Protein 3A8P (pdb70)

B-factor: mean 39.16, std 13.77, range [16.37, 88.47]

Sequence (920 aa):
VVRKAGWLFFKPLVTLQKERKLELVARRKWKQYWVTLKGCTLLFYETYGKSAPRCALFAEDSIVQSVPEHPKKEHVFCLSNSCGDVYLFQATSQTDLENWVTAIHSACASLFAKKHGKEDTVRLLKSQTRSLLQKIDMDSKMKKMAELQLSVVSDPKNRKAIENQIRQWEQNLEKFHMDLFRMRCYLASLQGGELPNPKSLLAATSRPSKLALGRLGVLSVSSFHALVCSRDVVRKAGWLFFKPLVTLQKERKLELVARRKWKQYWVTLKGCTLLFYETYSAPRCALFAEDSIVQSVPEHPKKEHVFCLSNSCGDVYLFQATSQTDLENWVTAIHSACASLFAKKHGKEDTVRLLKSQTRSLLQKIDMDSKMKKMAELQLSVVSDPKNRKAIENQIRQWEQNLEKFHMDLFRMRCYLASLQGGELPNPKSLLAATSRPSKLALGRLGVLSVSSFHALVCSRDDVVRKAGWLFFKPLVTLQKERKLELVARRKWKQYWVTLKGCTLLFYETYAPRCALFAEDSIVQSVPEHPKKEHVFCLSNSCGDVYLFQATSQTDLENWVTAIHSACASLFAKKHGKEDTVRLLKSQTRSLLQKIDMDSKMKKMAELQLSVVSDPKNRKAIENQIRQWEQNLEKFHMDLFRMRCYLASLQGGELPNPKSLLAATSRPSKLALGRLGVLSVSSFHALVCSRDQGVVRKAGWLFFKPLVTLQKERKLELVARRKWKQYWVTLKGCTLLFYEPRCALFAEDSIVQSVPEHPKKEHVFCLSNSCGDVYLFQATSQTDLENWVTAIHSACASLFAKKHGKEDTVRLLKSQTRSLLQKIDMDSKMKKMAELQLSVVSDPKNRKAIENQIRQWEQNLEKFHMDLFRMRCYLASLQGGELPNPKSLLAATSRPSKLALGRLGVLSVSSFHALVCSRD

InterPro domains:
  IPR000219 Dbl homology domain [PF00621] (1124-1312)
  IPR000219 Dbl homology domain [PS50010] (1120-1314)
  IPR000219 Dbl homology domain [SM00325] (1124-1313)
  IPR000219 Dbl homology domain [cd00160] (1121-1312)
  IPR001331 Guanine-nucleotide dissociation stimulator, CDC24, conserved site [PS00741] (1262-1287)
  IPR001478 PDZ domain [PF00595] (921-980)
  IPR001478 PDZ domain [PS50106] (911-997)
  IPR001478 PDZ domain [SM00228] (921-995)
  IPR001849 Pleckstrin homology domain [PF00169] (507-617)
  IPR001849 Pleckstrin homology domain [PS50003] (504-618)
  IPR001849 Pleckstrin homology domain [SM00233] (5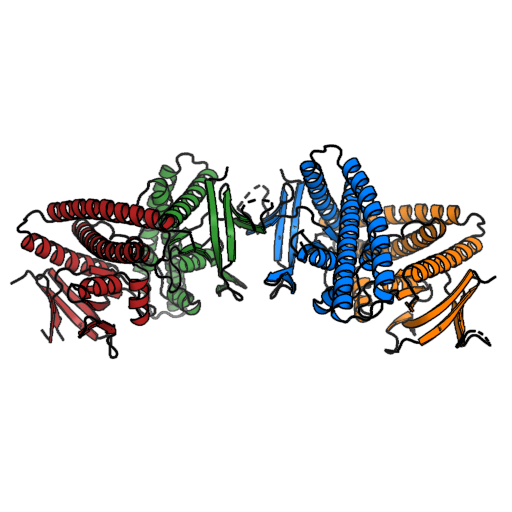05-620)
  IPR001849 Pleckstrin homology domain [SM00233] (1347-1478)
  IPR003116 Raf-like Ras-binding [PS50898] (831-902)
  IPR003116 Raf-like Ras-binding [SM00455] (831-902)
  IPR011993 PH-like domain superfamily [G3DSA:2.30.29.30] (496-627)
  IPR011993 PH-like domain superfamily [G3DSA:2.30.29.30] (1315-1476)
  IPR035899 Dbl homology (DH) domain superfamily [G3DSA:1.20.900.10] (1111-1313)
  IPR035899 Dbl homology (DH) domain superfamily [SSF48065] (1103-1324)
  IPR036034 PDZ superfamily [G3DSA:2.30.42.10] (908-996)
  IPR036034 PDZ superfamily [SSF50156] (885-995)

Solvent-accessible surface area: 46116 Å² total; per-residue (Å²): 152,72,120,38,39,11,88,2,76,25,38,36,22,2,31,14,53,129,146,114,94,27,66,63,30,79,138,86,72,51,82,84,22,36,0,13,0,95,52,16,29,1,26,2,48,103,101,126,41,128,126,36,17,66,42,19,12,44,0,26,31,0,0,0,10,24,25,18,46,30,86,147,61,37,64,1,0,6,0,0,8,48,42,0,12,0,38,14,1,32,6,93,41,58,90,22,8,88,73,0,9,60,9,2,0,13,5,1,0,53,42,16,3,143,137,83,67,116,181,82,27,46,167,18,0,94,47,50,16,138,40,14,82,136,98,21,74,101,16,39,123,60,43,144,87,7,63,114,88,22,74,125,26,103,67,108,152,83,81,102,58,37,56,78,90,22,123,96,58,40,60,46,20,3,70,36,54,2,22,10,9,26,2,97,0,0,18,12,13,68,105,75,45,92,40,23,16,5,39,57,7,13,44,28,12,15,115,77,1,12,78,32,0,45,184,20,58,33,40,38,5,5,0,0,7,0,20,5,8,14,88,114,148,80,114,42,39,14,90,2,70,20,19,41,41,2,40,46,100,179,135,108,114,10,70,87,32,89,234,54,148,36,89,87,15,47,0,18,0,111,50,14,32,1,43,1,41,94,91,188,156,57,53,124,53,53,11,147,0,52,32,0,0,1,14,29,27,15,55,24,96,117,49,52,55,1,0,5,0,0,3,53,78,0,25,2,36,12,1,26,6,99,41,63,86,26,8,86,70,1,8,58,9,2,0,10,4,1,0,36,47,23,2,148,137,83,68,115,175,82,29,44,174,14,0,75,53,50,13,144,47,13,79,129,99,15,64,96,20,46,119,88,40,108,104,13,76,85,97,38,91,118,24,104,70,103,171,83,85,141,56,26,73,82,77,23,101,85,28,47,64,46,14,1,81,38,45,4,27,5,8,26,3,90,0,0,24,10,11,69,103,75,40,121,47,10,7,3,37,54,5,11,38,23,13,8,125,59,3,9,92,50,2,48,146,14,37,112,12,39,6,6,4,0,5,0,24,8,17,12,81,99,124,158,81,117,38,36,12,87,3,76,28,33,38,24,2,36,55,58,150,150,141,117,16,61,66,32,97,138,83,122,37,65,78,20,46,0,12,0,117,48,17,26,1,24,2,56,74,99,188,89,18,59,52,20,15,38,0,19,25,0,0,0,11,22,33,16,47,27,102,153,57,44,64,0,0,5,0,0,5,47,36,0,9,0,37,16,1,33,5,95,41,59,90,21,7,90,72,0,6,60,9,2,0,10,5,0,0,30,50,21,2,151,108,91,68,115,157,72,27,46,159,13,0,102,41,45,20,139,41,11,73,128,104,20,70,106,18,44,99,78,50,151,106,6,62,100,99,34,84,109,21,110,65,123,180,51,91,122,53,14,78,84,75,20,156,92,48,25,56,39,14,0,79,35,46,3,23,12,8,22,2,92,0,0,20,9,14,64,107,72,46,92,46,22,19,5,35,71,6,16,44,24,6,15,147,80,3,11,101,30,1,45,188,21,56,35,43,39,5,5,0,0,7,0,22,5,25,8,51,108,148,30,99,82,103,45,47,13,118,2,77,24,33,37,23,2,41,56,73,163,139,138,92,26,64,59,16,79,170,80,143,40,85,89,13,95,0,13,0,74,18,18,25,1,29,2,85,92,92,144,62,56,16,142,0,58,20,0,0,0,7,23,26,16,63,28,93,184,57,52,51,1,0,5,0,0,4,50,74,0,22,1,31,16,1,31,6,99,41,65,87,22,8,91,67,2,10,59,13,2,0,12,5,0,0,36,41,14,2,137,105,78,67,114,176,78,28,48,172,13,0,87,50,52,16,136,44,12,79,123,103,17,74,108,25,42,90,88,37,92,112,10,69,107,105,35,81,120,39,92,63,104,156,78,72,108,51,28,70,90,71,17,118,95,30,45,82,52,16,1,83,40,45,4,28,7,8,29,3,90,0,0,23,9,12,67,100,72,33,146,49,12,7,5,46,58,6,8,38,24,11,13,112,72,1,7,64,46,1,45,196,18,55,38,41,34,5,5,1,0,7,0,20,8,20,7,62,147

Organism: Mus musculus (NCBI:txid10090)

Structure (mmCIF, N/CA/C/O backbone):
data_3A8P
#
_entry.id   3A8P
#
_cell.length_a   46.690
_cell.length_b   104.790
_cell.length_c   115.970
_cell.angle_alpha   90.00
_cell.angle_beta   80.55
_cell.angle_gamma   90.00
#
_symmetry.space_group_name_H-M   'P 1 21 1'
#
loop_
_entity.id
_entity.type
_entity.pdbx_description
1 polymer 'T-lymphoma invasion and metastasis-inducing protein 2'
2 water water
#
loop_
_atom_site.group_PDB
_atom_site.id
_atom_site.type_symbol
_atom_site.label_atom_id
_atom_site.label_alt_id
_atom_site.label_comp_id
_atom_site.label_asym_id
_atom_site.label_entity_id
_atom_site.label_seq_id
_atom_site.pdbx_PDB_ins_code
_atom_site.Cartn_x
_atom_site.Cartn_y
_atom_site.Cartn_z
_atom_site.occupancy
_atom_site.B_iso_or_equiv
_atom_site.auth_seq_id
_atom_site.auth_comp_id
_atom_site.auth_asym_id
_atom_site.auth_atom_id
_atom_site.pdbx_PDB_model_num
ATOM 1 N N . VAL A 1 10 ? 22.526 23.513 31.697 1.00 60.86 504 VAL A N 1
ATOM 2 C CA . VAL A 1 10 ? 22.733 23.407 33.174 1.00 60.69 504 VAL A CA 1
ATOM 3 C C . VAL A 1 10 ? 21.513 23.923 33.949 1.00 60.08 504 VAL A C 1
ATOM 4 O O . VAL A 1 10 ? 20.666 24.634 33.402 1.00 60.69 504 VAL A O 1
ATOM 8 N N . VAL A 1 11 ? 21.435 23.555 35.224 1.00 57.54 505 VAL A N 1
ATOM 9 C CA . VAL A 1 11 ? 20.337 23.963 36.086 1.00 54.73 505 VAL A CA 1
ATOM 10 C C . VAL A 1 11 ? 20.622 25.274 36.806 1.00 52.26 505 VAL A C 1
ATOM 11 O O . VAL A 1 11 ? 21.619 25.405 37.513 1.00 51.36 505 VAL A O 1
ATOM 15 N N . ARG A 1 12 ? 19.729 26.238 36.623 1.00 49.74 506 ARG A N 1
ATOM 16 C CA . ARG A 1 12 ? 19.854 27.546 37.249 1.00 46.94 506 ARG A CA 1
ATOM 17 C C . ARG A 1 12 ? 19.279 27.496 38.660 1.00 44.01 506 ARG A C 1
ATOM 18 O O . ARG A 1 12 ? 19.769 28.161 39.569 1.00 43.01 506 ARG A O 1
ATOM 26 N N . LYS A 1 13 ? 18.231 26.703 38.833 1.00 40.87 507 LYS A N 1
ATOM 27 C CA . LYS A 1 13 ? 17.587 26.571 40.129 1.00 39.11 507 LYS A CA 1
ATOM 28 C C . LYS A 1 13 ? 16.730 25.317 40.146 1.00 37.72 507 LYS A C 1
ATOM 29 O O . LYS A 1 13 ? 16.273 24.856 39.096 1.00 37.57 507 LYS A O 1
ATOM 35 N N . ALA A 1 14 ? 16.509 24.779 41.340 1.00 35.04 508 ALA A N 1
ATOM 36 C CA . ALA A 1 14 ? 15.713 23.571 41.504 1.00 35.47 508 ALA A CA 1
ATOM 37 C C . ALA A 1 14 ? 15.095 23.542 42.902 1.00 35.20 508 ALA A C 1
ATOM 38 O O . ALA A 1 14 ? 15.690 24.039 43.853 1.00 37.37 508 ALA A O 1
ATOM 40 N N . GLY A 1 15 ? 13.903 22.970 43.029 1.00 33.30 509 GLY A N 1
ATOM 41 C CA . GLY A 1 15 ? 13.275 22.916 44.336 1.00 30.65 509 GLY A CA 1
ATOM 42 C C . GLY A 1 15 ? 11.825 22.499 44.270 1.00 30.17 509 GLY A C 1
ATOM 43 O O . GLY A 1 15 ? 11.218 22.523 43.198 1.00 28.46 509 GLY A O 1
ATOM 44 N N . TRP A 1 16 ? 11.267 22.110 45.414 1.00 28.07 510 TRP A N 1
ATOM 45 C CA . TRP A 1 16 ? 9.873 21.684 45.478 1.00 28.12 510 TRP A CA 1
ATOM 46 C C . TRP A 1 16 ? 8.934 22.858 45.264 1.00 28.64 510 TRP A C 1
ATOM 47 O O . TRP A 1 16 ? 9.150 23.947 45.795 1.00 27.60 510 TRP A O 1
ATOM 58 N N . LEU A 1 17 ? 7.877 22.621 44.502 1.00 28.23 511 LEU A N 1
ATOM 59 C CA . LEU A 1 17 ? 6.884 23.651 44.240 1.00 28.65 511 LEU A CA 1
ATOM 60 C C . LEU A 1 17 ? 5.505 23.060 44.031 1.00 27.67 511 LEU A C 1
ATOM 61 O O . LEU A 1 17 ? 5.356 22.018 43.390 1.00 28.43 511 LEU A O 1
ATOM 66 N N . PHE A 1 18 ? 4.499 23.715 44.589 1.00 27.96 512 PHE A N 1
ATOM 67 C CA . PHE A 1 18 ? 3.133 23.283 44.367 1.00 28.55 512 PHE A CA 1
ATOM 68 C C . PHE A 1 18 ? 2.780 24.041 43.102 1.00 28.19 512 PHE A C 1
ATOM 69 O O . PHE A 1 18 ? 3.163 25.208 42.933 1.00 28.82 512 PHE A O 1
ATOM 77 N N . PHE A 1 19 ? 2.073 23.366 42.207 1.00 28.84 513 PHE A N 1
ATOM 78 C CA . PHE A 1 19 ? 1.717 23.919 40.907 1.00 28.20 513 PHE A CA 1
ATOM 79 C C . PHE A 1 19 ? 0.230 23.806 40.597 1.00 28.68 513 PHE A C 1
ATOM 80 O O . PHE A 1 19 ? -0.424 22.826 40.956 1.00 29.26 513 PHE A O 1
ATOM 88 N N . LYS A 1 20 ? -0.297 24.814 39.913 1.00 30.05 514 LYS A N 1
ATOM 89 C CA . LYS A 1 20 ? -1.699 24.830 39.550 1.00 29.63 514 LYS A CA 1
ATOM 90 C C . LYS A 1 20 ? -1.941 25.718 38.339 1.00 30.84 514 LYS A C 1
ATOM 91 O O . LYS A 1 20 ? -1.681 26.922 38.378 1.00 29.42 514 LYS A O 1
ATOM 97 N N . PRO A 1 21 ? -2.422 25.128 37.235 1.00 31.52 515 PRO A N 1
ATOM 98 C CA . PRO A 1 21 ? -2.702 25.896 36.021 1.00 30.87 515 PRO A CA 1
ATOM 99 C C . PRO A 1 21 ? -3.928 26.754 36.317 1.00 31.21 515 PRO A C 1
ATOM 100 O O . PRO A 1 21 ? -4.858 26.298 36.989 1.00 28.11 515 PRO A O 1
ATOM 104 N N . LEU A 1 22 ? -3.930 27.992 35.829 1.00 30.73 516 LEU A N 1
ATOM 105 C CA . LEU A 1 22 ? -5.037 28.904 36.099 1.00 32.51 516 LEU A CA 1
ATOM 106 C C . LEU A 1 22 ? -5.821 29.380 34.878 1.00 32.38 516 LEU A C 1
ATOM 107 O O . LEU A 1 22 ? -7.053 29.363 34.877 1.00 33.48 516 LEU A O 1
ATOM 112 N N . VAL A 1 23 ? -5.110 29.823 33.852 1.00 32.21 517 VAL A N 1
ATOM 113 C CA . VAL A 1 23 ? -5.751 30.323 32.648 1.00 32.00 517 VAL A CA 1
ATOM 114 C C . VAL A 1 23 ? -5.103 29.728 31.407 1.00 34.15 517 VAL A C 1
ATOM 115 O O . VAL A 1 23 ? -3.897 29.473 31.387 1.00 30.64 517 VAL A O 1
ATOM 119 N N . THR A 1 24 ? -5.910 29.506 30.373 1.00 36.24 518 THR A N 1
ATOM 120 C CA . THR A 1 24 ? -5.402 28.967 29.121 1.00 40.03 518 THR A CA 1
ATOM 121 C C . THR A 1 24 ? -6.118 29.609 27.935 1.00 42.50 518 THR A C 1
ATOM 122 O O . THR A 1 24 ? -7.243 30.087 28.058 1.00 42.25 518 THR A O 1
ATOM 126 N N . LEU A 1 25 ? -5.451 29.614 26.788 1.00 47.36 519 LEU A N 1
ATOM 127 C CA . LEU A 1 25 ? -5.998 30.200 25.571 1.00 53.03 519 LEU A CA 1
ATOM 128 C C . LEU A 1 25 ? -6.681 29.124 24.731 1.00 56.32 519 LEU A C 1
ATOM 129 O O . LEU A 1 25 ? -6.018 28.264 24.151 1.00 57.43 519 LEU A O 1
ATOM 134 N N . GLN A 1 26 ? -8.007 29.171 24.673 1.00 59.79 520 GLN A N 1
ATOM 135 C CA . GLN A 1 26 ? -8.771 28.193 23.903 1.00 64.33 520 GLN A CA 1
ATOM 136 C C . GLN A 1 26 ? -8.991 28.622 22.454 1.00 65.75 520 GLN A C 1
ATOM 137 O O . GLN A 1 26 ? -8.767 29.783 22.101 1.00 65.43 520 GLN A O 1
ATOM 143 N N . LYS A 1 27 ? -9.420 27.675 21.619 1.00 67.92 521 LYS A N 1
ATOM 144 C CA . LYS A 1 27 ? -9.682 27.962 20.212 1.00 69.44 521 LYS A CA 1
ATOM 145 C C . LYS A 1 27 ? -10.512 29.232 20.169 1.00 70.41 521 LYS A C 1
ATOM 146 O O . LYS A 1 27 ? -11.233 29.529 21.124 1.00 71.27 521 LYS A O 1
ATOM 152 N N . GLU A 1 28 ? -10.409 29.976 19.073 1.00 70.07 522 GLU A N 1
ATOM 153 C CA . GLU A 1 28 ? -11.134 31.235 18.931 1.00 70.12 522 GLU A CA 1
ATOM 154 C C . GLU A 1 28 ? -10.280 32.285 19.645 1.00 69.38 522 GLU A C 1
ATOM 155 O O . GLU A 1 28 ? -10.594 33.476 19.652 1.00 69.58 522 GLU A O 1
ATOM 161 N N . ARG A 1 29 ? -9.189 31.807 20.243 1.00 67.81 523 ARG A N 1
ATOM 162 C CA . ARG A 1 29 ? -8.225 32.640 20.954 1.00 64.95 523 ARG A CA 1
ATOM 163 C C . ARG A 1 29 ? -8.789 33.389 22.157 1.00 62.01 523 ARG A C 1
ATOM 164 O O . ARG A 1 29 ? -8.323 34.478 22.483 1.00 60.88 523 ARG A O 1
ATOM 172 N N . LYS A 1 30 ? -9.785 32.814 22.821 1.00 58.54 524 LYS A N 1
ATOM 173 C CA . LYS A 1 30 ? -10.355 33.470 23.990 1.00 56.09 524 LYS A CA 1
ATOM 174 C C . LYS A 1 30 ? -9.825 32.810 25.259 1.00 52.23 524 LYS A C 1
ATOM 175 O O . LYS A 1 30 ? -9.677 31.593 25.324 1.00 51.65 524 LYS A O 1
ATOM 181 N N . LEU A 1 31 ? -9.529 33.622 26.266 1.00 49.17 525 LEU A N 1
ATOM 182 C CA . LEU A 1 31 ? -9.012 33.110 27.528 1.00 45.63 525 LEU A CA 1
ATOM 183 C C . LEU A 1 31 ? -10.115 32.447 28.340 1.00 44.33 525 LEU A C 1
ATOM 184 O O . LEU A 1 31 ? -11.271 32.853 28.276 1.00 42.23 525 LEU A O 1
ATOM 189 N N . GLU A 1 32 ? -9.756 31.422 29.102 1.00 43.75 526 GLU A N 1
ATOM 190 C CA . GLU A 1 32 ? -10.726 30.750 29.951 1.00 44.89 526 GLU A CA 1
ATOM 191 C C . GLU A 1 32 ? -10.021 30.114 31.139 1.00 43.06 526 GLU A C 1
ATOM 192 O O . GLU A 1 32 ? -8.862 29.720 31.044 1.00 42.14 526 GLU A O 1
ATOM 198 N N . LEU A 1 33 ? -10.720 30.026 32.262 1.00 44.45 527 LEU A N 1
ATOM 199 C CA . LEU A 1 33 ? -10.145 29.409 33.448 1.00 46.00 527 LEU A CA 1
ATOM 200 C C . LEU A 1 33 ? -10.003 27.919 33.184 1.00 47.58 527 LEU A C 1
ATOM 201 O O . LEU A 1 33 ? -10.908 27.297 32.630 1.00 48.44 527 LEU A O 1
ATOM 206 N N . VAL A 1 34 ? -8.863 27.350 33.560 1.00 48.75 528 VAL A N 1
ATOM 207 C CA . VAL A 1 34 ? -8.636 25.926 33.365 1.00 50.13 528 VAL A CA 1
ATOM 208 C C . VAL A 1 34 ? -9.614 25.178 34.262 1.00 51.86 528 VAL A C 1
ATOM 209 O O . VAL A 1 34 ? -9.796 25.534 35.426 1.00 51.18 528 VAL A O 1
ATOM 213 N N . ALA A 1 35 ? -10.250 24.149 33.713 1.00 54.15 529 ALA A N 1
ATOM 214 C CA . ALA A 1 35 ? -11.220 23.368 34.469 1.00 57.84 529 ALA A CA 1
ATOM 215 C C . ALA A 1 35 ? -10.575 22.203 35.212 1.00 60.06 529 ALA A C 1
ATOM 216 O O . ALA A 1 35 ? -9.637 21.582 34.709 1.00 60.58 529 ALA A O 1
ATOM 218 N N . ARG A 1 36 ? -11.085 21.921 36.411 1.00 62.31 530 ARG A N 1
ATOM 219 C CA . ARG A 1 36 ? -10.590 20.822 37.239 1.00 63.90 530 ARG A CA 1
ATOM 220 C C . ARG A 1 36 ? -9.176 21.082 37.767 1.00 63.59 530 ARG A C 1
ATOM 221 O O . ARG A 1 36 ? -8.454 20.162 38.148 1.00 64.17 530 ARG A O 1
ATOM 229 N N . ARG A 1 37 ? -8.800 22.355 37.821 1.00 62.76 531 ARG A N 1
ATOM 230 C CA . ARG A 1 37 ? -7.475 22.731 38.301 1.00 61.67 531 ARG A CA 1
ATOM 231 C C . ARG A 1 37 ? -7.325 22.511 39.807 1.00 59.81 531 ARG A C 1
ATOM 232 O O . ARG A 1 37 ? -8.215 22.851 40.586 1.00 59.89 531 ARG A O 1
ATOM 240 N N . LYS A 1 38 ? -6.193 21.933 40.203 1.00 57.33 532 LYS A N 1
ATOM 241 C CA . LYS A 1 38 ? -5.898 21.668 41.611 1.00 54.20 532 LYS A CA 1
ATOM 242 C C . LYS A 1 38 ? -4.385 21.712 41.866 1.00 50.94 532 LYS A C 1
ATOM 243 O O . LYS A 1 38 ? -3.589 21.605 40.927 1.00 49.48 532 LYS A O 1
ATOM 249 N N . TRP A 1 39 ? -3.992 21.876 43.129 1.00 46.44 533 TRP A N 1
ATOM 250 C CA . TRP A 1 39 ? -2.575 21.961 43.483 1.00 42.34 533 TRP A CA 1
ATOM 251 C C . TRP A 1 39 ? -1.867 20.610 43.556 1.00 41.53 533 TRP A C 1
ATOM 252 O O . TRP A 1 39 ? -2.277 19.724 44.300 1.00 42.10 533 TRP A O 1
ATOM 263 N N . LYS A 1 40 ? -0.793 20.467 42.791 1.00 39.48 534 LYS A N 1
ATOM 264 C CA . LYS A 1 40 ? 0.002 19.245 42.803 1.00 39.04 534 LYS A CA 1
ATOM 265 C C . LYS A 1 40 ? 1.435 19.678 43.071 1.00 36.24 534 LYS A C 1
ATOM 266 O O . LYS A 1 40 ? 1.866 20.727 42.596 1.00 34.92 534 LYS A O 1
ATOM 272 N N . GLN A 1 41 ? 2.173 18.876 43.827 1.00 33.89 535 GLN A N 1
ATOM 273 C CA . GLN A 1 41 ? 3.558 19.203 44.156 1.00 31.82 535 GLN A CA 1
ATOM 274 C C . GLN A 1 41 ? 4.523 18.519 43.199 1.00 30.59 535 GLN A C 1
ATOM 275 O O . GLN A 1 41 ? 4.304 17.386 42.800 1.00 31.06 535 GLN A O 1
ATOM 281 N N . TYR A 1 42 ? 5.594 19.214 42.833 1.00 28.76 536 TYR A N 1
ATOM 282 C CA . TYR A 1 42 ? 6.584 18.658 41.925 1.00 27.37 536 TYR A CA 1
ATOM 283 C C . TYR A 1 42 ? 7.965 19.152 42.305 1.00 26.82 536 TYR A C 1
ATOM 284 O O . TYR A 1 42 ? 8.108 20.233 42.866 1.00 26.34 536 TYR A O 1
ATOM 293 N N . TRP A 1 43 ? 8.980 18.359 41.992 1.00 25.54 537 TRP A N 1
ATOM 294 C CA . TRP A 1 43 ? 10.344 18.793 42.200 1.00 25.96 537 TRP A CA 1
ATOM 295 C C . TRP A 1 43 ? 10.573 19.482 40.854 1.00 27.72 537 TRP A C 1
ATOM 296 O O . TRP A 1 43 ? 10.485 18.843 39.801 1.00 25.43 537 TRP A O 1
ATOM 307 N N . VAL A 1 44 ? 10.848 20.781 40.882 1.00 26.15 538 VAL A N 1
ATOM 308 C CA . VAL A 1 44 ? 11.018 21.539 39.648 1.00 25.78 538 VAL A CA 1
ATOM 309 C C . VAL A 1 44 ? 12.439 22.032 39.397 1.00 26.01 538 VAL A C 1
ATOM 310 O O . VAL A 1 44 ? 13.143 22.404 40.324 1.00 25.35 538 VAL A O 1
ATOM 314 N N . THR A 1 45 ? 12.861 22.020 38.136 1.00 27.82 539 THR A N 1
ATOM 315 C CA . THR A 1 45 ? 14.192 22.512 37.785 1.00 30.28 539 THR A CA 1
ATOM 316 C C . THR A 1 45 ? 14.092 23.528 36.642 1.00 30.77 539 THR A C 1
ATOM 317 O O . THR A 1 45 ? 13.208 23.433 35.790 1.00 30.22 539 THR A O 1
ATOM 321 N N . LEU A 1 46 ? 14.989 24.509 36.647 1.00 31.29 540 LEU A N 1
ATOM 322 C CA . LEU A 1 46 ? 15.028 25.532 35.609 1.00 31.39 540 LEU A CA 1
ATOM 323 C C . LEU A 1 46 ? 16.329 25.361 34.840 1.00 32.47 540 LEU A C 1
ATOM 324 O O . LEU A 1 46 ? 17.419 25.566 35.380 1.00 30.51 540 LEU A O 1
ATOM 329 N N . LYS A 1 47 ? 16.196 24.973 33.578 1.00 34.67 541 LYS A N 1
ATOM 330 C CA . LYS A 1 47 ? 17.331 24.742 32.688 1.00 36.94 541 LYS A CA 1
ATOM 331 C C . LYS A 1 47 ? 17.065 25.638 31.480 1.00 35.84 541 LYS A C 1
ATOM 332 O O . LYS A 1 47 ? 16.092 25.430 30.760 1.00 36.64 541 LYS A O 1
ATOM 338 N N . GLY A 1 48 ? 17.925 26.626 31.251 1.00 34.43 542 GLY A N 1
ATOM 339 C CA . GLY A 1 48 ? 17.676 27.552 30.160 1.00 35.21 542 GLY A CA 1
ATOM 340 C C . GLY A 1 48 ? 16.398 28.272 30.568 1.00 35.59 542 GLY A C 1
ATOM 341 O O . GLY A 1 48 ? 16.306 28.763 31.693 1.00 35.81 542 GLY A O 1
ATOM 342 N N . CYS A 1 49 ? 15.408 28.335 29.682 1.00 34.71 543 CYS A N 1
ATOM 343 C CA . CYS A 1 49 ? 14.138 28.972 30.022 1.00 33.91 543 CYS A CA 1
ATOM 344 C C . CYS A 1 49 ? 13.046 27.929 30.117 1.00 32.83 543 CYS A C 1
ATOM 345 O O . CYS A 1 49 ? 11.867 28.234 29.937 1.00 34.21 543 CYS A O 1
ATOM 348 N N . THR A 1 50 ? 13.445 26.694 30.394 1.00 29.88 544 THR A N 1
ATOM 349 C CA . THR A 1 50 ? 12.497 25.599 30.497 1.00 29.57 544 THR A CA 1
ATOM 350 C C . THR A 1 50 ? 12.356 25.109 31.937 1.00 29.45 544 THR A C 1
ATOM 351 O O . THR A 1 50 ? 13.349 24.855 32.622 1.00 29.75 544 THR A O 1
ATOM 355 N N . LEU A 1 51 ? 11.116 24.991 32.393 1.00 27.42 545 LEU A N 1
ATOM 356 C CA . LEU A 1 51 ? 10.845 24.495 33.732 1.00 27.16 545 LEU A CA 1
ATOM 357 C C . LEU A 1 51 ? 10.443 23.039 33.560 1.00 27.22 545 LEU A C 1
ATOM 358 O O . LEU A 1 51 ? 9.446 22.744 32.904 1.00 28.24 545 LEU A O 1
ATOM 363 N N . LEU A 1 52 ? 11.235 22.135 34.129 1.00 28.64 546 LEU A N 1
ATOM 364 C CA . LEU A 1 52 ? 10.963 20.701 34.054 1.00 28.28 546 LEU A CA 1
ATOM 365 C C . LEU A 1 52 ? 10.353 20.239 35.367 1.00 28.94 546 LEU A C 1
ATOM 366 O O . LEU A 1 52 ? 10.873 20.536 36.441 1.00 26.22 546 LEU A O 1
ATOM 371 N N . PHE A 1 53 ? 9.249 19.511 35.274 1.00 30.59 547 PHE A N 1
ATOM 372 C CA . PHE A 1 53 ? 8.552 19.022 36.454 1.00 31.70 547 PHE A CA 1
ATOM 373 C C . PHE A 1 53 ? 8.782 17.529 36.660 1.00 33.66 547 PHE A C 1
ATOM 374 O O . PHE A 1 53 ? 8.508 16.730 35.774 1.00 33.83 547 PHE A O 1
ATOM 382 N N . TYR A 1 54 ? 9.287 17.162 37.833 1.00 33.47 548 TYR A N 1
ATOM 383 C CA . TYR A 1 54 ? 9.543 15.765 38.167 1.00 34.60 548 TYR A CA 1
ATOM 384 C C . TYR A 1 54 ? 8.647 15.410 39.343 1.00 35.87 548 TYR A C 1
ATOM 385 O O . TYR A 1 54 ? 8.488 16.213 40.265 1.00 33.60 548 TYR A O 1
ATOM 394 N N . GLU A 1 55 ? 8.064 14.218 39.326 1.00 36.44 549 GLU A N 1
ATOM 395 C CA . GLU A 1 55 ? 7.204 13.824 40.429 1.00 40.93 549 GLU A CA 1
ATOM 396 C C . GLU A 1 55 ? 7.968 13.387 41.676 1.00 41.54 549 GLU A C 1
ATOM 397 O O . GLU A 1 55 ? 7.374 13.202 42.737 1.00 44.34 549 GLU A O 1
ATOM 403 N N . THR A 1 56 ? 9.284 13.237 41.562 1.00 40.71 550 THR A N 1
ATOM 404 C CA . THR A 1 56 ? 10.087 12.842 42.712 1.00 43.72 550 THR A CA 1
ATOM 405 C C . THR A 1 56 ? 11.401 13.610 42.756 1.00 43.81 550 THR A C 1
ATOM 406 O O . THR A 1 56 ? 11.921 14.032 41.724 1.00 42.65 550 THR A O 1
ATOM 410 N N . TYR A 1 57 ? 11.931 13.797 43.960 1.00 45.58 551 TYR A N 1
ATOM 411 C CA . TYR A 1 57 ? 13.189 14.507 44.129 1.00 47.76 551 TYR A CA 1
ATOM 412 C C . TYR A 1 57 ? 14.323 13.702 43.510 1.00 49.72 551 TYR A C 1
ATOM 413 O O . TYR A 1 57 ? 14.307 12.472 43.542 1.00 49.62 551 TYR A O 1
ATOM 422 N N . GLY A 1 58 ? 15.310 14.397 42.959 1.00 51.91 552 GLY A N 1
ATOM 423 C CA . GLY A 1 58 ? 16.430 13.707 42.347 1.00 56.03 552 GLY A CA 1
ATOM 424 C C . GLY A 1 58 ? 17.729 14.488 42.399 1.00 57.47 552 GLY A C 1
ATOM 425 O O . GLY A 1 58 ? 17.769 15.664 42.029 1.00 58.10 552 GLY A O 1
ATOM 426 N N . LYS A 1 59 ? 18.791 13.826 42.856 1.00 58.10 553 LYS A N 1
ATOM 427 C CA . LYS A 1 59 ? 20.111 14.440 42.960 1.00 58.66 553 LYS A CA 1
ATOM 428 C C . LYS A 1 59 ? 20.069 15.702 43.811 1.00 58.69 553 LYS A C 1
ATOM 429 O O . LYS A 1 59 ? 19.750 16.784 43.318 1.00 60.27 553 LYS A O 1
ATOM 431 N N . SER A 1 66 ? 13.980 8.644 35.632 1.00 56.95 560 SER A N 1
ATOM 432 C CA . SER A 1 66 ? 14.168 10.046 35.977 1.00 56.52 560 SER A CA 1
ATOM 433 C C . SER A 1 66 ? 13.818 10.951 34.794 1.00 56.44 560 SER A C 1
ATOM 434 O O . SER A 1 66 ? 14.670 11.685 34.284 1.00 57.86 560 SER A O 1
ATOM 436 N N . ALA A 1 67 ? 12.564 10.883 34.351 1.00 53.96 561 ALA A N 1
ATOM 437 C CA . ALA A 1 67 ? 12.099 11.706 33.240 1.00 50.47 561 ALA A CA 1
ATOM 438 C C . ALA A 1 67 ? 10.980 12.618 33.727 1.00 47.95 561 ALA A C 1
ATOM 439 O O . ALA A 1 67 ? 10.101 12.196 34.485 1.00 47.78 561 ALA A O 1
ATOM 441 N N . PRO A 1 68 ? 11.000 13.887 33.296 1.00 45.51 562 PRO A N 1
ATOM 442 C CA . PRO A 1 68 ? 9.982 14.862 33.696 1.00 42.33 562 PRO A CA 1
ATOM 443 C C . PRO A 1 68 ? 8.585 14.403 33.295 1.00 41.21 562 PRO A C 1
ATOM 444 O O . PRO A 1 68 ? 8.430 13.678 32.314 1.00 39.68 562 PRO A O 1
ATOM 448 N N . ARG A 1 69 ? 7.577 14.808 34.060 1.00 39.57 563 ARG A N 1
ATOM 449 C CA . ARG A 1 69 ? 6.200 14.471 33.722 1.00 41.06 563 ARG A CA 1
ATOM 450 C C . ARG A 1 69 ? 5.722 15.514 32.727 1.00 40.54 563 ARG A C 1
ATOM 451 O O . ARG A 1 69 ? 4.808 15.262 31.942 1.00 41.49 563 ARG A O 1
ATOM 459 N N . CYS A 1 70 ? 6.344 16.689 32.768 1.00 37.96 564 CYS A N 1
ATOM 460 C CA . CYS A 1 70 ? 5.971 17.778 31.870 1.00 39.01 564 CYS A CA 1
ATOM 461 C C . CYS A 1 70 ? 6.974 18.921 31.927 1.00 36.77 564 CYS A C 1
ATOM 462 O O . CYS A 1 70 ? 7.812 18.990 32.830 1.00 36.15 564 CYS A O 1
ATOM 465 N N . ALA A 1 71 ? 6.872 19.823 30.958 1.00 34.33 565 ALA A N 1
ATOM 466 C CA . ALA A 1 71 ? 7.770 20.960 30.875 1.00 33.60 565 ALA A CA 1
ATOM 467 C C . ALA A 1 71 ? 7.015 22.244 30.571 1.00 33.10 565 ALA A C 1
ATOM 468 O O . ALA A 1 71 ? 5.976 22.230 29.916 1.00 34.12 565 ALA A O 1
ATOM 470 N N . LEU A 1 72 ? 7.550 23.357 31.047 1.00 32.31 566 LEU A N 1
ATOM 471 C CA . LEU A 1 72 ? 6.937 24.652 30.810 1.00 31.95 566 LEU A CA 1
ATOM 472 C C . LEU A 1 72 ? 8.008 25.545 30.177 1.00 31.76 566 LEU A C 1
ATOM 473 O O . LEU A 1 72 ? 9.028 25.844 30.802 1.00 32.32 566 LEU A O 1
ATOM 478 N N . PHE A 1 73 ? 7.789 25.935 28.923 1.00 30.19 567 PHE A N 1
ATOM 479 C CA . PHE A 1 73 ? 8.731 26.787 28.197 1.00 31.65 567 PHE A CA 1
ATOM 480 C C . PHE A 1 73 ? 8.375 28.225 28.527 1.00 31.22 567 PHE A C 1
ATOM 481 O O . PHE A 1 73 ? 7.402 28.776 28.019 1.00 34.66 567 PHE A O 1
ATOM 489 N N . ALA A 1 74 ? 9.185 28.823 29.391 1.00 31.05 568 ALA A N 1
ATOM 490 C CA . ALA A 1 74 ? 8.947 30.171 29.883 1.00 28.72 568 ALA A CA 1
ATOM 491 C C . ALA A 1 74 ? 9.543 31.352 29.126 1.00 28.42 568 ALA A C 1
ATOM 492 O O . ALA A 1 74 ? 9.586 32.457 29.669 1.00 25.80 568 ALA A O 1
ATOM 494 N N . GLU A 1 75 ? 10.000 31.144 27.895 1.00 27.20 569 GLU A N 1
ATOM 495 C CA . GLU A 1 75 ? 10.566 32.257 27.134 1.00 29.92 569 GLU A CA 1
ATOM 496 C C . GLU A 1 75 ? 9.616 33.453 27.172 1.00 27.85 569 GLU A C 1
ATOM 497 O O . GLU A 1 75 ? 8.405 33.292 27.055 1.00 29.25 569 GLU A O 1
ATOM 503 N N . ASP A 1 76 ? 10.178 34.642 27.357 1.00 27.79 570 ASP A N 1
ATOM 504 C CA . ASP A 1 76 ? 9.411 35.885 27.405 1.00 28.38 570 ASP A CA 1
ATOM 505 C C . ASP A 1 76 ? 8.262 35.919 28.412 1.00 27.50 570 ASP A C 1
ATOM 506 O O . ASP A 1 76 ? 7.234 36.548 28.160 1.00 25.49 570 ASP A O 1
ATOM 511 N N . SER A 1 77 ? 8.439 35.265 29.555 1.00 24.64 571 SER A N 1
ATOM 512 C CA . SER A 1 77 ? 7.395 35.248 30.576 1.00 24.67 571 SER A CA 1
ATOM 513 C C . SER A 1 77 ? 7.516 36.418 31.548 1.00 23.83 571 SER A C 1
ATOM 514 O O . SER A 1 77 ? 8.493 37.157 31.535 1.00 25.51 571 SER A O 1
ATOM 517 N N . ILE A 1 78 ? 6.491 36.571 32.377 1.00 24.15 572 ILE A N 1
ATOM 518 C CA . ILE A 1 78 ? 6.453 37.581 33.422 1.00 23.46 572 ILE A CA 1
ATOM 519 C C . ILE A 1 78 ? 6.079 36.797 34.682 1.00 23.60 572 ILE A C 1
ATOM 520 O O . ILE A 1 78 ? 5.264 35.880 34.626 1.00 21.74 572 ILE A O 1
ATOM 525 N N . VAL A 1 79 ? 6.699 37.124 35.808 1.00 23.20 573 VAL A N 1
ATOM 526 C CA . VAL A 1 79 ? 6.395 36.422 37.047 1.00 22.23 573 VAL A CA 1
ATOM 527 C C . VAL A 1 79 ? 5.974 37.464 38.074 1.00 22.58 573 VAL A C 1
ATOM 528 O O . VAL A 1 79 ? 6.585 38.530 38.177 1.00 23.31 573 VAL A O 1
ATOM 532 N N . GLN A 1 80 ? 4.921 37.164 38.822 1.00 21.80 574 GLN A N 1
ATOM 533 C CA . GLN A 1 80 ? 4.417 38.098 39.826 1.00 22.09 574 GLN A CA 1
ATOM 534 C C . GLN A 1 80 ? 4.060 37.366 41.106 1.00 22.69 574 GLN A C 1
ATOM 535 O O . GLN A 1 80 ? 3.470 36.284 41.065 1.00 23.85 574 GLN A O 1
ATOM 541 N N . SER A 1 81 ? 4.402 37.951 42.245 1.00 22.18 575 SER A N 1
ATOM 542 C CA . SER A 1 81 ? 4.052 37.331 43.511 1.00 23.22 575 SER A CA 1
ATOM 543 C C . SER A 1 81 ? 2.551 37.554 43.705 1.00 22.36 575 SER A C 1
ATOM 544 O O . SER A 1 81 ? 1.986 38.525 43.191 1.00 21.07 575 SER A O 1
ATOM 547 N N . VAL A 1 82 ? 1.915 36.651 44.440 1.00 22.90 576 VAL A N 1
ATOM 548 C CA . VAL A 1 82 ? 0.487 36.754 44.725 1.00 23.60 576 VAL A CA 1
ATOM 549 C C . VAL A 1 82 ? 0.302 36.665 46.243 1.00 24.04 576 VAL A C 1
ATOM 550 O O . VAL A 1 82 ? -0.266 35.703 46.758 1.00 24.53 576 VAL A O 1
ATOM 554 N N . PRO A 1 83 ? 0.801 37.668 46.985 1.00 24.28 577 PRO A N 1
ATOM 555 C CA . PRO A 1 83 ? 0.657 37.641 48.445 1.00 24.29 577 PRO A CA 1
ATOM 556 C C . PRO A 1 83 ? -0.799 37.699 48.931 1.00 28.30 577 PRO A C 1
ATOM 557 O O . PRO A 1 83 ? -1.093 37.305 50.058 1.00 27.25 577 PRO A O 1
ATOM 561 N N . GLU A 1 84 ? -1.710 38.171 48.083 1.00 28.94 578 GLU A N 1
ATOM 562 C CA . GLU A 1 84 ? -3.115 38.264 48.477 1.00 32.88 578 GLU A CA 1
ATOM 563 C C . GLU A 1 84 ? -3.891 36.952 48.374 1.00 33.88 578 GLU A C 1
ATOM 564 O O . GLU A 1 84 ? -5.041 36.889 48.804 1.00 35.42 578 GLU A O 1
ATOM 570 N N . HIS A 1 85 ? -3.288 35.908 47.805 1.00 33.99 579 HIS A N 1
ATOM 571 C CA . HIS A 1 85 ? -3.990 34.630 47.699 1.00 34.40 579 HIS A CA 1
ATOM 572 C C . HIS A 1 85 ? -4.585 34.348 49.074 1.00 35.46 579 HIS A C 1
ATOM 573 O O . HIS A 1 85 ? -3.875 34.327 50.068 1.00 35.62 579 HIS A O 1
ATOM 580 N N . PRO A 1 86 ? -5.905 34.133 49.143 1.00 37.45 580 PRO A N 1
ATOM 581 C CA . PRO A 1 86 ? -6.619 33.868 50.398 1.00 39.15 580 PRO A CA 1
ATOM 582 C C . PRO A 1 86 ? -6.267 32.631 51.215 1.00 41.00 580 PRO A C 1
ATOM 583 O O . PRO A 1 86 ? -6.297 32.675 52.447 1.00 41.49 580 PRO A O 1
ATOM 587 N N . LYS A 1 87 ? -5.930 31.533 50.550 1.00 42.52 581 LYS A N 1
ATOM 588 C CA . LYS A 1 87 ? -5.629 30.307 51.278 1.00 44.31 581 LYS A CA 1
ATOM 589 C C . LYS A 1 87 ? -4.165 29.918 51.416 1.00 43.63 581 LYS A C 1
ATOM 590 O O . LYS A 1 87 ? -3.810 29.155 52.314 1.00 43.44 581 LYS A O 1
ATOM 596 N N . LYS A 1 88 ? -3.309 30.439 50.546 1.00 41.77 582 LYS A N 1
ATOM 597 C CA . LYS A 1 88 ? -1.905 30.076 50.614 1.00 39.12 582 LYS A CA 1
ATOM 598 C C . LYS A 1 88 ? -0.924 31.236 50.613 1.00 37.33 582 LYS A C 1
ATOM 599 O O . LYS A 1 88 ? -1.202 32.320 50.097 1.00 34.67 582 LYS A O 1
ATOM 605 N N . GLU A 1 89 ? 0.235 30.980 51.205 1.00 35.50 583 GLU A N 1
ATOM 606 C CA . GLU A 1 89 ? 1.298 31.965 51.300 1.00 34.57 583 GLU A CA 1
ATOM 607 C C . GLU A 1 89 ? 2.406 31.551 50.342 1.00 30.66 583 GLU A C 1
ATOM 608 O O . GLU A 1 89 ? 2.479 30.393 49.941 1.00 31.05 583 GLU A O 1
ATOM 614 N N . HIS A 1 90 ? 3.262 32.500 49.979 1.00 26.58 584 HIS A N 1
ATOM 615 C CA . HIS A 1 90 ? 4.388 32.236 49.089 1.00 26.87 584 HIS A CA 1
ATOM 616 C C . HIS A 1 90 ? 3.974 31.827 47.673 1.00 26.02 584 HIS A C 1
ATOM 617 O O . HIS A 1 90 ? 4.707 31.121 46.970 1.00 25.59 584 HIS A O 1
ATOM 624 N N . VAL A 1 91 ? 2.803 32.290 47.251 1.00 24.11 585 VAL A N 1
ATOM 625 C CA . VAL A 1 91 ? 2.319 31.986 45.916 1.00 24.25 585 VAL A CA 1
ATOM 626 C C . VAL A 1 91 ? 2.860 33.003 44.909 1.00 23.29 585 VAL A C 1
ATOM 627 O O . VAL A 1 91 ? 2.990 34.188 45.225 1.00 24.30 585 VAL A O 1
ATOM 631 N N . PHE A 1 92 ? 3.221 32.535 43.720 1.00 21.05 586 PHE A N 1
ATOM 632 C CA . PHE A 1 92 ? 3.646 33.439 42.661 1.00 21.90 586 PHE A CA 1
ATOM 633 C C . PHE A 1 92 ? 2.976 32.983 41.378 1.00 24.44 586 PHE A C 1
ATOM 634 O O . PHE A 1 92 ? 2.530 31.833 41.270 1.00 23.40 586 PHE A O 1
ATOM 642 N N . CYS A 1 93 ? 2.906 33.886 40.410 1.00 24.45 587 CYS A N 1
ATOM 643 C CA . CYS A 1 93 ? 2.209 33.607 39.172 1.00 25.34 587 CYS A CA 1
ATOM 644 C C . CYS A 1 93 ? 3.034 33.834 37.919 1.00 25.17 587 CYS A C 1
ATOM 645 O O . CYS A 1 93 ? 3.609 34.901 37.728 1.00 25.02 587 CYS A O 1
ATOM 648 N N . LEU A 1 94 ? 3.087 32.821 37.062 1.00 26.03 588 LEU A N 1
ATOM 649 C CA . LEU A 1 94 ? 3.816 32.947 35.808 1.00 25.62 588 LEU A CA 1
ATOM 650 C C . LEU A 1 94 ? 2.854 32.975 34.631 1.00 26.94 588 LEU A C 1
ATOM 651 O O . LEU A 1 94 ? 1.981 32.115 34.507 1.00 27.03 588 LEU A O 1
ATOM 656 N N . SER A 1 95 ? 3.005 33.986 33.786 1.00 26.12 589 SER A N 1
ATOM 657 C CA . SER A 1 95 ? 2.195 34.101 32.584 1.00 26.67 589 SER A CA 1
ATOM 658 C C . SER A 1 95 ? 3.211 34.024 31.448 1.00 25.51 589 SER A C 1
ATOM 659 O O . SER A 1 95 ? 4.167 34.808 31.409 1.00 24.53 589 SER A O 1
ATOM 662 N N . ASN A 1 96 ? 3.034 33.055 30.552 1.00 27.52 590 ASN A N 1
ATOM 663 C CA . ASN A 1 96 ? 3.970 32.894 29.443 1.00 29.99 590 ASN A CA 1
ATOM 664 C C . ASN A 1 96 ? 3.585 33.785 28.272 1.00 31.77 590 ASN A C 1
ATOM 665 O O . ASN A 1 96 ? 2.721 34.649 28.398 1.00 30.71 590 ASN A O 1
ATOM 670 N N . SER A 1 97 ? 4.240 33.566 27.138 1.00 31.49 591 SER A N 1
ATOM 671 C CA . SER A 1 97 ? 3.991 34.341 25.935 1.00 34.18 591 SER A CA 1
ATOM 672 C C . SER A 1 97 ? 2.928 33.729 25.024 1.00 34.24 591 SER A C 1
ATOM 673 O O . SER A 1 97 ? 2.787 34.149 23.878 1.00 34.53 591 SER A O 1
ATOM 676 N N . CYS A 1 98 ? 2.174 32.758 25.532 1.00 35.56 592 CYS A N 1
ATOM 677 C CA . CYS A 1 98 ? 1.156 32.091 24.726 1.00 37.16 592 CYS A CA 1
ATOM 678 C C . CYS A 1 98 ? -0.274 32.273 25.220 1.00 35.82 592 CYS A C 1
ATOM 679 O O . CYS A 1 98 ? -1.206 31.741 24.624 1.00 35.90 592 CYS A O 1
ATOM 682 N N . GLY A 1 99 ? -0.454 33.017 26.305 1.00 33.87 593 GLY A N 1
ATOM 683 C CA . GLY A 1 99 ? -1.796 33.218 26.819 1.00 31.07 593 GLY A CA 1
ATOM 684 C C . GLY A 1 99 ? -2.089 32.321 28.003 1.00 30.45 593 GLY A C 1
ATOM 685 O O . GLY A 1 99 ? -3.218 32.255 28.488 1.00 30.36 593 GLY A O 1
ATOM 686 N N . ASP A 1 100 ? -1.070 31.619 28.479 1.00 29.97 594 ASP A N 1
ATOM 687 C CA . ASP A 1 100 ? -1.250 30.735 29.627 1.00 28.35 594 ASP A CA 1
ATOM 688 C C . ASP A 1 100 ? -0.789 31.399 30.924 1.00 26.68 594 ASP A C 1
ATOM 689 O O . ASP A 1 100 ? 0.186 32.155 30.940 1.00 26.02 594 ASP A O 1
ATOM 694 N N . VAL A 1 101 ? -1.510 31.114 32.005 1.00 25.93 595 VAL A N 1
ATOM 695 C CA . VAL A 1 101 ? -1.186 31.648 33.321 1.00 26.42 595 VAL A CA 1
ATOM 696 C C . VAL A 1 101 ? -1.106 30.471 34.296 1.00 28.00 595 VAL A C 1
ATOM 697 O O . VAL A 1 101 ? -1.946 29.568 34.262 1.00 25.81 595 VAL A O 1
ATOM 701 N N . TYR A 1 102 ? -0.085 30.487 35.148 1.00 26.63 596 TYR A N 1
ATOM 702 C CA . TYR A 1 102 ? 0.138 29.412 36.111 1.00 28.09 596 TYR A CA 1
ATOM 703 C C . TYR A 1 102 ? 0.400 29.933 37.516 1.00 27.07 596 TYR A C 1
ATOM 704 O O . TYR A 1 102 ? 0.938 31.024 37.697 1.00 25.12 596 TYR A O 1
ATOM 713 N N . LEU A 1 103 ? 0.022 29.133 38.505 1.00 26.74 597 LEU A N 1
ATOM 714 C CA . LEU A 1 103 ? 0.251 29.475 39.894 1.00 25.08 597 LEU A CA 1
ATOM 715 C C . LEU A 1 103 ? 1.277 28.503 40.456 1.00 24.71 597 LEU A C 1
ATOM 716 O O . LEU A 1 103 ? 1.315 27.335 40.067 1.00 25.89 597 LEU A O 1
ATOM 721 N N . PHE A 1 104 ? 2.115 29.007 41.351 1.00 24.26 598 PHE A N 1
ATOM 722 C CA . PHE A 1 104 ? 3.147 28.224 42.016 1.00 25.07 598 PHE A CA 1
ATOM 723 C C . PHE A 1 104 ? 3.179 28.643 43.483 1.00 26.09 598 PHE A C 1
ATOM 724 O O . PHE A 1 104 ? 2.843 29.778 43.818 1.00 26.70 598 PHE A O 1
ATOM 732 N N . GLN A 1 105 ? 3.577 27.731 44.360 1.00 26.00 599 GLN A N 1
ATOM 733 C CA . GLN A 1 105 ? 3.706 28.071 45.764 1.00 27.02 599 GLN A CA 1
ATOM 734 C C . GLN A 1 105 ? 5.091 27.641 46.200 1.00 26.92 599 GLN A C 1
ATOM 735 O O . GLN A 1 105 ? 5.405 26.449 46.202 1.00 28.11 599 GLN A O 1
ATOM 741 N N . ALA A 1 106 ? 5.924 28.618 46.540 1.00 25.08 600 ALA A N 1
ATOM 742 C CA . ALA A 1 106 ? 7.281 28.356 46.977 1.00 21.98 600 ALA A CA 1
ATOM 743 C C . ALA A 1 106 ? 7.251 27.855 48.418 1.00 23.12 600 ALA A C 1
ATOM 744 O O . ALA A 1 106 ? 6.179 27.695 48.997 1.00 21.84 600 ALA A O 1
ATOM 746 N N . THR A 1 107 ? 8.422 27.624 48.999 1.00 22.88 601 THR A N 1
ATOM 747 C CA . THR A 1 107 ? 8.497 27.115 50.368 1.00 26.75 601 THR A CA 1
ATOM 748 C C . THR A 1 107 ? 8.667 28.228 51.394 1.00 25.90 601 THR A C 1
ATOM 749 O O . THR A 1 107 ? 8.576 27.990 52.596 1.00 28.17 601 THR A O 1
ATOM 753 N N . SER A 1 108 ? 8.906 29.443 50.916 1.00 25.97 602 SER A N 1
ATOM 754 C CA . SER A 1 108 ? 9.093 30.593 51.799 1.00 25.53 602 SER A CA 1
ATOM 755 C C . SER A 1 108 ? 9.129 31.854 50.951 1.00 26.04 602 SER A C 1
ATOM 756 O O . SER A 1 108 ? 9.179 31.771 49.720 1.00 23.43 602 SER A O 1
ATOM 759 N N . GLN A 1 109 ? 9.112 33.016 51.603 1.00 24.89 603 GLN A N 1
ATOM 760 C CA . GLN A 1 109 ? 9.161 34.282 50.879 1.00 25.14 603 GLN A CA 1
ATOM 761 C C . GLN A 1 109 ? 10.499 34.381 50.161 1.00 25.39 603 GLN A C 1
ATOM 762 O O . GLN A 1 109 ? 10.565 34.828 49.020 1.00 25.10 603 GLN A O 1
ATOM 768 N N . THR A 1 110 ? 11.567 33.963 50.834 1.00 26.05 604 THR A N 1
ATOM 769 C CA . THR A 1 110 ? 12.902 34.003 50.231 1.00 27.38 604 THR A CA 1
ATOM 770 C C . THR A 1 110 ? 12.956 33.077 49.015 1.00 25.71 604 THR A C 1
ATOM 771 O O . THR A 1 110 ? 13.512 33.429 47.978 1.00 26.13 604 THR A O 1
ATOM 775 N N . ASP A 1 111 ? 12.376 31.892 49.151 1.00 24.90 605 ASP A N 1
ATOM 776 C CA . ASP A 1 111 ? 12.370 30.939 48.051 1.00 24.75 605 ASP A CA 1
ATOM 777 C C . ASP A 1 111 ? 11.591 31.532 46.870 1.00 24.13 605 ASP A C 1
ATOM 778 O O . ASP A 1 111 ? 12.014 31.411 45.718 1.00 23.99 605 ASP A O 1
ATOM 783 N N . LEU A 1 112 ? 10.470 32.195 47.155 1.00 23.95 606 LEU A N 1
ATOM 784 C CA . LEU A 1 112 ? 9.671 32.817 46.095 1.00 24.18 606 LEU A CA 1
ATOM 785 C C . LEU A 1 112 ? 10.503 33.855 45.344 1.00 23.45 606 LEU A C 1
ATOM 786 O O . LEU A 1 112 ? 10.512 33.892 44.112 1.00 19.56 606 LEU A O 1
ATOM 791 N N . GLU A 1 113 ? 11.219 34.691 46.089 1.00 24.19 607 GLU A N 1
ATOM 792 C CA . GLU A 1 113 ? 12.044 35.719 45.466 1.00 25.53 607 GLU A CA 1
ATOM 793 C C . GLU A 1 113 ? 13.148 35.100 44.629 1.00 25.22 607 GLU A C 1
ATOM 794 O O . GLU A 1 113 ? 13.488 35.616 43.566 1.00 25.16 607 GLU A O 1
ATOM 800 N N . ASN A 1 114 ? 13.715 33.998 45.107 1.00 23.89 608 ASN A N 1
ATOM 801 C CA . ASN A 1 114 ? 14.775 33.339 44.364 1.00 24.24 608 ASN A CA 1
ATOM 802 C C . ASN A 1 114 ? 14.253 32.783 43.035 1.00 24.41 608 ASN A C 1
ATOM 803 O O . ASN A 1 114 ? 14.954 32.842 42.021 1.00 25.75 608 ASN A O 1
ATOM 808 N N . TRP A 1 115 ? 13.029 32.250 43.046 1.00 23.81 609 TRP A N 1
ATOM 809 C CA . TRP A 1 115 ? 12.408 31.694 41.841 1.00 22.51 609 TRP A CA 1
ATOM 810 C C . TRP A 1 115 ? 12.098 32.789 40.829 1.00 23.53 609 TRP A C 1
ATOM 811 O O . TRP A 1 115 ? 12.372 32.648 39.632 1.00 23.74 609 TRP A O 1
ATOM 822 N N . VAL A 1 116 ? 11.514 33.878 41.316 1.00 21.49 610 VAL A N 1
ATOM 823 C CA . VAL A 1 116 ? 11.177 34.998 40.454 1.00 23.29 610 VAL A CA 1
ATOM 824 C C . VAL A 1 116 ? 12.446 35.537 39.804 1.00 23.80 610 VAL A C 1
ATOM 825 O O . VAL A 1 116 ? 12.480 35.769 38.599 1.00 24.32 610 VAL A O 1
ATOM 829 N N . THR A 1 117 ? 13.488 35.728 40.608 1.00 24.10 611 THR A N 1
ATOM 830 C CA . THR A 1 117 ? 14.754 36.242 40.104 1.00 23.33 611 THR A CA 1
ATOM 831 C C . THR A 1 117 ? 15.341 35.294 39.056 1.00 24.21 611 THR A C 1
ATOM 832 O O . THR A 1 117 ? 15.798 35.724 37.992 1.00 24.76 611 THR A O 1
ATOM 836 N N . ALA A 1 118 ? 15.317 34.001 39.368 1.00 23.06 612 ALA A N 1
ATOM 837 C CA . ALA A 1 118 ? 15.844 32.974 38.475 1.00 25.99 612 ALA A CA 1
ATOM 838 C C . ALA A 1 118 ? 15.126 32.952 37.119 1.00 24.56 612 ALA A C 1
ATOM 839 O O . ALA A 1 118 ? 15.766 32.991 36.070 1.00 25.54 612 ALA A O 1
ATOM 841 N N . ILE A 1 119 ? 13.800 32.903 37.140 1.00 25.84 613 ILE A N 1
ATOM 842 C CA . ILE A 1 119 ? 13.031 32.857 35.900 1.00 25.45 613 ILE A CA 1
ATOM 843 C C . ILE A 1 119 ? 13.224 34.116 35.063 1.00 26.67 613 ILE A C 1
ATOM 844 O O . ILE A 1 119 ? 13.434 34.038 33.849 1.00 26.93 613 ILE A O 1
ATOM 849 N N . HIS A 1 120 ? 13.173 35.279 35.703 1.00 25.47 614 HIS A N 1
ATOM 850 C CA . HIS A 1 120 ? 13.358 36.525 34.974 1.00 24.11 614 HIS A CA 1
ATOM 851 C C . HIS A 1 120 ? 14.761 36.623 34.411 1.00 25.58 614 HIS A C 1
ATOM 852 O O . HIS A 1 120 ? 14.945 37.125 33.302 1.00 24.98 614 HIS A O 1
ATOM 859 N N . SER A 1 121 ? 15.753 36.146 35.163 1.00 25.99 615 SER A N 1
ATOM 860 C CA . SER A 1 121 ? 17.138 36.194 34.686 1.00 27.84 615 SER A CA 1
ATOM 861 C C . SER A 1 121 ? 17.350 35.297 33.472 1.00 26.88 615 SER A C 1
ATOM 862 O O . SER A 1 121 ? 18.050 35.669 32.536 1.00 28.04 615 SER A O 1
ATOM 865 N N . ALA A 1 122 ? 16.753 34.111 33.495 1.00 28.42 616 ALA A N 1
ATOM 866 C CA . ALA A 1 122 ? 16.870 33.184 32.375 1.00 27.93 616 ALA A CA 1
ATOM 867 C C . ALA A 1 122 ? 16.248 33.834 31.137 1.00 29.05 616 ALA A C 1
ATOM 868 O O . ALA A 1 122 ? 16.849 33.844 30.060 1.00 27.82 616 ALA A O 1
ATOM 870 N N . CYS A 1 123 ? 15.047 34.386 31.310 1.00 28.79 617 CYS A N 1
ATOM 871 C CA . CYS A 1 123 ? 14.324 35.060 30.230 1.00 28.01 617 CYS A CA 1
ATOM 872 C C . CYS A 1 123 ? 15.088 36.246 29.659 1.00 28.05 617 CYS A C 1
ATOM 873 O O . CYS A 1 123 ? 15.124 36.435 28.444 1.00 28.06 617 CYS A O 1
ATOM 876 N N . ALA A 1 124 ? 15.677 37.059 30.532 1.00 27.54 618 ALA A N 1
ATOM 877 C CA . ALA A 1 124 ? 16.433 38.217 30.077 1.00 28.39 618 ALA A CA 1
ATOM 878 C C . ALA A 1 124 ? 17.616 37.707 29.265 1.00 30.58 618 ALA A C 1
ATOM 879 O O . ALA A 1 124 ? 17.999 38.289 28.249 1.00 28.94 618 ALA A O 1
ATOM 881 N N . SER A 1 125 ? 18.180 36.601 29.727 1.00 31.32 619 SER A N 1
ATOM 882 C CA . SER A 1 125 ? 19.320 35.992 29.071 1.00 33.79 619 SER A CA 1
ATOM 883 C C . SER A 1 125 ? 18.957 35.556 27.653 1.00 32.36 619 SER A C 1
ATOM 884 O O . SER A 1 125 ? 19.640 35.916 26.695 1.00 33.61 619 SER A O 1
ATOM 887 N N . LEU A 1 126 ? 17.880 34.786 27.523 1.00 33.06 620 LEU A N 1
ATOM 888 C CA . LEU A 1 126 ? 17.432 34.310 26.216 1.00 32.98 620 LEU A CA 1
ATOM 889 C C . LEU A 1 126 ? 17.101 35.499 25.318 1.00 34.10 620 LEU A C 1
ATOM 890 O O . LEU A 1 126 ? 17.460 35.525 24.134 1.00 33.60 620 LEU A O 1
ATOM 895 N N . PHE A 1 127 ? 16.427 36.489 25.895 1.00 33.16 621 PHE A N 1
ATOM 896 C CA . PHE A 1 127 ? 16.050 37.696 25.171 1.00 33.67 621 PHE A CA 1
ATOM 897 C C . PHE A 1 127 ? 17.294 38.350 24.550 1.00 36.07 621 PHE A C 1
ATOM 898 O O . PHE A 1 127 ? 17.309 38.680 23.362 1.00 34.55 621 PHE A O 1
ATOM 906 N N . ALA A 1 128 ? 18.331 38.542 25.361 1.00 36.38 622 ALA A N 1
ATOM 907 C CA . ALA A 1 128 ? 19.568 39.149 24.879 1.00 39.92 622 ALA A CA 1
ATOM 908 C C . ALA A 1 128 ? 20.223 38.272 23.815 1.00 41.27 622 ALA A C 1
ATOM 909 O O . ALA A 1 128 ? 20.781 38.771 22.837 1.00 41.06 622 ALA A O 1
ATOM 911 N N . LYS A 1 129 ? 20.148 36.961 24.015 1.00 42.75 623 LYS A N 1
ATOM 912 C CA . LYS A 1 129 ? 20.735 36.011 23.083 1.00 44.40 623 LYS A CA 1
ATOM 913 C C . LYS A 1 129 ? 20.053 36.112 21.715 1.00 45.90 623 LYS A C 1
ATOM 914 O O . LYS A 1 129 ? 20.713 36.033 20.675 1.00 45.96 623 LYS A O 1
ATOM 920 N N . LYS A 1 130 ? 18.735 36.297 21.718 1.00 45.73 624 LYS A N 1
ATOM 921 C CA . LYS A 1 130 ? 17.989 36.419 20.471 1.00 45.45 624 LYS A CA 1
ATOM 922 C C . LYS A 1 130 ? 18.335 37.706 19.733 1.00 45.37 624 LYS A C 1
ATOM 923 O O . LYS A 1 130 ? 18.285 37.753 18.504 1.00 45.36 624 LYS A O 1
ATOM 929 N N . HIS A 1 131 ? 18.679 38.754 20.475 1.00 44.24 625 HIS A N 1
ATOM 930 C CA . HIS A 1 131 ? 19.033 40.021 19.847 1.00 44.19 625 HIS A CA 1
ATOM 931 C C . HIS A 1 131 ? 20.526 40.092 19.561 1.00 42.84 625 HIS A C 1
ATOM 932 O O . HIS A 1 131 ? 21.040 41.138 19.165 1.00 42.79 625 HIS A O 1
ATOM 939 N N . GLY A 1 132 ? 21.213 38.973 19.770 1.00 42.43 626 GLY A N 1
ATOM 940 C CA . GLY A 1 132 ? 22.643 38.916 19.523 1.00 42.78 626 GLY A CA 1
ATOM 941 C C . GLY A 1 132 ? 23.464 39.911 20.322 1.00 44.23 626 GLY A C 1
ATOM 942 O O . GLY A 1 132 ? 24.402 40.509 19.794 1.00 44.26 626 GLY A O 1
ATOM 943 N N . LYS A 1 133 ? 23.114 40.089 21.593 1.00 43.97 627 LYS A N 1
ATOM 944 C CA . LYS A 1 133 ? 23.831 41.009 22.468 1.00 45.40 627 LYS A CA 1
ATOM 945 C C . LYS A 1 133 ? 24.332 40.257 23.698 1.00 45.84 627 LYS A C 1
ATOM 946 O O . LYS A 1 133 ? 23.724 39.274 24.122 1.00 46.15 627 LYS A O 1
ATOM 952 N N . GLU A 1 134 ? 25.439 40.720 24.269 1.00 46.40 628 GLU A N 1
ATOM 953 C CA . GLU A 1 134 ? 25.992 40.091 25.461 1.00 47.51 628 GLU A CA 1
ATOM 954 C C . GLU A 1 134 ? 25.803 40.986 26.679 1.00 45.07 628 GLU A C 1
ATOM 955 O O . GLU A 1 134 ? 25.841 40.515 27.815 1.00 45.49 628 GLU A O 1
ATOM 961 N N . ASP A 1 135 ? 25.601 42.278 26.434 1.00 41.71 629 ASP A N 1
ATOM 962 C CA . ASP A 1 135 ? 25.369 43.239 27.512 1.00 39.20 629 ASP A CA 1
ATOM 963 C C . ASP A 1 135 ? 23.845 43.313 27.705 1.00 37.39 629 ASP A C 1
ATOM 964 O O . ASP A 1 135 ? 23.188 44.210 27.183 1.00 34.44 629 ASP A O 1
ATOM 969 N N . THR A 1 136 ? 23.301 42.354 28.447 1.00 35.97 630 THR A N 1
ATOM 970 C CA . THR A 1 136 ? 21.864 42.261 28.699 1.00 35.69 630 THR A CA 1
ATOM 971 C C . THR A 1 136 ? 21.231 43.528 29.269 1.00 35.02 630 THR A C 1
ATOM 972 O O . THR A 1 136 ? 20.220 44.003 28.762 1.00 34.48 630 THR A O 1
ATOM 976 N N . VAL A 1 137 ? 21.827 44.072 30.325 1.00 35.32 631 VAL A N 1
ATOM 977 C CA . VAL A 1 137 ? 21.309 45.276 30.959 1.00 34.59 631 VAL A CA 1
ATOM 978 C C . VAL A 1 137 ? 21.159 46.443 29.988 1.00 36.84 631 VAL A C 1
ATOM 979 O O . VAL A 1 137 ? 20.162 47.160 30.024 1.00 35.66 631 VAL A O 1
ATOM 983 N N . ARG A 1 138 ? 22.153 46.631 29.124 1.00 38.53 632 ARG A N 1
ATOM 984 C CA . ARG A 1 138 ? 22.125 47.716 28.146 1.00 38.88 632 ARG A CA 1
ATOM 985 C C . ARG A 1 138 ? 21.019 47.501 27.120 1.00 36.20 632 ARG A C 1
ATOM 986 O O . ARG A 1 138 ? 20.370 48.452 26.697 1.00 33.82 632 ARG A O 1
ATOM 994 N N . LEU A 1 139 ? 20.819 46.252 26.709 1.00 33.75 633 LEU A N 1
ATOM 995 C CA . LEU A 1 139 ? 19.772 45.937 25.746 1.00 31.92 633 LEU A CA 1
ATOM 996 C C . LEU A 1 139 ? 18.405 46.242 26.378 1.00 32.29 633 LEU A C 1
ATOM 997 O O . LEU A 1 139 ? 17.544 46.858 25.753 1.00 32.40 633 LEU A O 1
ATOM 1002 N N . LEU A 1 140 ? 18.225 45.824 27.629 1.00 31.89 634 LEU A N 1
ATOM 1003 C CA . LEU A 1 140 ? 16.975 46.048 28.344 1.00 32.44 634 LEU A CA 1
ATOM 1004 C C . LEU A 1 140 ? 16.669 47.531 28.487 1.00 32.93 634 LEU A C 1
ATOM 1005 O O . LEU A 1 140 ? 15.535 47.962 28.268 1.00 31.36 634 LEU A O 1
ATOM 1010 N N . LYS A 1 141 ? 17.681 48.309 28.857 1.00 32.20 635 LYS A N 1
ATOM 1011 C CA . LYS A 1 141 ? 17.503 49.743 29.016 1.00 33.63 635 LYS A CA 1
ATOM 1012 C C . LYS A 1 141 ? 17.191 50.395 27.677 1.00 33.36 635 LYS A C 1
ATOM 1013 O O . LYS A 1 141 ? 16.349 51.293 27.590 1.00 34.08 635 LYS A O 1
ATOM 1019 N N . SER A 1 142 ? 17.865 49.933 26.634 1.00 31.77 636 SER A N 1
ATOM 1020 C CA . SER A 1 142 ? 17.640 50.468 25.303 1.00 33.25 636 SER A CA 1
ATOM 1021 C C . SER A 1 142 ? 16.189 50.182 24.907 1.00 33.42 636 SER A C 1
ATOM 1022 O O . SER A 1 142 ? 15.517 51.024 24.316 1.00 33.75 636 SER A O 1
ATOM 1025 N N . GLN A 1 143 ? 15.710 48.990 25.244 1.00 33.29 637 GLN A N 1
ATOM 1026 C CA . GLN A 1 143 ? 14.342 48.606 24.934 1.00 34.49 637 GLN A CA 1
ATOM 1027 C C . GLN A 1 143 ? 13.324 49.492 25.653 1.00 34.28 637 GLN A C 1
ATOM 1028 O O . GLN A 1 143 ? 12.366 49.959 25.037 1.00 33.37 637 GLN A O 1
ATOM 1034 N N . THR A 1 144 ? 13.529 49.726 26.948 1.00 32.91 638 THR A N 1
ATOM 1035 C CA . THR A 1 144 ? 12.597 50.551 27.710 1.00 33.08 638 THR A CA 1
ATOM 1036 C C . THR A 1 144 ? 12.491 51.962 27.123 1.00 33.10 638 THR A C 1
ATOM 1037 O O . THR A 1 144 ? 11.404 52.539 27.073 1.00 32.47 638 THR A O 1
ATOM 1041 N N . ARG A 1 145 ? 13.614 52.514 26.677 1.00 32.61 639 ARG A N 1
ATOM 1042 C CA . ARG A 1 145 ? 13.612 53.851 26.082 1.00 34.03 639 ARG A CA 1
ATOM 1043 C C . ARG A 1 145 ? 12.784 53.835 24.801 1.00 32.57 639 ARG A C 1
ATOM 1044 O O . ARG A 1 145 ? 11.964 54.721 24.563 1.00 30.30 639 ARG A O 1
ATOM 1052 N N . SER A 1 146 ? 13.018 52.820 23.974 1.00 30.13 640 SER A N 1
ATOM 1053 C CA . SER A 1 146 ? 12.313 52.682 22.716 1.00 31.94 640 SER A CA 1
ATOM 1054 C C . SER A 1 146 ? 10.807 52.521 22.927 1.00 32.09 640 SER A C 1
ATOM 1055 O O . SER A 1 146 ? 10.008 53.200 22.281 1.00 31.21 640 SER A O 1
ATOM 1058 N N . LEU A 1 147 ? 10.423 51.622 23.827 1.00 30.37 641 LEU A N 1
ATOM 1059 C CA . LEU A 1 147 ? 9.010 51.401 24.108 1.00 29.63 641 LEU A CA 1
ATOM 1060 C C . LEU A 1 147 ? 8.368 52.694 24.590 1.00 28.75 641 LEU A C 1
ATOM 1061 O O . LEU A 1 147 ? 7.237 53.009 24.222 1.00 29.52 641 LEU A O 1
ATOM 1066 N N . LEU A 1 148 ? 9.093 53.455 25.400 1.00 29.24 642 LEU A N 1
ATOM 1067 C CA . LEU A 1 148 ? 8.561 54.716 25.900 1.00 30.63 642 LEU A CA 1
ATOM 1068 C C . LEU A 1 148 ? 8.291 55.719 24.776 1.00 31.90 642 LEU A C 1
ATOM 1069 O O . LEU A 1 148 ? 7.316 56.479 24.834 1.00 32.96 642 LEU A O 1
ATOM 1074 N N . GLN A 1 149 ? 9.140 55.724 23.753 1.00 30.86 643 GLN A N 1
ATOM 1075 C CA . GLN A 1 149 ? 8.942 56.638 22.636 1.00 33.58 643 GLN A CA 1
ATOM 1076 C C . GLN A 1 149 ? 7.757 56.175 21.807 1.00 31.00 643 GLN A C 1
ATOM 1077 O O . GLN A 1 149 ? 6.952 56.986 21.379 1.00 30.41 643 GLN A O 1
ATOM 1083 N N . LYS A 1 150 ? 7.647 54.867 21.593 1.00 31.00 644 LYS A N 1
ATOM 1084 C CA . LYS A 1 150 ? 6.536 54.316 20.821 1.00 30.03 644 LYS A CA 1
ATOM 1085 C C . LYS A 1 150 ? 5.192 54.597 21.495 1.00 28.23 644 LYS A C 1
ATOM 1086 O O . LYS A 1 150 ? 4.183 54.811 20.828 1.00 27.77 644 LYS A O 1
ATOM 1092 N N . ILE A 1 151 ? 5.187 54.584 22.820 1.00 26.49 645 ILE A N 1
ATOM 1093 C CA . ILE A 1 151 ? 3.971 54.848 23.565 1.00 27.69 645 ILE A CA 1
ATOM 1094 C C . ILE A 1 151 ? 3.573 56.306 23.347 1.00 28.09 645 ILE A C 1
ATOM 1095 O O . ILE A 1 151 ? 2.402 56.617 23.140 1.00 26.59 645 ILE A O 1
ATOM 1100 N N . ASP A 1 152 ? 4.558 57.195 23.380 1.00 30.09 646 ASP A N 1
ATOM 1101 C CA . ASP A 1 152 ? 4.302 58.615 23.183 1.00 32.72 646 ASP A CA 1
ATOM 1102 C C . ASP A 1 152 ? 3.770 58.869 21.783 1.00 32.24 646 ASP A C 1
ATOM 1103 O O . ASP A 1 152 ? 2.796 59.598 21.605 1.00 32.36 646 ASP A O 1
ATOM 1108 N N . MET A 1 153 ? 4.409 58.246 20.798 1.00 31.92 647 MET A N 1
ATOM 1109 C CA . MET A 1 153 ? 4.028 58.383 19.394 1.00 33.03 647 MET A CA 1
ATOM 1110 C C . MET A 1 153 ? 2.624 57.843 19.102 1.00 31.91 647 MET A C 1
ATOM 1111 O O . MET A 1 153 ? 1.803 58.523 18.473 1.00 29.17 647 MET A O 1
ATOM 1116 N N . ASP A 1 154 ? 2.354 56.622 19.557 1.00 28.51 648 ASP A N 1
ATOM 1117 C CA . ASP A 1 154 ? 1.058 56.001 19.326 1.00 28.33 648 ASP A CA 1
ATOM 1118 C C . ASP A 1 154 ? -0.069 56.645 20.133 1.00 28.09 648 ASP A C 1
ATOM 1119 O O . ASP A 1 154 ? -1.226 56.598 19.719 1.00 28.50 648 ASP A O 1
ATOM 1124 N N . SER A 1 155 ? 0.260 57.237 21.279 1.00 27.07 649 SER A N 1
ATOM 1125 C CA . SER A 1 155 ? -0.751 57.910 22.088 1.00 28.04 649 SER A CA 1
ATOM 1126 C C . SER A 1 155 ? -1.213 59.135 21.305 1.00 28.08 649 SER A C 1
ATOM 1127 O O . SER A 1 155 ? -2.402 59.436 21.247 1.00 28.29 649 SER A O 1
ATOM 1130 N N . LYS A 1 156 ? -0.262 59.839 20.699 1.00 29.68 650 LYS A N 1
ATOM 1131 C CA . LYS A 1 156 ? -0.588 61.021 19.910 1.00 30.46 650 LYS A CA 1
ATOM 1132 C C . LYS A 1 156 ? -1.383 60.647 18.666 1.00 30.89 650 LYS A C 1
ATOM 1133 O O . LYS A 1 156 ? -2.330 61.342 18.299 1.00 30.57 650 LYS A O 1
ATOM 1139 N N . MET A 1 157 ? -1.006 59.550 18.014 1.00 30.74 651 MET A N 1
ATOM 1140 C CA . MET A 1 157 ? -1.721 59.121 16.815 1.00 31.85 651 MET A CA 1
ATOM 1141 C C . MET A 1 157 ? -3.171 58.813 17.156 1.00 29.69 651 MET A C 1
ATOM 1142 O O . MET A 1 157 ? -4.085 59.153 16.393 1.00 28.39 651 MET A O 1
ATOM 1147 N N . LYS A 1 158 ? -3.366 58.175 18.307 1.00 27.13 652 LYS A N 1
ATOM 1148 C CA . LYS A 1 158 ? -4.693 57.795 18.775 1.00 28.48 652 LYS A CA 1
ATOM 1149 C C . LYS A 1 158 ? -5.574 59.013 19.018 1.00 29.00 652 LYS A C 1
ATOM 1150 O O . LYS A 1 158 ? -6.767 58.990 18.707 1.00 27.87 652 LYS A O 1
ATOM 1156 N N . LYS A 1 159 ? -4.997 60.069 19.583 1.00 29.12 653 LYS A N 1
ATOM 1157 C CA . LYS A 1 159 ? -5.769 61.282 19.821 1.00 31.41 653 LYS A CA 1
ATOM 1158 C C . LYS A 1 159 ? -6.110 61.949 18.495 1.00 29.87 653 LYS A C 1
ATOM 1159 O O . LYS A 1 159 ? -7.203 62.477 18.332 1.00 30.28 653 LYS A O 1
ATOM 1165 N N . MET A 1 160 ? -5.179 61.924 17.546 1.00 27.63 654 MET A N 1
ATOM 1166 C CA . MET A 1 160 ? -5.443 62.534 16.249 1.00 28.94 654 MET A CA 1
ATOM 1167 C C . MET A 1 160 ? -6.609 61.820 15.560 1.00 28.73 654 MET A C 1
ATOM 1168 O O . MET A 1 160 ? -7.517 62.465 15.039 1.00 29.30 654 MET A O 1
ATOM 1173 N N . ALA A 1 161 ? -6.574 60.491 15.562 1.00 27.20 655 ALA A N 1
ATOM 1174 C CA . ALA A 1 161 ? -7.624 59.694 14.941 1.00 29.27 655 ALA A CA 1
ATOM 1175 C C . ALA A 1 161 ? -8.973 60.024 15.575 1.00 29.46 655 ALA A C 1
ATOM 1176 O O . ALA A 1 161 ? -9.966 60.194 14.874 1.00 29.22 655 ALA A O 1
ATOM 1178 N N . GLU A 1 162 ? -8.998 60.113 16.903 1.00 29.96 656 GLU A N 1
ATOM 1179 C CA . GLU A 1 162 ? -10.223 60.441 17.623 1.00 29.88 656 GLU A CA 1
ATOM 1180 C C . GLU A 1 162 ? -10.736 61.824 17.204 1.00 29.73 656 GLU A C 1
ATOM 1181 O O . GLU A 1 162 ? -11.934 62.010 16.990 1.00 29.40 656 GLU A O 1
ATOM 1187 N N . LEU A 1 163 ? -9.829 62.789 17.070 1.00 28.93 657 LEU A N 1
ATOM 1188 C CA . LEU A 1 163 ? -10.225 64.133 16.649 1.00 30.18 657 LEU A CA 1
ATOM 1189 C C . LEU A 1 163 ? -10.858 64.059 15.259 1.00 30.63 657 LEU A C 1
ATOM 1190 O O . LEU A 1 163 ? -11.864 64.715 15.000 1.00 29.52 657 LEU A O 1
ATOM 1195 N N . GLN A 1 164 ? -10.274 63.259 14.366 1.00 30.64 658 GLN A N 1
ATOM 1196 C CA . GLN A 1 164 ? -10.830 63.115 13.020 1.00 31.37 658 GLN A CA 1
ATOM 1197 C C . GLN A 1 164 ? -12.212 62.442 13.068 1.00 31.91 658 GLN A C 1
ATOM 1198 O O . GLN A 1 164 ? -13.109 62.794 12.304 1.00 29.91 658 GLN A O 1
ATOM 1204 N N . LEU A 1 165 ? -12.378 61.474 13.966 1.00 32.08 659 LEU A N 1
ATOM 1205 C CA . LEU A 1 165 ? -13.654 60.763 14.096 1.00 34.24 659 LEU A CA 1
ATOM 1206 C C . LEU A 1 165 ? -14.785 61.666 14.592 1.00 34.81 659 LEU A C 1
ATOM 1207 O O . LEU A 1 165 ? -15.952 61.452 14.258 1.00 35.64 659 LEU A O 1
ATOM 1212 N N . SER A 1 166 ? -14.434 62.675 15.382 1.00 34.85 660 SER A N 1
ATOM 1213 C CA . SER A 1 166 ? -15.425 63.577 15.954 1.00 37.36 660 SER A CA 1
ATOM 1214 C C . SER A 1 166 ? -16.352 64.296 14.972 1.00 38.15 660 SER A C 1
ATOM 1215 O O . SER A 1 166 ? -17.428 64.727 15.367 1.00 39.34 660 SER A O 1
ATOM 1218 N N . VAL A 1 167 ? -15.955 64.433 13.710 1.00 39.20 661 VAL A N 1
ATOM 1219 C CA . VAL A 1 167 ? -16.810 65.115 12.734 1.00 43.31 661 VAL A CA 1
ATOM 1220 C C . VAL A 1 167 ? -17.449 64.160 11.732 1.00 45.38 661 VAL A C 1
ATOM 1221 O O . VAL A 1 167 ? -18.196 64.586 10.849 1.00 45.85 661 VAL A O 1
ATOM 1225 N N . VAL A 1 168 ? -17.150 62.873 11.867 1.00 47.30 662 VAL A N 1
ATOM 1226 C CA . VAL A 1 168 ? -17.689 61.857 10.970 1.00 48.36 662 VAL A CA 1
ATOM 1227 C C . VAL A 1 168 ? -19.070 61.366 11.398 1.00 49.77 662 VAL A C 1
ATOM 1228 O O . VAL A 1 168 ? -19.271 60.942 12.539 1.00 48.48 662 VAL A O 1
ATOM 1232 N N . SER A 1 169 ? -20.018 61.426 10.467 1.00 52.67 663 SER A N 1
ATOM 1233 C CA . SER A 1 169 ? -21.389 60.990 10.726 1.00 56.29 663 SER A CA 1
ATOM 1234 C C . SER A 1 169 ? -21.677 59.693 9.974 1.00 57.69 663 SER A C 1
ATOM 1235 O O . SER A 1 169 ? -22.504 58.887 10.398 1.00 56.76 663 SER A O 1
ATOM 1238 N N . ASP A 1 170 ? -20.989 59.506 8.852 1.00 60.60 664 ASP A N 1
ATOM 1239 C CA . ASP A 1 170 ? -21.159 58.311 8.036 1.00 64.09 664 ASP A CA 1
ATOM 1240 C C . ASP A 1 170 ? -21.065 57.091 8.945 1.00 65.01 664 ASP A C 1
ATOM 1241 O O . ASP A 1 170 ? -20.130 56.962 9.732 1.00 64.60 664 ASP A O 1
ATOM 1246 N N . PRO A 1 171 ? -22.030 56.170 8.835 1.00 66.51 665 PRO A N 1
ATOM 1247 C CA . PRO A 1 171 ? -22.064 54.953 9.653 1.00 66.30 665 PRO A CA 1
ATOM 1248 C C . PRO A 1 171 ? -20.837 54.061 9.503 1.00 65.99 665 PRO A C 1
ATOM 1249 O O . PRO A 1 171 ? -20.114 53.816 10.469 1.00 65.87 665 PRO A O 1
ATOM 1253 N N . LYS A 1 172 ? -20.605 53.574 8.289 1.00 65.39 666 LYS A N 1
ATOM 1254 C CA . LYS A 1 172 ? -19.471 52.698 8.038 1.00 65.19 666 LYS A CA 1
ATOM 1255 C C . LYS A 1 172 ? -18.132 53.424 8.131 1.00 64.41 666 LYS A C 1
ATOM 1256 O O . LYS A 1 172 ? -17.130 52.835 8.542 1.00 63.56 666 LYS A O 1
ATOM 1262 N N . ASN A 1 173 ? -18.111 54.699 7.753 1.00 62.74 667 ASN A N 1
ATOM 1263 C CA . ASN A 1 173 ? -16.882 55.482 7.830 1.00 60.73 667 ASN A CA 1
ATOM 1264 C C . ASN A 1 173 ? -16.523 55.664 9.305 1.00 58.21 667 ASN A C 1
ATOM 1265 O O . ASN A 1 173 ? -15.350 55.743 9.672 1.00 57.11 667 ASN A O 1
ATOM 1270 N N . ARG A 1 174 ? -17.553 55.721 10.142 1.00 55.08 668 ARG A N 1
ATOM 1271 C CA . ARG A 1 174 ? -17.386 55.861 11.579 1.00 52.81 668 ARG A CA 1
ATOM 1272 C C . ARG A 1 174 ? -16.664 54.634 12.131 1.00 52.24 668 ARG A C 1
ATOM 1273 O O . ARG A 1 174 ? -15.579 54.747 12.700 1.00 50.19 668 ARG A O 1
ATOM 1281 N N . LYS A 1 175 ? -17.273 53.463 11.951 1.00 51.08 669 LYS A N 1
ATOM 1282 C CA . LYS A 1 175 ? -16.696 52.216 12.443 1.00 50.39 669 LYS A CA 1
ATOM 1283 C C . LYS A 1 175 ? -15.284 52.001 11.909 1.00 48.71 669 LYS A C 1
ATOM 1284 O O . LYS A 1 175 ? -14.418 51.489 12.620 1.00 47.81 669 LYS A O 1
ATOM 1290 N N . ALA A 1 176 ? -15.050 52.395 10.661 1.00 45.92 670 ALA A N 1
ATOM 1291 C CA . ALA A 1 176 ? -13.730 52.230 10.064 1.00 43.27 670 ALA A CA 1
ATOM 1292 C C . ALA A 1 176 ? -12.649 52.934 10.879 1.00 41.71 670 ALA A C 1
ATOM 1293 O O . ALA A 1 176 ? -11.567 52.388 11.089 1.00 40.81 670 ALA A O 1
ATOM 1295 N N . ILE A 1 177 ? -12.934 54.149 11.333 1.00 38.89 671 ILE A N 1
ATOM 1296 C CA . ILE A 1 177 ? -11.955 54.887 12.119 1.00 37.46 671 ILE A CA 1
ATOM 1297 C C . ILE A 1 177 ? -11.877 54.309 13.533 1.00 36.79 671 ILE A C 1
ATOM 1298 O O . ILE A 1 177 ? -10.814 54.301 14.153 1.00 33.48 671 ILE A O 1
ATOM 1303 N N . GLU A 1 178 ? -13.007 53.819 14.032 1.00 35.82 672 GLU A N 1
ATOM 1304 C CA . GLU A 1 178 ? -13.056 53.235 15.366 1.00 38.25 672 GLU A CA 1
ATOM 1305 C C . GLU A 1 178 ? -12.187 51.981 15.402 1.00 37.54 672 GLU A C 1
ATOM 1306 O O . GLU A 1 178 ? -11.479 51.739 16.379 1.00 35.49 672 GLU A O 1
ATOM 1312 N N . ASN A 1 179 ? -12.247 51.194 14.329 1.00 36.29 673 ASN A N 1
ATOM 1313 C CA . ASN A 1 179 ? -11.451 49.978 14.217 1.00 37.41 673 ASN A CA 1
ATOM 1314 C C . ASN A 1 179 ? -9.981 50.350 14.338 1.00 37.35 673 ASN A C 1
ATOM 1315 O O . ASN A 1 179 ? -9.204 49.659 14.996 1.00 35.88 673 ASN A O 1
ATOM 1320 N N . GLN A 1 180 ? -9.613 51.452 13.691 1.00 35.00 674 GLN A N 1
ATOM 1321 C CA . GLN A 1 180 ? -8.244 51.948 13.713 1.00 33.03 674 GLN A CA 1
ATOM 1322 C C . GLN A 1 180 ? -7.872 52.380 15.138 1.00 31.94 674 GLN A C 1
ATOM 1323 O O . GLN A 1 180 ? -6.802 52.043 15.646 1.00 28.85 674 GLN A O 1
ATOM 1329 N N . ILE A 1 181 ? -8.769 53.124 15.776 1.00 30.42 675 ILE A N 1
ATOM 1330 C CA . ILE A 1 181 ? -8.546 53.593 17.135 1.00 29.39 675 ILE A CA 1
ATOM 1331 C C . ILE A 1 181 ? -8.314 52.397 18.063 1.00 29.71 675 ILE A C 1
ATOM 1332 O O . ILE A 1 181 ? -7.422 52.430 18.921 1.00 29.22 675 ILE A O 1
ATOM 1337 N N . ARG A 1 182 ? -9.096 51.335 17.884 1.00 28.18 676 ARG A N 1
ATOM 1338 C CA . ARG A 1 182 ? -8.927 50.150 18.725 1.00 31.51 676 ARG A CA 1
ATOM 1339 C C . ARG A 1 182 ? -7.561 49.505 18.528 1.00 30.14 676 ARG A C 1
ATOM 1340 O O . ARG A 1 182 ? -6.982 48.967 19.473 1.00 28.42 676 ARG A O 1
ATOM 1348 N N . GLN A 1 183 ? -7.055 49.539 17.299 1.00 28.68 677 GLN A N 1
ATOM 1349 C CA . GLN A 1 183 ? -5.756 48.950 17.029 1.00 30.28 677 GLN A CA 1
ATOM 1350 C C . GLN A 1 183 ? -4.696 49.769 17.755 1.00 29.56 677 GLN A C 1
ATOM 1351 O O . GLN A 1 183 ? -3.806 49.204 18.398 1.00 30.81 677 GLN A O 1
ATOM 1357 N N . TRP A 1 184 ? -4.794 51.095 17.658 1.00 27.50 678 TRP A N 1
ATOM 1358 C CA . TRP A 1 184 ? -3.846 51.985 18.334 1.00 27.87 678 TRP A CA 1
ATOM 1359 C C . TRP A 1 184 ? -3.859 51.679 19.830 1.00 27.33 678 TRP A C 1
ATOM 1360 O O . TRP A 1 184 ? -2.819 51.658 20.490 1.00 25.06 678 TRP A O 1
ATOM 1371 N N . GLU A 1 185 ? -5.059 51.454 20.352 1.00 26.91 679 GLU A N 1
ATOM 1372 C CA . GLU A 1 185 ? -5.251 51.167 21.763 1.00 28.04 679 GLU A CA 1
ATOM 1373 C C . GLU A 1 185 ? -4.634 49.830 22.153 1.00 26.76 679 GLU A C 1
ATOM 1374 O O . GLU A 1 185 ? -4.026 49.706 23.220 1.00 26.12 679 GLU A O 1
ATOM 1380 N N . GLN A 1 186 ? -4.787 48.828 21.293 1.00 24.63 680 GLN A N 1
ATOM 1381 C CA . GLN A 1 186 ? -4.217 47.528 21.582 1.00 25.12 680 GLN A CA 1
ATOM 1382 C C . GLN A 1 186 ? -2.695 47.588 21.473 1.00 26.00 680 GLN A C 1
ATOM 1383 O O . GLN A 1 186 ? -1.990 46.988 22.288 1.00 28.13 680 GLN A O 1
ATOM 1389 N N . ASN A 1 187 ? -2.183 48.315 20.483 1.00 23.80 681 ASN A N 1
ATOM 1390 C CA . ASN A 1 187 ? -0.732 48.445 20.332 1.00 26.78 681 ASN A CA 1
ATOM 1391 C C . ASN A 1 187 ? -0.140 49.080 21.596 1.00 25.76 681 ASN A C 1
ATOM 1392 O O . ASN A 1 187 ? 0.943 48.708 22.047 1.00 25.14 681 ASN A O 1
ATOM 1397 N N . LEU A 1 188 ? -0.859 50.039 22.166 1.00 25.87 682 LEU A N 1
ATOM 1398 C CA . LEU A 1 188 ? -0.395 50.720 23.374 1.00 26.83 682 LEU A CA 1
ATOM 1399 C C . LEU A 1 188 ? -0.351 49.800 24.594 1.00 26.77 682 LEU A C 1
ATOM 1400 O O . LEU A 1 188 ? 0.539 49.914 25.433 1.00 27.77 682 LEU A O 1
ATOM 1405 N N . GLU A 1 189 ? -1.316 48.894 24.695 1.00 26.84 683 GLU A N 1
ATOM 1406 C CA . GLU A 1 189 ? -1.351 47.964 25.820 1.00 28.21 683 GLU A CA 1
ATOM 1407 C C . GLU A 1 189 ? -0.152 47.022 25.722 1.00 28.90 683 GLU A C 1
ATOM 1408 O O . GLU A 1 189 ? 0.485 46.706 26.722 1.00 30.11 683 GLU A O 1
ATOM 1414 N N . LYS A 1 190 ? 0.143 46.584 24.503 1.00 28.21 684 LYS A N 1
ATOM 1415 C CA . LYS A 1 190 ? 1.268 45.703 24.239 1.00 28.15 684 LYS A CA 1
ATOM 1416 C C . LYS A 1 190 ? 2.573 46.429 24.597 1.00 27.70 684 LYS A C 1
ATOM 1417 O O . LYS A 1 190 ? 3.448 45.850 25.250 1.00 25.97 684 LYS A O 1
ATOM 1423 N N . PHE A 1 191 ? 2.711 47.692 24.188 1.00 24.68 685 PHE A N 1
ATOM 1424 C CA . PHE A 1 191 ? 3.938 48.423 24.503 1.00 25.27 685 PHE A CA 1
ATOM 1425 C C . PHE A 1 191 ? 4.108 48.544 26.008 1.00 25.09 685 PHE A C 1
ATOM 1426 O O . PHE A 1 191 ? 5.210 48.370 26.523 1.00 25.88 685 PHE A O 1
ATOM 1434 N N . HIS A 1 192 ? 3.015 48.844 26.705 1.00 25.12 686 HIS A N 1
ATOM 1435 C CA . HIS A 1 192 ? 3.042 48.965 28.159 1.00 24.37 686 HIS A CA 1
ATOM 1436 C C . HIS A 1 192 ? 3.385 47.617 28.783 1.00 24.35 686 HIS A C 1
ATOM 1437 O O . HIS A 1 192 ? 4.080 47.558 29.796 1.00 24.15 686 HIS A O 1
ATOM 1444 N N . MET A 1 193 ? 2.889 46.539 28.180 1.00 21.41 687 MET A N 1
ATOM 1445 C CA . MET A 1 193 ? 3.147 45.206 28.702 1.00 23.99 687 MET A CA 1
ATOM 1446 C C . MET A 1 193 ? 4.629 44.878 28.519 1.00 24.19 687 MET A C 1
ATOM 1447 O O . MET A 1 193 ? 5.279 44.372 29.438 1.00 23.95 687 MET A O 1
ATOM 1452 N N . ASP A 1 194 ? 5.165 45.184 27.340 1.00 26.02 688 ASP A N 1
ATOM 1453 C CA . ASP A 1 194 ? 6.574 44.932 27.067 1.00 27.12 688 ASP A CA 1
ATOM 1454 C C . ASP A 1 194 ? 7.442 45.782 27.992 1.00 27.72 688 ASP A C 1
ATOM 1455 O O . ASP A 1 194 ? 8.464 45.316 28.497 1.00 27.82 688 ASP A O 1
ATOM 1460 N N . LEU A 1 195 ? 7.034 47.028 28.214 1.00 26.91 689 LEU A N 1
ATOM 1461 C CA . LEU A 1 195 ? 7.791 47.919 29.089 1.00 25.93 689 LEU A CA 1
ATOM 1462 C C . LEU A 1 195 ? 7.856 47.332 30.507 1.00 25.52 689 LEU A C 1
ATOM 1463 O O . LEU A 1 195 ? 8.913 47.328 31.144 1.00 22.26 689 LEU A O 1
ATOM 1468 N N . PHE A 1 196 ? 6.726 46.831 30.995 1.00 23.84 690 PHE A N 1
ATOM 1469 C CA . PHE A 1 196 ? 6.675 46.244 32.333 1.00 24.57 690 PHE A CA 1
ATOM 1470 C C . PHE A 1 196 ? 7.595 45.020 32.408 1.00 22.98 690 PHE A C 1
ATOM 1471 O O . PHE A 1 196 ? 8.364 44.855 33.361 1.00 22.83 690 PHE A O 1
ATOM 1479 N N . ARG A 1 197 ? 7.501 44.166 31.393 1.00 22.34 691 ARG A N 1
ATOM 1480 C CA . ARG A 1 197 ? 8.298 42.952 31.319 1.00 22.49 691 ARG A CA 1
ATOM 1481 C C . ARG A 1 197 ? 9.784 43.306 31.323 1.00 22.71 691 ARG A C 1
ATOM 1482 O O . ARG A 1 197 ? 10.569 42.697 32.057 1.00 20.07 691 ARG A O 1
ATOM 1490 N N . MET A 1 198 ? 10.164 44.299 30.522 1.00 22.77 692 MET A N 1
ATOM 1491 C CA . MET A 1 198 ? 11.565 44.726 30.463 1.00 26.25 692 MET A CA 1
ATOM 1492 C C . MET A 1 198 ? 12.048 45.209 31.831 1.00 26.30 692 MET A C 1
ATOM 1493 O O . MET A 1 198 ? 13.178 44.924 32.234 1.00 27.26 692 MET A O 1
ATOM 1498 N N . ARG A 1 199 ? 11.196 45.936 32.548 1.00 24.43 693 ARG A N 1
ATOM 1499 C CA . ARG A 1 199 ? 11.576 46.430 33.866 1.00 25.65 693 ARG A CA 1
ATOM 1500 C C . ARG A 1 199 ? 11.703 45.290 34.871 1.00 26.79 693 ARG A C 1
ATOM 1501 O O . ARG A 1 199 ? 12.540 45.350 35.778 1.00 27.97 693 ARG A O 1
ATOM 1509 N N . CYS A 1 200 ? 10.882 44.253 34.706 1.00 24.83 694 CYS A N 1
ATOM 1510 C CA . CYS A 1 200 ? 10.947 43.096 35.591 1.00 25.31 694 CYS A CA 1
ATOM 1511 C C . CYS A 1 200 ? 12.303 42.430 35.406 1.00 25.32 694 CYS A C 1
ATOM 1512 O O . CYS A 1 200 ? 12.960 42.069 36.382 1.00 25.87 694 CYS A O 1
ATOM 1515 N N . TYR A 1 201 ? 12.719 42.257 34.154 1.00 26.16 695 TYR A N 1
ATOM 1516 C CA . TYR A 1 201 ? 14.009 41.632 33.872 1.00 27.35 695 TYR A CA 1
ATOM 1517 C C . TYR A 1 201 ? 15.135 42.479 34.470 1.00 29.25 695 TYR A C 1
ATOM 1518 O O . TYR A 1 201 ? 16.000 41.965 35.176 1.00 31.06 695 TYR A O 1
ATOM 1527 N N . LEU A 1 202 ? 15.113 43.779 34.207 1.00 30.15 696 LEU A N 1
ATOM 1528 C CA . LEU A 1 202 ? 16.137 44.669 34.747 1.00 31.52 696 LEU A CA 1
ATOM 1529 C C . LEU A 1 202 ? 16.202 44.620 36.273 1.00 31.05 696 LEU A C 1
ATOM 1530 O O . LEU A 1 202 ? 17.283 44.565 36.852 1.00 30.92 696 LEU A O 1
ATOM 1535 N N . ALA A 1 203 ? 15.045 44.645 36.925 1.00 31.26 697 ALA A N 1
ATOM 1536 C CA . ALA A 1 203 ? 15.021 44.625 38.375 1.00 30.63 697 ALA A CA 1
ATOM 1537 C C . ALA A 1 203 ? 15.599 43.322 38.904 1.00 32.19 697 ALA A C 1
ATOM 1538 O O . ALA A 1 203 ? 16.363 43.329 39.866 1.00 30.79 697 ALA A O 1
ATOM 1540 N N . SER A 1 204 ? 15.245 42.208 38.270 1.00 31.08 698 SER A N 1
ATOM 1541 C CA . SER A 1 204 ? 15.740 40.918 38.718 1.00 32.59 698 SER A CA 1
ATOM 1542 C C . SER A 1 204 ? 17.234 40.747 38.501 1.00 33.29 698 SER A C 1
ATOM 1543 O O . SER A 1 204 ? 17.888 40.048 39.264 1.00 31.92 698 SER A O 1
ATOM 1546 N N . LEU A 1 205 ? 17.778 41.380 37.466 1.00 34.19 699 LEU A N 1
ATOM 1547 C CA . LEU A 1 205 ? 19.210 41.278 37.208 1.00 35.14 699 LEU A CA 1
ATOM 1548 C C . LEU A 1 205 ? 20.022 42.218 38.100 1.00 37.29 699 LEU A C 1
ATOM 1549 O O . LEU A 1 205 ? 21.190 41.954 38.374 1.00 38.91 699 LEU A O 1
ATOM 1554 N N . GLN A 1 206 ? 19.407 43.306 38.558 1.00 37.19 700 GLN A N 1
ATOM 1555 C CA . GLN A 1 206 ? 20.108 44.285 39.387 1.00 37.79 700 GLN A CA 1
ATOM 1556 C C . GLN A 1 206 ? 19.744 44.270 40.872 1.00 38.13 700 GLN A C 1
ATOM 1557 O O . GLN A 1 206 ? 20.199 45.125 41.629 1.00 38.42 700 GLN A O 1
ATOM 1563 N N . GLY A 1 207 ? 18.925 43.310 41.287 1.00 37.26 701 GLY A N 1
ATOM 1564 C CA . GLY A 1 207 ? 18.534 43.228 42.684 1.00 37.99 701 GLY A CA 1
ATOM 1565 C C . GLY A 1 207 ? 17.602 44.331 43.166 1.00 39.44 701 GLY A C 1
ATOM 1566 O O . GLY A 1 207 ? 17.492 44.570 44.373 1.00 41.79 701 GLY A O 1
ATOM 1567 N N . GLY A 1 208 ? 16.920 45.002 42.242 1.00 37.24 702 GLY A N 1
ATOM 1568 C CA . GLY A 1 208 ? 16.014 46.066 42.639 1.00 36.49 702 GLY A CA 1
ATOM 1569 C C . GLY A 1 208 ? 14.577 45.603 42.820 1.00 35.36 702 GLY A C 1
ATOM 1570 O O . GLY A 1 208 ? 14.259 44.442 42.566 1.00 35.63 702 GLY A O 1
ATOM 1571 N N . GLU A 1 209 ? 13.709 46.508 43.269 1.00 34.38 703 GLU A N 1
ATOM 1572 C CA . GLU A 1 209 ? 12.297 46.182 43.464 1.00 33.40 703 GLU A CA 1
ATOM 1573 C C . GLU A 1 209 ? 11.658 46.092 42.082 1.00 30.12 703 GLU A C 1
ATOM 1574 O O . GLU A 1 209 ? 11.942 46.911 41.208 1.00 30.12 703 GLU A O 1
ATOM 1580 N N . LEU A 1 210 ? 10.819 45.082 41.884 1.00 28.41 704 LEU A N 1
ATOM 1581 C CA . LEU A 1 210 ? 10.123 44.883 40.616 1.00 28.42 704 LEU A CA 1
ATOM 1582 C C . LEU A 1 210 ? 9.181 46.061 40.365 1.00 27.09 704 LEU A C 1
ATOM 1583 O O . LEU A 1 210 ? 8.724 46.716 41.308 1.00 23.81 704 LEU A O 1
ATOM 1588 N N . PRO A 1 211 ? 8.867 46.337 39.088 1.00 25.34 705 PRO A N 1
ATOM 1589 C CA . PRO A 1 211 ? 7.972 47.448 38.753 1.00 24.02 705 PRO A CA 1
ATOM 1590 C C . PRO A 1 211 ? 6.582 47.287 39.379 1.00 25.03 705 PRO A C 1
ATOM 1591 O O . PRO A 1 211 ? 6.068 46.175 39.471 1.00 23.55 705 PRO A O 1
ATOM 1595 N N . ASN A 1 212 ? 5.998 48.406 39.813 1.00 25.30 706 ASN A N 1
ATOM 1596 C CA . ASN A 1 212 ? 4.671 48.432 40.443 1.00 25.01 706 ASN A CA 1
ATOM 1597 C C . ASN A 1 212 ? 3.608 47.936 39.457 1.00 24.30 706 ASN A C 1
ATOM 1598 O O . ASN A 1 212 ? 3.347 48.580 38.441 1.00 22.00 706 ASN A O 1
ATOM 1603 N N . PRO A 1 213 ? 2.980 46.783 39.748 1.00 26.20 707 PRO A N 1
ATOM 1604 C CA . PRO A 1 213 ? 1.947 46.233 38.859 1.00 27.67 707 PRO A CA 1
ATOM 1605 C C . PRO A 1 213 ? 0.742 47.148 38.676 1.00 28.71 707 PRO A C 1
ATOM 1606 O O . PRO A 1 213 ? 0.120 47.166 37.611 1.00 30.94 707 PRO A O 1
ATOM 1610 N N . LYS A 1 214 ? 0.416 47.911 39.711 1.00 29.50 708 LYS A N 1
ATOM 1611 C CA . LYS A 1 214 ? -0.722 48.824 39.647 1.00 30.58 708 LYS A CA 1
ATOM 1612 C C . LYS A 1 214 ? -0.547 49.834 38.523 1.00 31.55 708 LYS A C 1
ATOM 1613 O O . LYS A 1 214 ? -1.526 50.273 37.920 1.00 29.37 708 LYS A O 1
ATOM 1619 N N . SER A 1 215 ? 0.704 50.205 38.256 1.00 30.50 709 SER A N 1
ATOM 1620 C CA . SER A 1 215 ? 1.009 51.173 37.206 1.00 31.93 709 SER A CA 1
ATOM 1621 C C . SER A 1 215 ? 0.712 50.593 35.822 1.00 31.34 709 SER A C 1
ATOM 1622 O O . SER A 1 215 ? 0.332 51.319 34.903 1.00 31.65 709 SER A O 1
ATOM 1625 N N . LEU A 1 216 ? 0.897 49.287 35.667 1.00 27.30 710 LEU A N 1
ATOM 1626 C CA . LEU A 1 216 ? 0.604 48.644 34.393 1.00 25.80 710 LEU A CA 1
ATOM 1627 C C . LEU A 1 216 ? -0.917 48.485 34.220 1.00 25.46 710 LEU A C 1
ATOM 1628 O O . LEU A 1 216 ? -1.458 48.716 33.141 1.00 24.41 710 LEU A O 1
ATOM 1633 N N . LEU A 1 217 ? -1.609 48.107 35.287 1.00 24.98 711 LEU A N 1
ATOM 1634 C CA . LEU A 1 217 ? -3.052 47.916 35.189 1.00 27.02 711 LEU A CA 1
ATOM 1635 C C . LEU A 1 217 ? -3.806 49.210 34.887 1.00 29.17 711 LEU A C 1
ATOM 1636 O O . LEU A 1 217 ? -4.950 49.182 34.442 1.00 30.10 711 LEU A O 1
ATOM 1641 N N . ALA A 1 218 ? -3.152 50.343 35.113 1.00 28.77 712 ALA A N 1
ATOM 1642 C CA . ALA A 1 218 ? -3.758 51.631 34.841 1.00 29.45 712 ALA A CA 1
ATOM 1643 C C . ALA A 1 218 ? -3.834 51.862 33.335 1.00 29.36 712 ALA A C 1
ATOM 1644 O O . ALA A 1 218 ? -4.533 52.758 32.878 1.00 29.67 712 ALA A O 1
ATOM 1646 N N . ALA A 1 219 ? -3.113 51.044 32.573 1.00 28.71 713 ALA A N 1
ATOM 1647 C CA . ALA A 1 219 ? -3.073 51.156 31.116 1.00 27.43 713 ALA A CA 1
ATOM 1648 C C . ALA A 1 219 ? -4.066 50.220 30.417 1.00 28.06 713 ALA A C 1
ATOM 1649 O O . ALA A 1 219 ? -4.223 50.259 29.192 1.00 27.63 713 ALA A O 1
ATOM 1651 N N . THR A 1 220 ? -4.730 49.375 31.192 1.00 28.70 714 THR A N 1
ATOM 1652 C CA . THR A 1 220 ? -5.705 48.448 30.630 1.00 31.12 714 THR A CA 1
ATOM 1653 C C . THR A 1 220 ? -6.892 49.256 30.104 1.00 30.12 714 THR A C 1
ATOM 1654 O O . THR A 1 220 ? -7.430 50.107 30.807 1.00 29.75 714 THR A O 1
ATOM 1658 N N . SER A 1 221 ? -7.275 49.012 28.856 1.00 29.16 715 SER A N 1
ATOM 1659 C CA . SER A 1 221 ? -8.402 49.729 28.258 1.00 29.97 715 SER A CA 1
ATOM 1660 C C . SER A 1 221 ? -9.702 49.221 28.884 1.00 30.43 715 SER A C 1
ATOM 1661 O O . SER A 1 221 ? -9.723 48.151 29.505 1.00 29.40 715 SER A O 1
ATOM 1664 N N . ARG A 1 222 ? -10.784 49.976 28.719 1.00 31.88 716 ARG A N 1
ATOM 1665 C CA . ARG A 1 222 ? -12.076 49.553 29.261 1.00 34.32 716 ARG A CA 1
ATOM 1666 C C . ARG A 1 222 ? -12.454 48.192 28.680 1.00 32.32 716 ARG A C 1
ATOM 1667 O O . ARG A 1 222 ? -12.831 47.279 29.411 1.00 32.17 716 ARG A O 1
ATOM 1675 N N . PRO A 1 223 ? -12.354 48.038 27.348 1.00 31.07 717 PRO A N 1
ATOM 1676 C CA . PRO A 1 223 ? -12.703 46.747 26.752 1.00 30.77 717 PRO A CA 1
ATOM 1677 C C . PRO A 1 223 ? -11.881 45.625 27.385 1.00 30.58 717 PRO A C 1
ATOM 1678 O O . PRO A 1 223 ? -12.408 44.562 27.699 1.00 31.14 717 PRO A O 1
ATOM 1682 N N . SER A 1 224 ? -10.586 45.864 27.578 1.00 29.91 718 SER A N 1
ATOM 1683 C CA . SER A 1 224 ? -9.731 44.846 28.179 1.00 28.24 718 SER A CA 1
ATOM 1684 C C . SER A 1 224 ? -10.175 44.505 29.600 1.00 27.11 718 SER A C 1
ATOM 1685 O O . SER A 1 224 ? -10.254 43.332 29.975 1.00 26.50 718 SER A O 1
ATOM 1688 N N . LYS A 1 225 ? -10.473 45.529 30.390 1.00 28.49 719 LYS A N 1
ATOM 1689 C CA . LYS A 1 225 ? -10.901 45.296 31.756 1.00 31.36 719 LYS A CA 1
ATOM 1690 C C . LYS A 1 225 ? -12.195 44.461 31.789 1.00 33.13 719 LYS A C 1
ATOM 1691 O O . LYS A 1 225 ? -12.345 43.560 32.619 1.00 32.84 719 LYS A O 1
ATOM 1697 N N . LEU A 1 226 ? -13.125 44.751 30.884 1.00 32.74 720 LEU A N 1
ATOM 1698 C CA . LEU A 1 226 ? -14.372 43.991 30.830 1.00 33.61 720 LEU A CA 1
ATOM 1699 C C . LEU A 1 226 ? -14.109 42.533 30.478 1.00 32.86 720 LEU A C 1
ATOM 1700 O O . LEU A 1 226 ? -14.711 41.629 31.053 1.00 32.51 720 LEU A O 1
ATOM 1705 N N . ALA A 1 227 ? -13.210 42.303 29.529 1.00 31.97 721 ALA A N 1
ATOM 1706 C CA . ALA A 1 227 ? -12.894 40.942 29.128 1.00 31.84 721 ALA A CA 1
ATOM 1707 C C . ALA A 1 227 ? -12.239 40.200 30.289 1.00 33.27 721 ALA A C 1
ATOM 1708 O O . ALA A 1 227 ? -12.577 39.045 30.570 1.00 33.86 721 ALA A O 1
ATOM 1710 N N . LEU A 1 228 ? -11.308 40.861 30.971 1.00 31.68 722 LEU A N 1
ATOM 1711 C CA . LEU A 1 228 ? -10.640 40.226 32.095 1.00 32.58 722 LEU A CA 1
ATOM 1712 C C . LEU A 1 228 ? -11.663 39.982 33.190 1.00 33.12 722 LEU A C 1
ATOM 1713 O O . LEU A 1 228 ? -11.606 38.972 33.892 1.00 33.09 722 LEU A O 1
ATOM 1718 N N . GLY A 1 229 ? -12.613 40.902 33.314 1.00 33.97 723 GLY A N 1
ATOM 1719 C CA . GLY A 1 229 ? -13.659 40.761 34.310 1.00 36.36 723 GLY A CA 1
ATOM 1720 C C . GLY A 1 229 ? -14.543 39.553 34.034 1.00 38.23 723 GLY A C 1
ATOM 1721 O O . GLY A 1 229 ? -14.961 38.863 34.965 1.00 38.53 723 GLY A O 1
ATOM 1722 N N . ARG A 1 230 ? -14.841 39.292 32.761 1.00 38.34 724 ARG A N 1
ATOM 1723 C CA . ARG A 1 230 ? -15.669 38.134 32.419 1.00 39.91 724 ARG A CA 1
ATOM 1724 C C . ARG A 1 230 ? -14.855 36.862 32.640 1.00 39.14 724 ARG A C 1
ATOM 1725 O O . ARG A 1 230 ? -15.406 35.807 32.941 1.00 38.79 724 ARG A O 1
ATOM 1733 N N . LEU A 1 231 ? -13.539 36.972 32.485 1.00 39.37 725 LEU A N 1
ATOM 1734 C CA . LEU A 1 231 ? -12.656 35.833 32.686 1.00 38.55 725 LEU A CA 1
ATOM 1735 C C . LEU A 1 231 ? -12.773 35.432 34.147 1.00 37.42 725 LEU A C 1
ATOM 1736 O O . LEU A 1 231 ? -12.911 34.258 34.469 1.00 37.48 725 LEU A O 1
ATOM 1741 N N . GLY A 1 232 ? -12.719 36.425 35.026 1.00 36.65 726 GLY A N 1
ATOM 1742 C CA . GLY A 1 232 ? -12.797 36.158 36.448 1.00 36.24 726 GLY A CA 1
ATOM 1743 C C . GLY A 1 232 ? -11.490 36.489 37.140 1.00 35.61 726 GLY A C 1
ATOM 1744 O O . GLY A 1 232 ? -11.372 36.370 38.356 1.00 37.71 726 GLY A O 1
ATOM 1745 N N . VAL A 1 233 ? -10.498 36.903 36.362 1.00 36.05 727 VAL A N 1
ATOM 1746 C CA . VAL A 1 233 ? -9.191 37.264 36.911 1.00 35.42 727 VAL A CA 1
ATOM 1747 C C . VAL A 1 233 ? -8.711 38.584 36.315 1.00 33.29 727 VAL A C 1
ATOM 1748 O O . VAL A 1 233 ? -8.555 38.703 35.098 1.00 31.80 727 VAL A O 1
ATOM 1752 N N . LEU A 1 234 ? -8.492 39.579 37.169 1.00 32.72 728 LEU A N 1
ATOM 1753 C CA . LEU A 1 234 ? -8.006 40.869 36.698 1.00 33.20 728 LEU A CA 1
ATOM 1754 C C . LEU A 1 234 ? -6.682 41.186 37.385 1.00 31.44 728 LEU A C 1
ATOM 1755 O O . LEU A 1 234 ? -6.655 41.600 38.537 1.00 32.35 728 LEU A O 1
ATOM 1760 N N . SER A 1 235 ? -5.586 40.991 36.668 1.00 29.95 729 SER A N 1
ATOM 1761 C CA . SER A 1 235 ? -4.269 41.265 37.219 1.00 26.54 729 SER A CA 1
ATOM 1762 C C . SER A 1 235 ? -3.270 41.439 36.088 1.00 24.94 729 SER A C 1
ATOM 1763 O O . SER A 1 235 ? -3.609 41.308 34.909 1.00 21.28 729 SER A O 1
ATOM 1766 N N . VAL A 1 236 ? -2.029 41.727 36.455 1.00 24.25 730 VAL A N 1
ATOM 1767 C CA . VAL A 1 236 ? -0.980 41.883 35.464 1.00 23.71 730 VAL A CA 1
ATOM 1768 C C . VAL A 1 236 ? -0.842 40.589 34.653 1.00 22.58 730 VAL A C 1
ATOM 1769 O O . VAL A 1 236 ? -0.711 40.623 33.432 1.00 23.01 730 VAL A O 1
ATOM 1773 N N . SER A 1 237 ? -0.888 39.449 35.338 1.00 23.35 731 SER A N 1
ATOM 1774 C CA . SER A 1 237 ? -0.746 38.147 34.679 1.00 20.82 731 SER A CA 1
ATOM 1775 C C . SER A 1 237 ? -1.841 37.860 33.645 1.00 22.57 731 SER A C 1
ATOM 1776 O O . SER A 1 237 ? -1.545 37.394 32.538 1.00 22.82 731 SER A O 1
ATOM 1779 N N . SER A 1 238 ? -3.103 38.105 34.004 1.00 20.50 732 SER A N 1
ATOM 1780 C CA . SER A 1 238 ? -4.185 37.859 33.057 1.00 22.89 732 SER A CA 1
ATOM 1781 C C . SER A 1 238 ? -4.133 38.916 31.945 1.00 23.14 732 SER A C 1
ATOM 1782 O O . SER A 1 238 ? -4.452 38.616 30.799 1.00 23.62 732 SER A O 1
ATOM 1785 N N . PHE A 1 239 ? -3.709 40.137 32.282 1.00 22.48 733 PHE A N 1
ATOM 1786 C CA . PHE A 1 239 ? -3.598 41.220 31.293 1.00 22.73 733 PHE A CA 1
ATOM 1787 C C . PHE A 1 239 ? -2.524 40.813 30.277 1.00 22.86 733 PHE A C 1
ATOM 1788 O O . PHE A 1 239 ? -2.679 41.017 29.069 1.00 23.00 733 PHE A O 1
ATOM 1796 N N . HIS A 1 240 ? -1.449 40.209 30.772 1.00 22.11 734 HIS A N 1
ATOM 1797 C CA . HIS A 1 240 ? -0.371 39.740 29.903 1.00 23.67 734 HIS A CA 1
ATOM 1798 C C . HIS A 1 240 ? -0.921 38.659 28.967 1.00 25.26 734 HIS A C 1
ATOM 1799 O O . HIS A 1 240 ? -0.649 38.658 27.760 1.00 23.62 734 HIS A O 1
ATOM 1806 N N . ALA A 1 241 ? -1.674 37.724 29.546 1.00 24.50 735 ALA A N 1
ATOM 1807 C CA . ALA A 1 241 ? -2.271 36.636 28.781 1.00 26.95 735 ALA A CA 1
ATOM 1808 C C . ALA A 1 241 ? -3.187 37.204 27.705 1.00 28.95 735 ALA A C 1
ATOM 1809 O O . ALA A 1 241 ? -3.229 36.691 26.582 1.00 31.96 735 ALA A O 1
ATOM 1811 N N . LEU A 1 242 ? -3.915 38.267 28.043 1.00 29.37 736 LEU A N 1
ATOM 1812 C CA . LEU A 1 242 ? -4.814 38.896 27.079 1.00 28.95 736 LEU A CA 1
ATOM 1813 C C . LEU A 1 242 ? -4.019 39.507 25.925 1.00 27.65 736 LEU A C 1
ATOM 1814 O O . LEU A 1 242 ? -4.381 39.346 24.760 1.00 28.12 736 LEU A O 1
ATOM 1819 N N . VAL A 1 243 ? -2.928 40.201 26.242 1.00 27.31 737 VAL A N 1
ATOM 1820 C CA . VAL A 1 243 ? -2.104 40.799 25.199 1.00 26.38 737 VAL A CA 1
ATOM 1821 C C . VAL A 1 243 ? -1.515 39.713 24.294 1.00 29.37 737 VAL A C 1
ATOM 1822 O O . VAL A 1 243 ? -1.405 39.895 23.077 1.00 28.52 737 VAL A O 1
ATOM 1826 N N . CYS A 1 244 ? -1.136 38.581 24.882 1.00 30.28 738 CYS A N 1
ATOM 1827 C CA . CYS A 1 244 ? -0.567 37.489 24.095 1.00 31.89 738 CYS A CA 1
ATOM 1828 C C . CYS A 1 244 ? -1.603 36.858 23.175 1.00 32.54 738 CYS A C 1
ATOM 1829 O O . CYS A 1 244 ? -1.280 36.459 22.061 1.00 35.64 738 CYS A O 1
ATOM 1832 N N . SER A 1 245 ? -2.849 36.769 23.634 1.00 33.39 739 SER A N 1
ATOM 1833 C CA . SER A 1 245 ? -3.895 36.153 22.825 1.00 34.50 739 SER A CA 1
ATOM 1834 C C . SER A 1 245 ? -4.116 36.906 21.520 1.00 34.78 739 SER A C 1
ATOM 1835 O O . SER A 1 245 ? -4.676 36.367 20.575 1.00 33.75 739 SER A O 1
ATOM 1838 N N . ARG A 1 246 ? -3.660 38.151 21.470 1.00 37.08 740 ARG A N 1
ATOM 1839 C CA . ARG A 1 246 ? -3.811 38.972 20.276 1.00 39.61 740 ARG A CA 1
ATOM 1840 C C . ARG A 1 246 ? -2.639 38.809 19.314 1.00 42.88 740 ARG A C 1
ATOM 1841 O O . ARG A 1 246 ? -2.644 39.385 18.231 1.00 44.27 740 ARG A O 1
ATOM 1849 N N . ASP A 1 247 ? -1.635 38.032 19.707 1.00 46.88 741 ASP A N 1
ATOM 1850 C CA . ASP A 1 247 ? -0.473 37.823 18.846 1.00 52.44 741 ASP A CA 1
ATOM 1851 C C . ASP A 1 247 ? -0.710 36.709 17.827 1.00 54.38 741 ASP A C 1
ATOM 1852 O O . ASP A 1 247 ? 0.225 35.908 17.595 1.00 56.31 741 ASP A O 1
ATOM 1857 N N . VAL B 1 10 ? -3.840 77.572 53.512 1.00 49.27 504 VAL B N 1
ATOM 1858 C CA . VAL B 1 10 ? -3.876 77.592 52.018 1.00 48.48 504 VAL B CA 1
ATOM 1859 C C . VAL B 1 10 ? -4.408 76.257 51.504 1.00 46.62 504 VAL B C 1
ATOM 1860 O O . VAL B 1 10 ? -4.218 75.221 52.138 1.00 47.71 504 VAL B O 1
ATOM 1864 N N . VAL B 1 11 ? -5.079 76.283 50.357 1.00 44.13 505 VAL B N 1
ATOM 1865 C CA . VAL B 1 11 ? -5.624 75.065 49.776 1.00 40.88 505 VAL B CA 1
ATOM 1866 C C . VAL B 1 11 ? -4.602 74.449 48.831 1.00 40.55 505 VAL B C 1
ATOM 1867 O O . VAL B 1 11 ? -4.118 75.105 47.908 1.00 40.27 505 VAL B O 1
ATOM 1871 N N . ARG B 1 12 ? -4.273 73.183 49.069 1.00 37.78 506 ARG B N 1
ATOM 1872 C CA . ARG B 1 12 ? -3.291 72.486 48.251 1.00 34.99 506 ARG B CA 1
ATOM 1873 C C . ARG B 1 12 ? -3.871 71.914 46.960 1.00 35.19 506 ARG B C 1
ATOM 1874 O O . ARG B 1 12 ? -3.203 71.906 45.920 1.00 34.03 506 ARG B O 1
ATOM 1882 N N . LYS B 1 13 ? -5.114 71.444 47.028 1.00 34.73 507 LYS B N 1
ATOM 1883 C CA . LYS B 1 13 ? -5.777 70.840 45.875 1.00 34.11 507 LYS B CA 1
ATOM 1884 C C . LYS B 1 13 ? -7.288 70.809 46.100 1.00 33.96 507 LYS B C 1
ATOM 1885 O O . LYS B 1 13 ? -7.753 70.661 47.231 1.00 34.79 507 LYS B O 1
ATOM 1891 N N . ALA B 1 14 ? -8.049 70.952 45.021 1.00 34.27 508 ALA B N 1
ATOM 1892 C CA . ALA B 1 14 ? -9.506 70.919 45.101 1.00 34.01 508 ALA B CA 1
ATOM 1893 C C . ALA B 1 14 ? -10.048 70.388 43.781 1.00 33.57 508 ALA B C 1
ATOM 1894 O O . ALA B 1 14 ? -9.397 70.522 42.748 1.00 34.17 508 ALA B O 1
ATOM 1896 N N . GLY B 1 15 ? -11.228 69.775 43.820 1.00 33.39 509 GLY B N 1
ATOM 1897 C CA . GLY B 1 15 ? -11.819 69.226 42.609 1.00 32.49 509 GLY B CA 1
ATOM 1898 C C . GLY B 1 15 ? -12.995 68.312 42.902 1.00 32.93 509 GLY B C 1
ATOM 1899 O O . GLY B 1 15 ? -13.271 68.011 44.064 1.00 32.18 509 GLY B O 1
ATOM 1900 N N . TRP B 1 16 ? -13.692 67.874 41.855 1.00 33.23 510 TRP B N 1
ATOM 1901 C CA . TRP B 1 16 ? -14.844 66.989 42.020 1.00 35.28 510 TRP B CA 1
ATOM 1902 C C . TRP B 1 16 ? -14.395 65.543 42.181 1.00 35.26 510 TRP B C 1
ATOM 1903 O O . TRP B 1 16 ? -13.525 65.072 41.451 1.00 35.54 510 TRP B O 1
ATOM 1914 N N . LEU B 1 17 ? -15.002 64.839 43.131 1.00 35.28 511 LEU B N 1
ATOM 1915 C CA . LEU B 1 17 ? -14.657 63.442 43.390 1.00 35.27 511 LEU B CA 1
ATOM 1916 C C . LEU B 1 17 ? -15.850 62.637 43.859 1.00 34.70 511 LEU B C 1
ATOM 1917 O O . LEU B 1 17 ? -16.738 63.154 44.537 1.00 35.83 511 LEU B O 1
ATOM 1922 N N . PHE B 1 18 ? -15.871 61.366 43.489 1.00 35.34 512 PHE B N 1
ATOM 1923 C CA . PHE B 1 18 ? -16.918 60.483 43.959 1.00 36.85 512 PHE B CA 1
ATOM 1924 C C . PHE B 1 18 ? -16.307 59.899 45.227 1.00 37.30 512 PHE B C 1
ATOM 1925 O O . PHE B 1 18 ? -15.110 59.613 45.275 1.00 36.44 512 PHE B O 1
ATOM 1933 N N . PHE B 1 19 ? -17.129 59.764 46.258 1.00 36.56 513 PHE B N 1
ATOM 1934 C CA . PHE B 1 19 ? -16.682 59.277 47.549 1.00 36.15 513 PHE B CA 1
ATOM 1935 C C . PHE B 1 19 ? -17.544 58.123 48.040 1.00 38.21 513 PHE B C 1
ATOM 1936 O O . PHE B 1 19 ? -18.769 58.117 47.869 1.00 38.73 513 PHE B O 1
ATOM 1944 N N . LYS B 1 20 ? -16.891 57.143 48.646 1.00 39.00 514 LYS B N 1
ATOM 1945 C CA . LYS B 1 20 ? -17.580 55.981 49.173 1.00 40.12 514 LYS B CA 1
ATOM 1946 C C . LYS B 1 20 ? -16.750 55.354 50.276 1.00 40.32 514 LYS B C 1
ATOM 1947 O O . LYS B 1 20 ? -15.754 54.682 50.010 1.00 39.76 514 LYS B O 1
ATOM 1953 N N . PRO B 1 21 ? -17.139 55.581 51.537 1.00 41.47 515 PRO B N 1
ATOM 1954 C CA . PRO B 1 21 ? -16.398 55.005 52.660 1.00 40.75 515 PRO B CA 1
ATOM 1955 C C . PRO B 1 21 ? -16.441 53.494 52.484 1.00 40.76 515 PRO B C 1
ATOM 1956 O O . PRO B 1 21 ? -17.421 52.959 51.972 1.00 40.67 515 PRO B O 1
ATOM 1960 N N . LEU B 1 22 ? -15.387 52.806 52.905 1.00 40.58 516 LEU B N 1
ATOM 1961 C CA . LEU B 1 22 ? -15.334 51.362 52.721 1.00 40.25 516 LEU B CA 1
ATOM 1962 C C . LEU B 1 22 ? -15.213 50.560 54.009 1.00 38.69 516 LEU B C 1
ATOM 1963 O O . LEU B 1 22 ? -15.955 49.610 54.221 1.00 38.35 516 LEU B O 1
ATOM 1968 N N . VAL B 1 23 ? -14.269 50.936 54.862 1.00 38.16 517 VAL B N 1
ATOM 1969 C CA . VAL B 1 23 ? -14.063 50.226 56.109 1.00 37.72 517 VAL B CA 1
ATOM 1970 C C . VAL B 1 23 ? -13.936 51.194 57.255 1.00 40.19 517 VAL B C 1
ATOM 1971 O O . VAL B 1 23 ? -13.342 52.259 57.118 1.00 40.67 517 VAL B O 1
ATOM 1975 N N . THR B 1 24 ? -14.492 50.812 58.396 1.00 42.66 518 THR B N 1
ATOM 1976 C CA . THR B 1 24 ? -14.433 51.647 59.576 1.00 45.14 518 THR B CA 1
ATOM 1977 C C . THR B 1 24 ? -14.012 50.814 60.771 1.00 47.51 518 THR B C 1
ATOM 1978 O O . THR B 1 24 ? -14.237 49.603 60.807 1.00 46.95 518 THR B O 1
ATOM 1982 N N . LEU B 1 25 ? -13.388 51.471 61.741 1.00 50.73 519 LEU B N 1
ATOM 1983 C CA . LEU B 1 25 ? -12.943 50.807 62.956 1.00 54.43 519 LEU B CA 1
ATOM 1984 C C . LEU B 1 25 ? -14.013 51.054 64.013 1.00 57.14 519 LEU B C 1
ATOM 1985 O O . LEU B 1 25 ? -14.182 52.179 64.483 1.00 56.90 519 LEU B O 1
ATOM 1990 N N . GLN B 1 26 ? -14.733 49.998 64.375 1.00 60.79 520 GLN B N 1
ATOM 1991 C CA . GLN B 1 26 ? -15.809 50.089 65.360 1.00 65.04 520 GLN B CA 1
ATOM 1992 C C . GLN B 1 26 ? -15.392 49.791 66.803 1.00 66.82 520 GLN B C 1
ATOM 1993 O O . GLN B 1 26 ? -14.206 49.677 67.118 1.00 67.12 520 GLN B O 1
ATOM 1999 N N . LYS B 1 27 ? -16.396 49.665 67.669 1.00 69.54 521 LYS B N 1
ATOM 2000 C CA . LYS B 1 27 ? -16.206 49.389 69.093 1.00 71.31 521 LYS B CA 1
ATOM 2001 C C . LYS B 1 27 ? -15.163 48.321 69.405 1.00 72.17 521 LYS B C 1
ATOM 2002 O O . LYS B 1 27 ? -15.179 47.227 68.839 1.00 72.64 521 LYS B O 1
ATOM 2008 N N . GLU B 1 28 ? -14.268 48.656 70.328 1.00 73.01 522 GLU B N 1
ATOM 2009 C CA . GLU B 1 28 ? -13.201 47.765 70.768 1.00 73.80 522 GLU B CA 1
ATOM 2010 C C . GLU B 1 28 ? -12.188 47.432 69.673 1.00 73.40 522 GLU B C 1
ATOM 2011 O O . GLU B 1 28 ? -11.688 46.307 69.590 1.00 72.96 522 GLU B O 1
ATOM 2017 N N . ARG B 1 29 ? -11.900 48.424 68.835 1.00 72.87 523 ARG B N 1
ATOM 2018 C CA . ARG B 1 29 ? -10.925 48.287 67.757 1.00 71.31 523 ARG B CA 1
ATOM 2019 C C . ARG B 1 29 ? -11.198 47.093 66.842 1.00 69.32 523 ARG B C 1
ATOM 2020 O O . ARG B 1 29 ? -10.357 46.207 66.692 1.00 69.25 523 ARG B O 1
ATOM 2028 N N . LYS B 1 30 ? -12.374 47.083 66.224 1.00 67.02 524 LYS B N 1
ATOM 2029 C CA . LYS B 1 30 ? -12.762 46.002 65.326 1.00 64.66 524 LYS B CA 1
ATOM 2030 C C . LYS B 1 30 ? -13.147 46.556 63.959 1.00 61.93 524 LYS B C 1
ATOM 2031 O O . LYS B 1 30 ? -14.151 47.253 63.820 1.00 61.77 524 LYS B O 1
ATOM 2037 N N . LEU B 1 31 ? -12.345 46.237 62.951 1.00 58.99 525 LEU B N 1
ATOM 2038 C CA . LEU B 1 31 ? -12.598 46.709 61.595 1.00 56.67 525 LEU B CA 1
ATOM 2039 C C . LEU B 1 31 ? -13.895 46.140 61.036 1.00 55.79 525 LEU B C 1
ATOM 2040 O O . LEU B 1 31 ? -14.197 44.962 61.220 1.00 54.93 525 LEU B O 1
ATOM 2045 N N . GLU B 1 32 ? -14.661 46.980 60.348 1.00 55.01 526 GLU B N 1
ATOM 2046 C CA . GLU B 1 32 ? -15.915 46.539 59.762 1.00 55.38 526 GLU B CA 1
ATOM 2047 C C . GLU B 1 32 ? -16.182 47.102 58.384 1.00 54.23 526 GLU B C 1
ATOM 2048 O O . GLU B 1 32 ? -15.892 48.261 58.102 1.00 52.78 526 GLU B O 1
ATOM 2054 N N . LEU B 1 33 ? -16.742 46.257 57.529 1.00 54.30 527 LEU B N 1
ATOM 2055 C CA . LEU B 1 33 ? -17.080 46.640 56.172 1.00 55.64 527 LEU B CA 1
ATOM 2056 C C . LEU B 1 33 ? -18.304 47.550 56.291 1.00 57.22 527 LEU B C 1
ATOM 2057 O O . LEU B 1 33 ? -19.291 47.187 56.928 1.00 57.85 527 LEU B O 1
ATOM 2062 N N . VAL B 1 34 ? -18.232 48.736 55.695 1.00 58.31 528 VAL B N 1
ATOM 2063 C CA . VAL B 1 34 ? -19.329 49.698 55.768 1.00 60.04 528 VAL B CA 1
ATOM 2064 C C . VAL B 1 34 ? -20.593 49.265 55.027 1.00 61.54 528 VAL B C 1
ATOM 2065 O O . VAL B 1 34 ? -20.527 48.684 53.944 1.00 60.05 528 VAL B O 1
ATOM 2069 N N . ALA B 1 35 ? -21.742 49.562 55.632 1.00 65.15 529 ALA B N 1
ATOM 2070 C CA . ALA B 1 35 ? -23.053 49.225 55.071 1.00 68.62 529 ALA B CA 1
ATOM 2071 C C . ALA B 1 35 ? -23.122 49.501 53.572 1.00 70.43 529 ALA B C 1
ATOM 2072 O O . ALA B 1 35 ? -23.296 50.649 53.159 1.00 70.98 529 ALA B O 1
ATOM 2074 N N . ARG B 1 36 ? -22.994 48.440 52.774 1.00 72.64 530 ARG B N 1
ATOM 2075 C CA . ARG B 1 36 ? -23.020 48.525 51.312 1.00 74.47 530 ARG B CA 1
ATOM 2076 C C . ARG B 1 36 ? -23.768 49.746 50.791 1.00 74.81 530 ARG B C 1
ATOM 2077 O O . ARG B 1 36 ? -24.943 49.673 50.437 1.00 75.41 530 ARG B O 1
ATOM 2085 N N . ARG B 1 37 ? -23.054 50.866 50.735 1.00 75.06 531 ARG B N 1
ATOM 2086 C CA . ARG B 1 37 ? -23.599 52.144 50.292 1.00 74.91 531 ARG B CA 1
ATOM 2087 C C . ARG B 1 37 ? -23.278 52.415 48.825 1.00 73.42 531 ARG B C 1
ATOM 2088 O O . ARG B 1 37 ? -22.718 51.566 48.135 1.00 73.61 531 ARG B O 1
ATOM 2096 N N . LYS B 1 38 ? -23.620 53.612 48.360 1.00 71.46 532 LYS B N 1
ATOM 2097 C CA . LYS B 1 38 ? -23.365 53.991 46.975 1.00 69.19 532 LYS B CA 1
ATOM 2098 C C . LYS B 1 38 ? -22.356 55.133 46.875 1.00 66.71 532 LYS B C 1
ATOM 2099 O O . LYS B 1 38 ? -21.948 55.708 47.885 1.00 65.63 532 LYS B O 1
ATOM 2105 N N . TRP B 1 39 ? -21.957 55.449 45.646 1.00 63.05 533 TRP B N 1
ATOM 2106 C CA . TRP B 1 39 ? -21.005 56.523 45.396 1.00 59.24 533 TRP B CA 1
ATOM 2107 C C . TRP B 1 39 ? -21.738 57.857 45.350 1.00 57.17 533 TRP B C 1
ATOM 2108 O O . TRP B 1 39 ? -22.805 57.959 44.747 1.00 56.92 533 TRP B O 1
ATOM 2119 N N . LYS B 1 40 ? -21.173 58.880 45.978 1.00 54.79 534 LYS B N 1
ATOM 2120 C CA . LYS B 1 40 ? -21.788 60.197 45.925 1.00 52.57 534 LYS B CA 1
ATOM 2121 C C . LYS B 1 40 ? -20.733 61.260 45.638 1.00 50.00 534 LYS B C 1
ATOM 2122 O O . LYS B 1 40 ? -19.630 61.220 46.182 1.00 49.26 534 LYS B O 1
ATOM 2128 N N . GLN B 1 41 ? -21.083 62.198 44.764 1.00 47.61 535 GLN B N 1
ATOM 2129 C CA . GLN B 1 41 ? -20.180 63.262 44.345 1.00 45.42 535 GLN B CA 1
ATOM 2130 C C . GLN B 1 41 ? -20.114 64.465 45.278 1.00 44.65 535 GLN B C 1
ATOM 2131 O O . GLN B 1 41 ? -21.126 64.919 45.808 1.00 44.90 535 GLN B O 1
ATOM 2137 N N . TYR B 1 42 ? -18.900 64.977 45.457 1.00 42.10 536 TYR B N 1
ATOM 2138 C CA . TYR B 1 42 ? -18.641 66.128 46.313 1.00 39.78 536 TYR B CA 1
ATOM 2139 C C . TYR B 1 42 ? -17.571 67.014 45.699 1.00 38.83 536 TYR B C 1
ATOM 2140 O O . TYR B 1 42 ? -16.802 66.579 44.845 1.00 37.56 536 TYR B O 1
ATOM 2149 N N . TRP B 1 43 ? -17.528 68.262 46.151 1.00 39.04 537 TRP B N 1
ATOM 2150 C CA . TRP B 1 43 ? -16.490 69.183 45.732 1.00 37.34 537 TRP B CA 1
ATOM 2151 C C . TRP B 1 43 ? -15.550 69.036 46.919 1.00 37.18 537 TRP B C 1
ATOM 2152 O O . TRP B 1 43 ? -15.933 69.346 48.053 1.00 36.40 537 TRP B O 1
ATOM 2163 N N . VAL B 1 44 ? -14.337 68.552 46.672 1.00 35.23 538 VAL B N 1
ATOM 2164 C CA . VAL B 1 44 ? -13.395 68.327 47.764 1.00 34.33 538 VAL B CA 1
ATOM 2165 C C . VAL B 1 44 ? -12.198 69.264 47.767 1.00 32.93 538 VAL B C 1
ATOM 2166 O O . VAL B 1 44 ? -11.642 69.589 46.719 1.00 33.96 538 VAL B O 1
ATOM 2170 N N . THR B 1 45 ? -11.805 69.698 48.957 1.00 30.71 539 THR B N 1
ATOM 2171 C CA . THR B 1 45 ? -10.655 70.569 49.087 1.00 32.08 539 THR B CA 1
ATOM 2172 C C . THR B 1 45 ? -9.686 69.964 50.093 1.00 32.96 539 THR B C 1
ATOM 2173 O O . THR B 1 45 ? -10.093 69.326 51.069 1.00 31.26 539 THR B O 1
ATOM 2177 N N . LEU B 1 46 ? -8.399 70.158 49.837 1.00 33.16 540 LEU B N 1
ATOM 2178 C CA . LEU B 1 46 ? -7.361 69.658 50.720 1.00 31.97 540 LEU B CA 1
ATOM 2179 C C . LEU B 1 46 ? -6.615 70.855 51.293 1.00 31.97 540 LEU B C 1
ATOM 2180 O O . LEU B 1 46 ? -5.966 71.604 50.561 1.00 32.39 540 LEU B O 1
ATOM 2185 N N . LYS B 1 47 ? -6.745 71.051 52.599 1.00 32.12 541 LYS B N 1
ATOM 2186 C CA . LYS B 1 47 ? -6.070 72.142 53.291 1.00 33.32 541 LYS B CA 1
ATOM 2187 C C . LYS B 1 47 ? -5.407 71.520 54.503 1.00 31.40 541 LYS B C 1
ATOM 2188 O O . LYS B 1 47 ? -6.072 70.898 55.328 1.00 30.75 541 LYS B O 1
ATOM 2194 N N . GLY B 1 48 ? -4.097 71.694 54.619 1.00 31.45 542 GLY B N 1
ATOM 2195 C CA . GLY B 1 48 ? -3.395 71.058 55.716 1.00 31.76 542 GLY B CA 1
ATOM 2196 C C . GLY B 1 48 ? -3.575 69.579 55.411 1.00 32.61 542 GLY B C 1
ATOM 2197 O O . GLY B 1 48 ? -3.394 69.159 54.266 1.00 31.12 542 GLY B O 1
ATOM 2198 N N . CYS B 1 49 ? -3.952 68.790 56.409 1.00 31.59 543 CYS B N 1
ATOM 2199 C CA . CYS B 1 49 ? -4.174 67.369 56.196 1.00 32.98 543 CYS B CA 1
ATOM 2200 C C . CYS B 1 49 ? -5.643 67.022 56.315 1.00 32.78 543 CYS B C 1
ATOM 2201 O O . CYS B 1 49 ? -5.997 65.876 56.605 1.00 32.36 543 CYS B O 1
ATOM 2204 N N . THR B 1 50 ? -6.497 68.011 56.075 1.00 32.06 544 THR B N 1
ATOM 2205 C CA . THR B 1 50 ? -7.934 67.800 56.170 1.00 33.51 544 THR B CA 1
ATOM 2206 C C . THR B 1 50 ? -8.648 67.904 54.831 1.00 32.60 544 THR B C 1
ATOM 2207 O O . THR B 1 50 ? -8.457 68.860 54.091 1.00 32.57 544 THR B O 1
ATOM 2211 N N . LEU B 1 51 ? -9.470 66.904 54.528 1.00 32.60 545 LEU B N 1
ATOM 2212 C CA . LEU B 1 51 ? -10.250 66.900 53.301 1.00 34.25 545 LEU B CA 1
ATOM 2213 C C . LEU B 1 51 ? -11.640 67.434 53.660 1.00 36.60 545 LEU B C 1
ATOM 2214 O O . LEU B 1 51 ? -12.258 66.972 54.617 1.00 39.25 545 LEU B O 1
ATOM 2219 N N . LEU B 1 52 ? -12.112 68.428 52.913 1.00 38.15 546 LEU B N 1
ATOM 2220 C CA . LEU B 1 52 ? -13.429 69.009 53.154 1.00 39.00 546 LEU B CA 1
ATOM 2221 C C . LEU B 1 52 ? -14.366 68.681 51.999 1.00 38.55 546 LEU B C 1
ATOM 2222 O O . LEU B 1 52 ? -14.051 68.942 50.837 1.00 38.60 546 LEU B O 1
ATOM 2227 N N . PHE B 1 53 ? -15.517 68.102 52.329 1.00 38.40 547 PHE B N 1
ATOM 2228 C CA . PHE B 1 53 ? -16.506 67.715 51.330 1.00 40.75 547 PHE B CA 1
ATOM 2229 C C . PHE B 1 53 ? -17.682 68.686 51.288 1.00 42.42 547 PHE B C 1
ATOM 2230 O O . PHE B 1 53 ? -18.340 68.924 52.298 1.00 42.77 547 PHE B O 1
ATOM 2238 N N . TYR B 1 54 ? -17.938 69.244 50.111 1.00 45.30 548 TYR B N 1
ATOM 2239 C CA . TYR B 1 54 ? -19.040 70.177 49.931 1.00 48.72 548 TYR B CA 1
ATOM 2240 C C . TYR B 1 54 ? -20.067 69.588 48.974 1.00 51.68 548 TYR B C 1
ATOM 2241 O O . TYR B 1 54 ? -19.719 69.093 47.898 1.00 50.27 548 TYR B O 1
ATOM 2250 N N . GLU B 1 55 ? -21.334 69.656 49.375 1.00 55.63 549 GLU B N 1
ATOM 2251 C CA . GLU B 1 55 ? -22.431 69.130 48.576 1.00 59.66 549 GLU B CA 1
ATOM 2252 C C . GLU B 1 55 ? -22.380 69.703 47.162 1.00 62.04 549 GLU B C 1
ATOM 2253 O O . GLU B 1 55 ? -22.865 69.089 46.211 1.00 62.54 549 GLU B O 1
ATOM 2259 N N . THR B 1 56 ? -21.781 70.881 47.033 1.00 64.76 550 THR B N 1
ATOM 2260 C CA . THR B 1 56 ? -21.645 71.540 45.739 1.00 67.61 550 THR B CA 1
ATOM 2261 C C . THR B 1 56 ? -20.516 72.571 45.792 1.00 68.37 550 THR B C 1
ATOM 2262 O O . THR B 1 56 ? -19.971 72.851 46.858 1.00 68.70 550 THR B O 1
ATOM 2266 N N . TYR B 1 57 ? -20.167 73.134 44.641 1.00 69.56 551 TYR B N 1
ATOM 2267 C CA . TYR B 1 57 ? -19.096 74.120 44.567 1.00 70.97 551 TYR B CA 1
ATOM 2268 C C . TYR B 1 57 ? -19.246 75.202 45.637 1.00 71.40 551 TYR B C 1
ATOM 2269 O O . TYR B 1 57 ? -19.788 76.279 45.380 1.00 71.46 551 TYR B O 1
ATOM 2278 N N . SER B 1 66 ? -22.924 76.332 51.799 1.00 67.97 560 SER B N 1
ATOM 2279 C CA . SER B 1 66 ? -21.563 76.847 51.690 1.00 68.49 560 SER B CA 1
ATOM 2280 C C . SER B 1 66 ? -20.645 76.212 52.725 1.00 67.79 560 SER B C 1
ATOM 2281 O O . SER B 1 66 ? -19.431 76.412 52.694 1.00 67.91 560 SER B O 1
ATOM 2284 N N . ALA B 1 67 ? -21.230 75.450 53.644 1.00 66.95 561 ALA B N 1
ATOM 2285 C CA . ALA B 1 67 ? -20.462 74.783 54.687 1.00 65.64 561 ALA B CA 1
ATOM 2286 C C . ALA B 1 67 ? -20.177 73.339 54.285 1.00 64.42 561 ALA B C 1
ATOM 2287 O O . ALA B 1 67 ? -20.954 72.728 53.548 1.00 64.30 561 ALA B O 1
ATOM 2289 N N . PRO B 1 68 ? -19.048 72.779 54.756 1.00 62.82 562 PRO B N 1
ATOM 2290 C CA . PRO B 1 68 ? -18.652 71.400 54.450 1.00 61.29 562 PRO B CA 1
ATOM 2291 C C . PRO B 1 68 ? -19.647 70.396 55.025 1.00 60.43 562 PRO B C 1
ATOM 2292 O O . PRO B 1 68 ? -19.977 70.452 56.207 1.00 58.93 562 PRO B O 1
ATOM 2296 N N . ARG B 1 69 ? -20.120 69.476 54.194 1.00 60.23 563 ARG B N 1
ATOM 2297 C CA . ARG B 1 69 ? -21.067 68.472 54.661 1.00 60.42 563 ARG B CA 1
ATOM 2298 C C . ARG B 1 69 ? -20.364 67.530 55.632 1.00 59.11 563 ARG B C 1
ATOM 2299 O O . ARG B 1 69 ? -20.997 66.920 56.489 1.00 59.81 563 ARG B O 1
ATOM 2307 N N . CYS B 1 70 ? -19.046 67.421 55.487 1.00 57.89 564 CYS B N 1
ATOM 2308 C CA . CYS B 1 70 ? -18.232 66.582 56.359 1.00 56.31 564 CYS B CA 1
ATOM 2309 C C . CYS B 1 70 ? -16.756 66.757 56.040 1.00 54.00 564 CYS B C 1
ATOM 2310 O O . CYS B 1 70 ? -16.393 67.172 54.941 1.00 53.74 564 CYS B O 1
ATOM 2313 N N . ALA B 1 71 ? -15.913 66.449 57.018 1.00 51.51 565 ALA B N 1
ATOM 2314 C CA . ALA B 1 71 ? -14.471 66.561 56.859 1.00 50.23 565 ALA B CA 1
ATOM 2315 C C . ALA B 1 71 ? -13.817 65.208 57.124 1.00 49.04 565 ALA B C 1
ATOM 2316 O O . ALA B 1 71 ? -14.429 64.308 57.700 1.00 49.35 565 ALA B O 1
ATOM 2318 N N . LEU B 1 72 ? -12.571 65.069 56.697 1.00 46.75 566 LEU B N 1
ATOM 2319 C CA . LEU B 1 72 ? -11.837 63.832 56.892 1.00 43.69 566 LEU B CA 1
ATOM 2320 C C . LEU B 1 72 ? -10.390 64.179 57.196 1.00 42.27 566 LEU B C 1
ATOM 2321 O O . LEU B 1 72 ? -9.710 64.785 56.374 1.00 41.01 566 LEU B O 1
ATOM 2326 N N . PHE B 1 73 ? -9.933 63.813 58.389 1.00 41.29 567 PHE B N 1
ATOM 2327 C CA . PHE B 1 73 ? -8.558 64.087 58.801 1.00 42.52 567 PHE B CA 1
ATOM 2328 C C . PHE B 1 73 ? -7.655 62.985 58.266 1.00 40.29 567 PHE B C 1
ATOM 2329 O O . PHE B 1 73 ? -7.666 61.859 58.768 1.00 41.14 567 PHE B O 1
ATOM 2337 N N . ALA B 1 74 ? -6.864 63.327 57.257 1.00 36.73 568 ALA B N 1
ATOM 2338 C CA . ALA B 1 74 ? -5.980 62.370 56.598 1.00 33.79 568 ALA B CA 1
ATOM 2339 C C . ALA B 1 74 ? -4.557 62.267 57.139 1.00 31.93 568 ALA B C 1
ATOM 2340 O O . ALA B 1 74 ? -3.675 61.750 56.465 1.00 30.35 568 ALA B O 1
ATOM 2342 N N . GLU B 1 75 ? -4.331 62.745 58.354 1.00 31.95 569 GLU B N 1
ATOM 2343 C CA . GLU B 1 75 ? -3.003 62.684 58.953 1.00 32.82 569 GLU B CA 1
ATOM 2344 C C . GLU B 1 75 ? -2.411 61.278 58.911 1.00 31.01 569 GLU B C 1
ATOM 2345 O O . GLU B 1 75 ? -3.070 60.309 59.281 1.00 30.38 569 GLU B O 1
ATOM 2351 N N . ASP B 1 76 ? -1.156 61.181 58.480 1.00 29.07 570 ASP B N 1
ATOM 2352 C CA . ASP B 1 76 ? -0.461 59.899 58.398 1.00 29.81 570 ASP B CA 1
ATOM 2353 C C . ASP B 1 76 ? -1.182 58.853 57.551 1.00 28.61 570 ASP B C 1
ATOM 2354 O O . ASP B 1 76 ? -1.145 57.667 57.871 1.00 27.36 570 ASP B O 1
ATOM 2359 N N . SER B 1 77 ? -1.818 59.288 56.468 1.00 27.11 571 SER B N 1
ATOM 2360 C CA . SER B 1 77 ? -2.536 58.370 55.593 1.00 27.11 571 SER B CA 1
ATOM 2361 C C . SER B 1 77 ? -1.650 57.761 54.501 1.00 26.27 571 SER B C 1
ATOM 2362 O O . SER B 1 77 ? -0.504 58.161 54.308 1.00 26.37 571 SER B O 1
ATOM 2365 N N . ILE B 1 78 ? -2.210 56.780 53.802 1.00 26.50 572 ILE B N 1
ATOM 2366 C CA . ILE B 1 78 ? -1.559 56.115 52.680 1.00 23.43 572 ILE B CA 1
ATOM 2367 C C . ILE B 1 78 ? -2.629 56.118 51.597 1.00 24.12 572 ILE B C 1
ATOM 2368 O O . ILE B 1 78 ? -3.797 55.822 51.868 1.00 25.10 572 ILE B O 1
ATOM 2373 N N . VAL B 1 79 ? -2.256 56.484 50.381 1.00 24.39 573 VAL B N 1
ATOM 2374 C CA . VAL B 1 79 ? -3.219 56.495 49.290 1.00 23.29 573 VAL B CA 1
ATOM 2375 C C . VAL B 1 79 ? -2.732 55.527 48.221 1.00 24.56 573 VAL B C 1
ATOM 2376 O O . VAL B 1 79 ? -1.557 55.524 47.865 1.00 24.70 573 VAL B O 1
ATOM 2380 N N . GLN B 1 80 ? -3.637 54.690 47.731 1.00 23.76 574 GLN B N 1
ATOM 2381 C CA . GLN B 1 80 ? -3.302 53.693 46.724 1.00 24.83 574 GLN B CA 1
ATOM 2382 C C . GLN B 1 80 ? -4.334 53.654 45.604 1.00 25.20 574 GLN B C 1
ATOM 2383 O O . GLN B 1 80 ? -5.537 53.642 45.861 1.00 24.23 574 GLN B O 1
ATOM 2389 N N . SER B 1 81 ? -3.860 53.627 44.364 1.00 25.53 575 SER B N 1
ATOM 2390 C CA . SER B 1 81 ? -4.755 53.538 43.222 1.00 26.55 575 SER B CA 1
ATOM 2391 C C . SER B 1 81 ? -5.349 52.130 43.231 1.00 26.99 575 SER B C 1
ATOM 2392 O O . SER B 1 81 ? -4.748 51.194 43.759 1.00 25.74 575 SER B O 1
ATOM 2395 N N . VAL B 1 82 ? -6.540 51.987 42.665 1.00 29.19 576 VAL B N 1
ATOM 2396 C CA . VAL B 1 82 ? -7.194 50.691 42.592 1.00 26.92 576 VAL B CA 1
ATOM 2397 C C . VAL B 1 82 ? -7.653 50.511 41.151 1.00 27.46 576 VAL B C 1
ATOM 2398 O O . VAL B 1 82 ? -8.842 50.492 40.864 1.00 26.39 576 VAL B O 1
ATOM 2402 N N . PRO B 1 83 ? -6.699 50.377 40.220 1.00 28.10 577 PRO B N 1
ATOM 2403 C CA . PRO B 1 83 ? -7.057 50.206 38.806 1.00 29.28 577 PRO B CA 1
ATOM 2404 C C . PRO B 1 83 ? -7.833 48.919 38.514 1.00 32.44 577 PRO B C 1
ATOM 2405 O O . PRO B 1 83 ? -8.532 48.821 37.502 1.00 31.24 577 PRO B O 1
ATOM 2409 N N . GLU B 1 84 ? -7.720 47.940 39.405 1.00 32.99 578 GLU B N 1
ATOM 2410 C CA . GLU B 1 84 ? -8.412 46.677 39.208 1.00 38.48 578 GLU B CA 1
ATOM 2411 C C . GLU B 1 84 ? -9.879 46.740 39.619 1.00 39.62 578 GLU B C 1
ATOM 2412 O O . GLU B 1 84 ? -10.549 45.712 39.684 1.00 40.30 578 GLU B O 1
ATOM 2418 N N . HIS B 1 85 ? -10.381 47.938 39.903 1.00 41.58 579 HIS B N 1
ATOM 2419 C CA . HIS B 1 85 ? -11.784 48.069 40.281 1.00 43.40 579 HIS B CA 1
ATOM 2420 C C . HIS B 1 85 ? -12.589 47.694 39.032 1.00 44.42 579 HIS B C 1
ATOM 2421 O O . HIS B 1 85 ? -12.486 48.346 37.993 1.00 42.96 579 HIS B O 1
ATOM 2428 N N . PRO B 1 86 ? -13.389 46.619 39.121 1.00 46.98 580 PRO B N 1
ATOM 2429 C CA . PRO B 1 86 ? -14.228 46.091 38.037 1.00 48.12 580 PRO B CA 1
ATOM 2430 C C . PRO B 1 86 ? -15.067 47.066 37.214 1.00 48.34 580 PRO B C 1
ATOM 2431 O O . PRO B 1 86 ? -15.023 47.041 35.986 1.00 49.17 580 PRO B O 1
ATOM 2435 N N . LYS B 1 87 ? -15.822 47.927 37.883 1.00 49.84 581 LYS B N 1
ATOM 2436 C CA . LYS B 1 87 ? -16.687 48.868 37.181 1.00 50.17 581 LYS B CA 1
ATOM 2437 C C . LYS B 1 87 ? -16.117 50.252 36.893 1.00 49.98 581 LYS B C 1
ATOM 2438 O O . LYS B 1 87 ? -16.218 50.756 35.769 1.00 50.05 581 LYS B O 1
ATOM 2444 N N . LYS B 1 88 ? -15.510 50.866 37.897 1.00 48.99 582 LYS B N 1
ATOM 2445 C CA . LYS B 1 88 ? -14.978 52.207 37.715 1.00 47.59 582 LYS B CA 1
ATOM 2446 C C . LYS B 1 88 ? -13.480 52.320 37.466 1.00 45.20 582 LYS B C 1
ATOM 2447 O O . LYS B 1 88 ? -12.690 51.486 37.905 1.00 45.16 582 LYS B O 1
ATOM 2453 N N . GLU B 1 89 ? -13.106 53.368 36.741 1.00 42.89 583 GLU B N 1
ATOM 2454 C CA . GLU B 1 89 ? -11.714 53.650 36.447 1.00 41.18 583 GLU B CA 1
ATOM 2455 C C . GLU B 1 89 ? -11.310 54.842 37.305 1.00 38.61 583 GLU B C 1
ATOM 2456 O O . GLU B 1 89 ? -12.170 55.565 37.811 1.00 37.36 583 GLU B O 1
ATOM 2462 N N . HIS B 1 90 ? -10.005 55.047 37.462 1.00 35.39 584 HIS B N 1
ATOM 2463 C CA . HIS B 1 90 ? -9.487 56.168 38.239 1.00 32.06 584 HIS B CA 1
ATOM 2464 C C . HIS B 1 90 ? -9.912 56.190 39.705 1.00 30.40 584 HIS B C 1
ATOM 2465 O O . HIS B 1 90 ? -10.014 57.264 40.301 1.00 29.36 584 HIS B O 1
ATOM 2472 N N . VAL B 1 91 ? -10.170 55.030 40.297 1.00 30.11 585 VAL B N 1
ATOM 2473 C CA . VAL B 1 91 ? -10.538 55.032 41.705 1.00 30.06 585 VAL B CA 1
ATOM 2474 C C . VAL B 1 91 ? -9.274 54.839 42.542 1.00 28.52 585 VAL B C 1
ATOM 2475 O O . VAL B 1 91 ? -8.359 54.120 42.150 1.00 29.87 585 VAL B O 1
ATOM 2479 N N . PHE B 1 92 ? -9.198 55.530 43.669 1.00 27.75 586 PHE B N 1
ATOM 2480 C CA . PHE B 1 92 ? -8.068 55.362 44.560 1.00 26.50 586 PHE B CA 1
ATOM 2481 C C . PHE B 1 92 ? -8.613 55.141 45.961 1.00 27.25 586 PHE B C 1
ATOM 2482 O O . PHE B 1 92 ? -9.776 55.431 46.240 1.00 26.73 586 PHE B O 1
ATOM 2490 N N . CYS B 1 93 ? -7.767 54.616 46.833 1.00 26.59 587 CYS B N 1
ATOM 2491 C CA . CYS B 1 93 ? -8.164 54.279 48.185 1.00 26.46 587 CYS B CA 1
ATOM 2492 C C . CYS B 1 93 ? -7.281 54.930 49.241 1.00 25.69 587 CYS B C 1
ATOM 2493 O O . CYS B 1 93 ? -6.045 54.815 49.204 1.00 25.66 587 CYS B O 1
ATOM 2496 N N . LEU B 1 94 ? -7.923 55.615 50.180 1.00 24.18 588 LEU B N 1
ATOM 2497 C CA . LEU B 1 94 ? -7.206 56.266 51.265 1.00 25.31 588 LEU B CA 1
ATOM 2498 C C . LEU B 1 94 ? -7.454 55.516 52.566 1.00 25.04 588 LEU B C 1
ATOM 2499 O O . LEU B 1 94 ? -8.592 55.194 52.908 1.00 26.13 588 LEU B O 1
ATOM 2504 N N . SER B 1 95 ? -6.384 55.213 53.279 1.00 26.53 589 SER B N 1
ATOM 2505 C CA . SER B 1 95 ? -6.513 54.552 54.566 1.00 29.01 589 SER B CA 1
ATOM 2506 C C . SER B 1 95 ? -5.758 55.459 55.536 1.00 30.25 589 SER B C 1
ATOM 2507 O O . SER B 1 95 ? -4.598 55.793 55.303 1.00 32.19 589 SER B O 1
ATOM 2510 N N . ASN B 1 96 ? -6.420 55.888 56.606 1.00 32.46 590 ASN B N 1
ATOM 2511 C CA . ASN B 1 96 ? -5.784 56.782 57.565 1.00 33.69 590 ASN B CA 1
ATOM 2512 C C . ASN B 1 96 ? -5.236 56.086 58.795 1.00 34.60 590 ASN B C 1
ATOM 2513 O O . ASN B 1 96 ? -5.228 54.866 58.872 1.00 35.45 590 ASN B O 1
ATOM 2518 N N . SER B 1 97 ? -4.781 56.874 59.764 1.00 35.97 591 SER B N 1
ATOM 2519 C CA . SER B 1 97 ? -4.202 56.325 60.981 1.00 38.66 591 SER B CA 1
ATOM 2520 C C . SER B 1 97 ? -5.215 55.838 62.010 1.00 40.23 591 SER B C 1
ATOM 2521 O O . SER B 1 97 ? -4.834 55.236 63.011 1.00 41.22 591 SER B O 1
ATOM 2524 N N . CYS B 1 98 ? -6.497 56.095 61.772 1.00 42.03 592 CYS B N 1
ATOM 2525 C CA . CYS B 1 98 ? -7.532 55.667 62.710 1.00 43.82 592 CYS B CA 1
ATOM 2526 C C . CYS B 1 98 ? -7.944 54.233 62.434 1.00 42.63 592 CYS B C 1
ATOM 2527 O O . CYS B 1 98 ? -8.410 53.532 63.328 1.00 44.90 592 CYS B O 1
ATOM 2530 N N . GLY B 1 99 ? -7.765 53.797 61.192 1.00 40.26 593 GLY B N 1
ATOM 2531 C CA . GLY B 1 99 ? -8.134 52.444 60.829 1.00 34.28 593 GLY B CA 1
ATOM 2532 C C . GLY B 1 99 ? -9.316 52.438 59.886 1.00 33.36 593 GLY B C 1
ATOM 2533 O O . GLY B 1 99 ? -9.955 51.409 59.687 1.00 32.59 593 GLY B O 1
ATOM 2534 N N . ASP B 1 100 ? -9.607 53.593 59.295 1.00 32.23 594 ASP B N 1
ATOM 2535 C CA . ASP B 1 100 ? -10.722 53.709 58.366 1.00 32.68 594 ASP B CA 1
ATOM 2536 C C . ASP B 1 100 ? -10.214 53.690 56.929 1.00 32.03 594 ASP B C 1
ATOM 2537 O O . ASP B 1 100 ? -9.097 54.132 56.646 1.00 33.90 594 ASP B O 1
ATOM 2542 N N . VAL B 1 101 ? -11.034 53.170 56.025 1.00 30.05 595 VAL B N 1
ATOM 2543 C CA . VAL B 1 101 ? -10.664 53.075 54.622 1.00 30.34 595 VAL B CA 1
ATOM 2544 C C . VAL B 1 101 ? -11.759 53.666 53.735 1.00 30.73 595 VAL B C 1
ATOM 2545 O O . VAL B 1 101 ? -12.935 53.333 53.884 1.00 31.93 595 VAL B O 1
ATOM 2549 N N . TYR B 1 102 ? -11.364 54.529 52.803 1.00 28.42 596 TYR B N 1
ATOM 2550 C CA . TYR B 1 102 ? -12.309 55.183 51.901 1.00 28.36 596 TYR B CA 1
ATOM 2551 C C . TYR B 1 102 ? -11.906 55.015 50.442 1.00 29.62 596 TYR B C 1
ATOM 2552 O O . TYR B 1 102 ? -10.723 54.893 50.126 1.00 28.59 596 TYR B O 1
ATOM 2561 N N . LEU B 1 103 ? -12.900 55.026 49.557 1.00 30.14 597 LEU B N 1
ATOM 2562 C CA . LEU B 1 103 ? -12.673 54.927 48.119 1.00 28.95 597 LEU B CA 1
ATOM 2563 C C . LEU B 1 103 ? -13.049 56.274 47.505 1.00 28.70 597 LEU B C 1
ATOM 2564 O O . LEU B 1 103 ? -13.965 56.948 47.982 1.00 28.07 597 LEU B O 1
ATOM 2569 N N . PHE B 1 104 ? -12.330 56.655 46.455 1.00 27.51 598 PHE B N 1
ATOM 2570 C CA . PHE B 1 104 ? -12.558 57.908 45.741 1.00 27.26 598 PHE B CA 1
ATOM 2571 C C . PHE B 1 104 ? -12.461 57.589 44.260 1.00 29.65 598 PHE B C 1
ATOM 2572 O O . PHE B 1 104 ? -11.897 56.567 43.884 1.00 30.12 598 PHE B O 1
ATOM 2580 N N . GLN B 1 105 ? -13.015 58.462 43.423 1.00 31.25 599 GLN B N 1
ATOM 2581 C CA . GLN B 1 105 ? -12.920 58.284 41.984 1.00 30.33 599 GLN B CA 1
ATOM 2582 C C . GLN B 1 105 ? -12.562 59.625 41.374 1.00 31.39 599 GLN B C 1
ATOM 2583 O O . GLN B 1 105 ? -13.308 60.601 41.516 1.00 28.53 599 GLN B O 1
ATOM 2589 N N . ALA B 1 106 ? -11.406 59.669 40.715 1.00 29.59 600 ALA B N 1
ATOM 2590 C CA . ALA B 1 106 ? -10.931 60.883 40.073 1.00 28.95 600 ALA B CA 1
ATOM 2591 C C . ALA B 1 106 ? -11.586 61.001 38.699 1.00 29.71 600 ALA B C 1
ATOM 2592 O O . ALA B 1 106 ? -12.341 60.117 38.291 1.00 30.60 600 ALA B O 1
ATOM 2594 N N . THR B 1 107 ? -11.291 62.085 37.990 1.00 30.40 601 THR B N 1
ATOM 2595 C CA . THR B 1 107 ? -11.874 62.331 36.673 1.00 31.80 601 THR B CA 1
ATOM 2596 C C . THR B 1 107 ? -10.997 61.770 35.572 1.00 33.90 601 THR B C 1
ATOM 2597 O O . THR B 1 107 ? -11.414 61.680 34.415 1.00 35.60 601 THR B O 1
ATOM 2601 N N . SER B 1 108 ? -9.776 61.399 35.939 1.00 34.39 602 SER B N 1
ATOM 2602 C CA . SER B 1 108 ? -8.819 60.850 34.988 1.00 33.58 602 SER B CA 1
ATOM 2603 C C . SER B 1 108 ? -7.631 60.273 35.743 1.00 33.45 602 SER B C 1
ATOM 2604 O O . SER B 1 108 ? -7.533 60.420 36.966 1.00 32.45 602 SER B O 1
ATOM 2607 N N . GLN B 1 109 ? -6.736 59.618 35.009 1.00 32.50 603 GLN B N 1
ATOM 2608 C CA . GLN B 1 109 ? -5.543 59.017 35.593 1.00 32.34 603 GLN B CA 1
ATOM 2609 C C . GLN B 1 109 ? -4.609 60.114 36.090 1.00 32.28 603 GLN B C 1
ATOM 2610 O O . GLN B 1 109 ? -3.950 59.965 37.122 1.00 31.31 603 GLN B O 1
ATOM 2616 N N . THR B 1 110 ? -4.557 61.224 35.361 1.00 31.20 604 THR B N 1
ATOM 2617 C CA . THR B 1 110 ? -3.710 62.336 35.772 1.00 31.35 604 THR B CA 1
ATOM 2618 C C . THR B 1 110 ? -4.286 62.920 37.058 1.00 30.57 604 THR B C 1
ATOM 2619 O O . THR B 1 110 ? -3.550 63.219 38.001 1.00 32.16 604 THR B O 1
ATOM 2623 N N . ASP B 1 111 ? -5.604 63.083 37.094 1.00 27.41 605 ASP B N 1
ATOM 2624 C CA . ASP B 1 111 ? -6.255 63.634 38.276 1.00 27.42 605 ASP B CA 1
ATOM 2625 C C . ASP B 1 111 ? -5.978 62.733 39.490 1.00 25.73 605 ASP B C 1
ATOM 2626 O O . ASP B 1 111 ? -5.623 63.214 40.567 1.00 23.24 605 ASP B O 1
ATOM 2631 N N . LEU B 1 112 ? -6.135 61.427 39.305 1.00 24.45 606 LEU B N 1
ATOM 2632 C CA . LEU B 1 112 ? -5.870 60.476 40.376 1.00 25.87 606 LEU B CA 1
ATOM 2633 C C . LEU B 1 112 ? -4.446 60.677 40.901 1.00 26.23 606 LEU B C 1
ATOM 2634 O O . LEU B 1 112 ? -4.225 60.717 42.114 1.00 26.55 606 LEU B O 1
ATOM 2639 N N . GLU B 1 113 ? -3.487 60.825 39.990 1.00 24.29 607 GLU B N 1
ATOM 2640 C CA . GLU B 1 113 ? -2.096 61.013 40.397 1.00 26.06 607 GLU B CA 1
ATOM 2641 C C . GLU B 1 113 ? -1.872 62.320 41.153 1.00 25.51 607 GLU B C 1
ATOM 2642 O O . GLU B 1 113 ? -1.088 62.356 42.103 1.00 26.14 607 GLU B O 1
ATOM 2648 N N . ASN B 1 114 ? -2.553 63.389 40.742 1.00 24.03 608 ASN B N 1
ATOM 2649 C CA . ASN B 1 114 ? -2.404 64.672 41.424 1.00 25.42 608 ASN B CA 1
ATOM 2650 C C . ASN B 1 114 ? -2.982 64.602 42.843 1.00 25.04 608 ASN B C 1
ATOM 2651 O O . ASN B 1 114 ? -2.460 65.219 43.768 1.00 25.81 608 ASN B O 1
ATOM 2656 N N . TRP B 1 115 ? -4.066 63.856 43.009 1.00 24.52 609 TRP B N 1
ATOM 2657 C CA . TRP B 1 115 ? -4.668 63.706 44.323 1.00 23.94 609 TRP B CA 1
ATOM 2658 C C . TRP B 1 115 ? -3.777 62.873 45.244 1.00 22.99 609 TRP B C 1
ATOM 2659 O O . TRP B 1 115 ? -3.611 63.197 46.416 1.00 21.06 609 TRP B O 1
ATOM 2670 N N . VAL B 1 116 ? -3.205 61.800 44.703 1.00 22.66 610 VAL B N 1
ATOM 2671 C CA . VAL B 1 116 ? -2.316 60.935 45.467 1.00 24.77 610 VAL B CA 1
ATOM 2672 C C . VAL B 1 116 ? -1.103 61.750 45.919 1.00 26.33 610 VAL B C 1
ATOM 2673 O O . VAL B 1 116 ? -0.726 61.733 47.091 1.00 25.12 610 VAL B O 1
ATOM 2677 N N . THR B 1 117 ? -0.500 62.463 44.972 1.00 24.65 611 THR B N 1
ATOM 2678 C CA . THR B 1 117 ? 0.660 63.288 45.255 1.00 24.41 611 THR B CA 1
ATOM 2679 C C . THR B 1 117 ? 0.321 64.364 46.286 1.00 24.69 611 THR B C 1
ATOM 2680 O O . THR B 1 117 ? 1.087 64.611 47.217 1.00 25.32 611 THR B O 1
ATOM 2684 N N . ALA B 1 118 ? -0.842 64.987 46.124 1.00 23.72 612 ALA B N 1
ATOM 2685 C CA . ALA B 1 118 ? -1.281 66.037 47.042 1.00 22.28 612 ALA B CA 1
ATOM 2686 C C . ALA B 1 118 ? -1.488 65.540 48.475 1.00 22.19 612 ALA B C 1
ATOM 2687 O O . ALA B 1 118 ? -1.049 66.178 49.428 1.00 23.50 612 ALA B O 1
ATOM 2689 N N . ILE B 1 119 ? -2.151 64.402 48.639 1.00 20.82 613 ILE B N 1
ATOM 2690 C CA . ILE B 1 119 ? -2.403 63.898 49.983 1.00 20.87 613 ILE B CA 1
ATOM 2691 C C . ILE B 1 119 ? -1.110 63.441 50.653 1.00 21.46 613 ILE B C 1
ATOM 2692 O O . ILE B 1 119 ? -0.841 63.784 51.807 1.00 23.55 613 ILE B O 1
ATOM 2697 N N . HIS B 1 120 ? -0.296 62.687 49.930 1.00 21.23 614 HIS B N 1
ATOM 2698 C CA . HIS B 1 120 ? 0.973 62.234 50.483 1.00 21.36 614 HIS B CA 1
ATOM 2699 C C . HIS B 1 120 ? 1.870 63.416 50.876 1.00 21.60 614 HIS B C 1
ATOM 2700 O O . HIS B 1 120 ? 2.555 63.365 51.895 1.00 21.35 614 HIS B O 1
ATOM 2707 N N . SER B 1 121 ? 1.854 64.480 50.078 1.00 22.19 615 SER B N 1
ATOM 2708 C CA . SER B 1 121 ? 2.670 65.660 50.371 1.00 23.79 615 SER B CA 1
ATOM 2709 C C . SER B 1 121 ? 2.157 66.374 51.618 1.00 23.79 615 SER B C 1
ATOM 2710 O O . SER B 1 121 ? 2.938 66.788 52.471 1.00 23.90 615 SER B O 1
ATOM 2713 N N . ALA B 1 122 ? 0.841 66.525 51.721 1.00 24.12 616 ALA B N 1
ATOM 2714 C CA . ALA B 1 122 ? 0.263 67.181 52.883 1.00 23.83 616 ALA B CA 1
ATOM 2715 C C . ALA B 1 122 ? 0.662 66.370 54.118 1.00 24.84 616 ALA B C 1
ATOM 2716 O O . ALA B 1 122 ? 1.086 66.928 55.136 1.00 23.85 616 ALA B O 1
ATOM 2718 N N . CYS B 1 123 ? 0.552 65.047 54.009 1.00 21.84 617 CYS B N 1
ATOM 2719 C CA . CYS B 1 123 ? 0.890 64.167 55.117 1.00 23.49 617 CYS B CA 1
ATOM 2720 C C . CYS B 1 123 ? 2.365 64.248 55.485 1.00 23.41 617 CYS B C 1
ATOM 2721 O O . CYS B 1 123 ? 2.713 64.285 56.665 1.00 24.60 617 CYS B O 1
ATOM 2724 N N . ALA B 1 124 ? 3.225 64.275 54.476 1.00 21.57 618 ALA B N 1
ATOM 2725 C CA . ALA B 1 124 ? 4.658 64.360 54.705 1.00 22.96 618 ALA B CA 1
ATOM 2726 C C . ALA B 1 124 ? 4.957 65.654 55.460 1.00 24.55 618 ALA B C 1
ATOM 2727 O O . ALA B 1 124 ? 5.742 65.670 56.410 1.00 24.10 618 ALA B O 1
ATOM 2729 N N . SER B 1 125 ? 4.317 66.732 55.022 1.00 24.10 619 SER B N 1
ATOM 2730 C CA . SER B 1 125 ? 4.495 68.035 55.641 1.00 26.47 619 SER B CA 1
ATOM 2731 C C . SER B 1 125 ? 4.131 67.995 57.121 1.00 25.27 619 SER B C 1
ATOM 2732 O O . SER B 1 125 ? 4.913 68.424 57.961 1.00 25.97 619 SER B O 1
ATOM 2735 N N . LEU B 1 126 ? 2.950 67.471 57.435 1.00 26.79 620 LEU B N 1
ATOM 2736 C CA . LEU B 1 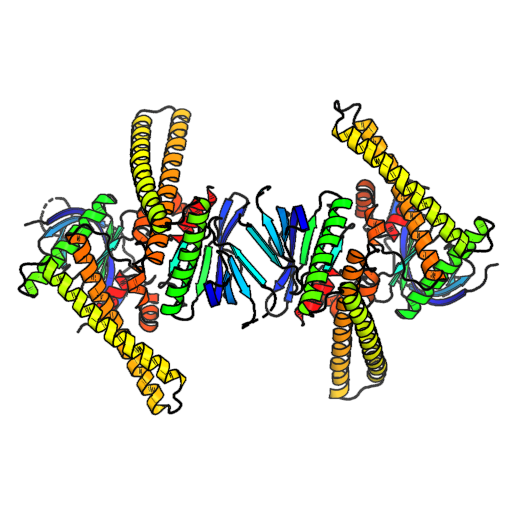126 ? 2.506 67.384 58.821 1.00 27.07 620 LEU B CA 1
ATOM 2737 C C . LEU B 1 126 ? 3.431 66.467 59.617 1.00 28.00 620 LEU B C 1
ATOM 2738 O O . LEU B 1 126 ? 3.813 66.782 60.746 1.00 28.57 620 LEU B O 1
ATOM 2743 N N . PHE B 1 127 ? 3.803 65.339 59.022 1.00 27.11 621 PHE B N 1
ATOM 2744 C CA . PHE B 1 127 ? 4.699 64.398 59.684 1.00 27.18 621 PHE B CA 1
ATOM 2745 C C . PHE B 1 127 ? 6.001 65.088 60.112 1.00 28.11 621 PHE B C 1
ATOM 2746 O O . PHE B 1 127 ? 6.487 64.885 61.228 1.00 27.32 621 PHE B O 1
ATOM 2754 N N . ALA B 1 128 ? 6.559 65.903 59.222 1.00 27.51 622 ALA B N 1
ATOM 2755 C CA . ALA B 1 128 ? 7.812 66.610 59.489 1.00 29.46 622 ALA B CA 1
ATOM 2756 C C . ALA B 1 128 ? 7.706 67.610 60.632 1.00 29.81 622 ALA B C 1
ATOM 2757 O O . ALA B 1 128 ? 8.599 67.689 61.476 1.00 29.45 622 ALA B O 1
ATOM 2759 N N . LYS B 1 129 ? 6.623 68.379 60.645 1.00 30.35 623 LYS B N 1
ATOM 2760 C CA . LYS B 1 129 ? 6.411 69.383 61.681 1.00 33.39 623 LYS B CA 1
ATOM 2761 C C . LYS B 1 129 ? 6.322 68.756 63.060 1.00 34.65 623 LYS B C 1
ATOM 2762 O O . LYS B 1 129 ? 6.822 69.310 64.040 1.00 35.31 623 LYS B O 1
ATOM 2768 N N . LYS B 1 130 ? 5.674 67.601 63.137 1.00 34.50 624 LYS B N 1
ATOM 2769 C CA . LYS B 1 130 ? 5.529 66.920 64.407 1.00 33.97 624 LYS B CA 1
ATOM 2770 C C . LYS B 1 130 ? 6.876 66.399 64.878 1.00 35.02 624 LYS B C 1
ATOM 2771 O O . LYS B 1 130 ? 7.044 66.079 66.058 1.00 35.87 624 LYS B O 1
ATOM 2777 N N . HIS B 1 131 ? 7.840 66.332 63.961 1.00 31.33 625 HIS B N 1
ATOM 2778 C CA . HIS B 1 131 ? 9.185 65.895 64.317 1.00 33.43 625 HIS B CA 1
ATOM 2779 C C . HIS B 1 131 ? 10.113 67.102 64.462 1.00 34.14 625 HIS B C 1
ATOM 2780 O O . HIS B 1 131 ? 11.310 66.946 64.708 1.00 33.91 625 HIS B O 1
ATOM 2787 N N . GLY B 1 132 ? 9.544 68.297 64.310 1.00 33.86 626 GLY B N 1
ATOM 2788 C CA . GLY B 1 132 ? 10.313 69.526 64.422 1.00 34.74 626 GLY B CA 1
ATOM 2789 C C . GLY B 1 132 ? 11.346 69.698 63.324 1.00 36.48 626 GLY B C 1
ATOM 2790 O O . GLY B 1 132 ? 12.342 70.402 63.500 1.00 34.26 626 GLY B O 1
ATOM 2791 N N . LYS B 1 133 ? 11.111 69.065 62.180 1.00 36.02 627 LYS B N 1
ATOM 2792 C CA . LYS B 1 133 ? 12.052 69.148 61.072 1.00 36.45 627 LYS B CA 1
ATOM 2793 C C . LYS B 1 133 ? 11.544 70.042 59.960 1.00 36.50 627 LYS B C 1
ATOM 2794 O O . LYS B 1 133 ? 10.353 70.063 59.655 1.00 34.44 627 LYS B O 1
ATOM 2800 N N . GLU B 1 134 ? 12.466 70.782 59.357 1.00 37.59 628 GLU B N 1
ATOM 2801 C CA . GLU B 1 134 ? 12.137 71.681 58.264 1.00 39.81 628 GLU B CA 1
ATOM 2802 C C . GLU B 1 134 ? 12.421 70.984 56.933 1.00 37.97 628 GLU B C 1
ATOM 2803 O O . GLU B 1 134 ? 11.735 71.209 55.939 1.00 39.42 628 GLU B O 1
ATOM 2809 N N . ASP B 1 135 ? 13.437 70.129 56.923 1.00 36.42 629 ASP B N 1
ATOM 2810 C CA . ASP B 1 135 ? 13.801 69.401 55.714 1.00 34.52 629 ASP B CA 1
ATOM 2811 C C . ASP B 1 135 ? 13.003 68.092 55.680 1.00 32.01 629 ASP B C 1
ATOM 2812 O O . ASP B 1 135 ? 13.464 67.065 56.171 1.00 30.32 629 ASP B O 1
ATOM 2817 N N . THR B 1 136 ? 11.805 68.138 55.103 1.00 31.92 630 THR B N 1
ATOM 2818 C CA . THR B 1 136 ? 10.938 66.964 55.035 1.00 30.24 630 THR B CA 1
ATOM 2819 C C . THR B 1 136 ? 11.586 65.733 54.397 1.00 31.33 630 THR B C 1
ATOM 2820 O O . THR B 1 136 ? 11.513 64.632 54.949 1.00 30.17 630 THR B O 1
ATOM 2824 N N . VAL B 1 137 ? 12.228 65.921 53.246 1.00 31.26 631 VAL B N 1
ATOM 2825 C CA . VAL B 1 137 ? 12.880 64.820 52.546 1.00 31.21 631 VAL B CA 1
ATOM 2826 C C . VAL B 1 137 ? 13.969 64.146 53.376 1.00 33.09 631 VAL B C 1
ATOM 2827 O O . VAL B 1 137 ? 14.047 62.916 53.420 1.00 32.04 631 VAL B O 1
ATOM 2831 N N . ARG B 1 138 ? 14.816 64.945 54.023 1.00 31.87 632 ARG B N 1
ATOM 2832 C CA . ARG B 1 138 ? 15.890 64.388 54.841 1.00 32.13 632 ARG B CA 1
ATOM 2833 C C . ARG B 1 138 ? 15.326 63.613 56.029 1.00 30.74 632 ARG B C 1
ATOM 2834 O O . ARG B 1 138 ? 15.895 62.608 56.453 1.00 28.50 632 ARG B O 1
ATOM 2842 N N . LEU B 1 139 ? 14.216 64.095 56.574 1.00 29.47 633 LEU B N 1
ATOM 2843 C CA . LEU B 1 139 ? 13.576 63.415 57.688 1.00 30.66 633 LEU B CA 1
ATOM 2844 C C . LEU B 1 139 ? 13.041 62.048 57.230 1.00 31.36 633 LEU B C 1
ATOM 2845 O O . LEU B 1 139 ? 13.250 61.038 57.900 1.00 31.79 633 LEU B O 1
ATOM 2850 N N . LEU B 1 140 ? 12.359 62.026 56.086 1.00 30.11 634 LEU B N 1
ATOM 2851 C CA . LEU B 1 140 ? 11.800 60.787 55.544 1.00 30.55 634 LEU B CA 1
ATOM 2852 C C . LEU B 1 140 ? 12.886 59.761 55.240 1.00 31.97 634 LEU B C 1
ATOM 2853 O O . LEU B 1 140 ? 12.739 58.576 55.552 1.00 32.46 634 LEU B O 1
ATOM 2858 N N . LYS B 1 141 ? 13.972 60.218 54.625 1.00 32.53 635 LYS B N 1
ATOM 2859 C CA . LYS B 1 141 ? 15.083 59.338 54.277 1.00 34.18 635 LYS B CA 1
ATOM 2860 C C . LYS B 1 141 ? 15.688 58.731 55.534 1.00 34.26 635 LYS B C 1
ATOM 2861 O O . LYS B 1 141 ? 16.007 57.542 55.575 1.00 34.04 635 LYS B O 1
ATOM 2867 N N . SER B 1 142 ? 15.843 59.558 56.562 1.00 33.32 636 SER B N 1
ATOM 2868 C CA . SER B 1 142 ? 16.403 59.102 57.823 1.00 32.32 636 SER B CA 1
ATOM 2869 C C . SER B 1 142 ? 15.484 58.064 58.475 1.00 31.68 636 SER B C 1
ATOM 2870 O O . SER B 1 142 ? 15.951 57.071 59.038 1.00 29.83 636 SER B O 1
ATOM 2873 N N . GLN B 1 143 ? 14.178 58.303 58.408 1.00 29.51 637 GLN B N 1
ATOM 2874 C CA . GLN B 1 143 ? 13.216 57.369 58.971 1.00 29.66 637 GLN B CA 1
ATOM 2875 C C . GLN B 1 143 ? 13.308 56.026 58.254 1.00 30.48 637 GLN B C 1
ATOM 2876 O O . GLN B 1 143 ? 13.305 54.975 58.892 1.00 31.94 637 GLN B O 1
ATOM 2882 N N . THR B 1 144 ? 13.412 56.057 56.930 1.00 31.38 638 THR B N 1
ATOM 2883 C CA . THR B 1 144 ? 13.497 54.819 56.174 1.00 32.16 638 THR B CA 1
ATOM 2884 C C . THR B 1 144 ? 14.754 54.001 56.481 1.00 32.26 638 THR B C 1
ATOM 2885 O O . THR B 1 144 ? 14.674 52.779 56.568 1.00 32.59 638 THR B O 1
ATOM 2889 N N . ARG B 1 145 ? 15.907 54.652 56.648 1.00 32.64 639 ARG B N 1
ATOM 2890 C CA . ARG B 1 145 ? 17.140 53.913 56.951 1.00 34.93 639 ARG B CA 1
ATOM 2891 C C . ARG B 1 145 ? 17.010 53.261 58.324 1.00 33.09 639 ARG B C 1
ATOM 2892 O O . ARG B 1 145 ? 17.438 52.129 58.537 1.00 33.02 639 ARG B O 1
ATOM 2900 N N . SER B 1 146 ? 16.418 53.992 59.256 1.00 31.20 640 SER B N 1
ATOM 2901 C CA . SER B 1 146 ? 16.221 53.475 60.597 1.00 32.77 640 SER B CA 1
ATOM 2902 C C . SER B 1 146 ? 15.282 52.267 60.589 1.00 31.90 640 SER B C 1
ATOM 2903 O O . SER B 1 146 ? 15.558 51.255 61.231 1.00 31.81 640 SER B O 1
ATOM 2906 N N . LEU B 1 147 ? 14.171 52.381 59.865 1.00 30.74 641 LEU B N 1
ATOM 2907 C CA . LEU B 1 147 ? 13.201 51.292 59.779 1.00 29.13 641 LEU B CA 1
ATOM 2908 C C . LEU B 1 147 ? 13.840 50.070 59.131 1.00 29.21 641 LEU B C 1
ATOM 2909 O O . LEU B 1 147 ? 13.618 48.936 59.562 1.00 28.37 641 LEU B O 1
ATOM 2914 N N . LEU B 1 148 ? 14.635 50.298 58.093 1.00 29.07 642 LEU B N 1
ATOM 2915 C CA . LEU B 1 148 ? 15.299 49.197 57.417 1.00 31.61 642 LEU B CA 1
ATOM 2916 C C . LEU B 1 148 ? 16.271 48.509 58.369 1.00 32.56 642 LEU B C 1
ATOM 2917 O O . LEU B 1 148 ? 16.518 47.311 58.260 1.00 32.18 642 LEU B O 1
ATOM 2922 N N . GLN B 1 149 ? 16.814 49.266 59.312 1.00 33.04 643 GLN B N 1
ATOM 2923 C CA . GLN B 1 149 ? 17.739 48.688 60.271 1.00 37.21 643 GLN B CA 1
ATOM 2924 C C . GLN B 1 149 ? 16.982 47.753 61.208 1.00 36.01 643 GLN B C 1
ATOM 2925 O O . GLN B 1 149 ? 17.414 46.627 61.461 1.00 35.98 643 GLN B O 1
ATOM 2931 N N . LYS B 1 150 ? 15.844 48.224 61.710 1.00 36.00 644 LYS B N 1
ATOM 2932 C CA . LYS B 1 150 ? 15.024 47.441 62.627 1.00 34.54 644 LYS B CA 1
ATOM 2933 C C . LYS B 1 150 ? 14.495 46.186 61.947 1.00 33.65 644 LYS B C 1
ATOM 2934 O O . LYS B 1 150 ? 14.409 45.122 62.567 1.00 32.12 644 LYS B O 1
ATOM 2940 N N . ILE B 1 151 ? 14.127 46.331 60.676 1.00 33.21 645 ILE B N 1
ATOM 2941 C CA . ILE B 1 151 ? 13.614 45.229 59.879 1.00 33.59 645 ILE B CA 1
ATOM 2942 C C . ILE B 1 151 ? 14.732 44.210 59.691 1.00 36.53 645 ILE B C 1
ATOM 2943 O O . ILE B 1 151 ? 14.519 43.013 59.843 1.00 36.37 645 ILE B O 1
ATOM 2948 N N . ASP B 1 152 ? 15.926 44.694 59.364 1.00 39.48 646 ASP B N 1
ATOM 2949 C CA . ASP B 1 152 ? 17.075 43.816 59.184 1.00 42.02 646 ASP B CA 1
ATOM 2950 C C . ASP B 1 152 ? 17.292 42.980 60.447 1.00 41.98 646 ASP B C 1
ATOM 2951 O O . ASP B 1 152 ? 17.414 41.757 60.383 1.00 40.70 646 ASP B O 1
ATOM 2956 N N . MET B 1 153 ? 17.323 43.648 61.596 1.00 41.77 647 MET B N 1
ATOM 2957 C CA . MET B 1 153 ? 17.541 42.964 62.864 1.00 42.32 647 MET B CA 1
ATOM 2958 C C . MET B 1 153 ? 16.497 41.896 63.183 1.00 40.52 647 MET B C 1
ATOM 2959 O O . MET B 1 153 ? 16.848 40.737 63.385 1.00 40.43 647 MET B O 1
ATOM 2964 N N . ASP B 1 154 ? 15.220 42.274 63.230 1.00 38.00 648 ASP B N 1
ATOM 2965 C CA . ASP B 1 154 ? 14.178 41.306 63.551 1.00 36.38 648 ASP B CA 1
ATOM 2966 C C . ASP B 1 154 ? 14.069 40.169 62.545 1.00 35.49 648 ASP B C 1
ATOM 2967 O O . ASP B 1 154 ? 13.739 39.040 62.923 1.00 32.64 648 ASP B O 1
ATOM 2972 N N . SER B 1 155 ? 14.346 40.464 61.275 1.00 34.25 649 SER B N 1
ATOM 2973 C CA . SER B 1 155 ? 14.292 39.448 60.224 1.00 36.96 649 SER B CA 1
ATOM 2974 C C . SER B 1 155 ? 15.388 38.412 60.435 1.00 38.31 649 SER B C 1
ATOM 2975 O O . SER B 1 155 ? 15.126 37.209 60.423 1.00 38.26 649 SER B O 1
ATOM 2978 N N . LYS B 1 156 ? 16.616 38.883 60.621 1.00 39.09 650 LYS B N 1
ATOM 2979 C CA . LYS B 1 156 ? 17.733 37.973 60.825 1.00 41.02 650 LYS B CA 1
ATOM 2980 C C . LYS B 1 156 ? 17.511 37.105 62.048 1.00 40.70 650 LYS B C 1
ATOM 2981 O O . LYS B 1 156 ? 17.749 35.902 62.011 1.00 41.19 650 LYS B O 1
ATOM 2987 N N . MET B 1 157 ? 17.032 37.705 63.129 1.00 41.47 651 MET B N 1
ATOM 2988 C CA . MET B 1 157 ? 16.781 36.936 64.337 1.00 43.29 651 MET B CA 1
ATOM 2989 C C . MET B 1 157 ? 15.634 35.957 64.133 1.00 41.56 651 MET B C 1
ATOM 2990 O O . MET B 1 157 ? 15.623 34.871 64.712 1.00 40.35 651 MET B O 1
ATOM 2995 N N . LYS B 1 158 ? 14.674 36.340 63.300 1.00 40.34 652 LYS B N 1
ATOM 2996 C CA . LYS B 1 158 ? 13.540 35.478 63.003 1.00 40.08 652 LYS B CA 1
ATOM 2997 C C . LYS B 1 158 ? 14.036 34.264 62.202 1.00 41.44 652 LYS B C 1
ATOM 2998 O O . LYS B 1 158 ? 13.622 33.134 62.461 1.00 40.92 652 LYS B O 1
ATOM 3004 N N . LYS B 1 159 ? 14.925 34.500 61.236 1.00 42.01 653 LYS B N 1
ATOM 3005 C CA . LYS B 1 159 ? 15.472 33.413 60.426 1.00 43.92 653 LYS B CA 1
ATOM 3006 C C . LYS B 1 159 ? 16.266 32.481 61.330 1.00 43.35 653 LYS B C 1
ATOM 3007 O O . LYS B 1 159 ? 16.077 31.269 61.304 1.00 44.75 653 LYS B O 1
ATOM 3013 N N . MET B 1 160 ? 17.158 33.059 62.127 1.00 43.27 654 MET B N 1
ATOM 3014 C CA . MET B 1 160 ? 17.972 32.292 63.061 1.00 43.86 654 MET B CA 1
ATOM 3015 C C . MET B 1 160 ? 17.077 31.418 63.933 1.00 42.17 654 MET B C 1
ATOM 3016 O O . MET B 1 160 ? 17.347 30.230 64.136 1.00 41.94 654 MET B O 1
ATOM 3021 N N . ALA B 1 161 ? 16.012 32.018 64.451 1.00 38.53 655 ALA B N 1
ATOM 3022 C CA . ALA B 1 161 ? 15.074 31.298 65.300 1.00 37.70 655 ALA B CA 1
ATOM 3023 C C . ALA B 1 161 ? 14.422 30.146 64.542 1.00 37.82 655 ALA B C 1
ATOM 3024 O O . ALA B 1 161 ? 14.204 29.070 65.103 1.00 35.10 655 ALA B O 1
ATOM 3026 N N . GLU B 1 162 ? 14.105 30.372 63.269 1.00 37.68 656 GLU B N 1
ATOM 3027 C CA . GLU B 1 162 ? 13.478 29.326 62.474 1.00 41.48 656 GLU B CA 1
ATOM 3028 C C . GLU B 1 162 ? 14.470 28.186 62.251 1.00 42.60 656 GLU B C 1
ATOM 3029 O O . GLU B 1 162 ? 14.077 27.025 62.173 1.00 43.53 656 GLU B O 1
ATOM 3035 N N . LEU B 1 163 ? 15.756 28.518 62.166 1.00 44.65 657 LEU B N 1
ATOM 3036 C CA . LEU B 1 163 ? 16.797 27.506 62.000 1.00 45.69 657 LEU B CA 1
ATOM 3037 C C . LEU B 1 163 ? 16.885 26.677 63.280 1.00 46.64 657 LEU B C 1
ATOM 3038 O O . LEU B 1 163 ? 17.008 25.453 63.234 1.00 46.66 657 LEU B O 1
ATOM 3043 N N . GLN B 1 164 ? 16.836 27.354 64.423 1.00 46.24 658 GLN B N 1
ATOM 3044 C CA . GLN B 1 164 ? 16.900 26.678 65.711 1.00 46.89 658 GLN B CA 1
ATOM 3045 C C . GLN B 1 164 ? 15.722 25.735 65.900 1.00 46.90 658 GLN B C 1
ATOM 3046 O O . GLN B 1 164 ? 15.854 24.661 66.490 1.00 46.55 658 GLN B O 1
ATOM 3052 N N . LEU B 1 165 ? 14.567 26.143 65.398 1.00 45.71 659 LEU B N 1
ATOM 3053 C CA . LEU B 1 165 ? 13.370 25.339 65.538 1.00 46.63 659 LEU B CA 1
ATOM 3054 C C . LEU B 1 165 ? 13.500 23.979 64.856 1.00 47.32 659 LEU B C 1
ATOM 3055 O O . LEU B 1 165 ? 12.902 22.999 65.295 1.00 46.83 659 LEU B O 1
ATOM 3060 N N . SER B 1 166 ? 14.293 23.915 63.793 1.00 48.14 660 SER B N 1
ATOM 3061 C CA . SER B 1 166 ? 14.467 22.665 63.062 1.00 50.27 660 SER B CA 1
ATOM 3062 C C . SER B 1 166 ? 15.296 21.627 63.811 1.00 50.59 660 SER B C 1
ATOM 3063 O O . SER B 1 166 ? 15.227 20.439 63.495 1.00 50.22 660 SER B O 1
ATOM 3066 N N . VAL B 1 167 ? 16.075 22.063 64.798 1.00 50.62 661 VAL B N 1
ATOM 3067 C CA . VAL B 1 167 ? 16.901 21.132 65.563 1.00 52.27 661 VAL B CA 1
ATOM 3068 C C . VAL B 1 167 ? 16.622 21.136 67.063 1.00 54.14 661 VAL B C 1
ATOM 3069 O O . VAL B 1 167 ? 17.465 20.702 67.849 1.00 54.35 661 VAL B O 1
ATOM 3073 N N . VAL B 1 168 ? 15.445 21.614 67.460 1.00 56.32 662 VAL B N 1
ATOM 3074 C CA . VAL B 1 168 ? 15.088 21.666 68.877 1.00 58.44 662 VAL B CA 1
ATOM 3075 C C . VAL B 1 168 ? 13.987 20.679 69.267 1.00 60.11 662 VAL B C 1
ATOM 3076 O O . VAL B 1 168 ? 12.923 20.633 68.646 1.00 60.55 662 VAL B O 1
ATOM 3080 N N . SER B 1 169 ? 14.256 19.897 70.310 1.00 60.97 663 SER B N 1
ATOM 3081 C CA . SER B 1 169 ? 13.322 18.891 70.806 1.00 62.02 663 SER B CA 1
ATOM 3082 C C . SER B 1 169 ? 12.510 19.428 71.978 1.00 62.33 663 SER B C 1
ATOM 3083 O O . SER B 1 169 ? 11.278 19.359 71.986 1.00 62.51 663 SER B O 1
ATOM 3086 N N . ASP B 1 170 ? 13.219 19.949 72.973 1.00 62.25 664 ASP B N 1
ATOM 3087 C CA . ASP B 1 170 ? 12.601 20.497 74.171 1.00 62.06 664 ASP B CA 1
ATOM 3088 C C . ASP B 1 170 ? 11.421 21.396 73.809 1.00 61.96 664 ASP B C 1
ATOM 3089 O O . ASP B 1 170 ? 11.603 22.486 73.265 1.00 61.37 664 ASP B O 1
ATOM 3094 N N . PRO B 1 171 ? 10.191 20.947 74.107 1.00 61.68 665 PRO B N 1
ATOM 3095 C CA . PRO B 1 171 ? 8.997 21.741 73.797 1.00 61.25 665 PRO B CA 1
ATOM 3096 C C . PRO B 1 171 ? 8.978 23.102 74.502 1.00 60.55 665 PRO B C 1
ATOM 3097 O O . PRO B 1 171 ? 8.409 24.067 73.988 1.00 59.16 665 PRO B O 1
ATOM 3101 N N . LYS B 1 172 ? 9.608 23.172 75.673 1.00 60.05 666 LYS B N 1
ATOM 3102 C CA . LYS B 1 172 ? 9.671 24.413 76.446 1.00 59.50 666 LYS B CA 1
ATOM 3103 C C . LYS B 1 172 ? 10.476 25.454 75.669 1.00 57.90 666 LYS B C 1
ATOM 3104 O O . LYS B 1 172 ? 10.195 26.649 75.736 1.00 57.21 666 LYS B O 1
ATOM 3110 N N . ASN B 1 173 ? 11.481 24.986 74.936 1.00 56.47 667 ASN B N 1
ATOM 3111 C CA . ASN B 1 173 ? 12.308 25.863 74.118 1.00 55.48 667 ASN B CA 1
ATOM 3112 C C . ASN B 1 173 ? 11.609 26.089 72.789 1.00 54.27 667 ASN B C 1
ATOM 3113 O O . ASN B 1 173 ? 11.755 27.138 72.164 1.00 53.06 667 ASN B O 1
ATOM 3118 N N . ARG B 1 174 ? 10.849 25.090 72.361 1.00 52.43 668 ARG B N 1
ATOM 3119 C CA . ARG B 1 174 ? 10.138 25.178 71.101 1.00 52.10 668 ARG B CA 1
ATOM 3120 C C . ARG B 1 174 ? 9.050 26.249 71.168 1.00 51.50 668 ARG B C 1
ATOM 3121 O O . ARG B 1 174 ? 8.987 27.123 70.304 1.00 50.35 668 ARG B O 1
ATOM 3129 N N . LYS B 1 175 ? 8.207 26.193 72.196 1.00 50.48 669 LYS B N 1
ATOM 3130 C CA . LYS B 1 175 ? 7.133 27.174 72.337 1.00 50.38 669 LYS B CA 1
ATOM 3131 C C . LYS B 1 175 ? 7.700 28.575 72.540 1.00 48.97 669 LYS B C 1
ATOM 3132 O O . LYS B 1 175 ? 7.075 29.568 72.167 1.00 46.85 669 LYS B O 1
ATOM 3138 N N . ALA B 1 176 ? 8.879 28.653 73.147 1.00 46.82 670 ALA B N 1
ATOM 3139 C CA . ALA B 1 176 ? 9.513 29.946 73.372 1.00 46.40 670 ALA B CA 1
ATOM 3140 C C . ALA B 1 176 ? 9.876 30.521 72.007 1.00 44.57 670 ALA B C 1
ATOM 3141 O O . ALA B 1 176 ? 9.578 31.676 71.707 1.00 43.48 670 ALA B O 1
ATOM 3143 N N . ILE B 1 177 ? 10.522 29.700 71.186 1.00 43.02 671 ILE B N 1
ATOM 3144 C CA . ILE B 1 177 ? 10.921 30.115 69.850 1.00 42.51 671 ILE B CA 1
ATOM 3145 C C . ILE B 1 177 ? 9.676 30.546 69.075 1.00 43.89 671 ILE B C 1
ATOM 3146 O O . ILE B 1 177 ? 9.658 31.608 68.442 1.00 42.62 671 ILE B O 1
ATOM 3151 N N . GLU B 1 178 ? 8.636 29.718 69.142 1.00 44.28 672 GLU B N 1
ATOM 3152 C CA . GLU B 1 178 ? 7.382 30.001 68.454 1.00 45.11 672 GLU B CA 1
ATOM 3153 C C . GLU B 1 178 ? 6.862 31.390 68.785 1.00 43.10 672 GLU B C 1
ATOM 3154 O O . GLU B 1 178 ? 6.687 32.226 67.898 1.00 44.17 672 GLU B O 1
ATOM 3160 N N . ASN B 1 179 ? 6.612 31.629 70.066 1.00 39.91 673 ASN B N 1
ATOM 3161 C CA . ASN B 1 179 ? 6.093 32.915 70.499 1.00 39.98 673 ASN B CA 1
ATOM 3162 C C . ASN B 1 179 ? 6.966 34.062 70.011 1.00 37.51 673 ASN B C 1
ATOM 3163 O O . ASN B 1 179 ? 6.460 35.077 69.539 1.00 37.80 673 ASN B O 1
ATOM 3168 N N . GLN B 1 180 ? 8.277 33.894 70.118 1.00 34.93 674 GLN B N 1
ATOM 3169 C CA . GLN B 1 180 ? 9.208 34.925 69.686 1.00 34.71 674 GLN B CA 1
ATOM 3170 C C . GLN B 1 180 ? 9.020 35.225 68.190 1.00 35.49 674 GLN B C 1
ATOM 3171 O O . GLN B 1 180 ? 9.001 36.391 67.767 1.00 30.97 674 GLN B O 1
ATOM 3177 N N . ILE B 1 181 ? 8.878 34.167 67.395 1.00 33.66 675 ILE B N 1
ATOM 3178 C CA . ILE B 1 181 ? 8.687 34.318 65.957 1.00 34.18 675 ILE B CA 1
ATOM 3179 C C . ILE B 1 181 ? 7.391 35.087 65.709 1.00 35.73 675 ILE B C 1
ATOM 3180 O O . ILE B 1 181 ? 7.346 36.026 64.908 1.00 34.40 675 ILE B O 1
ATOM 3185 N N . ARG B 1 182 ? 6.344 34.688 66.419 1.00 36.29 676 ARG B N 1
ATOM 3186 C CA . ARG B 1 182 ? 5.048 35.340 66.303 1.00 38.21 676 ARG B CA 1
ATOM 3187 C C . ARG B 1 182 ? 5.207 36.842 66.549 1.00 38.27 676 ARG B C 1
ATOM 3188 O O . ARG B 1 182 ? 4.698 37.670 65.789 1.00 36.58 676 ARG B O 1
ATOM 3196 N N . GLN B 1 183 ? 5.926 37.177 67.618 1.00 35.90 677 GLN B N 1
ATOM 3197 C CA . GLN B 1 183 ? 6.150 38.565 67.993 1.00 37.00 677 GLN B CA 1
ATOM 3198 C C . GLN B 1 183 ? 6.939 39.308 66.925 1.00 35.73 677 GLN B C 1
ATOM 3199 O O . GLN B 1 183 ? 6.648 40.463 66.618 1.00 32.53 677 GLN B O 1
ATOM 3205 N N . TRP B 1 184 ? 7.947 38.651 66.363 1.00 35.46 678 TRP B N 1
ATOM 3206 C CA . TRP B 1 184 ? 8.739 39.293 65.330 1.00 35.82 678 TRP B CA 1
ATOM 3207 C C . TRP B 1 184 ? 7.899 39.601 64.096 1.00 34.33 678 TRP B C 1
ATOM 3208 O O . TRP B 1 184 ? 7.981 40.706 63.553 1.00 33.99 678 TRP B O 1
ATOM 3219 N N . GLU B 1 185 ? 7.085 38.644 63.658 1.00 33.65 679 GLU B N 1
ATOM 3220 C CA . GLU B 1 185 ? 6.238 38.869 62.488 1.00 35.15 679 GLU B CA 1
ATOM 3221 C C . GLU B 1 185 ? 5.390 40.123 62.671 1.00 34.57 679 GLU B C 1
ATOM 3222 O O . GLU B 1 185 ? 5.275 40.945 61.765 1.00 31.44 679 GLU B O 1
ATOM 3228 N N . GLN B 1 186 ? 4.791 40.257 63.850 1.00 35.17 680 GLN B N 1
ATOM 3229 C CA . GLN B 1 186 ? 3.951 41.406 64.143 1.00 35.13 680 GLN B CA 1
ATOM 3230 C C . GLN B 1 186 ? 4.763 42.697 64.145 1.00 33.52 680 GLN B C 1
ATOM 3231 O O . GLN B 1 186 ? 4.305 43.713 63.623 1.00 33.77 680 GLN B O 1
ATOM 3237 N N . ASN B 1 187 ? 5.963 42.663 64.725 1.00 31.17 681 ASN B N 1
ATOM 3238 C CA . ASN B 1 187 ? 6.817 43.849 64.746 1.00 30.49 681 ASN B CA 1
ATOM 3239 C C . ASN B 1 187 ? 7.144 44.230 63.308 1.00 29.77 681 ASN B C 1
ATOM 3240 O O . ASN B 1 187 ? 7.193 45.412 62.954 1.00 27.08 681 ASN B O 1
ATOM 3245 N N . LEU B 1 188 ? 7.387 43.210 62.491 1.00 26.93 682 LEU B N 1
ATOM 3246 C CA . LEU B 1 188 ? 7.738 43.408 61.092 1.00 28.91 682 LEU B CA 1
ATOM 3247 C C . LEU B 1 188 ? 6.609 44.000 60.259 1.00 27.52 682 LEU B C 1
ATOM 3248 O O . LEU B 1 188 ? 6.859 44.766 59.333 1.00 30.46 682 LEU B O 1
ATOM 3253 N N . GLU B 1 189 ? 5.370 43.647 60.577 1.00 28.33 683 GLU B N 1
ATOM 3254 C CA . GLU B 1 189 ? 4.245 44.195 59.837 1.00 28.64 683 GLU B CA 1
ATOM 3255 C C . GLU B 1 189 ? 4.263 45.701 60.060 1.00 28.64 683 GLU B C 1
ATOM 3256 O O . GLU B 1 189 ? 4.199 46.486 59.106 1.00 27.59 683 GLU B O 1
ATOM 3262 N N . LYS B 1 190 ? 4.378 46.098 61.324 1.00 26.42 684 LYS B N 1
ATOM 3263 C CA . LYS B 1 190 ? 4.415 47.514 61.675 1.00 28.11 684 LYS B CA 1
ATOM 3264 C C . LYS B 1 190 ? 5.602 48.217 61.005 1.00 25.48 684 LYS B C 1
ATOM 3265 O O . LYS B 1 190 ? 5.428 49.254 60.365 1.00 26.84 684 LYS B O 1
ATOM 3271 N N . PHE B 1 191 ? 6.799 47.653 61.126 1.00 23.68 685 PHE B N 1
ATOM 3272 C CA . PHE B 1 191 ? 7.969 48.273 60.508 1.00 24.71 685 PHE B CA 1
ATOM 3273 C C . PHE B 1 191 ? 7.810 48.411 58.990 1.00 23.71 685 PHE B C 1
ATOM 3274 O O . PHE B 1 191 ? 8.146 49.446 58.419 1.00 22.53 685 PHE B O 1
ATOM 3282 N N . HIS B 1 192 ? 7.307 47.367 58.335 1.00 23.83 686 HIS B N 1
ATOM 3283 C CA . HIS B 1 192 ? 7.112 47.416 56.887 1.00 22.93 686 HIS B CA 1
ATOM 3284 C C . HIS B 1 192 ? 6.036 48.414 56.488 1.00 21.82 686 HIS B C 1
ATOM 3285 O O . HIS B 1 192 ? 6.128 49.050 55.438 1.00 22.96 686 HIS B O 1
ATOM 3292 N N . MET B 1 193 ? 5.016 48.555 57.330 1.00 24.05 687 MET B N 1
ATOM 3293 C CA . MET B 1 193 ? 3.934 49.491 57.050 1.00 23.96 687 MET B CA 1
ATOM 3294 C C . MET B 1 193 ? 4.481 50.929 57.108 1.00 23.67 687 MET B C 1
ATOM 3295 O O . MET B 1 193 ? 4.252 51.729 56.198 1.00 21.97 687 MET B O 1
ATOM 3300 N N . ASP B 1 194 ? 5.218 51.249 58.167 1.00 24.05 688 ASP B N 1
ATOM 3301 C CA . ASP B 1 194 ? 5.795 52.586 58.292 1.00 24.80 688 ASP B CA 1
ATOM 3302 C C . ASP B 1 194 ? 6.766 52.865 57.140 1.00 23.68 688 ASP B C 1
ATOM 3303 O O . ASP B 1 194 ? 6.793 53.967 56.600 1.00 24.25 688 ASP B O 1
ATOM 3308 N N . LEU B 1 195 ? 7.561 51.862 56.771 1.00 24.61 689 LEU B N 1
ATOM 3309 C CA . LEU B 1 195 ? 8.530 51.999 55.686 1.00 23.78 689 LEU B CA 1
ATOM 3310 C C . LEU B 1 195 ? 7.842 52.329 54.364 1.00 24.24 689 LEU B C 1
ATOM 3311 O O . LEU B 1 195 ? 8.293 53.193 53.603 1.00 24.19 689 LEU B O 1
ATOM 3316 N N . PHE B 1 196 ? 6.744 51.632 54.102 1.00 22.64 690 PHE B N 1
ATOM 3317 C CA . PHE B 1 196 ? 5.985 51.821 52.874 1.00 22.57 690 PHE B CA 1
ATOM 3318 C C . PHE B 1 196 ? 5.391 53.229 52.823 1.00 21.92 690 PHE B C 1
ATOM 3319 O O . PHE B 1 196 ? 5.418 53.890 51.777 1.00 20.78 690 PHE B O 1
ATOM 3327 N N . ARG B 1 197 ? 4.854 53.679 53.954 1.00 20.98 691 ARG B N 1
ATOM 3328 C CA . ARG B 1 197 ? 4.272 55.013 54.040 1.00 19.93 691 ARG B CA 1
ATOM 3329 C C . ARG B 1 197 ? 5.360 56.066 53.779 1.00 19.65 691 ARG B C 1
ATOM 3330 O O . ARG B 1 197 ? 5.155 57.015 53.012 1.00 18.82 691 ARG B O 1
ATOM 3338 N N . MET B 1 198 ? 6.516 55.894 54.409 1.00 18.55 692 MET B N 1
ATOM 3339 C CA . MET B 1 198 ? 7.616 56.837 54.212 1.00 20.89 692 MET B CA 1
ATOM 3340 C C . MET B 1 198 ? 8.002 56.887 52.736 1.00 22.65 692 MET B C 1
ATOM 3341 O O . MET B 1 198 ? 8.225 57.967 52.181 1.00 20.95 692 MET B O 1
ATOM 3346 N N . ARG B 1 199 ? 8.073 55.715 52.105 1.00 20.62 693 ARG B N 1
ATOM 3347 C CA . ARG B 1 199 ? 8.430 55.640 50.701 1.00 23.50 693 ARG B CA 1
ATOM 3348 C C . ARG B 1 199 ? 7.392 56.304 49.821 1.00 22.87 693 ARG B C 1
ATOM 3349 O O . ARG B 1 199 ? 7.743 56.937 48.834 1.00 23.37 693 ARG B O 1
ATOM 3357 N N . CYS B 1 200 ? 6.116 56.164 50.178 1.00 23.43 694 CYS B N 1
ATOM 3358 C CA . CYS B 1 200 ? 5.049 56.795 49.415 1.00 21.94 694 CYS B CA 1
ATOM 3359 C C . CYS B 1 200 ? 5.234 58.304 49.477 1.00 22.92 694 CYS B C 1
ATOM 3360 O O . CYS B 1 200 ? 5.161 58.985 48.463 1.00 23.76 694 CYS B O 1
ATOM 3363 N N . TYR B 1 201 ? 5.471 58.820 50.679 1.00 24.57 695 TYR B N 1
ATOM 3364 C CA . TYR B 1 201 ? 5.650 60.255 50.866 1.00 25.53 695 TYR B CA 1
ATOM 3365 C C . TYR B 1 201 ? 6.870 60.712 50.088 1.00 27.78 695 TYR B C 1
ATOM 3366 O O . TYR B 1 201 ? 6.837 61.736 49.409 1.00 28.35 695 TYR B O 1
ATOM 3375 N N . LEU B 1 202 ? 7.943 59.937 50.193 1.00 27.96 696 LEU B N 1
ATOM 3376 C CA . LEU B 1 202 ? 9.186 60.246 49.504 1.00 30.58 696 LEU B CA 1
ATOM 3377 C C . LEU B 1 202 ? 8.957 60.290 47.989 1.00 28.82 696 LEU B C 1
ATOM 3378 O O . LEU B 1 202 ? 9.350 61.250 47.318 1.00 28.67 696 LEU B O 1
ATOM 3383 N N . ALA B 1 203 ? 8.294 59.271 47.455 1.00 27.44 697 ALA B N 1
ATOM 3384 C CA . ALA B 1 203 ? 8.029 59.218 46.018 1.00 27.11 697 ALA B CA 1
ATOM 3385 C C . ALA B 1 203 ? 7.159 60.381 45.568 1.00 28.25 697 ALA B C 1
ATOM 3386 O O . ALA B 1 203 ? 7.450 61.026 44.562 1.00 28.20 697 ALA B O 1
ATOM 3388 N N . SER B 1 204 ? 6.094 60.658 46.313 1.00 27.66 698 SER B N 1
ATOM 3389 C CA . SER B 1 204 ? 5.197 61.744 45.935 1.00 29.43 698 SER B CA 1
ATOM 3390 C C . SER B 1 204 ? 5.868 63.118 45.965 1.00 31.06 698 SER B C 1
ATOM 3391 O O . SER B 1 204 ? 5.522 63.997 45.172 1.00 31.95 698 SER B O 1
ATOM 3394 N N . LEU B 1 205 ? 6.825 63.305 46.868 1.00 33.01 699 LEU B N 1
ATOM 3395 C CA . LEU B 1 205 ? 7.540 64.577 46.966 1.00 34.91 699 LEU B CA 1
ATOM 3396 C C . LEU B 1 205 ? 8.641 64.726 45.914 1.00 36.75 699 LEU B C 1
ATOM 3397 O O . LEU B 1 205 ? 8.981 65.840 45.530 1.00 37.15 699 LEU B O 1
ATOM 3402 N N . GLN B 1 206 ? 9.197 63.608 45.454 1.00 38.47 700 GLN B N 1
ATOM 3403 C CA . GLN B 1 206 ? 10.277 63.635 44.465 1.00 38.62 700 GLN B CA 1
ATOM 3404 C C . GLN B 1 206 ? 9.850 63.177 43.080 1.00 39.28 700 GLN B C 1
ATOM 3405 O O . GLN B 1 206 ? 10.690 62.959 42.210 1.00 39.96 700 GLN B O 1
ATOM 3411 N N . GLY B 1 207 ? 8.546 63.021 42.880 1.00 39.81 701 GLY B N 1
ATOM 3412 C CA . GLY B 1 207 ? 8.047 62.601 41.585 1.00 38.40 701 GLY B CA 1
ATOM 3413 C C . GLY B 1 207 ? 8.473 61.209 41.156 1.00 39.44 701 GLY B C 1
ATOM 3414 O O . GLY B 1 207 ? 8.471 60.907 39.961 1.00 39.50 701 GLY B O 1
ATOM 3415 N N . GLY B 1 208 ? 8.839 60.360 42.112 1.00 38.38 702 GLY B N 1
ATOM 3416 C CA . GLY B 1 208 ? 9.241 59.006 41.771 1.00 38.30 702 GLY B CA 1
ATOM 3417 C C . GLY B 1 208 ? 8.073 58.031 41.744 1.00 39.43 702 GLY B C 1
ATOM 3418 O O . GLY B 1 208 ? 6.929 58.399 42.032 1.00 40.21 702 GLY B O 1
ATOM 3419 N N . GLU B 1 209 ? 8.353 56.784 41.380 1.00 39.41 703 GLU B N 1
ATOM 3420 C CA . GLU B 1 209 ? 7.324 55.746 41.341 1.00 39.07 703 GLU B CA 1
ATOM 3421 C C . GLU B 1 209 ? 6.974 55.395 42.782 1.00 35.80 703 GLU B C 1
ATOM 3422 O O . GLU B 1 209 ? 7.860 55.366 43.638 1.00 36.55 703 GLU B O 1
ATOM 3428 N N . LEU B 1 210 ? 5.697 55.139 43.058 1.00 31.95 704 LEU B N 1
ATOM 3429 C CA . LEU B 1 210 ? 5.289 54.774 44.413 1.00 30.04 704 LEU B CA 1
ATOM 3430 C C . LEU B 1 210 ? 5.816 53.366 44.652 1.00 27.65 704 LEU B C 1
ATOM 3431 O O . LEU B 1 210 ? 5.913 52.572 43.715 1.00 28.43 704 LEU B O 1
ATOM 3436 N N . PRO B 1 211 ? 6.158 53.034 45.905 1.00 25.19 705 PRO B N 1
ATOM 3437 C CA . PRO B 1 211 ? 6.671 51.697 46.215 1.00 22.92 705 PRO B CA 1
ATOM 3438 C C . PRO B 1 211 ? 5.685 50.600 45.820 1.00 23.86 705 PRO B C 1
ATOM 3439 O O . PRO B 1 211 ? 4.468 50.801 45.835 1.00 20.97 705 PRO B O 1
ATOM 3443 N N . ASN B 1 212 ? 6.230 49.440 45.470 1.00 24.62 706 ASN B N 1
ATOM 3444 C CA . ASN B 1 212 ? 5.431 48.296 45.045 1.00 25.10 706 ASN B CA 1
ATOM 3445 C C . ASN B 1 212 ? 4.584 47.733 46.189 1.00 22.82 706 ASN B C 1
ATOM 3446 O O . ASN B 1 212 ? 5.115 47.265 47.197 1.00 19.55 706 ASN B O 1
ATOM 3451 N N . PRO B 1 213 ? 3.247 47.757 46.037 1.00 22.49 707 PRO B N 1
ATOM 3452 C CA . PRO B 1 213 ? 2.365 47.238 47.089 1.00 21.70 707 PRO B CA 1
ATOM 3453 C C . PRO B 1 213 ? 2.530 45.753 47.394 1.00 23.14 707 PRO B C 1
ATOM 3454 O O . PRO B 1 213 ? 2.294 45.329 48.523 1.00 21.84 707 PRO B O 1
ATOM 3458 N N . LYS B 1 214 ? 2.943 44.967 46.399 1.00 24.55 708 LYS B N 1
ATOM 3459 C CA . LYS B 1 214 ? 3.138 43.529 46.586 1.00 26.54 708 LYS B CA 1
ATOM 3460 C C . LYS B 1 214 ? 4.236 43.229 47.602 1.00 27.74 708 LYS B C 1
ATOM 3461 O O . LYS B 1 214 ? 4.170 42.242 48.336 1.00 28.10 708 LYS B O 1
ATOM 3467 N N . SER B 1 215 ? 5.251 44.082 47.643 1.00 27.13 709 SER B N 1
ATOM 3468 C CA . SER B 1 215 ? 6.353 43.881 48.569 1.00 29.46 709 SER B CA 1
ATOM 3469 C C . SER B 1 215 ? 5.904 44.054 50.023 1.00 29.10 709 SER B C 1
ATOM 3470 O O . SER B 1 215 ? 6.319 43.295 50.895 1.00 30.98 709 SER B O 1
ATOM 3473 N N . LEU B 1 216 ? 5.052 45.039 50.285 1.00 26.22 710 LEU B N 1
ATOM 3474 C CA . LEU B 1 216 ? 4.551 45.243 51.642 1.00 25.19 710 LEU B CA 1
ATOM 3475 C C . LEU B 1 216 ? 3.685 44.053 52.047 1.00 24.23 710 LEU B C 1
ATOM 3476 O O . LEU B 1 216 ? 3.822 43.522 53.149 1.00 22.57 710 LEU B O 1
ATOM 3481 N N . LEU B 1 217 ? 2.805 43.627 51.143 1.00 23.82 711 LEU B N 1
ATOM 3482 C CA . LEU B 1 217 ? 1.908 42.510 51.430 1.00 22.81 711 LEU B CA 1
ATOM 3483 C C . LEU B 1 217 ? 2.629 41.195 51.699 1.00 23.45 711 LEU B C 1
ATOM 3484 O O . LEU B 1 217 ? 2.057 40.292 52.304 1.00 22.78 711 LEU B O 1
ATOM 3489 N N . ALA B 1 218 ? 3.881 41.083 51.266 1.00 22.55 712 ALA B N 1
ATOM 3490 C CA . ALA B 1 218 ? 4.635 39.865 51.526 1.00 24.00 712 ALA B CA 1
ATOM 3491 C C . ALA B 1 218 ? 4.903 39.752 53.026 1.00 23.71 712 ALA B C 1
ATOM 3492 O O . ALA B 1 218 ? 5.186 38.673 53.523 1.00 21.97 712 ALA B O 1
ATOM 3494 N N . ALA B 1 219 ? 4.803 40.871 53.744 1.00 24.97 713 ALA B N 1
ATOM 3495 C CA . ALA B 1 219 ? 5.062 40.877 55.185 1.00 25.12 713 ALA B CA 1
ATOM 3496 C C . ALA B 1 219 ? 3.821 40.560 56.028 1.00 25.31 713 ALA B C 1
ATOM 3497 O O . ALA B 1 219 ? 3.919 40.387 57.242 1.00 26.63 713 ALA B O 1
ATOM 3499 N N . THR B 1 220 ? 2.659 40.485 55.388 1.00 25.72 714 THR B N 1
ATOM 3500 C CA . THR B 1 220 ? 1.418 40.194 56.102 1.00 26.19 714 THR B CA 1
ATOM 3501 C C . THR B 1 220 ? 1.467 38.784 56.698 1.00 26.46 714 THR B C 1
ATOM 3502 O O . THR B 1 220 ? 1.577 37.800 55.971 1.00 26.58 714 THR B O 1
ATOM 3506 N N . SER B 1 221 ? 1.394 38.686 58.022 1.00 26.85 715 SER B N 1
ATOM 3507 C CA . SER B 1 221 ? 1.436 37.384 58.678 1.00 26.68 715 SER B CA 1
ATOM 3508 C C . SER B 1 221 ? 0.212 36.583 58.264 1.00 28.22 715 SER B C 1
ATOM 3509 O O . SER B 1 221 ? -0.757 37.136 57.731 1.00 28.53 715 SER B O 1
ATOM 3512 N N . ARG B 1 222 ? 0.253 35.277 58.502 1.00 30.23 716 ARG B N 1
ATOM 3513 C CA . ARG B 1 222 ? -0.876 34.437 58.150 1.00 32.31 716 ARG B CA 1
ATOM 3514 C C . ARG B 1 222 ? -2.099 34.856 58.975 1.00 32.17 716 ARG B C 1
ATOM 3515 O O . ARG B 1 222 ? -3.198 34.984 58.438 1.00 34.04 716 ARG B O 1
ATOM 3523 N N . PRO B 1 223 ? -1.924 35.086 60.288 1.00 31.58 717 PRO B N 1
ATOM 3524 C CA . PRO B 1 223 ? -3.069 35.495 61.112 1.00 32.43 717 PRO B CA 1
ATOM 3525 C C . PRO B 1 223 ? -3.713 36.786 60.604 1.00 32.35 717 PRO B C 1
ATOM 3526 O O . PRO B 1 223 ? -4.932 36.852 60.439 1.00 33.83 717 PRO B O 1
ATOM 3530 N N . SER B 1 224 ? -2.895 37.807 60.352 1.00 30.22 718 SER B N 1
ATOM 3531 C CA . SER B 1 224 ? -3.399 39.081 59.843 1.00 27.79 718 SER B CA 1
ATOM 3532 C C . SER B 1 224 ? -4.155 38.836 58.546 1.00 28.52 718 SER B C 1
ATOM 3533 O O . SER B 1 224 ? -5.243 39.353 58.327 1.00 28.17 718 SER B O 1
ATOM 3536 N N . LYS B 1 225 ? -3.555 38.035 57.682 1.00 31.07 719 LYS B N 1
ATOM 3537 C CA . LYS B 1 225 ? -4.146 37.706 56.398 1.00 33.96 719 LYS B CA 1
ATOM 3538 C C . LYS B 1 225 ? -5.540 37.115 56.584 1.00 35.82 719 LYS B C 1
ATOM 3539 O O . LYS B 1 225 ? -6.494 37.521 55.917 1.00 35.68 719 LYS B O 1
ATOM 3545 N N . LEU B 1 226 ? -5.656 36.157 57.495 1.00 37.32 720 LEU B N 1
ATOM 3546 C CA . LEU B 1 226 ? -6.939 35.517 57.759 1.00 40.95 720 LEU B CA 1
ATOM 3547 C C . LEU B 1 226 ? -7.928 36.510 58.365 1.00 41.35 720 LEU B C 1
ATOM 3548 O O . LEU B 1 226 ? -9.124 36.460 58.080 1.00 42.39 720 LEU B O 1
ATOM 3553 N N . ALA B 1 227 ? -7.426 37.417 59.198 1.00 40.77 721 ALA B N 1
ATOM 3554 C CA . ALA B 1 227 ? -8.280 38.415 59.830 1.00 41.93 721 ALA B CA 1
ATOM 3555 C C . ALA B 1 227 ? -8.889 39.363 58.799 1.00 42.26 721 ALA B C 1
ATOM 3556 O O . ALA B 1 227 ? -10.040 39.771 58.924 1.00 42.85 721 ALA B O 1
ATOM 3558 N N . LEU B 1 228 ? -8.116 39.704 57.776 1.00 41.58 722 LEU B N 1
ATOM 3559 C CA . LEU B 1 228 ? -8.589 40.621 56.747 1.00 42.36 722 LEU B CA 1
ATOM 3560 C C . LEU B 1 228 ? -9.451 39.935 55.691 1.00 42.81 722 LEU B C 1
ATOM 3561 O O . LEU B 1 228 ? -10.095 40.599 54.885 1.00 41.93 722 LEU B O 1
ATOM 3566 N N . GLY B 1 229 ? -9.469 38.605 55.711 1.00 45.82 723 GLY B N 1
ATOM 3567 C CA . GLY B 1 229 ? -10.259 37.849 54.751 1.00 47.70 723 GLY B CA 1
ATOM 3568 C C . GLY B 1 229 ? -11.752 38.146 54.770 1.00 50.03 723 GLY B C 1
ATOM 3569 O O . GLY B 1 229 ? -12.393 38.180 53.717 1.00 49.56 723 GLY B O 1
ATOM 3570 N N . ARG B 1 230 ? -12.314 38.363 55.955 1.00 51.09 724 ARG B N 1
ATOM 3571 C CA . ARG B 1 230 ? -13.742 38.653 56.066 1.00 54.31 724 ARG B CA 1
ATOM 3572 C C . ARG B 1 230 ? -14.057 40.073 55.604 1.00 54.47 724 ARG B C 1
ATOM 3573 O O . ARG B 1 230 ? -15.218 40.448 55.444 1.00 55.90 724 ARG B O 1
ATOM 3581 N N . LEU B 1 231 ? -13.013 40.858 55.385 1.00 53.52 725 LEU B N 1
ATOM 3582 C CA . LEU B 1 231 ? -13.170 42.236 54.949 1.00 52.92 725 LEU B CA 1
ATOM 3583 C C . LEU B 1 231 ? -13.119 42.326 53.421 1.00 51.31 725 LEU B C 1
ATOM 3584 O O . LEU B 1 231 ? -13.465 43.351 52.832 1.00 51.82 725 LEU B O 1
ATOM 3589 N N . GLY B 1 232 ? -12.702 41.235 52.786 1.00 48.89 726 GLY B N 1
ATOM 3590 C CA . GLY B 1 232 ? -12.594 41.207 51.339 1.00 46.52 726 GLY B CA 1
ATOM 3591 C C . GLY B 1 232 ? -11.175 40.839 50.936 1.00 45.81 726 GLY B C 1
ATOM 3592 O O . GLY B 1 232 ? -10.421 40.279 51.738 1.00 44.08 726 GLY B O 1
ATOM 3593 N N . VAL B 1 233 ? -10.798 41.142 49.700 1.00 43.86 727 VAL B N 1
ATOM 3594 C CA . VAL B 1 233 ? -9.450 40.824 49.251 1.00 42.92 727 VAL B CA 1
ATOM 3595 C C . VAL B 1 233 ? -8.422 41.611 50.066 1.00 41.92 727 VAL B C 1
ATOM 3596 O O . VAL B 1 233 ? -8.624 42.782 50.393 1.00 41.82 727 VAL B O 1
ATOM 3600 N N . LEU B 1 234 ? -7.329 40.946 50.410 1.00 39.30 728 LEU B N 1
ATOM 3601 C CA . LEU B 1 234 ? -6.260 41.570 51.165 1.00 37.86 728 LEU B CA 1
ATOM 3602 C C . LEU B 1 234 ? -5.671 42.678 50.287 1.00 34.85 728 LEU B C 1
ATOM 3603 O O . LEU B 1 234 ? -5.418 42.465 49.104 1.00 33.35 728 LEU B O 1
ATOM 3608 N N . SER B 1 235 ? -5.494 43.867 50.859 1.00 31.75 729 SER B N 1
ATOM 3609 C CA . SER B 1 235 ? -4.924 44.995 50.124 1.00 28.32 729 SER B CA 1
ATOM 3610 C C . SER B 1 235 ? -4.032 45.777 51.067 1.00 26.85 729 SER B C 1
ATOM 3611 O O . SER B 1 235 ? -4.088 45.588 52.286 1.00 24.71 729 SER B O 1
ATOM 3614 N N . VAL B 1 236 ? -3.209 46.657 50.506 1.00 25.40 730 VAL B N 1
ATOM 3615 C CA . VAL B 1 236 ? -2.330 47.483 51.324 1.00 25.19 730 VAL B CA 1
ATOM 3616 C C . VAL B 1 236 ? -3.208 48.330 52.245 1.00 23.61 730 VAL B C 1
ATOM 3617 O O . VAL B 1 236 ? -2.921 48.480 53.434 1.00 24.85 730 VAL B O 1
ATOM 3621 N N . SER B 1 237 ? -4.289 48.862 51.687 1.00 24.08 731 SER B N 1
ATOM 3622 C CA . SER B 1 237 ? -5.209 49.709 52.440 1.00 24.52 731 SER B CA 1
ATOM 3623 C C . SER B 1 237 ? -5.853 49.018 53.650 1.00 25.38 731 SER B C 1
ATOM 3624 O O . SER B 1 237 ? -5.920 49.603 54.734 1.00 25.11 731 SER B O 1
ATOM 3627 N N . SER B 1 238 ? -6.314 47.781 53.485 1.00 24.15 732 SER B N 1
ATOM 3628 C CA . SER B 1 238 ? -6.924 47.089 54.614 1.00 26.55 732 SER B CA 1
ATOM 3629 C C . SER B 1 238 ? -5.854 46.649 55.616 1.00 24.55 732 SER B C 1
ATOM 3630 O O . SER B 1 238 ? -6.087 46.645 56.825 1.00 26.71 732 SER B O 1
ATOM 3633 N N . PHE B 1 239 ? -4.674 46.298 55.114 1.00 23.86 733 PHE B N 1
ATOM 3634 C CA . PHE B 1 239 ? -3.558 45.868 55.964 1.00 20.99 733 PHE B CA 1
ATOM 3635 C C . PHE B 1 239 ? -3.112 47.068 56.817 1.00 22.48 733 PHE B C 1
ATOM 3636 O O . PHE B 1 239 ? -2.745 46.915 57.986 1.00 21.09 733 PHE B O 1
ATOM 3644 N N . HIS B 1 240 ? -3.160 48.264 56.229 1.00 22.02 734 HIS B N 1
ATOM 3645 C CA . HIS B 1 240 ? -2.777 49.479 56.942 1.00 23.00 734 HIS B CA 1
ATOM 3646 C C . HIS B 1 240 ? -3.761 49.686 58.092 1.00 25.31 734 HIS B C 1
ATOM 3647 O O . HIS B 1 240 ? -3.361 49.982 59.221 1.00 25.15 734 HIS B O 1
ATOM 3654 N N . ALA B 1 241 ? -5.051 49.539 57.789 1.00 24.32 735 ALA B N 1
ATOM 3655 C CA . ALA B 1 241 ? -6.099 49.693 58.787 1.00 27.99 735 ALA B CA 1
ATOM 3656 C C . ALA B 1 241 ? -5.883 48.724 59.948 1.00 29.29 735 ALA B C 1
ATOM 3657 O O . ALA B 1 241 ? -6.088 49.080 61.105 1.00 29.45 735 ALA B O 1
ATOM 3659 N N . LEU B 1 242 ? -5.474 47.498 59.637 1.00 29.41 736 LEU B N 1
ATOM 3660 C CA . LEU B 1 242 ? -5.237 46.500 60.676 1.00 30.63 736 LEU B CA 1
ATOM 3661 C C . LEU B 1 242 ? -4.088 46.919 61.585 1.00 31.89 736 LEU B C 1
ATOM 3662 O O . LEU B 1 242 ? -4.218 46.918 62.809 1.00 33.59 736 LEU B O 1
ATOM 3667 N N . VAL B 1 243 ? -2.958 47.279 60.987 1.00 31.09 737 VAL B N 1
ATOM 3668 C CA . VAL B 1 243 ? -1.810 47.687 61.772 1.00 30.27 737 VAL B CA 1
ATOM 3669 C C . VAL B 1 243 ? -2.159 48.901 62.636 1.00 32.58 737 VAL B C 1
ATOM 3670 O O . VAL B 1 243 ? -1.701 49.007 63.774 1.00 31.05 737 VAL B O 1
ATOM 3674 N N . CYS B 1 244 ? -2.966 49.812 62.097 1.00 34.25 738 CYS B N 1
ATOM 3675 C CA . CYS B 1 244 ? -3.374 50.997 62.845 1.00 38.26 738 CYS B CA 1
ATOM 3676 C C . CYS B 1 244 ? -4.255 50.617 64.038 1.00 40.73 738 CYS B C 1
ATOM 3677 O O . CYS B 1 244 ? -4.090 51.142 65.142 1.00 40.00 738 CYS B O 1
ATOM 3680 N N . SER B 1 245 ? -5.185 49.696 63.809 1.00 42.92 739 SER B N 1
ATOM 3681 C CA . SER B 1 245 ? -6.107 49.256 64.852 1.00 46.04 739 SER B CA 1
ATOM 3682 C C . SER B 1 245 ? -5.408 48.628 66.054 1.00 47.67 739 SER B C 1
ATOM 3683 O O . SER B 1 245 ? -6.049 48.298 67.050 1.00 48.79 739 SER B O 1
ATOM 3686 N N . ARG B 1 246 ? -4.094 48.466 65.959 1.00 49.47 740 ARG B N 1
ATOM 3687 C CA . ARG B 1 246 ? -3.321 47.884 67.049 1.00 51.52 740 ARG B CA 1
ATOM 3688 C C . ARG B 1 246 ? -2.609 48.973 67.839 1.00 53.55 740 ARG B C 1
ATOM 3689 O O . ARG B 1 246 ? -2.383 48.837 69.043 1.00 52.78 740 ARG B O 1
ATOM 3697 N N . ASP B 1 247 ? -2.249 50.049 67.147 1.00 56.06 741 ASP B N 1
ATOM 3698 C CA . ASP B 1 247 ? -1.543 51.164 67.768 1.00 59.33 741 ASP B CA 1
ATOM 3699 C C . ASP B 1 247 ? -2.416 51.866 68.805 1.00 60.15 741 ASP B C 1
ATOM 3700 O O . ASP B 1 247 ? -3.240 52.719 68.469 1.00 60.82 741 ASP B O 1
ATOM 3705 N N . ASP B 1 248 ? -2.228 51.492 70.067 1.00 61.51 742 ASP B N 1
ATOM 3706 C CA . ASP B 1 248 ? -2.987 52.070 71.172 1.00 63.23 742 ASP B CA 1
ATOM 3707 C C . ASP B 1 248 ? -2.724 53.569 71.298 1.00 63.67 742 ASP B C 1
ATOM 3708 O O . ASP B 1 248 ? -3.711 54.339 71.309 1.00 63.35 742 ASP B O 1
ATOM 3710 N N . VAL C 1 10 ? 19.896 16.012 18.670 1.00 56.72 504 VAL C N 1
ATOM 3711 C CA . VAL C 1 10 ? 19.666 16.102 17.197 1.00 57.47 504 VAL C CA 1
ATOM 3712 C C . VAL C 1 10 ? 18.295 15.545 16.809 1.00 57.21 504 VAL C C 1
ATOM 3713 O O . VAL C 1 10 ? 17.922 14.444 17.217 1.00 57.34 504 VAL C O 1
ATOM 3717 N N . VAL C 1 11 ? 17.552 16.312 16.017 1.00 55.60 505 VAL C N 1
ATOM 3718 C CA . VAL C 1 11 ? 16.231 15.890 15.575 1.00 53.89 505 VAL C CA 1
ATOM 3719 C C . VAL C 1 11 ? 16.322 14.585 14.800 1.00 52.46 505 VAL C C 1
ATOM 3720 O O . VAL C 1 11 ? 16.992 14.506 13.774 1.00 53.15 505 VAL C O 1
ATOM 3724 N N . ARG C 1 12 ? 15.645 13.560 15.304 1.00 50.57 506 ARG C N 1
ATOM 3725 C CA . ARG C 1 12 ? 15.641 12.250 14.670 1.00 47.95 506 ARG C CA 1
ATOM 3726 C C . ARG C 1 12 ? 14.463 12.141 13.708 1.00 45.87 506 ARG C C 1
ATOM 3727 O O . ARG C 1 12 ? 14.493 11.352 12.768 1.00 44.92 506 ARG C O 1
ATOM 3735 N N . LYS C 1 13 ? 13.428 12.941 13.948 1.00 43.84 507 LYS C N 1
ATOM 3736 C CA . LYS C 1 13 ? 12.229 12.922 13.113 1.00 42.60 507 LYS C CA 1
ATOM 3737 C C . LYS C 1 13 ? 11.389 14.177 13.341 1.00 41.86 507 LYS C C 1
ATOM 3738 O O . LYS C 1 13 ? 11.233 14.636 14.473 1.00 40.67 507 LYS C O 1
ATOM 3744 N N . ALA C 1 14 ? 10.852 14.731 12.259 1.00 39.64 508 ALA C N 1
ATOM 3745 C CA . ALA C 1 14 ? 10.018 15.918 12.352 1.00 37.17 508 ALA C CA 1
ATOM 3746 C C . ALA C 1 14 ? 8.955 15.846 11.272 1.00 36.48 508 ALA C C 1
ATOM 3747 O O . ALA C 1 14 ? 9.133 15.147 10.277 1.00 37.33 508 ALA C O 1
ATOM 3749 N N . GLY C 1 15 ? 7.845 16.552 11.478 1.00 34.54 509 GLY C N 1
ATOM 3750 C CA . GLY C 1 15 ? 6.770 16.551 10.498 1.00 31.29 509 GLY C CA 1
ATOM 3751 C C . GLY C 1 15 ? 5.433 16.965 11.091 1.00 30.72 509 GLY C C 1
ATOM 3752 O O . GLY C 1 15 ? 5.293 17.081 12.311 1.00 28.00 509 GLY C O 1
ATOM 3753 N N . TRP C 1 16 ? 4.447 17.188 10.228 1.00 28.13 510 TRP C N 1
ATOM 3754 C CA . TRP C 1 16 ? 3.113 17.571 10.678 1.00 29.78 510 TRP C CA 1
ATOM 3755 C C . TRP C 1 16 ? 2.346 16.360 11.207 1.00 29.83 510 TRP C C 1
ATOM 3756 O O . TRP C 1 16 ? 2.414 15.260 10.644 1.00 28.45 510 TRP C O 1
ATOM 3767 N N . LEU C 1 17 ? 1.614 16.571 12.293 1.00 28.55 511 LEU C N 1
ATOM 3768 C CA . LEU C 1 17 ? 0.835 15.507 12.905 1.00 27.51 511 LEU C CA 1
ATOM 3769 C C . LEU C 1 17 ? -0.405 16.077 13.556 1.00 29.43 511 LEU C C 1
ATOM 3770 O O . LEU C 1 17 ? -0.353 17.158 14.155 1.00 29.03 511 LEU C O 1
ATOM 3775 N N . PHE C 1 18 ? -1.524 15.371 13.428 1.00 28.58 512 PHE C N 1
ATOM 3776 C CA . PHE C 1 18 ? -2.725 15.811 14.112 1.00 29.45 512 PHE C CA 1
ATOM 3777 C C . PHE C 1 18 ? -2.606 15.098 15.444 1.00 31.27 512 PHE C C 1
ATOM 3778 O O . PHE C 1 18 ? -2.182 13.946 15.500 1.00 29.72 512 PHE C O 1
ATOM 3786 N N . PHE C 1 19 ? -2.952 15.797 16.516 1.00 32.19 513 PHE C N 1
ATOM 3787 C CA . PHE C 1 19 ? -2.825 15.257 17.858 1.00 32.33 513 PHE C CA 1
ATOM 3788 C C . PHE C 1 19 ? -4.128 15.310 18.657 1.00 33.87 513 PHE C C 1
ATOM 3789 O O . PHE C 1 19 ? -4.949 16.209 18.473 1.00 34.81 513 PHE C O 1
ATOM 3797 N N . LYS C 1 20 ? -4.314 14.337 19.544 1.00 33.30 514 LYS C N 1
ATOM 3798 C CA . LYS C 1 20 ? -5.510 14.284 20.374 1.00 32.47 514 LYS C CA 1
ATOM 3799 C C . LYS C 1 20 ? -5.347 13.392 21.605 1.00 32.26 514 LYS C C 1
ATOM 3800 O O . LYS C 1 20 ? -5.159 12.185 21.473 1.00 31.30 514 LYS C O 1
ATOM 3806 N N . PRO C 1 21 ? -5.424 13.974 22.816 1.00 29.99 515 PRO C N 1
ATOM 3807 C CA . PRO C 1 21 ? -5.285 13.166 24.037 1.00 30.78 515 PRO C CA 1
ATOM 3808 C C . PRO C 1 21 ? -6.481 12.220 24.160 1.00 31.50 515 PRO C C 1
ATOM 3809 O O . PRO C 1 21 ? -7.596 12.572 23.765 1.00 31.33 515 PRO C O 1
ATOM 3813 N N . LEU C 1 22 ? -6.255 11.023 24.696 1.00 30.03 516 LEU C N 1
ATOM 3814 C CA . LEU C 1 22 ? -7.335 10.044 24.825 1.00 30.16 516 LEU C CA 1
ATOM 3815 C C . LEU C 1 22 ? -7.604 9.570 26.252 1.00 30.27 516 LEU C C 1
ATOM 3816 O O . LEU C 1 22 ? -8.730 9.641 26.730 1.00 30.47 516 LEU C O 1
ATOM 3821 N N . VAL C 1 23 ? -6.573 9.065 26.921 1.00 30.87 517 VAL C N 1
ATOM 3822 C CA . VAL C 1 23 ? -6.717 8.571 28.282 1.00 32.54 517 VAL C CA 1
ATOM 3823 C C . VAL C 1 23 ? -5.696 9.227 29.201 1.00 35.09 517 VAL C C 1
ATOM 3824 O O . VAL C 1 23 ? -4.561 9.484 28.798 1.00 34.11 517 VAL C O 1
ATOM 3828 N N . THR C 1 24 ? -6.109 9.505 30.434 1.00 38.61 518 THR C N 1
ATOM 3829 C CA . THR C 1 24 ? -5.219 10.107 31.423 1.00 42.46 518 THR C CA 1
ATOM 3830 C C . THR C 1 24 ? -5.517 9.543 32.808 1.00 44.75 518 THR C C 1
ATOM 3831 O O . THR C 1 24 ? -6.587 8.978 33.034 1.00 43.98 518 THR C O 1
ATOM 3835 N N . LEU C 1 25 ? -4.563 9.678 33.725 1.00 48.05 519 LEU C N 1
ATOM 3836 C CA . LEU C 1 25 ? -4.758 9.203 35.093 1.00 53.87 519 LEU C CA 1
ATOM 3837 C C . LEU C 1 25 ? -5.516 10.250 35.908 1.00 56.57 519 LEU C C 1
ATOM 3838 O O . LEU C 1 25 ? -5.196 11.437 35.861 1.00 56.50 519 LEU C O 1
ATOM 3843 N N . GLN C 1 26 ? -6.522 9.803 36.652 1.00 61.04 520 GLN C N 1
ATOM 3844 C CA . GLN C 1 26 ? -7.320 10.701 37.480 1.00 65.26 520 GLN C CA 1
ATOM 3845 C C . GLN C 1 26 ? -6.914 10.544 38.944 1.00 66.70 520 GLN C C 1
ATOM 3846 O O . GLN C 1 26 ? -5.812 10.080 39.245 1.00 66.87 520 GLN C O 1
ATOM 3852 N N . LYS C 1 27 ? -7.809 10.930 39.847 1.00 68.94 521 LYS C N 1
ATOM 3853 C CA . LYS C 1 27 ? -7.567 10.862 41.281 1.00 70.56 521 LYS C CA 1
ATOM 3854 C C . LYS C 1 27 ? -7.288 9.443 41.779 1.00 71.49 521 LYS C C 1
ATOM 3855 O O . LYS C 1 27 ? -8.170 8.581 41.770 1.00 72.16 521 LYS C O 1
ATOM 3861 N N . GLU C 1 28 ? -6.048 9.217 42.204 1.00 71.96 522 GLU C N 1
ATOM 3862 C CA . GLU C 1 28 ? -5.608 7.929 42.737 1.00 72.82 522 GLU C CA 1
ATOM 3863 C C . GLU C 1 28 ? -5.620 6.758 41.744 1.00 71.73 522 GLU C C 1
ATOM 3864 O O . GLU C 1 28 ? -6.448 5.848 41.852 1.00 70.40 522 GLU C O 1
ATOM 3870 N N . ARG C 1 29 ? -4.697 6.786 40.784 1.00 70.01 523 ARG C N 1
ATOM 3871 C CA . ARG C 1 29 ? -4.576 5.715 39.797 1.00 68.79 523 ARG C CA 1
ATOM 3872 C C . ARG C 1 29 ? -5.905 5.346 39.133 1.00 66.34 523 ARG C C 1
ATOM 3873 O O . ARG C 1 29 ? -6.271 4.172 39.076 1.00 65.98 523 ARG C O 1
ATOM 3881 N N . LYS C 1 30 ? -6.618 6.342 38.623 1.00 63.44 524 LYS C N 1
ATOM 3882 C CA . LYS C 1 30 ? -7.905 6.106 37.979 1.00 60.44 524 LYS C CA 1
ATOM 3883 C C . LYS C 1 30 ? -7.895 6.536 36.513 1.00 57.28 524 LYS C C 1
ATOM 3884 O O . LYS C 1 30 ? -7.864 7.728 36.213 1.00 57.31 524 LYS C O 1
ATOM 3890 N N . LEU C 1 31 ? -7.930 5.571 35.599 1.00 53.19 525 LEU C N 1
ATOM 3891 C CA . LEU C 1 31 ? -7.928 5.896 34.176 1.00 50.43 525 LEU C CA 1
ATOM 3892 C C . LEU C 1 31 ? -9.288 6.424 33.739 1.00 49.17 525 LEU C C 1
ATOM 3893 O O . LEU C 1 31 ? -10.328 5.930 34.170 1.00 47.86 525 LEU C O 1
ATOM 3898 N N . GLU C 1 32 ? -9.272 7.437 32.883 1.00 47.73 526 GLU C N 1
ATOM 3899 C CA . GLU C 1 32 ? -10.501 8.012 32.362 1.00 48.45 526 GLU C CA 1
ATOM 3900 C C . GLU C 1 32 ? -10.238 8.677 31.021 1.00 46.22 526 GLU C C 1
ATOM 3901 O O . GLU C 1 32 ? -9.132 9.153 30.756 1.00 45.07 526 GLU C O 1
ATOM 3907 N N . LEU C 1 33 ? -11.252 8.685 30.168 1.00 46.12 527 LEU C N 1
ATOM 3908 C CA . LEU C 1 33 ? -11.135 9.308 28.861 1.00 47.89 527 LEU C CA 1
ATOM 3909 C C . LEU C 1 33 ? -11.103 10.820 29.032 1.00 50.02 527 LEU C C 1
ATOM 3910 O O . LEU C 1 33 ? -11.848 11.371 29.844 1.00 50.58 527 LEU C O 1
ATOM 3915 N N . VAL C 1 34 ? -10.234 11.482 28.273 1.00 52.10 528 VAL C N 1
ATOM 3916 C CA . VAL C 1 34 ? -10.093 12.934 28.332 1.00 53.99 528 VAL C CA 1
ATOM 3917 C C . VAL C 1 34 ? -11.402 13.640 27.986 1.00 56.73 528 VAL C C 1
ATOM 3918 O O . VAL C 1 34 ? -12.120 13.226 27.073 1.00 56.59 528 VAL C O 1
ATOM 3922 N N . ALA C 1 35 ? -11.708 14.702 28.731 1.00 59.53 529 ALA C N 1
ATOM 3923 C CA . ALA C 1 35 ? -12.935 15.471 28.530 1.00 63.04 529 ALA C CA 1
ATOM 3924 C C . ALA C 1 35 ? -12.967 16.123 27.154 1.00 64.66 529 ALA C C 1
ATOM 3925 O O . ALA C 1 35 ? -13.221 15.453 26.153 1.00 66.59 529 ALA C O 1
ATOM 3927 N N . ARG C 1 36 ? -12.732 17.431 27.104 1.00 66.37 530 ARG C N 1
ATOM 3928 C CA . ARG C 1 36 ? -12.716 18.140 25.831 1.00 68.13 530 ARG C CA 1
ATOM 3929 C C . ARG C 1 36 ? -11.699 17.396 24.977 1.00 67.42 530 ARG C C 1
ATOM 3930 O O . ARG C 1 36 ? -10.528 17.287 25.347 1.00 67.38 530 ARG C O 1
ATOM 3938 N N . ARG C 1 37 ? -12.143 16.882 23.837 1.00 66.35 531 ARG C N 1
ATOM 3939 C CA . ARG C 1 37 ? -11.248 16.116 22.986 1.00 64.68 531 ARG C CA 1
ATOM 3940 C C . ARG C 1 37 ? -11.474 16.385 21.504 1.00 62.70 531 ARG C C 1
ATOM 3941 O O . ARG C 1 37 ? -12.532 16.066 20.959 1.00 63.94 531 ARG C O 1
ATOM 3949 N N . LYS C 1 38 ? -10.472 16.979 20.861 1.00 58.71 532 LYS C N 1
ATOM 3950 C CA . LYS C 1 38 ? -10.543 17.296 19.437 1.00 54.95 532 LYS C CA 1
ATOM 3951 C C . LYS C 1 38 ? -9.150 17.240 18.807 1.00 50.89 532 LYS C C 1
ATOM 3952 O O . LYS C 1 38 ? -8.144 17.431 19.492 1.00 50.31 532 LYS C O 1
ATOM 3958 N N . TRP C 1 39 ? -9.094 16.983 17.502 1.00 45.59 533 TRP C N 1
ATOM 3959 C CA . TRP C 1 39 ? -7.815 16.890 16.811 1.00 41.31 533 TRP C CA 1
ATOM 3960 C C . TRP C 1 39 ? -7.198 18.250 16.551 1.00 40.18 533 TRP C C 1
ATOM 3961 O O . TRP C 1 39 ? -7.853 19.149 16.029 1.00 39.72 533 TRP C O 1
ATOM 3972 N N . LYS C 1 40 ? -5.932 18.402 16.915 1.00 38.91 534 LYS C N 1
ATOM 3973 C CA . LYS C 1 40 ? -5.239 19.655 16.672 1.00 38.83 534 LYS C CA 1
ATOM 3974 C C . LYS C 1 40 ? -3.941 19.345 15.933 1.00 36.80 534 LYS C C 1
ATOM 3975 O O . LYS C 1 40 ? -3.250 18.368 16.242 1.00 35.94 534 LYS C O 1
ATOM 3981 N N . GLN C 1 41 ? -3.615 20.171 14.947 1.00 33.75 535 GLN C N 1
ATOM 3982 C CA . GLN C 1 41 ? -2.410 19.951 14.166 1.00 32.74 535 GLN C CA 1
ATOM 3983 C C . GLN C 1 41 ? -1.208 20.664 14.760 1.00 32.25 535 GLN C C 1
ATOM 3984 O O . GLN C 1 41 ? -1.317 21.774 15.281 1.00 32.36 535 GLN C O 1
ATOM 3990 N N . TYR C 1 42 ? -0.058 20.009 14.686 1.00 29.87 536 TYR C N 1
ATOM 3991 C CA . TYR C 1 42 ? 1.172 20.565 15.219 1.00 30.72 536 TYR C CA 1
ATOM 3992 C C . TYR C 1 42 ? 2.342 20.129 14.370 1.00 29.24 536 TYR C C 1
ATOM 3993 O O . TYR C 1 42 ? 2.292 19.084 13.714 1.00 30.16 536 TYR C O 1
ATOM 4002 N N . TRP C 1 43 ? 3.391 20.938 14.373 1.00 27.64 537 TRP C N 1
ATOM 4003 C CA . TRP C 1 43 ? 4.612 20.554 13.686 1.00 30.50 537 TRP C CA 1
ATOM 4004 C C . TRP C 1 43 ? 5.359 19.892 14.841 1.00 29.76 537 TRP C C 1
ATOM 4005 O O . TRP C 1 43 ? 5.716 20.553 15.823 1.00 29.97 537 TRP C O 1
ATOM 4016 N N . VAL C 1 44 ? 5.565 18.586 14.747 1.00 29.82 538 VAL C N 1
ATOM 4017 C CA . VAL C 1 44 ? 6.233 17.858 15.824 1.00 29.16 538 VAL C CA 1
ATOM 4018 C C . VAL C 1 44 ? 7.642 17.405 15.464 1.00 30.42 538 VAL C C 1
ATOM 4019 O O . VAL C 1 44 ? 7.901 16.990 14.331 1.00 30.31 538 VAL C O 1
ATOM 4023 N N . THR C 1 45 ? 8.546 17.491 16.437 1.00 29.03 539 THR C N 1
ATOM 4024 C CA . THR C 1 45 ? 9.927 17.052 16.254 1.00 30.97 539 THR C CA 1
ATOM 4025 C C . THR C 1 45 ? 10.279 16.091 17.386 1.00 31.24 539 THR C C 1
ATOM 4026 O O . THR C 1 45 ? 9.785 16.229 18.507 1.00 31.27 539 THR C O 1
ATOM 4030 N N . LEU C 1 46 ? 11.126 15.114 17.088 1.00 30.92 540 LEU C N 1
ATOM 4031 C CA . LEU C 1 46 ? 11.555 14.149 18.088 1.00 32.29 540 LEU C CA 1
ATOM 4032 C C . LEU C 1 46 ? 13.027 14.409 18.363 1.00 35.23 540 LEU C C 1
ATOM 4033 O O . LEU C 1 46 ? 13.893 14.165 17.507 1.00 35.58 540 LEU C O 1
ATOM 4038 N N . LYS C 1 47 ? 13.301 14.936 19.549 1.00 35.69 541 LYS C N 1
ATOM 4039 C CA . LYS C 1 47 ? 14.665 15.232 19.966 1.00 38.42 541 LYS C CA 1
ATOM 4040 C C . LYS C 1 47 ? 14.934 14.341 21.170 1.00 36.23 541 LYS C C 1
ATOM 4041 O O . LYS C 1 47 ? 14.262 14.452 22.194 1.00 35.05 541 LYS C O 1
ATOM 4047 N N . GLY C 1 48 ? 15.919 13.461 21.051 1.00 35.53 542 GLY C N 1
ATOM 4048 C CA . GLY C 1 48 ? 16.191 12.553 22.142 1.00 34.70 542 GLY C CA 1
ATOM 4049 C C . GLY C 1 48 ? 14.917 11.740 22.276 1.00 36.12 542 GLY C C 1
ATOM 4050 O O . GLY C 1 48 ? 14.407 11.222 21.281 1.00 36.65 542 GLY C O 1
ATOM 4051 N N . CYS C 1 49 ? 14.374 11.644 23.484 1.00 34.86 543 CYS C N 1
ATOM 4052 C CA . CYS C 1 49 ? 13.151 10.888 23.668 1.00 33.41 543 CYS C CA 1
ATOM 4053 C C . CYS C 1 49 ? 11.961 11.805 23.966 1.00 32.48 543 CYS C C 1
ATOM 4054 O O . CYS C 1 49 ? 10.951 11.372 24.531 1.00 32.02 543 CYS C O 1
ATOM 4057 N N . THR C 1 50 ? 12.078 13.069 23.564 1.00 30.67 544 THR C N 1
ATOM 4058 C CA . THR C 1 50 ? 11.026 14.055 23.799 1.00 30.93 544 THR C CA 1
ATOM 4059 C C . THR C 1 50 ? 10.374 14.540 22.504 1.00 32.11 544 THR C C 1
ATOM 4060 O O . THR C 1 50 ? 11.057 14.845 21.525 1.00 32.07 544 THR C O 1
ATOM 4064 N N . LEU C 1 51 ? 9.047 14.613 22.512 1.00 32.67 545 LEU C N 1
ATOM 4065 C CA . LEU C 1 51 ? 8.293 15.089 21.358 1.00 32.79 545 LEU C CA 1
ATOM 4066 C C . LEU C 1 51 ? 7.943 16.554 21.595 1.00 33.11 545 LEU C C 1
ATOM 4067 O O . LEU C 1 51 ? 7.242 16.884 22.558 1.00 34.04 545 LEU C O 1
ATOM 4072 N N . LEU C 1 52 ? 8.431 17.427 20.719 1.00 32.06 546 LEU C N 1
ATOM 4073 C CA . LEU C 1 52 ? 8.164 18.855 20.846 1.00 31.61 546 LEU C CA 1
ATOM 4074 C C . LEU C 1 52 ? 7.102 19.299 19.852 1.00 31.08 546 LEU C C 1
ATOM 4075 O O . LEU C 1 52 ? 7.235 19.087 18.648 1.00 31.10 546 LEU C O 1
ATOM 4080 N N . PHE C 1 53 ? 6.041 19.903 20.372 1.00 30.89 547 PHE C N 1
ATOM 4081 C CA . PHE C 1 53 ? 4.942 20.379 19.552 1.00 31.87 547 PHE C CA 1
ATOM 4082 C C . PHE C 1 53 ? 5.050 21.877 19.262 1.00 34.58 547 PHE C C 1
ATOM 4083 O O . PHE C 1 53 ? 5.030 22.705 20.180 1.00 32.58 547 PHE C O 1
ATOM 4091 N N . TYR C 1 54 ? 5.159 22.214 17.980 1.00 34.32 548 TYR C N 1
ATOM 4092 C CA . TYR C 1 54 ? 5.247 23.603 17.540 1.00 35.37 548 TYR C CA 1
ATOM 4093 C C . TYR C 1 54 ? 3.973 24.010 16.809 1.00 37.08 548 TYR C C 1
ATOM 4094 O O . TYR C 1 54 ? 3.367 23.217 16.081 1.00 36.49 548 TYR C O 1
ATOM 4103 N N . GLU C 1 55 ? 3.577 25.258 17.014 1.00 38.59 549 GLU C N 1
ATOM 4104 C CA . GLU C 1 55 ? 2.378 25.812 16.408 1.00 42.79 549 GLU C CA 1
ATOM 4105 C C . GLU C 1 55 ? 2.550 25.954 14.895 1.00 43.10 549 GLU C C 1
ATOM 4106 O O . GLU C 1 55 ? 1.587 25.831 14.139 1.00 43.11 549 GLU C O 1
ATOM 4112 N N . THR C 1 56 ? 3.778 26.221 14.461 1.00 43.01 550 THR C N 1
ATOM 4113 C CA . THR C 1 56 ? 4.066 26.397 13.043 1.00 43.81 550 THR C CA 1
ATOM 4114 C C . THR C 1 56 ? 5.355 25.706 12.625 1.00 44.32 550 THR C C 1
ATOM 4115 O O . THR C 1 56 ? 6.211 25.395 13.454 1.00 42.76 550 THR C O 1
ATOM 4119 N N . TYR C 1 57 ? 5.486 25.477 11.324 1.00 45.42 551 TYR C N 1
ATOM 4120 C CA . TYR C 1 57 ? 6.662 24.825 10.769 1.00 46.23 551 TYR C CA 1
ATOM 4121 C C . TYR C 1 57 ? 7.956 25.534 11.161 1.00 46.14 551 TYR C C 1
ATOM 4122 O O . TYR C 1 57 ? 8.046 26.760 11.110 1.00 45.36 551 TYR C O 1
ATOM 4131 N N . ALA C 1 67 ? 10.031 28.311 20.074 1.00 46.42 561 ALA C N 1
ATOM 4132 C CA . ALA C 1 67 ? 9.648 27.838 21.403 1.00 48.48 561 ALA C CA 1
ATOM 4133 C C . ALA C 1 67 ? 8.434 26.907 21.363 1.00 48.26 561 ALA C C 1
ATOM 4134 O O . ALA C 1 67 ? 7.321 27.329 21.040 1.00 48.20 561 ALA C O 1
ATOM 4136 N N . PRO C 1 68 ? 8.634 25.628 21.714 1.00 47.28 562 PRO C N 1
ATOM 4137 C CA . PRO C 1 68 ? 7.569 24.621 21.720 1.00 46.51 562 PRO C CA 1
ATOM 4138 C C . PRO C 1 68 ? 6.337 25.070 22.490 1.00 47.19 562 PRO C C 1
ATOM 4139 O O . PRO C 1 68 ? 6.451 25.740 23.517 1.00 47.77 562 PRO C O 1
ATOM 4143 N N . ARG C 1 69 ? 5.160 24.699 21.997 1.00 46.47 563 ARG C N 1
ATOM 4144 C CA . ARG C 1 69 ? 3.932 25.050 22.683 1.00 47.58 563 ARG C CA 1
ATOM 4145 C C . ARG C 1 69 ? 3.779 24.109 23.875 1.00 48.28 563 ARG C C 1
ATOM 4146 O O . ARG C 1 69 ? 3.170 24.461 24.886 1.00 48.14 563 ARG C O 1
ATOM 4154 N N . CYS C 1 70 ? 4.342 22.910 23.746 1.00 47.36 564 CYS C N 1
ATOM 4155 C CA . CYS C 1 70 ? 4.302 21.909 24.808 1.00 46.45 564 CYS C CA 1
ATOM 4156 C C . CYS C 1 70 ? 5.164 20.713 24.425 1.00 44.20 564 CYS C C 1
ATOM 4157 O O . CYS C 1 70 ? 5.506 20.532 23.255 1.00 44.86 564 CYS C O 1
ATOM 4160 N N . ALA C 1 71 ? 5.514 19.897 25.414 1.00 40.33 565 ALA C N 1
ATOM 4161 C CA . ALA C 1 71 ? 6.353 18.735 25.169 1.00 37.04 565 ALA C CA 1
ATOM 4162 C C . ALA C 1 71 ? 5.746 17.463 25.733 1.00 35.56 565 ALA C C 1
ATOM 4163 O O . ALA C 1 71 ? 4.949 17.506 26.668 1.00 36.32 565 ALA C O 1
ATOM 4165 N N . LEU C 1 72 ? 6.128 16.332 25.150 1.00 33.10 566 LEU C N 1
ATOM 4166 C CA . LEU C 1 72 ? 5.650 15.028 25.589 1.00 31.18 566 LEU C CA 1
ATOM 4167 C C . LEU C 1 72 ? 6.868 14.127 25.739 1.00 30.82 566 LEU C C 1
ATOM 4168 O O . LEU C 1 72 ? 7.543 13.805 24.758 1.00 28.60 566 LEU C O 1
ATOM 4173 N N . PHE C 1 73 ? 7.153 13.725 26.972 1.00 29.20 567 PHE C N 1
ATOM 4174 C CA . PHE C 1 73 ? 8.297 12.865 27.237 1.00 28.83 567 PHE C CA 1
ATOM 4175 C C . PHE C 1 73 ? 7.893 11.415 27.014 1.00 31.18 567 PHE C C 1
ATOM 4176 O O . PHE C 1 73 ? 7.117 10.846 27.781 1.00 31.84 567 PHE C O 1
ATOM 4184 N N . ALA C 1 74 ? 8.440 10.828 25.951 1.00 30.95 568 ALA C N 1
ATOM 4185 C CA . ALA C 1 74 ? 8.122 9.462 25.544 1.00 30.22 568 ALA C CA 1
ATOM 4186 C C . ALA C 1 74 ? 8.917 8.317 26.165 1.00 30.11 568 ALA C C 1
ATOM 4187 O O . ALA C 1 74 ? 8.778 7.174 25.729 1.00 29.02 568 ALA C O 1
ATOM 4189 N N . GLU C 1 75 ? 9.741 8.603 27.167 1.00 29.53 569 GLU C N 1
ATOM 4190 C CA . GLU C 1 75 ? 10.525 7.554 27.811 1.00 30.39 569 GLU C CA 1
ATOM 4191 C C . GLU C 1 75 ? 9.683 6.305 28.094 1.00 29.33 569 GLU C C 1
ATOM 4192 O O . GLU C 1 75 ? 8.575 6.402 28.622 1.00 27.46 569 GLU C O 1
ATOM 4198 N N . ASP C 1 76 ? 10.214 5.139 27.728 1.00 28.86 570 ASP C N 1
ATOM 4199 C CA . ASP C 1 76 ? 9.538 3.855 27.950 1.00 30.71 570 ASP C CA 1
ATOM 4200 C C . ASP C 1 76 ? 8.099 3.773 27.447 1.00 30.20 570 ASP C C 1
ATOM 4201 O O . ASP C 1 76 ? 7.241 3.172 28.100 1.00 28.39 570 ASP C O 1
ATOM 4206 N N . SER C 1 77 ? 7.833 4.363 26.289 1.00 27.37 571 SER C N 1
ATOM 4207 C CA . SER C 1 77 ? 6.485 4.323 25.733 1.00 28.68 571 SER C CA 1
ATOM 4208 C C . SER C 1 77 ? 6.309 3.168 24.751 1.00 27.28 571 SER C C 1
ATOM 4209 O O . SER C 1 77 ? 7.255 2.457 24.428 1.00 29.89 571 SER C O 1
ATOM 4212 N N . ILE C 1 78 ? 5.078 2.985 24.295 1.00 25.48 572 ILE C N 1
ATOM 4213 C CA . ILE C 1 78 ? 4.751 1.975 23.306 1.00 24.53 572 ILE C CA 1
ATOM 4214 C C . ILE C 1 78 ? 3.937 2.711 22.246 1.00 25.10 572 ILE C C 1
ATOM 4215 O O . ILE C 1 78 ? 3.074 3.528 22.581 1.00 24.85 572 ILE C O 1
ATOM 4220 N N . VAL C 1 79 ? 4.227 2.463 20.973 1.00 23.42 573 VAL C N 1
ATOM 4221 C CA . VAL C 1 79 ? 3.465 3.111 19.915 1.00 23.35 573 VAL C CA 1
ATOM 4222 C C . VAL C 1 79 ? 2.783 2.025 19.095 1.00 24.41 573 VAL C C 1
ATOM 4223 O O . VAL C 1 79 ? 3.412 1.051 18.690 1.00 26.53 573 VAL C O 1
ATOM 4227 N N . GLN C 1 80 ? 1.487 2.180 18.870 1.00 24.90 574 GLN C N 1
ATOM 4228 C CA . GLN C 1 80 ? 0.732 1.1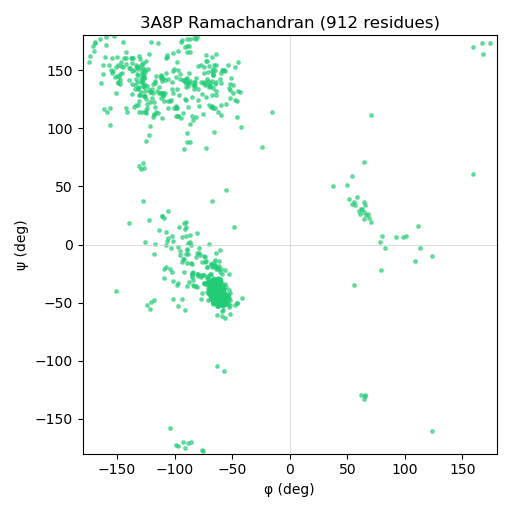97 18.099 1.00 24.63 574 GLN C CA 1
ATOM 4229 C C . GLN C 1 80 ? -0.061 1.898 17.012 1.00 23.27 574 GLN C C 1
ATOM 4230 O O . GLN C 1 80 ? -0.579 2.989 17.226 1.00 22.20 574 GLN C O 1
ATOM 4236 N N . SER C 1 81 ? -0.158 1.281 15.842 1.00 22.26 575 SER C N 1
ATOM 4237 C CA . SER C 1 81 ? -0.945 1.874 14.777 1.00 23.98 575 SER C CA 1
ATOM 4238 C C . SER C 1 81 ? -2.410 1.536 15.081 1.00 23.04 575 SER C C 1
ATOM 4239 O O . SER C 1 81 ? -2.699 0.551 15.753 1.00 21.99 575 SER C O 1
ATOM 4242 N N . VAL C 1 82 ? -3.329 2.362 14.602 1.00 22.64 576 VAL C N 1
ATOM 4243 C CA . VAL C 1 82 ? -4.750 2.119 14.821 1.00 23.52 576 VAL C CA 1
ATOM 4244 C C . VAL C 1 82 ? -5.409 2.160 13.446 1.00 23.85 576 VAL C C 1
ATOM 4245 O O . VAL C 1 82 ? -6.134 3.094 13.123 1.00 24.90 576 VAL C O 1
ATOM 4249 N N . PRO C 1 83 ? -5.145 1.151 12.604 1.00 24.19 577 PRO C N 1
ATOM 4250 C CA . PRO C 1 83 ? -5.753 1.156 11.269 1.00 25.36 577 PRO C CA 1
ATOM 4251 C C . PRO C 1 83 ? -7.273 1.012 11.269 1.00 28.15 577 PRO C C 1
ATOM 4252 O O . PRO C 1 83 ? -7.925 1.288 10.262 1.00 27.17 577 PRO C O 1
ATOM 4256 N N . GLU C 1 84 ? -7.839 0.602 12.400 1.00 28.84 578 GLU C N 1
ATOM 4257 C CA . GLU C 1 84 ? -9.282 0.442 12.490 1.00 31.53 578 GLU C CA 1
ATOM 4258 C C . GLU C 1 84 ? -10.037 1.701 12.911 1.00 33.34 578 GLU C C 1
ATOM 4259 O O . GLU C 1 84 ? -11.264 1.674 13.037 1.00 33.21 578 GLU C O 1
ATOM 4265 N N . HIS C 1 85 ? -9.319 2.804 13.121 1.00 34.30 579 HIS C N 1
ATOM 4266 C CA . HIS C 1 85 ? -9.978 4.050 13.504 1.00 35.39 579 HIS C CA 1
ATOM 4267 C C . HIS C 1 85 ? -11.079 4.277 12.469 1.00 37.41 579 HIS C C 1
ATOM 4268 O O . HIS C 1 85 ? -10.823 4.283 11.263 1.00 35.85 579 HIS C O 1
ATOM 4275 N N . PRO C 1 86 ? -12.326 4.457 12.932 1.00 40.48 580 PRO C N 1
ATOM 4276 C CA . PRO C 1 86 ? -13.512 4.670 12.091 1.00 42.03 580 PRO C CA 1
ATOM 4277 C C . PRO C 1 86 ? -13.521 5.838 11.112 1.00 42.32 580 PRO C C 1
ATOM 4278 O O . PRO C 1 86 ? -14.022 5.706 9.999 1.00 43.35 580 PRO C O 1
ATOM 4282 N N . LYS C 1 87 ? -12.968 6.973 11.514 1.00 43.36 581 LYS C N 1
ATOM 4283 C CA . LYS C 1 87 ? -13.003 8.153 10.661 1.00 43.91 581 LYS C CA 1
ATOM 4284 C C . LYS C 1 87 ? -11.701 8.579 9.993 1.00 43.12 581 LYS C C 1
ATOM 4285 O O . LYS C 1 87 ? -11.729 9.317 9.007 1.00 45.16 581 LYS C O 1
ATOM 4291 N N . LYS C 1 88 ? -10.567 8.125 10.511 1.00 41.06 582 LYS C N 1
ATOM 4292 C CA . LYS C 1 88 ? -9.290 8.529 9.940 1.00 39.12 582 LYS C CA 1
ATOM 4293 C C . LYS C 1 88 ? -8.303 7.403 9.681 1.00 37.76 582 LYS C C 1
ATOM 4294 O O . LYS C 1 88 ? -8.315 6.369 10.353 1.00 37.02 582 LYS C O 1
ATOM 4300 N N . GLU C 1 89 ? -7.441 7.634 8.700 1.00 33.75 583 GLU C N 1
ATOM 4301 C CA . GLU C 1 89 ? -6.404 6.690 8.328 1.00 33.36 583 GLU C CA 1
ATOM 4302 C C . GLU C 1 89 ? -5.054 7.228 8.807 1.00 30.28 583 GLU C C 1
ATOM 4303 O O . GLU C 1 89 ? -4.921 8.417 9.104 1.00 29.22 583 GLU C O 1
ATOM 4309 N N . HIS C 1 90 ? -4.063 6.349 8.898 1.00 26.28 584 HIS C N 1
ATOM 4310 C CA . HIS C 1 90 ? -2.719 6.750 9.305 1.00 27.26 584 HIS C CA 1
ATOM 4311 C C . HIS C 1 90 ? -2.648 7.201 10.762 1.00 27.13 584 HIS C C 1
ATOM 4312 O O . HIS C 1 90 ? -1.772 7.987 11.151 1.00 25.15 584 HIS C O 1
ATOM 4319 N N . VAL C 1 91 ? -3.567 6.687 11.566 1.00 25.13 585 VAL C N 1
ATOM 4320 C CA . VAL C 1 91 ? -3.607 7.031 12.975 1.00 24.90 585 VAL C CA 1
ATOM 4321 C C . VAL C 1 91 ? -2.756 6.071 13.784 1.00 24.67 585 VAL C C 1
ATOM 4322 O O . VAL C 1 91 ? -2.783 4.866 13.553 1.0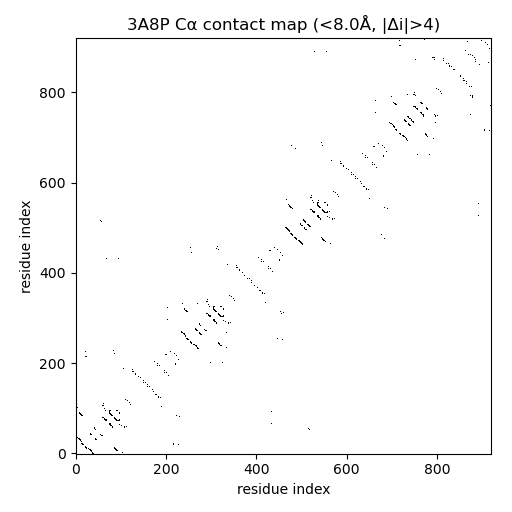0 24.14 585 VAL C O 1
ATOM 4326 N N . PHE C 1 92 ? -1.969 6.609 14.709 1.00 26.01 586 PHE C N 1
ATOM 4327 C CA . PHE C 1 92 ? -1.182 5.758 15.584 1.00 24.43 586 PHE C CA 1
ATOM 4328 C C . PHE C 1 92 ? -1.401 6.200 17.012 1.00 24.06 586 PHE C C 1
ATOM 4329 O O . PHE C 1 92 ? -1.836 7.324 17.265 1.00 25.04 586 PHE C O 1
ATOM 4337 N N . CYS C 1 93 ? -1.108 5.305 17.946 1.00 24.58 587 CYS C N 1
ATOM 4338 C CA . CYS C 1 93 ? -1.341 5.573 19.353 1.00 23.75 587 CYS C CA 1
ATOM 4339 C C . CYS C 1 93 ? -0.135 5.383 20.263 1.00 22.18 587 CYS C C 1
ATOM 4340 O O . CYS C 1 93 ? 0.512 4.343 20.254 1.00 22.77 587 CYS C O 1
ATOM 4343 N N . LEU C 1 94 ? 0.162 6.399 21.056 1.00 23.63 588 LEU C N 1
ATOM 4344 C CA . LEU C 1 94 ? 1.282 6.324 21.980 1.00 23.93 588 LEU C CA 1
ATOM 4345 C C . LEU C 1 94 ? 0.766 6.273 23.407 1.00 23.41 588 LEU C C 1
ATOM 4346 O O . LEU C 1 94 ? -0.085 7.058 23.801 1.00 23.09 588 LEU C O 1
ATOM 4351 N N . SER C 1 95 ? 1.274 5.318 24.170 1.00 24.68 589 SER C N 1
ATOM 4352 C CA . SER C 1 95 ? 0.914 5.185 25.568 1.00 25.40 589 SER C CA 1
ATOM 4353 C C . SER C 1 95 ? 2.258 5.356 26.263 1.00 27.16 589 SER C C 1
ATOM 4354 O O . SER C 1 95 ? 3.228 4.677 25.913 1.00 25.53 589 SER C O 1
ATOM 4357 N N . ASN C 1 96 ? 2.331 6.295 27.206 1.00 27.91 590 ASN C N 1
ATOM 4358 C CA . ASN C 1 96 ? 3.583 6.537 27.913 1.00 30.48 590 ASN C CA 1
ATOM 4359 C C . ASN C 1 96 ? 3.718 5.642 29.140 1.00 30.16 590 ASN C C 1
ATOM 4360 O O . ASN C 1 96 ? 2.921 4.719 29.346 1.00 28.04 590 ASN C O 1
ATOM 4365 N N . SER C 1 97 ? 4.729 5.915 29.953 1.00 30.22 591 SER C N 1
ATOM 4366 C CA . SER C 1 97 ? 4.968 5.109 31.143 1.00 33.57 591 SER C CA 1
ATOM 4367 C C . SER C 1 97 ? 4.177 5.586 32.356 1.00 33.99 591 SER C C 1
ATOM 4368 O O . SER C 1 97 ? 4.288 5.005 33.432 1.00 34.50 591 SER C O 1
ATOM 4371 N N . CYS C 1 98 ? 3.363 6.621 32.176 1.00 35.06 592 CYS C N 1
ATOM 4372 C CA . CYS C 1 98 ? 2.606 7.190 33.284 1.00 35.60 592 CYS C CA 1
ATOM 4373 C C . CYS C 1 98 ? 1.087 7.046 33.235 1.00 34.93 592 CYS C C 1
ATOM 4374 O O . CYS C 1 98 ? 0.379 7.691 34.007 1.00 34.47 592 CYS C O 1
ATOM 4377 N N . GLY C 1 99 ? 0.580 6.210 32.335 1.00 32.73 593 GLY C N 1
ATOM 4378 C CA . GLY C 1 99 ? -0.857 6.020 32.260 1.00 28.97 593 GLY C CA 1
ATOM 4379 C C . GLY C 1 99 ? -1.580 6.930 31.288 1.00 29.26 593 GLY C C 1
ATOM 4380 O O . GLY C 1 99 ? -2.816 6.942 31.246 1.00 28.66 593 GLY C O 1
ATOM 4381 N N . ASP C 1 100 ? -0.830 7.704 30.508 1.00 27.59 594 ASP C N 1
ATOM 4382 C CA . ASP C 1 100 ? -1.459 8.581 29.526 1.00 27.79 594 ASP C CA 1
ATOM 4383 C C . ASP C 1 100 ? -1.498 7.879 28.172 1.00 27.64 594 ASP C C 1
ATOM 4384 O O . ASP C 1 100 ? -0.608 7.095 27.847 1.00 26.79 594 ASP C O 1
ATOM 4389 N N . VAL C 1 101 ? -2.541 8.144 27.398 1.00 26.97 595 VAL C N 1
ATOM 4390 C CA . VAL C 1 101 ? -2.667 7.568 26.061 1.00 27.71 595 VAL C CA 1
ATOM 4391 C C . VAL C 1 101 ? -3.010 8.710 25.104 1.00 28.88 595 VAL C C 1
ATOM 4392 O O . VAL C 1 101 ? -3.935 9.479 25.359 1.00 27.77 595 VAL C O 1
ATOM 4396 N N . TYR C 1 102 ? -2.256 8.816 24.010 1.00 27.93 596 TYR C N 1
ATOM 4397 C CA . TYR C 1 102 ? -2.457 9.881 23.026 1.00 28.04 596 TYR C CA 1
ATOM 4398 C C . TYR C 1 102 ? -2.657 9.338 21.609 1.00 27.69 596 TYR C C 1
ATOM 4399 O O . TYR C 1 102 ? -2.123 8.291 21.256 1.00 25.60 596 TYR C O 1
ATOM 4408 N N . LEU C 1 103 ? -3.416 10.062 20.795 1.00 27.34 597 LEU C N 1
ATOM 4409 C CA . LEU C 1 103 ? -3.632 9.658 19.413 1.00 27.37 597 LEU C CA 1
ATOM 4410 C C . LEU C 1 103 ? -2.939 10.640 18.474 1.00 28.80 597 LEU C C 1
ATOM 4411 O O . LEU C 1 103 ? -2.889 11.844 18.744 1.00 30.11 597 LEU C O 1
ATOM 4416 N N . PHE C 1 104 ? -2.404 10.115 17.375 1.00 27.05 598 PHE C N 1
ATOM 4417 C CA . PHE C 1 104 ? -1.718 10.925 16.371 1.00 25.38 598 PHE C CA 1
ATOM 4418 C C . PHE C 1 104 ? -2.149 10.473 14.988 1.00 24.95 598 PHE C C 1
ATOM 4419 O O . PHE C 1 104 ? -2.466 9.297 14.780 1.00 23.34 598 PHE C O 1
ATOM 4427 N N . GLN C 1 105 ? -2.167 11.404 14.040 1.00 26.08 599 GLN C N 1
ATOM 4428 C CA . GLN C 1 105 ? -2.483 11.035 12.670 1.00 26.35 599 GLN C CA 1
ATOM 4429 C C . GLN C 1 105 ? -1.334 11.488 11.784 1.00 25.90 599 GLN C C 1
ATOM 4430 O O . GLN C 1 105 ? -1.040 12.683 11.709 1.00 26.00 599 GLN C O 1
ATOM 4436 N N . ALA C 1 106 ? -0.680 10.524 11.136 1.00 23.98 600 ALA C N 1
ATOM 4437 C CA . ALA C 1 106 ? 0.432 10.797 10.231 1.00 23.30 600 ALA C CA 1
ATOM 4438 C C . ALA C 1 106 ? -0.108 11.217 8.862 1.00 24.46 600 ALA C C 1
ATOM 4439 O O . ALA C 1 106 ? -1.322 11.212 8.634 1.00 24.48 600 ALA C O 1
ATOM 4441 N N . THR C 1 107 ? 0.799 11.563 7.954 1.00 25.46 601 THR C N 1
ATOM 4442 C CA . THR C 1 107 ? 0.432 11.998 6.603 1.00 26.85 601 THR C CA 1
ATOM 4443 C C . THR C 1 107 ? 0.234 10.832 5.631 1.00 28.27 601 THR C C 1
ATOM 4444 O O . THR C 1 107 ? -0.353 11.002 4.568 1.00 30.12 601 THR C O 1
ATOM 4448 N N . SER C 1 108 ? 0.720 9.650 5.998 1.00 28.35 602 SER C N 1
ATOM 4449 C CA . SER C 1 108 ? 0.583 8.468 5.148 1.00 28.31 602 SER C CA 1
ATOM 4450 C C . SER C 1 108 ? 0.998 7.241 5.946 1.00 27.59 602 SER C C 1
ATOM 4451 O O . SER C 1 108 ? 1.488 7.369 7.067 1.00 27.73 602 SER C O 1
ATOM 4454 N N . GLN C 1 109 ? 0.821 6.056 5.367 1.00 26.42 603 GLN C N 1
ATOM 4455 C CA . GLN C 1 109 ? 1.205 4.823 6.048 1.00 26.30 603 GLN C CA 1
ATOM 4456 C C . GLN C 1 109 ? 2.718 4.795 6.235 1.00 26.93 603 GLN C C 1
ATOM 4457 O O . GLN C 1 109 ? 3.221 4.347 7.276 1.00 25.61 603 GLN C O 1
ATOM 4463 N N . THR C 1 110 ? 3.444 5.279 5.232 1.00 26.36 604 THR C N 1
ATOM 4464 C CA . THR C 1 110 ? 4.902 5.313 5.318 1.00 28.61 604 THR C CA 1
ATOM 4465 C C . THR C 1 110 ? 5.314 6.273 6.432 1.00 27.87 604 THR C C 1
ATOM 4466 O O . THR C 1 110 ? 6.206 5.969 7.228 1.00 31.39 604 THR C O 1
ATOM 4470 N N . ASP C 1 111 ? 4.660 7.428 6.492 1.00 26.42 605 ASP C N 1
ATOM 4471 C CA . ASP C 1 111 ? 4.965 8.418 7.526 1.00 26.56 605 ASP C CA 1
ATOM 4472 C C . ASP C 1 111 ? 4.716 7.807 8.917 1.00 25.66 605 ASP C C 1
ATOM 4473 O O . ASP C 1 111 ? 5.537 7.942 9.826 1.00 25.89 605 ASP C O 1
ATOM 4478 N N . LEU C 1 112 ? 3.586 7.124 9.066 1.00 23.92 606 LEU C N 1
ATOM 4479 C CA . LEU C 1 112 ? 3.239 6.468 10.325 1.00 25.76 606 LEU C CA 1
ATOM 4480 C C . LEU C 1 112 ? 4.351 5.499 10.722 1.00 25.04 606 LEU C C 1
ATOM 4481 O O . LEU C 1 112 ? 4.837 5.526 11.853 1.00 23.67 606 LEU C O 1
ATOM 4486 N N . GLU C 1 113 ? 4.757 4.650 9.782 1.00 25.47 607 GLU C N 1
ATOM 4487 C CA . GLU C 1 113 ? 5.820 3.681 10.034 1.00 27.07 607 GLU C CA 1
ATOM 4488 C C . GLU C 1 113 ? 7.121 4.347 10.459 1.00 25.96 607 GLU C C 1
ATOM 4489 O O . GLU C 1 113 ? 7.826 3.824 11.313 1.00 27.87 607 GLU C O 1
ATOM 4495 N N . ASN C 1 114 ? 7.445 5.490 9.861 1.00 24.13 608 ASN C N 1
ATOM 4496 C CA . ASN C 1 114 ? 8.665 6.202 10.225 1.00 25.23 608 ASN C CA 1
ATOM 4497 C C . ASN C 1 114 ? 8.549 6.805 11.639 1.00 25.70 608 ASN C C 1
ATOM 4498 O O . ASN C 1 114 ? 9.535 6.865 12.375 1.00 25.50 608 ASN C O 1
ATOM 4503 N N . TRP C 1 115 ? 7.345 7.230 12.023 1.00 25.22 609 TRP C N 1
ATOM 4504 C CA . TRP C 1 115 ? 7.126 7.789 13.361 1.00 25.42 609 TRP C CA 1
ATOM 4505 C C . TRP C 1 115 ? 7.223 6.715 14.436 1.00 24.31 609 TRP C C 1
ATOM 4506 O O . TRP C 1 115 ? 7.806 6.947 15.492 1.00 23.72 609 TRP C O 1
ATOM 4517 N N . VAL C 1 116 ? 6.650 5.544 14.159 1.00 25.64 610 VAL C N 1
ATOM 4518 C CA . VAL C 1 116 ? 6.683 4.419 15.092 1.00 26.06 610 VAL C CA 1
ATOM 4519 C C . VAL C 1 116 ? 8.125 3.960 15.319 1.00 26.61 610 VAL C C 1
ATOM 4520 O O . VAL C 1 116 ? 8.554 3.738 16.456 1.00 25.71 610 VAL C O 1
ATOM 4524 N N . THR C 1 117 ? 8.865 3.824 14.223 1.00 27.01 611 THR C N 1
ATOM 4525 C CA . THR C 1 117 ? 10.263 3.385 14.258 1.00 25.09 611 THR C CA 1
ATOM 4526 C C . THR C 1 117 ? 11.158 4.397 14.968 1.00 23.57 611 THR C C 1
ATOM 4527 O O . THR C 1 117 ? 12.004 4.028 15.778 1.00 25.64 611 THR C O 1
ATOM 4531 N N . ALA C 1 118 ? 10.965 5.676 14.674 1.00 25.26 612 ALA C N 1
ATOM 4532 C CA . ALA C 1 118 ? 11.779 6.712 15.297 1.00 25.86 612 ALA C CA 1
ATOM 4533 C C . ALA C 1 118 ? 11.544 6.787 16.804 1.00 26.75 612 ALA C C 1
ATOM 4534 O O . ALA C 1 118 ? 12.497 6.838 17.582 1.00 28.09 612 ALA C O 1
ATOM 4536 N N . ILE C 1 119 ? 10.280 6.783 17.218 1.00 25.76 613 ILE C N 1
ATOM 4537 C CA . ILE C 1 119 ? 9.953 6.859 18.638 1.00 25.12 613 ILE C CA 1
ATOM 4538 C C . ILE C 1 119 ? 10.457 5.635 19.411 1.00 24.81 613 ILE C C 1
ATOM 4539 O O . ILE C 1 119 ? 11.060 5.774 20.475 1.00 23.26 613 ILE C O 1
ATOM 4544 N N . HIS C 1 120 ? 10.221 4.437 18.883 1.00 25.46 614 HIS C N 1
ATOM 4545 C CA . HIS C 1 120 ? 10.693 3.220 19.550 1.00 24.58 614 HIS C CA 1
ATOM 4546 C C . HIS C 1 120 ? 12.230 3.192 19.619 1.00 26.82 614 HIS C C 1
ATOM 4547 O O . HIS C 1 120 ? 12.809 2.805 20.640 1.00 26.76 614 HIS C O 1
ATOM 4554 N N . SER C 1 121 ? 12.893 3.604 18.541 1.00 27.08 615 SER C N 1
ATOM 4555 C CA . SER C 1 121 ? 14.357 3.624 18.527 1.00 28.39 615 SER C CA 1
ATOM 4556 C C . SER C 1 121 ? 14.864 4.529 19.644 1.00 29.06 615 SER C C 1
ATOM 4557 O O . SER C 1 121 ? 15.695 4.120 20.450 1.00 31.52 615 SER C O 1
ATOM 4560 N N . ALA C 1 122 ? 14.361 5.760 19.685 1.00 29.58 616 ALA C N 1
ATOM 4561 C CA . ALA C 1 122 ? 14.741 6.712 20.725 1.00 31.91 616 ALA C CA 1
ATOM 4562 C C . ALA C 1 122 ? 14.510 6.099 22.110 1.00 32.94 616 ALA C C 1
ATOM 4563 O O . ALA C 1 122 ? 15.359 6.213 22.992 1.00 35.19 616 ALA C O 1
ATOM 4565 N N . CYS C 1 123 ? 13.359 5.454 22.294 1.00 32.42 617 CYS C N 1
ATOM 4566 C CA . CYS C 1 123 ? 13.038 4.817 23.570 1.00 32.37 617 CYS C CA 1
ATOM 4567 C C . CYS C 1 123 ? 14.045 3.718 23.886 1.00 33.65 617 CYS C C 1
ATOM 4568 O O . CYS C 1 123 ? 14.537 3.627 25.006 1.00 34.66 617 CYS C O 1
ATOM 4571 N N . ALA C 1 124 ? 14.344 2.881 22.898 1.00 35.72 618 ALA C N 1
ATOM 4572 C CA . ALA C 1 124 ? 15.305 1.797 23.087 1.00 38.60 618 ALA C CA 1
ATOM 4573 C C . ALA C 1 124 ? 16.669 2.373 23.475 1.00 40.39 618 ALA C C 1
ATOM 4574 O O . ALA C 1 124 ? 17.311 1.910 24.418 1.00 39.43 618 ALA C O 1
ATOM 4576 N N . SER C 1 125 ? 17.099 3.391 22.740 1.00 42.26 619 SER C N 1
ATOM 4577 C CA . SER C 1 125 ? 18.374 4.039 22.999 1.00 44.85 619 SER C CA 1
ATOM 4578 C C . SER C 1 125 ? 18.415 4.564 24.427 1.00 46.00 619 SER C C 1
ATOM 4579 O O . SER C 1 125 ? 19.361 4.293 25.168 1.00 45.67 619 SER C O 1
ATOM 4582 N N . LEU C 1 126 ? 17.384 5.319 24.808 1.00 46.71 620 LEU C N 1
ATOM 4583 C CA . LEU C 1 126 ? 17.308 5.877 26.154 1.00 46.89 620 LEU C CA 1
ATOM 4584 C C . LEU C 1 126 ? 17.300 4.749 27.175 1.00 47.79 620 LEU C C 1
ATOM 4585 O O . LEU C 1 126 ? 18.036 4.790 28.162 1.00 47.14 620 LEU C O 1
ATOM 4590 N N . PHE C 1 127 ? 16.457 3.748 26.927 1.00 47.56 621 PHE C N 1
ATOM 4591 C CA . PHE C 1 127 ? 16.342 2.586 27.802 1.00 49.48 621 PHE C CA 1
ATOM 4592 C C . PHE C 1 127 ? 17.721 1.961 28.019 1.00 50.89 621 PHE C C 1
ATOM 4593 O O . PHE C 1 127 ? 18.081 1.599 29.137 1.00 51.39 621 PHE C O 1
ATOM 4601 N N . ALA C 1 128 ? 18.489 1.841 26.942 1.00 52.54 622 ALA C N 1
ATOM 4602 C CA . ALA C 1 128 ? 19.826 1.260 27.012 1.00 56.03 622 ALA C CA 1
ATOM 4603 C C . ALA C 1 128 ? 20.818 2.164 27.740 1.00 57.70 622 ALA C C 1
ATOM 4604 O O . ALA C 1 128 ? 21.614 1.689 28.549 1.00 58.70 622 ALA C O 1
ATOM 4606 N N . LYS C 1 129 ? 20.773 3.461 27.453 1.00 60.16 623 LYS C N 1
ATOM 4607 C CA . LYS C 1 129 ? 21.684 4.405 28.094 1.00 62.83 623 LYS C CA 1
ATOM 4608 C C . LYS C 1 129 ? 21.478 4.483 29.607 1.00 64.51 623 LYS C C 1
ATOM 4609 O O . LYS C 1 129 ? 22.429 4.716 30.352 1.00 64.90 623 LYS C O 1
ATOM 4615 N N . LYS C 1 130 ? 20.244 4.289 30.065 1.00 66.01 624 LYS C N 1
ATOM 4616 C CA . LYS C 1 130 ? 19.972 4.320 31.499 1.00 67.78 624 LYS C CA 1
ATOM 4617 C C . LYS C 1 130 ? 20.463 3.018 32.125 1.00 68.96 624 LYS C C 1
ATOM 4618 O O . LYS C 1 130 ? 20.590 2.909 33.343 1.00 69.14 624 LYS C O 1
ATOM 4624 N N . HIS C 1 131 ? 20.734 2.030 31.278 1.00 70.19 625 HIS C N 1
ATOM 4625 C CA . HIS C 1 131 ? 21.234 0.737 31.734 1.00 71.49 625 HIS C CA 1
ATOM 4626 C C . HIS C 1 131 ? 22.754 0.697 31.593 1.00 71.76 625 HIS C C 1
ATOM 4627 O O . HIS C 1 131 ? 23.397 -0.289 31.954 1.00 71.59 625 HIS C O 1
ATOM 4634 N N . GLY C 1 132 ? 23.317 1.781 31.066 1.00 71.85 626 GLY C N 1
ATOM 4635 C CA . GLY C 1 132 ? 24.753 1.859 30.880 1.00 72.38 626 GLY C CA 1
ATOM 4636 C C . GLY C 1 132 ? 25.226 1.111 29.649 1.00 72.62 626 GLY C C 1
ATOM 4637 O O . GLY C 1 132 ? 26.296 1.398 29.113 1.00 72.25 626 GLY C O 1
ATOM 4638 N N . LYS C 1 133 ? 24.422 0.154 29.194 1.00 72.88 627 LYS C N 1
ATOM 4639 C CA . LYS C 1 133 ? 24.769 -0.643 28.025 1.00 72.73 627 LYS C CA 1
ATOM 4640 C C . LYS C 1 133 ? 24.803 0.173 26.744 1.00 72.41 627 LYS C C 1
ATOM 4641 O O . LYS C 1 133 ? 24.047 1.136 26.575 1.00 72.11 627 LYS C O 1
ATOM 4647 N N . GLU C 1 134 ? 25.696 -0.225 25.844 1.00 71.51 628 GLU C N 1
ATOM 4648 C CA . GLU C 1 134 ? 25.857 0.444 24.562 1.00 69.97 628 GLU C CA 1
ATOM 4649 C C . GLU C 1 134 ? 25.169 -0.374 23.473 1.00 68.03 628 GLU C C 1
ATOM 4650 O O . GLU C 1 134 ? 24.427 0.170 22.653 1.00 68.55 628 GLU C O 1
ATOM 4656 N N . ASP C 1 135 ? 25.418 -1.682 23.470 1.00 64.43 629 ASP C N 1
ATOM 4657 C CA . ASP C 1 135 ? 24.809 -2.568 22.485 1.00 60.59 629 ASP C CA 1
ATOM 4658 C C . ASP C 1 135 ? 23.333 -2.719 22.833 1.00 57.22 629 ASP C C 1
ATOM 4659 O O . ASP C 1 135 ? 22.925 -3.681 23.487 1.00 55.53 629 ASP C O 1
ATOM 4664 N N . THR C 1 136 ? 22.544 -1.748 22.389 1.00 53.53 630 THR C N 1
ATOM 4665 C CA . THR C 1 136 ? 21.113 -1.718 22.639 1.00 49.22 630 THR C CA 1
ATOM 4666 C C . THR C 1 136 ? 20.409 -3.046 22.356 1.00 46.95 630 THR C C 1
ATOM 4667 O O . THR C 1 136 ? 19.686 -3.563 23.205 1.00 45.27 630 THR C O 1
ATOM 4671 N N . VAL C 1 137 ? 20.627 -3.598 21.169 1.00 45.68 631 VAL C N 1
ATOM 4672 C CA . VAL C 1 137 ? 19.990 -4.852 20.790 1.00 44.39 631 VAL C CA 1
ATOM 4673 C C . VAL C 1 137 ? 20.305 -5.997 21.747 1.00 45.60 631 VAL C C 1
ATOM 4674 O O . VAL C 1 137 ? 19.421 -6.787 22.093 1.00 45.03 631 VAL C O 1
ATOM 4678 N N . ARG C 1 138 ? 21.562 -6.092 22.171 1.00 45.25 632 ARG C N 1
ATOM 4679 C CA . ARG C 1 138 ? 21.972 -7.151 23.090 1.00 44.48 632 ARG C CA 1
ATOM 4680 C C . ARG C 1 138 ? 21.206 -7.023 24.404 1.00 42.54 632 ARG C C 1
ATOM 4681 O O . ARG C 1 138 ? 20.769 -8.021 24.979 1.00 43.20 632 ARG C O 1
ATOM 4689 N N . LEU C 1 139 ? 21.049 -5.789 24.874 1.00 40.88 633 LEU C N 1
ATOM 4690 C CA . LEU C 1 139 ? 20.330 -5.529 26.115 1.00 40.64 633 LEU C CA 1
ATOM 4691 C C . LEU C 1 139 ? 18.868 -5.975 25.991 1.00 39.07 633 LEU C C 1
ATOM 4692 O O . LEU C 1 139 ? 18.370 -6.742 26.818 1.00 34.52 633 LEU C O 1
ATOM 4697 N N . LEU C 1 140 ? 18.198 -5.496 24.946 1.00 38.41 634 LEU C N 1
ATOM 4698 C CA . LEU C 1 140 ? 16.800 -5.832 24.694 1.00 38.88 634 LEU C CA 1
ATOM 4699 C C . LEU C 1 140 ? 16.570 -7.338 24.678 1.00 39.19 634 LEU C C 1
ATOM 4700 O O . LEU C 1 140 ? 15.559 -7.829 25.183 1.00 39.61 634 LEU C O 1
ATOM 4705 N N . LYS C 1 141 ? 17.512 -8.068 24.093 1.00 39.91 635 LYS C N 1
ATOM 4706 C CA . LYS C 1 141 ? 17.404 -9.515 24.017 1.00 39.52 635 LYS C CA 1
ATOM 4707 C C . LYS C 1 141 ? 17.501 -10.169 25.387 1.00 38.53 635 LYS C C 1
ATOM 4708 O O . LYS C 1 141 ? 16.771 -11.112 25.677 1.00 39.00 635 LYS C O 1
ATOM 4714 N N . SER C 1 142 ? 18.398 -9.667 26.232 1.00 39.35 636 SER C N 1
ATOM 4715 C CA . SER C 1 142 ? 18.571 -10.220 27.579 1.00 39.99 636 SER C CA 1
ATOM 4716 C C . SER C 1 142 ? 17.310 -9.969 28.398 1.00 38.65 636 SER C C 1
ATOM 4717 O O . SER C 1 142 ? 16.893 -10.807 29.195 1.00 38.11 636 SER C O 1
ATOM 4720 N N . GLN C 1 143 ? 16.709 -8.802 28.199 1.00 39.39 637 GLN C N 1
ATOM 4721 C CA . GLN C 1 143 ? 15.487 -8.455 28.907 1.00 39.64 637 GLN C CA 1
ATOM 4722 C C . GLN C 1 143 ? 14.412 -9.456 28.512 1.00 38.98 637 GLN C C 1
ATOM 4723 O O . GLN C 1 143 ? 13.713 -9.997 29.363 1.00 37.95 637 GLN C O 1
ATOM 4729 N N . THR C 1 144 ? 14.300 -9.708 27.212 1.00 39.00 638 THR C N 1
ATOM 4730 C CA . THR C 1 144 ? 13.313 -10.649 26.696 1.00 39.80 638 THR C CA 1
ATOM 4731 C C . THR C 1 144 ? 13.443 -12.036 27.350 1.00 39.72 638 THR C C 1
ATOM 4732 O O . THR C 1 144 ? 12.457 -12.588 27.844 1.00 37.79 638 THR C O 1
ATOM 4736 N N . ARG C 1 145 ? 14.656 -12.587 27.360 1.00 38.94 639 ARG C N 1
ATOM 4737 C CA . ARG C 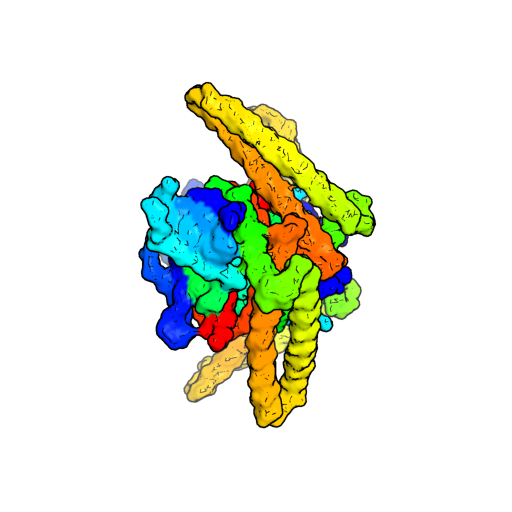1 145 ? 14.893 -13.896 27.965 1.00 39.05 639 ARG C CA 1
ATOM 4738 C C . ARG C 1 145 ? 14.522 -13.874 29.441 1.00 38.09 639 ARG C C 1
ATOM 4739 O O . ARG C 1 145 ? 13.828 -14.762 29.935 1.00 39.51 639 ARG C O 1
ATOM 4747 N N . SER C 1 146 ? 14.995 -12.848 30.138 1.00 37.43 640 SER C N 1
ATOM 4748 C CA . SER C 1 146 ? 14.732 -12.682 31.561 1.00 36.78 640 SER C CA 1
ATOM 4749 C C . SER C 1 146 ? 13.225 -12.607 31.838 1.00 35.92 640 SER C C 1
ATOM 4750 O O . SER C 1 146 ? 12.721 -13.245 32.760 1.00 32.76 640 SER C O 1
ATOM 4753 N N . LEU C 1 147 ? 12.515 -11.825 31.030 1.00 34.36 641 LEU C N 1
ATOM 4754 C CA . LEU C 1 147 ? 11.069 -11.670 31.183 1.00 34.19 641 LEU C CA 1
ATOM 4755 C C . LEU C 1 147 ? 10.341 -12.997 30.946 1.00 33.58 641 LEU C C 1
ATOM 4756 O O . LEU C 1 147 ? 9.425 -13.355 31.689 1.00 33.10 641 LEU C O 1
ATOM 4761 N N . LEU C 1 148 ? 10.760 -13.724 29.914 1.00 35.00 642 LEU C N 1
ATOM 4762 C CA . LEU C 1 148 ? 10.154 -15.010 29.591 1.00 36.04 642 LEU C CA 1
ATOM 4763 C C . LEU C 1 148 ? 10.272 -15.988 30.754 1.00 37.33 642 LEU C C 1
ATOM 4764 O O . LEU C 1 148 ? 9.345 -16.750 31.035 1.00 36.94 642 LEU C O 1
ATOM 4769 N N . GLN C 1 149 ? 11.406 -15.949 31.446 1.00 39.00 643 GLN C N 1
ATOM 4770 C CA . GLN C 1 149 ? 11.641 -16.846 32.570 1.00 39.69 643 GLN C CA 1
ATOM 4771 C C . GLN C 1 149 ? 10.842 -16.446 33.805 1.00 39.63 643 GLN C C 1
ATOM 4772 O O . GLN C 1 149 ? 10.409 -17.305 34.581 1.00 38.93 643 GLN C O 1
ATOM 4778 N N . LYS C 1 150 ? 10.629 -15.147 33.985 1.00 38.20 644 LYS C N 1
ATOM 4779 C CA . LYS C 1 150 ? 9.850 -14.686 35.127 1.00 38.68 644 LYS C CA 1
ATOM 4780 C C . LYS C 1 150 ? 8.377 -15.012 34.882 1.00 38.83 644 LYS C C 1
ATOM 4781 O O . LYS C 1 150 ? 7.628 -15.317 35.808 1.00 38.27 644 LYS C O 1
ATOM 4787 N N . ILE C 1 151 ? 7.975 -14.944 33.619 1.00 38.92 645 ILE C N 1
ATOM 4788 C CA . ILE C 1 151 ? 6.607 -15.234 33.219 1.00 38.90 645 ILE C CA 1
ATOM 4789 C C . ILE C 1 151 ? 6.329 -16.716 33.454 1.00 39.00 645 ILE C C 1
ATOM 4790 O O . ILE C 1 151 ? 5.320 -17.085 34.053 1.00 38.22 645 ILE C O 1
ATOM 4795 N N . ASP C 1 152 ? 7.233 -17.562 32.978 1.00 40.29 646 ASP C N 1
ATOM 4796 C CA . ASP C 1 152 ? 7.084 -19.001 33.157 1.00 43.35 646 ASP C CA 1
ATOM 4797 C C . ASP C 1 152 ? 6.962 -19.320 34.645 1.00 42.95 646 ASP C C 1
ATOM 4798 O O . ASP C 1 152 ? 6.090 -20.081 35.065 1.00 44.10 646 ASP C O 1
ATOM 4803 N N . MET C 1 153 ? 7.835 -18.714 35.441 1.00 44.20 647 MET C N 1
ATOM 4804 C CA . MET C 1 153 ? 7.846 -18.928 36.882 1.00 45.17 647 MET C CA 1
ATOM 4805 C C . MET C 1 153 ? 6.519 -18.567 37.539 1.00 44.58 647 MET C C 1
ATOM 4806 O O . MET C 1 153 ? 5.913 -19.395 38.219 1.00 43.90 647 MET C O 1
ATOM 4811 N N . ASP C 1 154 ? 6.070 -17.329 37.346 1.00 43.01 648 ASP C N 1
ATOM 4812 C CA . ASP C 1 154 ? 4.814 -16.885 37.943 1.00 43.03 648 ASP C CA 1
ATOM 4813 C C . ASP C 1 154 ? 3.587 -17.608 37.384 1.00 40.90 648 ASP C C 1
ATOM 4814 O O . ASP C 1 154 ? 2.601 -17.792 38.091 1.00 40.96 648 ASP C O 1
ATOM 4819 N N . SER C 1 155 ? 3.647 -18.016 36.121 1.00 40.17 649 SER C N 1
ATOM 4820 C CA . SER C 1 155 ? 2.535 -18.741 35.515 1.00 41.79 649 SER C CA 1
ATOM 4821 C C . SER C 1 155 ? 2.329 -20.047 36.276 1.00 42.20 649 SER C C 1
ATOM 4822 O O . SER C 1 155 ? 1.198 -20.435 36.558 1.00 41.99 649 SER C O 1
ATOM 4825 N N . LYS C 1 156 ? 3.428 -20.722 36.604 1.00 43.67 650 LYS C N 1
ATOM 4826 C CA . LYS C 1 156 ? 3.360 -21.980 37.348 1.00 44.66 650 LYS C CA 1
ATOM 4827 C C . LYS C 1 156 ? 2.687 -21.747 38.687 1.00 45.04 650 LYS C C 1
ATOM 4828 O O . LYS C 1 156 ? 1.746 -22.450 39.054 1.00 44.94 650 LYS C O 1
ATOM 4834 N N . MET C 1 157 ? 3.183 -20.756 39.420 1.00 44.04 651 MET C N 1
ATOM 4835 C CA . MET C 1 157 ? 2.630 -20.436 40.724 1.00 44.09 651 MET C CA 1
ATOM 4836 C C . MET C 1 157 ? 1.140 -20.136 40.593 1.00 45.36 651 MET C C 1
ATOM 4837 O O . MET C 1 157 ? 0.324 -20.627 41.376 1.00 45.47 651 MET C O 1
ATOM 4842 N N . LYS C 1 158 ? 0.789 -19.337 39.592 1.00 45.57 652 LYS C N 1
ATOM 4843 C CA . LYS C 1 158 ? -0.603 -18.966 39.360 1.00 46.88 652 LYS C CA 1
ATOM 4844 C C . LYS C 1 158 ? -1.463 -20.197 39.048 1.00 47.05 652 LYS C C 1
ATOM 4845 O O . LYS C 1 158 ? -2.578 -20.335 39.552 1.00 45.10 652 LYS C O 1
ATOM 4851 N N . LYS C 1 159 ? -0.936 -21.085 38.214 1.00 48.65 653 LYS C N 1
ATOM 4852 C CA . LYS C 1 159 ? -1.649 -22.300 37.832 1.00 51.75 653 LYS C CA 1
ATOM 4853 C C . LYS C 1 159 ? -1.960 -23.144 39.067 1.00 53.08 653 LYS C C 1
ATOM 4854 O O . LYS C 1 159 ? -3.103 -23.564 39.270 1.00 52.96 653 LYS C O 1
ATOM 4860 N N . MET C 1 160 ? -0.945 -23.387 39.892 1.00 53.20 654 MET C N 1
ATOM 4861 C CA . MET C 1 160 ? -1.132 -24.169 41.107 1.00 53.64 654 MET C CA 1
ATOM 4862 C C . MET C 1 160 ? -2.196 -23.523 41.967 1.00 53.50 654 MET C C 1
ATOM 4863 O O . MET C 1 160 ? -3.062 -24.200 42.515 1.00 54.88 654 MET C O 1
ATOM 4868 N N . ALA C 1 161 ? -2.122 -22.204 42.085 1.00 53.21 655 ALA C N 1
ATOM 4869 C CA . ALA C 1 161 ? -3.076 -21.460 42.893 1.00 54.13 655 ALA C CA 1
ATOM 4870 C C . ALA C 1 161 ? -4.509 -21.582 42.366 1.00 54.48 655 ALA C C 1
ATOM 4871 O O . ALA C 1 161 ? -5.472 -21.361 43.106 1.00 53.84 655 ALA C O 1
ATOM 4873 N N . GLU C 1 162 ? -4.645 -21.937 41.091 1.00 55.71 656 GLU C N 1
ATOM 4874 C CA . GLU C 1 162 ? -5.964 -22.098 40.482 1.00 57.84 656 GLU C CA 1
ATOM 4875 C C . GLU C 1 162 ? -6.687 -23.286 41.111 1.00 58.27 656 GLU C C 1
ATOM 4876 O O . GLU C 1 162 ? -7.848 -23.185 41.512 1.00 56.92 656 GLU C O 1
ATOM 4882 N N . LEU C 1 163 ? -5.988 -24.414 41.189 1.00 59.42 657 LEU C N 1
ATOM 4883 C CA . LEU C 1 163 ? -6.556 -25.626 41.759 1.00 59.95 657 LEU C CA 1
ATOM 4884 C C . LEU C 1 163 ? -7.063 -25.412 43.181 1.00 61.13 657 LEU C C 1
ATOM 4885 O O . LEU C 1 163 ? -8.257 -25.549 43.449 1.00 60.31 657 LEU C O 1
ATOM 4890 N N . GLN C 1 164 ? -6.153 -25.079 44.089 1.00 61.58 658 GLN C N 1
ATOM 4891 C CA . GLN C 1 164 ? -6.523 -24.857 45.480 1.00 63.39 658 GLN C CA 1
ATOM 4892 C C . GLN C 1 164 ? -7.824 -24.073 45.616 1.00 65.47 658 GLN C C 1
ATOM 4893 O O . GLN C 1 164 ? -8.702 -24.441 46.398 1.00 65.67 658 GLN C O 1
ATOM 4899 N N . LEU C 1 165 ? -7.946 -22.996 44.847 1.00 66.76 659 LEU C N 1
ATOM 4900 C CA . LEU C 1 165 ? -9.141 -22.161 44.891 1.00 68.98 659 LEU C CA 1
ATOM 4901 C C . LEU C 1 165 ? -10.383 -22.978 44.528 1.00 69.38 659 LEU C C 1
ATOM 4902 O O . LEU C 1 165 ? -11.441 -22.811 45.134 1.00 69.84 659 LEU C O 1
ATOM 4907 N N . SER C 1 166 ? -10.247 -23.867 43.547 1.00 69.23 660 SER C N 1
ATOM 4908 C CA . SER C 1 166 ? -11.368 -24.691 43.108 1.00 69.66 660 SER C CA 1
ATOM 4909 C C . SER C 1 166 ? -11.726 -25.794 44.101 1.00 70.94 660 SER C C 1
ATOM 4910 O O . SER C 1 166 ? -12.806 -26.382 44.015 1.00 70.57 660 SER C O 1
ATOM 4913 N N . VAL C 1 167 ? -10.827 -26.072 45.042 1.00 72.14 661 VAL C N 1
ATOM 4914 C CA . VAL C 1 167 ? -11.067 -27.115 46.034 1.00 73.04 661 VAL C CA 1
ATOM 4915 C C . VAL C 1 167 ? -10.872 -26.633 47.470 1.00 74.61 661 VAL C C 1
ATOM 4916 O O . VAL C 1 167 ? -10.370 -27.370 48.320 1.00 74.62 661 VAL C O 1
ATOM 4920 N N . VAL C 1 168 ? -11.271 -25.394 47.739 1.00 76.20 662 VAL C N 1
ATOM 4921 C CA . VAL C 1 168 ? -11.143 -24.827 49.078 1.00 78.36 662 VAL C CA 1
ATOM 4922 C C . VAL C 1 168 ? -12.441 -24.164 49.526 1.00 79.70 662 VAL C C 1
ATOM 4923 O O . VAL C 1 168 ? -13.070 -23.425 48.770 1.00 80.20 662 VAL C O 1
ATOM 4927 N N . SER C 1 169 ? -12.836 -24.443 50.763 1.00 80.74 663 SER C N 1
ATOM 4928 C CA . SER C 1 169 ? -14.052 -23.881 51.332 1.00 82.76 663 SER C CA 1
ATOM 4929 C C . SER C 1 169 ? -13.707 -23.183 52.641 1.00 83.98 663 SER C C 1
ATOM 4930 O O . SER C 1 169 ? -14.581 -22.654 53.331 1.00 83.88 663 SER C O 1
ATOM 4933 N N . ASP C 1 170 ? -12.418 -23.191 52.968 1.00 85.24 664 ASP C N 1
ATOM 4934 C CA . ASP C 1 170 ? -11.895 -22.579 54.186 1.00 86.28 664 ASP C CA 1
ATOM 4935 C C . ASP C 1 170 ? -12.460 -21.182 54.464 1.00 87.20 664 ASP C C 1
ATOM 4936 O O . ASP C 1 170 ? -12.923 -20.488 53.551 1.00 87.10 664 ASP C O 1
ATOM 4941 N N . PRO C 1 171 ? -12.419 -20.751 55.739 1.00 87.55 665 PRO C N 1
ATOM 4942 C CA . PRO C 1 171 ? -12.913 -19.445 56.192 1.00 88.14 665 PRO C CA 1
ATOM 4943 C C . PRO C 1 171 ? -12.260 -18.254 55.486 1.00 88.37 665 PRO C C 1
ATOM 4944 O O . PRO C 1 171 ? -12.516 -17.992 54.307 1.00 88.47 665 PRO C O 1
ATOM 4948 N N . LYS C 1 172 ? -11.423 -17.534 56.230 1.00 87.82 666 LYS C N 1
ATOM 4949 C CA . LYS C 1 172 ? -10.715 -16.371 55.709 1.00 87.23 666 LYS C CA 1
ATOM 4950 C C . LYS C 1 172 ? -9.659 -16.817 54.699 1.00 86.80 666 LYS C C 1
ATOM 4951 O O . LYS C 1 172 ? -8.936 -15.994 54.132 1.00 86.82 666 LYS C O 1
ATOM 4957 N N . ASN C 1 173 ? -9.581 -18.127 54.480 1.00 85.52 667 ASN C N 1
ATOM 4958 C CA . ASN C 1 173 ? -8.614 -18.707 53.557 1.00 84.26 667 ASN C CA 1
ATOM 4959 C C . ASN C 1 173 ? -9.085 -18.716 52.106 1.00 83.44 667 ASN C C 1
ATOM 4960 O O . ASN C 1 173 ? -8.268 -18.712 51.185 1.00 83.96 667 ASN C O 1
ATOM 4965 N N . ARG C 1 174 ? -10.396 -18.732 51.893 1.00 81.86 668 ARG C N 1
ATOM 4966 C CA . ARG C 1 174 ? -10.910 -18.749 50.531 1.00 80.91 668 ARG C CA 1
ATOM 4967 C C . ARG C 1 174 ? -10.603 -17.438 49.810 1.00 79.98 668 ARG C C 1
ATOM 4968 O O . ARG C 1 174 ? -10.397 -17.421 48.594 1.00 79.31 668 ARG C O 1
ATOM 4976 N N . LYS C 1 175 ? -10.570 -16.341 50.561 1.00 78.62 669 LYS C N 1
ATOM 4977 C CA . LYS C 1 175 ? -10.280 -15.039 49.975 1.00 76.72 669 LYS C CA 1
ATOM 4978 C C . LYS C 1 175 ? -8.786 -14.736 50.077 1.00 74.93 669 LYS C C 1
ATOM 4979 O O . LYS C 1 175 ? -8.284 -13.819 49.424 1.00 74.02 669 LYS C O 1
ATOM 4985 N N . ALA C 1 176 ? -8.088 -15.504 50.908 1.00 72.26 670 ALA C N 1
ATOM 4986 C CA . ALA C 1 176 ? -6.651 -15.334 51.088 1.00 70.14 670 ALA C CA 1
ATOM 4987 C C . ALA C 1 176 ? -5.958 -15.739 49.797 1.00 68.07 670 ALA C C 1
ATOM 4988 O O . ALA C 1 176 ? -4.927 -15.177 49.430 1.00 67.03 670 ALA C O 1
ATOM 4990 N N . ILE C 1 177 ? -6.542 -16.721 49.117 1.00 66.47 671 ILE C N 1
ATOM 4991 C CA . ILE C 1 177 ? -6.018 -17.226 47.856 1.00 64.86 671 ILE C CA 1
ATOM 4992 C C . ILE C 1 177 ? -6.423 -16.284 46.726 1.00 65.33 671 ILE C C 1
ATOM 4993 O O . ILE C 1 177 ? -5.760 -16.224 45.688 1.00 65.50 671 ILE C O 1
ATOM 4998 N N . GLU C 1 178 ? -7.523 -15.561 46.930 1.00 64.70 672 GLU C N 1
ATOM 4999 C CA . GLU C 1 178 ? -8.002 -14.608 45.936 1.00 64.47 672 GLU C CA 1
ATOM 5000 C C . GLU C 1 178 ? -6.923 -13.545 45.790 1.00 63.65 672 GLU C C 1
ATOM 5001 O O . GLU C 1 178 ? -6.463 -13.258 44.685 1.00 63.64 672 GLU C O 1
ATOM 5007 N N . ASN C 1 179 ? -6.527 -12.967 46.920 1.00 62.52 673 ASN C N 1
ATOM 5008 C CA . ASN C 1 179 ? -5.491 -11.943 46.940 1.00 62.67 673 ASN C CA 1
ATOM 5009 C C . ASN C 1 179 ? -4.213 -12.478 46.302 1.00 61.10 673 ASN C C 1
ATOM 5010 O O . ASN C 1 179 ? -3.471 -11.736 45.658 1.00 60.60 673 ASN C O 1
ATOM 5015 N N . GLN C 1 180 ? -3.968 -13.772 46.481 1.00 59.17 674 GLN C N 1
ATOM 5016 C CA . GLN C 1 180 ? -2.780 -14.414 45.928 1.00 57.70 674 GLN C CA 1
ATOM 5017 C C . GLN C 1 180 ? -2.847 -14.432 44.403 1.00 55.79 674 GLN C C 1
ATOM 5018 O O . GLN C 1 180 ? -1.889 -14.052 43.725 1.00 55.42 674 GLN C O 1
ATOM 5024 N N . ILE C 1 181 ? -3.983 -14.879 43.874 1.00 52.72 675 ILE C N 1
ATOM 5025 C CA . ILE C 1 181 ? -4.191 -14.956 42.431 1.00 51.39 675 ILE C CA 1
ATOM 5026 C C . ILE C 1 181 ? -4.087 -13.575 41.784 1.00 50.67 675 ILE C C 1
ATOM 5027 O O . ILE C 1 181 ? -3.382 -13.395 40.792 1.00 48.82 675 ILE C O 1
ATOM 5032 N N . ARG C 1 182 ? -4.807 -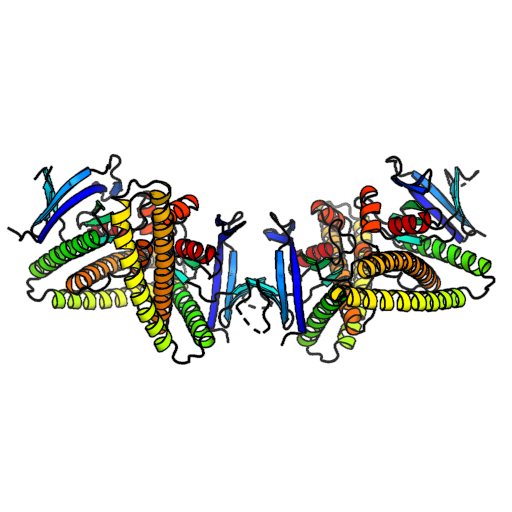12.609 42.350 1.00 50.67 676 ARG C N 1
ATOM 5033 C CA . ARG C 1 182 ? -4.809 -11.248 41.836 1.00 50.57 676 ARG C CA 1
ATOM 5034 C C . ARG C 1 182 ? -3.382 -10.746 41.683 1.00 49.50 676 ARG C C 1
ATOM 5035 O O . ARG C 1 182 ? -3.047 -10.106 40.687 1.00 48.58 676 ARG C O 1
ATOM 5043 N N . GLN C 1 183 ? -2.545 -11.044 42.672 1.00 46.81 677 GLN C N 1
ATOM 5044 C CA . GLN C 1 183 ? -1.154 -10.609 42.642 1.00 46.25 677 GLN C CA 1
ATOM 5045 C C . GLN C 1 183 ? -0.364 -11.282 41.521 1.00 44.74 677 GLN C C 1
ATOM 5046 O O . GLN C 1 183 ? 0.460 -10.646 40.861 1.00 43.90 677 GLN C O 1
ATOM 5052 N N . TRP C 1 184 ? -0.605 -12.570 41.308 1.00 42.71 678 TRP C N 1
ATOM 5053 C CA . TRP C 1 184 ? 0.091 -13.287 40.249 1.00 39.83 678 TRP C CA 1
ATOM 5054 C C . TRP C 1 184 ? -0.315 -12.710 38.890 1.00 38.10 678 TRP C C 1
ATOM 5055 O O . TRP C 1 184 ? 0.532 -12.469 38.026 1.00 34.95 678 TRP C O 1
ATOM 5066 N N . GLU C 1 185 ? -1.612 -12.481 38.713 1.00 37.01 679 GLU C N 1
ATOM 5067 C CA . GLU C 1 185 ? -2.125 -11.938 37.459 1.00 37.38 679 GLU C CA 1
ATOM 5068 C C . GLU C 1 185 ? -1.507 -10.579 37.168 1.00 35.60 679 GLU C C 1
ATOM 5069 O O . GLU C 1 185 ? -1.073 -10.317 36.053 1.00 34.81 679 GLU C O 1
ATOM 5075 N N . GLN C 1 186 ? -1.466 -9.715 38.176 1.00 35.37 680 GLN C N 1
ATOM 5076 C CA . GLN C 1 186 ? -0.892 -8.396 37.981 1.00 36.74 680 GLN C CA 1
ATOM 5077 C C . GLN C 1 186 ? 0.591 -8.468 37.657 1.00 35.18 680 GLN C C 1
ATOM 5078 O O . GLN C 1 186 ? 1.070 -7.717 36.813 1.00 34.59 680 GLN C O 1
ATOM 5084 N N . ASN C 1 187 ? 1.321 -9.370 38.311 1.00 35.08 681 ASN C N 1
ATOM 5085 C CA . ASN C 1 187 ? 2.752 -9.499 38.035 1.00 33.31 681 ASN C CA 1
ATOM 5086 C C . ASN C 1 187 ? 2.919 -9.906 36.578 1.00 32.00 681 ASN C C 1
ATOM 5087 O O . ASN C 1 187 ? 3.762 -9.363 35.855 1.00 29.81 681 ASN C O 1
ATOM 5092 N N . LEU C 1 188 ? 2.096 -10.861 36.154 1.00 29.49 682 LEU C N 1
ATOM 5093 C CA . LEU C 1 188 ? 2.145 -11.366 34.788 1.00 29.18 682 LEU C CA 1
ATOM 5094 C C . LEU C 1 188 ? 1.791 -10.336 33.724 1.00 27.45 682 LEU C C 1
ATOM 5095 O O . LEU C 1 188 ? 2.415 -10.295 32.662 1.00 29.61 682 LEU C O 1
ATOM 5100 N N . GLU C 1 189 ? 0.797 -9.504 33.995 1.00 26.78 683 GLU C N 1
ATOM 5101 C CA . GLU C 1 189 ? 0.407 -8.497 33.016 1.00 26.69 683 GLU C CA 1
ATOM 5102 C C . GLU C 1 189 ? 1.571 -7.541 32.807 1.00 26.72 683 GLU C C 1
ATOM 5103 O O . GLU C 1 189 ? 1.833 -7.098 31.691 1.00 27.99 683 GLU C O 1
ATOM 5109 N N . LYS C 1 190 ? 2.274 -7.245 33.894 1.00 26.41 684 LYS C N 1
ATOM 5110 C CA . LYS C 1 190 ? 3.436 -6.365 33.874 1.00 27.00 684 LYS C CA 1
ATOM 5111 C C . LYS C 1 190 ? 4.575 -6.975 33.043 1.00 26.47 684 LYS C C 1
ATOM 5112 O O . LYS C 1 190 ? 5.180 -6.299 32.208 1.00 26.85 684 LYS C O 1
ATOM 5118 N N . PHE C 1 191 ? 4.864 -8.254 33.268 1.00 27.03 685 PHE C N 1
ATOM 5119 C CA . PHE C 1 191 ? 5.925 -8.928 32.525 1.00 27.66 685 PHE C CA 1
ATOM 5120 C C . PHE C 1 191 ? 5.622 -8.996 31.027 1.00 26.92 685 PHE C C 1
ATOM 5121 O O . PHE C 1 191 ? 6.504 -8.786 30.194 1.00 25.97 685 PHE C O 1
ATOM 5129 N N . HIS C 1 192 ? 4.378 -9.318 30.694 1.00 27.02 686 HIS C N 1
ATOM 5130 C CA . HIS C 1 192 ? 3.962 -9.414 29.300 1.00 26.29 686 HIS C CA 1
ATOM 5131 C C . HIS C 1 192 ? 4.049 -8.045 28.641 1.00 26.81 686 HIS C C 1
ATOM 5132 O O . HIS C 1 192 ? 4.510 -7.923 27.501 1.00 26.77 686 HIS C O 1
ATOM 5139 N N . MET C 1 193 ? 3.611 -7.019 29.371 1.00 24.72 687 MET C N 1
ATOM 5140 C CA . MET C 1 193 ? 3.642 -5.653 28.876 1.00 24.44 687 MET C CA 1
ATOM 5141 C C . MET C 1 193 ? 5.080 -5.254 28.566 1.00 25.51 687 MET C C 1
ATOM 5142 O O . MET C 1 193 ? 5.366 -4.733 27.484 1.00 24.93 687 MET C O 1
ATOM 5147 N N . ASP C 1 194 ? 5.988 -5.498 29.510 1.00 26.51 688 ASP C N 1
ATOM 5148 C CA . ASP C 1 194 ? 7.396 -5.168 29.294 1.00 26.72 688 ASP C CA 1
ATOM 5149 C C . ASP C 1 194 ? 7.957 -6.010 28.147 1.00 25.84 688 ASP C C 1
ATOM 5150 O O . ASP C 1 194 ? 8.723 -5.519 27.322 1.00 25.66 688 ASP C O 1
ATOM 5155 N N . LEU C 1 195 ? 7.569 -7.279 28.089 1.00 25.45 689 LEU C N 1
ATOM 5156 C CA . LEU C 1 195 ? 8.057 -8.152 27.031 1.00 25.87 689 LEU C CA 1
ATOM 5157 C C . LEU C 1 195 ? 7.628 -7.591 25.677 1.00 27.40 689 LEU C C 1
ATOM 5158 O O . LEU C 1 195 ? 8.435 -7.478 24.745 1.00 25.68 689 LEU C O 1
ATOM 5163 N N . PHE C 1 196 ? 6.352 -7.230 25.580 1.00 26.40 690 PHE C N 1
ATOM 5164 C CA . PHE C 1 196 ? 5.817 -6.671 24.350 1.00 26.58 690 PHE C CA 1
ATOM 5165 C C . PHE C 1 196 ? 6.596 -5.405 23.996 1.00 28.00 690 PHE C C 1
ATOM 5166 O O . PHE C 1 196 ? 6.947 -5.188 22.835 1.00 28.19 690 PHE C O 1
ATOM 5174 N N . ARG C 1 197 ? 6.865 -4.572 25.001 1.00 26.95 691 ARG C N 1
ATOM 5175 C CA . ARG C 1 197 ? 7.589 -3.331 24.766 1.00 28.50 691 ARG C CA 1
ATOM 5176 C C . ARG C 1 197 ? 9.005 -3.597 24.261 1.00 27.80 691 ARG C C 1
ATOM 5177 O O . ARG C 1 197 ? 9.475 -2.927 23.340 1.00 25.85 691 ARG C O 1
ATOM 5185 N N . MET C 1 198 ? 9.685 -4.575 24.857 1.00 28.09 692 MET C N 1
ATOM 5186 C CA . MET C 1 198 ? 11.040 -4.912 24.426 1.00 28.84 692 MET C CA 1
ATOM 5187 C C . MET C 1 198 ? 11.018 -5.399 22.975 1.00 29.04 692 MET C C 1
ATOM 5188 O O . MET C 1 198 ? 11.942 -5.129 22.209 1.00 29.34 692 MET C O 1
ATOM 5193 N N . ARG C 1 199 ? 9.958 -6.106 22.590 1.00 28.81 693 ARG C N 1
ATOM 5194 C CA . ARG C 1 199 ? 9.860 -6.615 21.222 1.00 28.60 693 ARG C CA 1
ATOM 5195 C C . ARG C 1 199 ? 9.597 -5.513 20.195 1.00 28.98 693 ARG C C 1
ATOM 5196 O O . ARG C 1 199 ? 10.051 -5.611 19.057 1.00 28.93 693 ARG C O 1
ATOM 5204 N N . CYS C 1 200 ? 8.869 -4.473 20.600 1.00 26.55 694 CYS C N 1
ATOM 5205 C CA . CYS C 1 200 ? 8.594 -3.343 19.724 1.00 28.30 694 CYS C CA 1
ATOM 5206 C C . CYS C 1 200 ? 9.907 -2.611 19.463 1.00 28.77 694 CYS C C 1
ATOM 5207 O O . CYS C 1 200 ? 10.197 -2.216 18.336 1.00 27.86 694 CYS C O 1
ATOM 5210 N N . TYR C 1 201 ? 10.696 -2.418 20.517 1.00 29.45 695 TYR C N 1
ATOM 5211 C CA . TYR C 1 201 ? 11.972 -1.727 20.378 1.00 31.43 695 TYR C CA 1
ATOM 5212 C C . TYR C 1 201 ? 12.881 -2.534 19.452 1.00 33.67 695 TYR C C 1
ATOM 5213 O O . TYR C 1 201 ? 13.525 -1.980 18.549 1.00 34.07 695 TYR C O 1
ATOM 5222 N N . LEU C 1 202 ? 12.924 -3.846 19.677 1.00 32.83 696 LEU C N 1
ATOM 5223 C CA . LEU C 1 202 ? 13.736 -4.736 18.860 1.00 31.96 696 LEU C CA 1
ATOM 5224 C C . LEU C 1 202 ? 13.319 -4.685 17.395 1.00 32.29 696 LEU C C 1
ATOM 5225 O O . LEU C 1 202 ? 14.166 -4.576 16.508 1.00 33.47 696 LEU C O 1
ATOM 5230 N N . ALA C 1 203 ? 12.014 -4.757 17.145 1.00 30.38 697 ALA C N 1
ATOM 5231 C CA . ALA C 1 203 ? 11.500 -4.753 15.782 1.00 30.38 697 ALA C CA 1
ATOM 5232 C C . ALA C 1 203 ? 11.793 -3.464 15.043 1.00 31.18 697 ALA C C 1
ATOM 5233 O O . ALA C 1 203 ? 12.089 -3.484 13.847 1.00 29.78 697 ALA C O 1
ATOM 5235 N N . SER C 1 204 ? 11.703 -2.343 15.750 1.00 32.53 698 SER C N 1
ATOM 5236 C CA . SER C 1 204 ? 11.955 -1.049 15.137 1.00 35.68 698 SER C CA 1
ATOM 5237 C C . SER C 1 204 ? 13.446 -0.828 14.914 1.00 36.79 698 SER C C 1
ATOM 5238 O O . SER C 1 204 ? 13.831 -0.071 14.030 1.00 38.73 698 SER C O 1
ATOM 5241 N N . LEU C 1 205 ? 14.278 -1.483 15.719 1.00 38.14 699 LEU C N 1
ATOM 5242 C CA . LEU C 1 205 ? 15.729 -1.362 15.583 1.00 38.56 699 LEU C CA 1
ATOM 5243 C C . LEU C 1 205 ? 16.279 -2.332 14.541 1.00 40.29 699 LEU C C 1
ATOM 5244 O O . LEU C 1 205 ? 17.310 -2.066 13.929 1.00 41.36 699 LEU C O 1
ATOM 5249 N N . GLN C 1 206 ? 15.593 -3.453 14.340 1.00 40.24 700 GLN C N 1
ATOM 5250 C CA . GLN C 1 206 ? 16.051 -4.460 13.389 1.00 40.77 700 GLN C CA 1
ATOM 5251 C C . GLN C 1 206 ? 15.237 -4.522 12.100 1.00 41.06 700 GLN C C 1
ATOM 5252 O O . GLN C 1 206 ? 15.487 -5.378 11.253 1.00 41.03 700 GLN C O 1
ATOM 5258 N N . GLY C 1 207 ? 14.259 -3.633 11.961 1.00 41.12 701 GLY C N 1
ATOM 5259 C CA . GLY C 1 207 ? 13.441 -3.606 10.759 1.00 40.15 701 GLY C CA 1
ATOM 5260 C C . GLY C 1 207 ? 12.349 -4.657 10.660 1.00 41.05 701 GLY C C 1
ATOM 5261 O O . GLY C 1 207 ? 11.633 -4.709 9.663 1.00 43.04 701 GLY C O 1
ATOM 5262 N N . GLY C 1 208 ? 12.200 -5.487 11.685 1.00 41.09 702 GLY C N 1
ATOM 5263 C CA . GLY C 1 208 ? 11.186 -6.527 11.639 1.00 41.69 702 GLY C CA 1
ATOM 5264 C C . GLY C 1 208 ? 9.758 -6.054 11.844 1.00 42.78 702 GLY C C 1
ATOM 5265 O O . GLY C 1 208 ? 9.498 -4.853 11.979 1.00 41.54 702 GLY C O 1
ATOM 5266 N N . GLU C 1 209 ? 8.825 -7.006 11.853 1.00 41.58 703 GLU C N 1
ATOM 5267 C CA . GLU C 1 209 ? 7.419 -6.692 12.068 1.00 40.71 703 GLU C CA 1
ATOM 5268 C C . GLU C 1 209 ? 7.236 -6.555 13.570 1.00 37.92 703 GLU C C 1
ATOM 5269 O O . GLU C 1 209 ? 7.871 -7.269 14.347 1.00 37.60 703 GLU C O 1
ATOM 5275 N N . LEU C 1 210 ? 6.383 -5.623 13.976 1.00 35.92 704 LEU C N 1
ATOM 5276 C CA . LEU C 1 210 ? 6.109 -5.398 15.389 1.00 33.69 704 LEU C CA 1
ATOM 5277 C C . LEU C 1 210 ? 5.372 -6.606 15.952 1.00 32.07 704 LEU C C 1
ATOM 5278 O O . LEU C 1 210 ? 4.626 -7.277 15.238 1.00 30.90 704 LEU C O 1
ATOM 5283 N N . PRO C 1 211 ? 5.578 -6.905 17.244 1.00 31.00 705 PRO C N 1
ATOM 5284 C CA . PRO C 1 211 ? 4.897 -8.055 17.848 1.00 30.10 705 PRO C CA 1
ATOM 5285 C C . PRO C 1 211 ? 3.378 -7.948 17.691 1.00 29.31 705 PRO C C 1
ATOM 5286 O O . PRO C 1 211 ? 2.823 -6.844 17.659 1.00 30.60 705 PRO C O 1
ATOM 5290 N N . ASN C 1 212 ? 2.719 -9.098 17.591 1.00 27.49 706 ASN C N 1
ATOM 5291 C CA . ASN C 1 212 ? 1.271 -9.162 17.416 1.00 28.36 706 ASN C CA 1
ATOM 5292 C C . ASN C 1 212 ? 0.566 -8.667 18.682 1.00 27.62 706 ASN C C 1
ATOM 5293 O O . ASN C 1 212 ? 0.720 -9.242 19.757 1.00 24.31 706 ASN C O 1
ATOM 5298 N N . PRO C 1 213 ? -0.228 -7.595 18.567 1.00 28.95 707 PRO C N 1
ATOM 5299 C CA . PRO C 1 213 ? -0.920 -7.094 19.760 1.00 30.03 707 PRO C CA 1
ATOM 5300 C C . PRO C 1 213 ? -1.848 -8.112 20.438 1.00 29.90 707 PRO C C 1
ATOM 5301 O O . PRO C 1 213 ? -2.076 -8.026 21.641 1.00 29.48 707 PRO C O 1
ATOM 5305 N N . LYS C 1 214 ? -2.350 -9.088 19.681 1.00 28.78 708 LYS C N 1
ATOM 5306 C CA . LYS C 1 214 ? -3.257 -10.088 20.241 1.00 31.83 708 LYS C CA 1
ATOM 5307 C C . LYS C 1 214 ? -2.566 -11.028 21.213 1.00 31.23 708 LYS C C 1
ATOM 5308 O O . LYS C 1 214 ? -3.203 -11.594 22.096 1.00 33.05 708 LYS C O 1
ATOM 5314 N N . SER C 1 215 ? -1.262 -11.199 21.050 1.00 30.79 709 SER C N 1
ATOM 5315 C CA . SER C 1 215 ? -0.508 -12.075 21.928 1.00 31.70 709 SER C CA 1
ATOM 5316 C C . SER C 1 215 ? -0.400 -11.458 23.320 1.00 30.74 709 SER C C 1
ATOM 5317 O O . SER C 1 215 ? -0.375 -12.169 24.333 1.00 30.66 709 SER C O 1
ATOM 5320 N N . LEU C 1 216 ? -0.330 -10.134 23.370 1.00 26.78 710 LEU C N 1
ATOM 5321 C CA . LEU C 1 216 ? -0.254 -9.441 24.643 1.00 26.84 710 LEU C CA 1
ATOM 5322 C C . LEU C 1 216 ? -1.640 -9.412 25.301 1.00 27.60 710 LEU C C 1
ATOM 5323 O O . LEU C 1 216 ? -1.787 -9.709 26.493 1.00 27.46 710 LEU C O 1
ATOM 5328 N N . LEU C 1 217 ? -2.657 -9.055 24.520 1.00 26.04 711 LEU C N 1
ATOM 5329 C CA . LEU C 1 217 ? -4.020 -8.983 25.045 1.00 25.23 711 LEU C CA 1
ATOM 5330 C C . LEU C 1 217 ? -4.499 -10.331 25.582 1.00 24.51 711 LEU C C 1
ATOM 5331 O O . LEU C 1 217 ? -5.411 -10.383 26.395 1.00 24.74 711 LEU C O 1
ATOM 5336 N N . ALA C 1 218 ? -3.880 -11.419 25.141 1.00 22.61 712 ALA C N 1
ATOM 5337 C CA . ALA C 1 218 ? -4.265 -12.730 25.641 1.00 25.59 712 ALA C CA 1
ATOM 5338 C C . ALA C 1 218 ? -3.867 -12.860 27.117 1.00 26.05 712 ALA C C 1
ATOM 5339 O O . ALA C 1 218 ? -4.363 -13.736 27.823 1.00 26.57 712 ALA C O 1
ATOM 5341 N N . ALA C 1 219 ? -2.984 -11.976 27.579 1.00 27.96 713 ALA C N 1
ATOM 5342 C CA . ALA C 1 219 ? -2.528 -11.998 28.975 1.00 28.27 713 ALA C CA 1
ATOM 5343 C C . ALA C 1 219 ? -3.329 -11.074 29.890 1.00 30.70 713 ALA C C 1
ATOM 5344 O O . ALA C 1 219 ? -2.986 -10.901 31.066 1.00 31.79 713 ALA C O 1
ATOM 5346 N N . THR C 1 220 ? -4.395 -10.483 29.364 1.00 30.08 714 THR C N 1
ATOM 5347 C CA . THR C 1 220 ? -5.211 -9.580 30.165 1.00 31.32 714 THR C CA 1
ATOM 5348 C C . THR C 1 220 ? -6.144 -10.368 31.082 1.00 31.49 714 THR C C 1
ATOM 5349 O O . THR C 1 220 ? -6.977 -11.142 30.615 1.00 29.30 714 THR C O 1
ATOM 5353 N N . SER C 1 221 ? -5.996 -10.175 32.390 1.00 31.08 715 SER C N 1
ATOM 5354 C CA . SER C 1 221 ? -6.837 -10.879 33.352 1.00 31.47 715 SER C CA 1
ATOM 5355 C C . SER C 1 221 ? -8.270 -10.383 33.240 1.00 32.29 715 SER C C 1
ATOM 5356 O O . SER C 1 221 ? -8.519 -9.305 32.691 1.00 32.93 715 SER C O 1
ATOM 5359 N N . ARG C 1 222 ? -9.213 -11.164 33.757 1.00 33.73 716 ARG C N 1
ATOM 5360 C CA . ARG C 1 222 ? -10.616 -10.768 33.714 1.00 35.76 716 ARG C CA 1
ATOM 5361 C C . ARG C 1 222 ? -10.859 -9.425 34.388 1.00 34.15 716 ARG C C 1
ATOM 5362 O O . ARG C 1 222 ? -11.543 -8.569 33.838 1.00 35.43 716 ARG C O 1
ATOM 5370 N N . PRO C 1 223 ? -10.302 -9.218 35.591 1.00 34.21 717 PRO C N 1
ATOM 5371 C CA . PRO C 1 223 ? -10.523 -7.932 36.254 1.00 33.86 717 PRO C CA 1
ATOM 5372 C C . PRO C 1 223 ? -9.993 -6.761 35.428 1.00 33.41 717 PRO C C 1
ATOM 5373 O O . PRO C 1 223 ? -10.577 -5.689 35.431 1.00 33.25 717 PRO C O 1
ATOM 5377 N N . SER C 1 224 ? -8.882 -6.972 34.724 1.00 32.73 718 SER C N 1
ATOM 5378 C CA . SER C 1 224 ? -8.296 -5.921 33.896 1.00 31.09 718 SER C CA 1
ATOM 5379 C C . SER C 1 224 ? -9.173 -5.621 32.675 1.00 31.08 718 SER C C 1
ATOM 5380 O O . SER C 1 224 ? -9.346 -4.463 32.303 1.00 30.09 718 SER C O 1
ATOM 5383 N N . LYS C 1 225 ? -9.721 -6.662 32.052 1.00 30.98 719 LYS C N 1
ATOM 5384 C CA . LYS C 1 225 ? -10.589 -6.473 30.894 1.00 31.98 719 LYS C CA 1
ATOM 5385 C C . LYS C 1 225 ? -11.824 -5.669 31.306 1.00 32.66 719 LYS C C 1
ATOM 5386 O O . LYS C 1 225 ? -12.173 -4.683 30.665 1.00 31.94 719 LYS C O 1
ATOM 5392 N N . LEU C 1 226 ? -12.480 -6.090 32.382 1.00 33.44 720 LEU C N 1
ATOM 5393 C CA . LEU C 1 226 ? -13.665 -5.385 32.858 1.00 36.70 720 LEU C CA 1
ATOM 5394 C C . LEU C 1 226 ? -13.367 -3.925 33.193 1.00 35.42 720 LEU C C 1
ATOM 5395 O O . LEU C 1 226 ? -14.193 -3.047 32.948 1.00 36.32 720 LEU C O 1
ATOM 5400 N N . ALA C 1 227 ? -12.189 -3.664 33.751 1.00 32.99 721 ALA C N 1
ATOM 5401 C CA . ALA C 1 227 ? -11.814 -2.299 34.088 1.00 34.28 721 ALA C CA 1
ATOM 5402 C C . ALA C 1 227 ? -11.663 -1.481 32.801 1.00 35.42 721 ALA C C 1
ATOM 5403 O O . ALA C 1 227 ? -12.130 -0.343 32.718 1.00 37.43 721 ALA C O 1
ATOM 5405 N N . LEU C 1 228 ? -11.022 -2.067 31.793 1.00 33.66 722 LEU C N 1
ATOM 5406 C CA . LEU C 1 228 ? -10.826 -1.371 30.525 1.00 34.22 722 LEU C CA 1
ATOM 5407 C C . LEU C 1 228 ? -12.155 -1.250 29.791 1.00 34.51 722 LEU C C 1
ATOM 5408 O O . LEU C 1 228 ? -12.365 -0.316 29.016 1.00 31.77 722 LEU C O 1
ATOM 5413 N N . GLY C 1 229 ? -13.048 -2.204 30.040 1.00 36.69 723 GLY C N 1
ATOM 5414 C CA . GLY C 1 229 ? -14.359 -2.165 29.420 1.00 39.39 723 GLY C CA 1
ATOM 5415 C C . GLY C 1 229 ? -15.101 -0.940 29.933 1.00 42.07 723 GLY C C 1
ATOM 5416 O O . GLY C 1 229 ? -15.724 -0.203 29.162 1.00 41.49 723 GLY C O 1
ATOM 5417 N N . ARG C 1 230 ? -15.031 -0.720 31.244 1.00 43.47 724 ARG C N 1
ATOM 5418 C CA . ARG C 1 230 ? -15.682 0.432 31.856 1.00 46.00 724 ARG C CA 1
ATOM 5419 C C . ARG C 1 230 ? -15.012 1.710 31.365 1.00 45.89 724 ARG C C 1
ATOM 5420 O O . ARG C 1 230 ? -15.663 2.740 31.201 1.00 46.50 724 ARG C O 1
ATOM 5428 N N . LEU C 1 231 ? -13.705 1.634 31.134 1.00 45.92 725 LEU C N 1
ATOM 5429 C CA . LEU C 1 231 ? -12.951 2.776 30.636 1.00 44.07 725 LEU C CA 1
ATOM 5430 C C . LEU C 1 231 ? -13.491 3.088 29.244 1.00 43.88 725 LEU C C 1
ATOM 5431 O O . LEU C 1 231 ? -13.654 4.247 28.874 1.00 43.70 725 LEU C O 1
ATOM 5436 N N . GLY C 1 232 ? -13.776 2.042 28.478 1.00 44.23 726 GLY C N 1
ATOM 5437 C CA . GLY C 1 232 ? -14.300 2.242 27.142 1.00 44.64 726 GLY C CA 1
ATOM 5438 C C . GLY C 1 232 ? -13.314 1.896 26.045 1.00 44.65 726 GLY C C 1
ATOM 5439 O O . GLY C 1 232 ? -13.700 1.776 24.885 1.00 45.00 726 GLY C O 1
ATOM 5440 N N . VAL C 1 233 ? -12.042 1.740 26.402 1.00 44.37 727 VAL C N 1
ATOM 5441 C CA . VAL C 1 233 ? -11.013 1.390 25.422 1.00 43.04 727 VAL C CA 1
ATOM 5442 C C . VAL C 1 233 ? -10.278 0.116 25.844 1.00 41.56 727 VAL C C 1
ATOM 5443 O O . VAL C 1 233 ? -9.690 0.071 26.926 1.00 40.18 727 VAL C O 1
ATOM 5447 N N . LEU C 1 234 ? -10.321 -0.914 24.996 1.00 38.99 728 LEU C N 1
ATOM 5448 C CA . LEU C 1 234 ? -9.646 -2.179 25.292 1.00 37.54 728 LEU C CA 1
ATOM 5449 C C . LEU C 1 234 ? -8.649 -2.502 24.179 1.00 35.02 728 LEU C C 1
ATOM 5450 O O . LEU C 1 234 ? -8.992 -3.098 23.157 1.00 33.78 728 LEU C O 1
ATOM 5455 N N . SER C 1 235 ? -7.404 -2.112 24.401 1.00 30.51 729 SER C N 1
ATOM 5456 C CA . SER C 1 235 ? -6.364 -2.324 23.415 1.00 28.53 729 SER C CA 1
ATOM 5457 C C . SER C 1 235 ? -5.036 -2.419 24.129 1.00 25.03 729 SER C C 1
ATOM 5458 O O . SER C 1 235 ? -4.969 -2.310 25.354 1.00 23.12 729 SER C O 1
ATOM 5461 N N . VAL C 1 236 ? -3.982 -2.618 23.351 1.00 23.73 730 VAL C N 1
ATOM 5462 C CA . VAL C 1 236 ? -2.634 -2.694 23.902 1.00 24.14 730 VAL C CA 1
ATOM 5463 C C . VAL C 1 236 ? -2.324 -1.384 24.631 1.00 23.31 730 VAL C C 1
ATOM 5464 O O . VAL C 1 236 ? -1.768 -1.389 25.717 1.00 26.08 730 VAL C O 1
ATOM 5468 N N . SER C 1 237 ? -2.712 -0.262 24.035 1.00 25.36 731 SER C N 1
ATOM 5469 C CA . SER C 1 237 ? -2.443 1.045 24.627 1.00 23.94 731 SER C CA 1
ATOM 5470 C C . SER C 1 237 ? -3.121 1.282 25.979 1.00 23.79 731 SER C C 1
ATOM 5471 O O . SER C 1 237 ? -2.470 1.720 26.927 1.00 24.46 731 SER C O 1
ATOM 5474 N N . SER C 1 238 ? -4.419 1.005 26.073 1.00 23.59 732 SER C N 1
ATOM 5475 C CA . SER C 1 238 ? -5.123 1.195 27.342 1.00 24.52 732 SER C CA 1
ATOM 5476 C C . SER C 1 238 ? -4.652 0.146 28.365 1.00 24.86 732 SER C C 1
ATOM 5477 O O . SER C 1 238 ? -4.585 0.423 29.560 1.00 24.21 732 SER C O 1
ATOM 5480 N N . PHE C 1 239 ? -4.306 -1.049 27.890 1.00 26.14 733 PHE C N 1
ATOM 5481 C CA . PHE C 1 239 ? -3.806 -2.104 28.776 1.00 26.20 733 PHE C CA 1
ATOM 5482 C C . PHE C 1 239 ? -2.479 -1.635 29.396 1.00 26.63 733 PHE C C 1
ATOM 5483 O O . PHE C 1 239 ? -2.221 -1.859 30.587 1.00 25.28 733 PHE C O 1
ATOM 5491 N N . HIS C 1 240 ? -1.656 -0.971 28.583 1.00 24.36 734 HIS C N 1
ATOM 5492 C CA . HIS C 1 240 ? -0.361 -0.444 29.025 1.00 25.34 734 HIS C CA 1
ATOM 5493 C C . HIS C 1 240 ? -0.572 0.644 30.082 1.00 26.49 734 HIS C C 1
ATOM 5494 O O . HIS C 1 240 ? 0.135 0.690 31.095 1.00 27.92 734 HIS C O 1
ATOM 5501 N N . ALA C 1 241 ? -1.536 1.524 29.832 1.00 24.90 735 ALA C N 1
ATOM 5502 C CA . ALA C 1 241 ? -1.843 2.604 30.770 1.00 27.22 735 ALA C CA 1
ATOM 5503 C C . ALA C 1 241 ? -2.340 2.018 32.096 1.00 27.06 735 ALA C C 1
ATOM 5504 O O . ALA C 1 241 ? -2.066 2.554 33.170 1.00 28.61 735 ALA C O 1
ATOM 5506 N N . LEU C 1 242 ? -3.072 0.913 32.015 1.00 28.48 736 LEU C N 1
ATOM 5507 C CA . LEU C 1 242 ? -3.582 0.268 33.215 1.00 30.50 736 LEU C CA 1
ATOM 5508 C C . LEU C 1 242 ? -2.429 -0.281 34.049 1.00 30.48 736 LEU C C 1
ATOM 5509 O O . LEU C 1 242 ? -2.408 -0.120 35.273 1.00 32.45 736 LEU C O 1
ATOM 5514 N N . VAL C 1 243 ? -1.465 -0.922 33.394 1.00 29.79 737 VAL C N 1
ATOM 5515 C CA . VAL C 1 243 ? -0.322 -1.479 34.110 1.00 28.44 737 VAL C CA 1
ATOM 5516 C C . VAL C 1 243 ? 0.522 -0.365 34.735 1.00 31.12 737 VAL C C 1
ATOM 5517 O O . VAL C 1 243 ? 1.011 -0.503 35.854 1.00 29.96 737 VAL C O 1
ATOM 5521 N N . CYS C 1 244 ? 0.690 0.738 34.010 1.00 31.56 738 CYS C N 1
ATOM 5522 C CA . CYS C 1 244 ? 1.469 1.863 34.521 1.00 33.27 738 CYS C CA 1
ATOM 5523 C C . CYS C 1 244 ? 0.787 2.498 35.738 1.00 33.64 738 CYS C C 1
ATOM 5524 O O . CYS C 1 244 ? 1.457 2.976 36.647 1.00 32.26 738 CYS C O 1
ATOM 5527 N N . SER C 1 245 ? -0.542 2.491 35.755 1.00 34.53 739 SER C N 1
ATOM 5528 C CA . SER C 1 245 ? -1.292 3.101 36.848 1.00 38.35 739 SER C CA 1
ATOM 5529 C C . SER C 1 245 ? -1.094 2.409 38.193 1.00 41.68 739 SER C C 1
ATOM 5530 O O . SER C 1 245 ? -1.381 2.986 39.237 1.00 40.90 739 SER C O 1
ATOM 5533 N N . ARG C 1 246 ? -0.615 1.172 38.163 1.00 43.92 740 ARG C N 1
ATOM 5534 C CA . ARG C 1 246 ? -0.384 0.415 39.387 1.00 47.66 740 ARG C CA 1
ATOM 5535 C C . ARG C 1 246 ? 1.036 0.638 39.880 1.00 50.28 740 ARG C C 1
ATOM 5536 O O . ARG C 1 246 ? 1.250 1.052 41.017 1.00 53.17 740 ARG C O 1
ATOM 5544 N N . ASP C 1 247 ? 2.002 0.348 39.013 1.00 53.11 741 ASP C N 1
ATOM 5545 C CA . ASP C 1 247 ? 3.415 0.500 39.342 1.00 55.16 741 ASP C CA 1
ATOM 5546 C C . ASP C 1 247 ? 3.734 1.926 39.777 1.00 56.32 741 ASP C C 1
ATOM 5547 O O . ASP C 1 247 ? 4.100 2.106 40.959 1.00 57.05 741 ASP C O 1
ATOM 5549 N N . GLN D 1 8 ? -12.522 -38.348 1.849 1.00 52.62 502 GLN D N 1
ATOM 5550 C CA . GLN D 1 8 ? -12.454 -38.874 3.244 1.00 52.35 502 GLN D CA 1
ATOM 5551 C C . GLN D 1 8 ? -11.227 -38.318 3.966 1.00 51.72 502 GLN D C 1
ATOM 5552 O O . GLN D 1 8 ? -10.192 -38.982 4.055 1.00 52.69 502 GLN D O 1
ATOM 5554 N N . GLY D 1 9 ? -11.350 -37.101 4.487 1.00 49.01 503 GLY D N 1
ATOM 5555 C CA . GLY D 1 9 ? -10.237 -36.479 5.179 1.00 46.37 503 GLY D CA 1
ATOM 5556 C C . GLY D 1 9 ? -9.925 -37.056 6.548 1.00 44.44 503 GLY D C 1
ATOM 5557 O O . GLY D 1 9 ? -10.777 -37.675 7.190 1.00 43.61 503 GLY D O 1
ATOM 5558 N N . VAL D 1 10 ? -8.693 -36.843 6.997 1.00 42.24 504 VAL D N 1
ATOM 5559 C CA . VAL D 1 10 ? -8.244 -37.331 8.292 1.00 40.23 504 VAL D CA 1
ATOM 5560 C C . VAL D 1 10 ? -8.804 -36.486 9.428 1.00 38.66 504 VAL D C 1
ATOM 5561 O O . VAL D 1 10 ? -8.873 -35.259 9.330 1.00 37.97 504 VAL D O 1
ATOM 5565 N N . VAL D 1 11 ? -9.210 -37.153 10.504 1.00 37.83 505 VAL D N 1
ATOM 5566 C CA . VAL D 1 11 ? -9.734 -36.468 11.675 1.00 34.87 505 VAL D CA 1
ATOM 5567 C C . VAL D 1 11 ? -8.531 -35.986 12.470 1.00 35.35 505 VAL D C 1
ATOM 5568 O O . VAL D 1 11 ? -7.809 -36.792 13.056 1.00 35.63 505 VAL D O 1
ATOM 5572 N N . ARG D 1 12 ? -8.320 -34.670 12.479 1.00 35.35 506 ARG D N 1
ATOM 5573 C CA . ARG D 1 12 ? -7.192 -34.055 13.177 1.00 34.12 506 ARG D CA 1
ATOM 5574 C C . ARG D 1 12 ? -7.440 -33.681 14.628 1.00 34.22 506 ARG D C 1
ATOM 5575 O O . ARG D 1 12 ? -6.530 -33.770 15.449 1.00 35.17 506 ARG D O 1
ATOM 5583 N N . LYS D 1 13 ? -8.656 -33.242 14.943 1.00 32.00 507 LYS D N 1
ATOM 5584 C CA . LYS D 1 13 ? -8.959 -32.814 16.302 1.00 31.28 507 LYS D CA 1
ATOM 5585 C C . LYS D 1 13 ? -10.447 -32.874 16.625 1.00 31.75 507 LYS D C 1
ATOM 5586 O O . LYS D 1 13 ? -11.300 -32.791 15.738 1.00 28.63 507 LYS D O 1
ATOM 5592 N N . ALA D 1 14 ? -10.743 -33.020 17.912 1.00 30.56 508 ALA D N 1
ATOM 5593 C CA . ALA D 1 14 ? -12.116 -33.083 18.387 1.00 31.78 508 ALA D CA 1
ATOM 5594 C C . ALA D 1 14 ? -12.154 -32.510 19.795 1.00 31.68 508 ALA D C 1
ATOM 5595 O O . ALA D 1 14 ? -11.210 -32.686 20.566 1.00 31.43 508 ALA D O 1
ATOM 5597 N N . GLY D 1 15 ? -13.244 -31.825 20.125 1.00 30.70 509 GLY D N 1
ATOM 5598 C CA . GLY D 1 15 ? -13.366 -31.249 21.450 1.00 30.96 509 GLY D CA 1
ATOM 5599 C C . GLY D 1 15 ? -14.593 -30.373 21.609 1.00 31.29 509 GLY D C 1
ATOM 5600 O O . GLY D 1 15 ? -15.313 -30.102 20.645 1.00 29.91 509 GLY D O 1
ATOM 5601 N N . TRP D 1 16 ? -14.824 -29.931 22.840 1.00 32.27 510 TRP D N 1
ATOM 5602 C CA . TRP D 1 16 ? -15.947 -29.065 23.152 1.00 32.39 510 TRP D CA 1
ATOM 5603 C C . TRP D 1 16 ? -15.644 -27.627 22.761 1.00 32.31 510 TRP D C 1
ATOM 5604 O O . TRP D 1 16 ? -14.569 -27.101 23.054 1.00 32.02 510 TRP D O 1
ATOM 5615 N N . LEU D 1 17 ? -16.602 -26.997 22.093 1.00 31.64 511 LEU D N 1
ATOM 5616 C CA . LEU D 1 17 ? -16.461 -25.617 21.671 1.00 30.85 511 LEU D CA 1
ATOM 5617 C C . LEU D 1 17 ? -17.799 -24.919 21.668 1.00 32.56 511 LEU D C 1
ATOM 5618 O O . LEU D 1 17 ? -18.835 -25.522 21.357 1.00 30.67 511 LEU D O 1
ATOM 5623 N N . PHE D 1 18 ? -17.779 -23.643 22.035 1.00 32.16 512 PHE D N 1
ATOM 5624 C CA . PHE D 1 18 ? -18.987 -22.849 21.989 1.00 31.24 512 PHE D CA 1
ATOM 5625 C C . PHE D 1 18 ? -18.928 -22.237 20.597 1.00 31.34 512 PHE D C 1
ATOM 5626 O O . PHE D 1 18 ? -17.849 -21.897 20.104 1.00 29.22 512 PHE D O 1
ATOM 5634 N N . PHE D 1 19 ? -20.081 -22.134 19.953 1.00 31.14 513 PHE D N 1
ATOM 5635 C CA . PHE D 1 19 ? -20.148 -21.630 18.596 1.00 32.26 513 PHE D CA 1
ATOM 5636 C C . PHE D 1 19 ? -21.216 -20.563 18.408 1.00 34.86 513 PHE D C 1
ATOM 5637 O O . PHE D 1 19 ? -22.279 -20.609 19.031 1.00 35.04 513 PHE D O 1
ATOM 5645 N N . LYS D 1 20 ? -20.928 -19.608 17.530 1.00 35.09 514 LYS D N 1
ATOM 5646 C CA . LYS D 1 20 ? -21.862 -18.530 17.241 1.00 37.28 514 LYS D CA 1
ATOM 5647 C C . LYS D 1 20 ? -21.553 -17.890 15.893 1.00 37.07 514 LYS D C 1
ATOM 5648 O O . LYS D 1 20 ? -20.491 -17.290 15.716 1.00 37.87 514 LYS D O 1
ATOM 5654 N N . PRO D 1 21 ? -22.462 -18.027 14.913 1.00 36.38 515 PRO D N 1
ATOM 5655 C CA . PRO D 1 21 ? -22.193 -17.409 13.611 1.00 36.97 515 PRO D CA 1
ATOM 5656 C C . PRO D 1 21 ? -22.200 -15.888 13.791 1.00 36.82 515 PRO D C 1
ATOM 5657 O O . PRO D 1 21 ? -22.883 -15.374 14.676 1.00 37.72 515 PRO D O 1
ATOM 5661 N N . LEU D 1 22 ? -21.441 -15.166 12.971 1.00 36.05 516 LEU D N 1
ATOM 5662 C CA . LEU D 1 22 ? -21.369 -13.712 13.118 1.00 35.26 516 LEU D CA 1
ATOM 5663 C C . LEU D 1 22 ? -21.729 -12.931 11.862 1.00 35.25 516 LEU D C 1
ATOM 5664 O O . LEU D 1 22 ? -22.561 -12.027 11.906 1.00 36.09 516 LEU D O 1
ATOM 5669 N N . VAL D 1 23 ? -21.090 -13.274 10.749 1.00 34.83 517 VAL D N 1
ATOM 5670 C CA . VAL D 1 23 ? -21.344 -12.610 9.477 1.00 34.04 517 VAL D CA 1
ATOM 5671 C C . VAL D 1 23 ? -21.631 -13.654 8.411 1.00 34.95 517 VAL D C 1
ATOM 5672 O O . VAL D 1 23 ? -21.135 -14.774 8.477 1.00 35.28 517 VAL D O 1
ATOM 5676 N N . THR D 1 24 ? -22.437 -13.280 7.428 1.00 36.73 518 THR D N 1
ATOM 5677 C CA . THR D 1 24 ? -22.763 -14.177 6.340 1.00 39.54 518 THR D CA 1
ATOM 5678 C C . THR D 1 24 ? -22.924 -13.345 5.077 1.00 40.49 518 THR D C 1
ATOM 5679 O O . THR D 1 24 ? -23.347 -12.194 5.135 1.00 39.60 518 THR D O 1
ATOM 5683 N N . LEU D 1 25 ? -22.565 -13.930 3.944 1.00 43.22 519 LEU D N 1
ATOM 5684 C CA . LEU D 1 25 ? -22.667 -13.247 2.667 1.00 47.88 519 LEU D CA 1
ATOM 5685 C C . LEU D 1 25 ? -24.097 -13.382 2.158 1.00 51.11 519 LEU D C 1
ATOM 5686 O O . LEU D 1 25 ? -24.696 -14.452 2.249 1.00 49.98 519 LEU D O 1
ATOM 5691 N N . GLN D 1 26 ? -24.642 -12.292 1.633 1.00 55.25 520 GLN D N 1
ATOM 5692 C CA . GLN D 1 26 ? -26.009 -12.294 1.124 1.00 60.17 520 GLN D CA 1
ATOM 5693 C C . GLN D 1 26 ? -26.047 -11.921 -0.352 1.00 62.41 520 GLN D C 1
ATOM 5694 O O . GLN D 1 26 ? -25.023 -11.574 -0.941 1.00 63.21 520 GLN D O 1
ATOM 5700 N N . LYS D 1 27 ? -27.233 -11.998 -0.947 1.00 65.30 521 LYS D N 1
ATOM 5701 C CA . LYS D 1 27 ? -27.400 -11.665 -2.355 1.00 67.43 521 LYS D CA 1
ATOM 5702 C C . LYS D 1 27 ? -26.837 -10.275 -2.618 1.00 68.04 521 LYS D C 1
ATOM 5703 O O . LYS D 1 27 ? -26.773 -9.443 -1.711 1.00 68.09 521 LYS D O 1
ATOM 5709 N N . GLU D 1 28 ? -26.424 -10.030 -3.858 1.00 68.87 522 GLU D N 1
ATOM 5710 C CA . GLU D 1 28 ? -25.864 -8.736 -4.234 1.00 69.68 522 GLU D CA 1
ATOM 5711 C C . GLU D 1 28 ? -24.554 -8.524 -3.477 1.00 68.74 522 GLU D C 1
ATOM 5712 O O . GLU D 1 28 ? -24.211 -7.398 -3.112 1.00 68.50 522 GLU D O 1
ATOM 5718 N N . ARG D 1 29 ? -23.838 -9.624 -3.250 1.00 67.98 523 ARG D N 1
ATOM 5719 C CA . ARG D 1 29 ? -22.565 -9.631 -2.530 1.00 66.32 523 ARG D CA 1
ATOM 5720 C C . ARG D 1 29 ? -22.514 -8.659 -1.361 1.00 64.18 523 ARG D C 1
ATOM 5721 O O . ARG D 1 29 ? -21.578 -7.873 -1.236 1.00 64.62 523 ARG D O 1
ATOM 5729 N N . LYS D 1 30 ? -23.520 -8.722 -0.498 1.00 60.99 524 LYS D N 1
ATOM 5730 C CA . LYS D 1 30 ? -23.576 -7.842 0.658 1.00 58.57 524 LYS D CA 1
ATOM 5731 C C . LYS D 1 30 ? -23.356 -8.637 1.941 1.00 55.39 524 LYS D C 1
ATOM 5732 O O . LYS D 1 30 ? -23.980 -9.672 2.156 1.00 54.59 524 LYS D O 1
ATOM 5738 N N . LEU D 1 31 ? -22.453 -8.155 2.786 1.00 51.42 525 LEU D N 1
ATOM 5739 C CA . LEU D 1 31 ? -22.168 -8.820 4.050 1.00 48.90 525 LEU D CA 1
ATOM 5740 C C . LEU D 1 31 ? -23.137 -8.294 5.098 1.00 46.87 525 LEU D C 1
ATOM 5741 O O . LEU D 1 31 ? -23.425 -7.100 5.140 1.00 45.17 525 LEU D O 1
ATOM 5746 N N . GLU D 1 32 ? -23.650 -9.184 5.934 1.00 44.97 526 GLU D N 1
ATOM 5747 C CA . GLU D 1 32 ? -24.580 -8.770 6.968 1.00 44.23 526 GLU D CA 1
ATOM 5748 C C . GLU D 1 32 ? -24.425 -9.635 8.206 1.00 42.75 526 GLU D C 1
ATOM 5749 O O . GLU D 1 32 ? -24.190 -10.841 8.112 1.00 41.60 526 GLU D O 1
ATOM 5755 N N . LEU D 1 33 ? -24.542 -9.006 9.368 1.00 40.10 527 LEU D N 1
ATOM 5756 C CA . LEU D 1 33 ? -24.424 -9.705 10.638 1.00 41.90 527 LEU D CA 1
ATOM 5757 C C . LEU D 1 33 ? -25.568 -10.700 10.810 1.00 43.23 527 LEU D C 1
ATOM 5758 O O . LEU D 1 33 ? -26.633 -10.541 10.217 1.00 44.16 527 LEU D O 1
ATOM 5763 N N . VAL D 1 34 ? -25.336 -11.733 11.612 1.00 43.65 528 VAL D N 1
ATOM 5764 C CA . VAL D 1 34 ? -26.358 -12.734 11.894 1.00 45.35 528 VAL D CA 1
ATOM 5765 C C . VAL D 1 34 ? -27.106 -12.212 13.124 1.00 46.92 528 VAL D C 1
ATOM 5766 O O . VAL D 1 34 ? -26.673 -12.403 14.261 1.00 46.30 528 VAL D O 1
ATOM 5770 N N . ALA D 1 35 ? -28.228 -11.543 12.878 1.00 48.77 529 ALA D N 1
ATOM 5771 C CA . ALA D 1 35 ? -29.044 -10.940 13.933 1.00 49.36 529 ALA D CA 1
ATOM 5772 C C . ALA D 1 35 ? -29.332 -11.781 15.176 1.00 50.78 529 ALA D C 1
ATOM 5773 O O . ALA D 1 35 ? -29.141 -11.311 16.304 1.00 50.40 529 ALA D O 1
ATOM 5775 N N . ARG D 1 36 ? -29.799 -13.011 14.981 1.00 51.74 530 ARG D N 1
ATOM 5776 C CA . ARG D 1 36 ? -30.133 -13.876 16.111 1.00 53.31 530 ARG D CA 1
ATOM 5777 C C . ARG D 1 36 ? -28.971 -14.735 16.603 1.00 52.36 530 ARG D C 1
ATOM 5778 O O . ARG D 1 36 ? -29.185 -15.732 17.294 1.00 52.23 530 ARG D O 1
ATOM 5786 N N . ARG D 1 37 ? -27.746 -14.352 16.260 1.00 50.55 531 ARG D N 1
ATOM 5787 C CA . ARG D 1 37 ? -26.587 -15.125 16.686 1.00 49.56 531 ARG D CA 1
ATOM 5788 C C . ARG D 1 37 ? -26.607 -15.366 18.198 1.00 48.39 531 ARG D C 1
ATOM 5789 O O . ARG D 1 37 ? -26.942 -14.474 18.980 1.00 48.07 531 ARG D O 1
ATOM 5797 N N . LYS D 1 38 ? -26.256 -16.584 18.599 1.00 47.67 532 LYS D N 1
ATOM 5798 C CA . LYS D 1 38 ? -26.237 -16.960 20.009 1.00 47.55 532 LYS D CA 1
ATOM 5799 C C . LYS D 1 38 ? -25.212 -18.061 20.261 1.00 45.73 532 LYS D C 1
ATOM 5800 O O . LYS D 1 38 ? -25.022 -18.947 19.425 1.00 45.64 532 LYS D O 1
ATOM 5806 N N . TRP D 1 39 ? -24.553 -18.006 21.415 1.00 43.82 533 TRP D N 1
ATOM 5807 C CA . TRP D 1 39 ? -23.565 -19.019 21.757 1.00 41.76 533 TRP D CA 1
ATOM 5808 C C . TRP D 1 39 ? -24.247 -20.359 22.012 1.00 42.40 533 TRP D C 1
ATOM 5809 O O . TRP D 1 39 ? -25.285 -20.430 22.672 1.00 40.89 533 TRP D O 1
ATOM 5820 N N . LYS D 1 40 ? -23.653 -21.420 21.480 1.00 43.20 534 LYS D N 1
ATOM 5821 C CA . LYS D 1 40 ? -24.175 -22.771 21.646 1.00 43.10 534 LYS D CA 1
ATOM 5822 C C . LYS D 1 40 ? -23.006 -23.752 21.687 1.00 42.73 534 LYS D C 1
ATOM 5823 O O . LYS D 1 40 ? -22.054 -23.629 20.908 1.00 41.40 534 LYS D O 1
ATOM 5829 N N . GLN D 1 41 ? -23.078 -24.720 22.596 1.00 41.13 535 GLN D N 1
ATOM 5830 C CA . GLN D 1 41 ? -22.011 -25.703 22.737 1.00 41.38 535 GLN D CA 1
ATOM 5831 C C . GLN D 1 41 ? -22.183 -26.903 21.812 1.00 40.55 535 GLN D C 1
ATOM 5832 O O . GLN D 1 41 ? -23.301 -27.317 21.506 1.00 41.88 535 GLN D O 1
ATOM 5838 N N . TYR D 1 42 ? -21.058 -27.459 21.375 1.00 38.62 536 TYR D N 1
ATOM 5839 C CA . TYR D 1 42 ? -21.053 -28.602 20.473 1.00 37.89 536 TYR D CA 1
ATOM 5840 C C . TYR D 1 42 ? -19.775 -29.408 20.623 1.00 37.16 536 TYR D C 1
ATOM 5841 O O . TYR D 1 42 ? -18.766 -28.918 21.143 1.00 36.27 536 TYR D O 1
ATOM 5850 N N . TRP D 1 43 ? -19.827 -30.654 20.169 1.00 35.61 537 TRP D N 1
ATOM 5851 C CA . TRP D 1 43 ? -18.642 -31.488 20.164 1.00 34.72 537 TRP D CA 1
ATOM 5852 C C . TRP D 1 43 ? -18.217 -31.261 18.722 1.00 33.48 537 TRP D C 1
ATOM 5853 O O . TRP D 1 43 ? -18.905 -31.690 17.796 1.00 34.74 537 TRP D O 1
ATOM 5864 N N . VAL D 1 44 ? -17.111 -30.555 18.531 1.00 30.71 538 VAL D N 1
ATOM 5865 C CA . VAL D 1 44 ? -16.653 -30.240 17.182 1.00 29.22 538 VAL D CA 1
ATOM 5866 C C . VAL D 1 44 ? -15.495 -31.107 16.708 1.00 27.73 538 VAL D C 1
ATOM 5867 O O . VAL D 1 44 ? -14.522 -31.317 17.429 1.00 26.80 538 VAL D O 1
ATOM 5871 N N . THR D 1 45 ? -15.609 -31.610 15.485 1.00 27.70 539 THR D N 1
ATOM 5872 C CA . THR D 1 45 ? -14.564 -32.443 14.915 1.00 28.45 539 THR D CA 1
ATOM 5873 C C . THR D 1 45 ? -14.094 -31.900 13.569 1.00 27.37 539 THR D C 1
ATOM 5874 O O . THR D 1 45 ? -14.902 -31.556 12.704 1.00 24.95 539 THR D O 1
ATOM 5878 N N . LEU D 1 46 ? -12.776 -31.815 13.417 1.00 25.58 540 LEU D N 1
ATOM 5879 C CA . LEU D 1 46 ? -12.167 -31.341 12.184 1.00 26.98 540 LEU D CA 1
ATOM 5880 C C . LEU D 1 46 ? -11.742 -32.567 11.386 1.00 27.10 540 LEU D C 1
ATOM 5881 O O . LEU D 1 46 ? -10.822 -33.292 11.782 1.00 28.32 540 LEU D O 1
ATOM 5886 N N . LYS D 1 47 ? -12.432 -32.809 10.280 1.00 26.30 541 LYS D N 1
ATOM 5887 C CA . LYS D 1 47 ? -12.131 -33.943 9.419 1.00 30.01 541 LYS D CA 1
ATOM 5888 C C . LYS D 1 47 ? -11.737 -33.366 8.079 1.00 29.38 541 LYS D C 1
ATOM 5889 O O . LYS D 1 47 ? -12.564 -32.792 7.380 1.00 30.73 541 LYS D O 1
ATOM 5895 N N . GLY D 1 48 ? -10.472 -33.525 7.719 1.00 31.36 542 GLY D N 1
ATOM 5896 C CA . GLY D 1 48 ? -10.009 -32.949 6.477 1.00 31.19 542 GLY D CA 1
ATOM 5897 C C . GLY D 1 48 ? -10.139 -31.457 6.709 1.00 32.32 542 GLY D C 1
ATOM 5898 O O . GLY D 1 48 ? -9.703 -30.945 7.742 1.00 30.90 542 GLY D O 1
ATOM 5899 N N . CYS D 1 49 ? -10.769 -30.760 5.775 1.00 32.07 543 CYS D N 1
ATOM 5900 C CA . CYS D 1 49 ? -10.955 -29.328 5.913 1.00 32.94 543 CYS D CA 1
ATOM 5901 C C . CYS D 1 49 ? -12.401 -28.989 6.275 1.00 32.22 543 CYS D C 1
ATOM 5902 O O . CYS D 1 49 ? -12.893 -27.910 5.953 1.00 33.59 543 CYS D O 1
ATOM 5905 N N . THR D 1 50 ? -13.070 -29.912 6.956 1.00 31.63 544 THR D N 1
ATOM 5906 C CA . THR D 1 50 ? -14.462 -29.725 7.348 1.00 30.89 544 THR D CA 1
ATOM 5907 C C . THR D 1 50 ? -14.680 -29.825 8.858 1.00 29.60 544 THR D C 1
ATOM 5908 O O . THR D 1 50 ? -14.183 -30.752 9.507 1.00 28.82 544 THR D O 1
ATOM 5912 N N . LEU D 1 51 ? -15.424 -28.873 9.415 1.00 27.42 545 LEU D N 1
ATOM 5913 C CA . LEU D 1 51 ? -15.718 -28.884 10.846 1.00 29.87 545 LEU D CA 1
ATOM 5914 C C . LEU D 1 51 ? -17.110 -29.474 11.064 1.00 32.54 545 LEU D C 1
ATOM 5915 O O . LEU D 1 51 ? -18.109 -28.926 10.591 1.00 31.93 545 LEU D O 1
ATOM 5920 N N . LEU D 1 52 ? -17.159 -30.598 11.776 1.00 33.72 546 LEU D N 1
ATOM 5921 C CA . LEU D 1 52 ? -18.410 -31.292 12.074 1.00 36.24 546 LEU D CA 1
ATOM 5922 C C . LEU D 1 52 ? -18.916 -30.929 13.467 1.00 35.50 546 LEU D C 1
ATOM 5923 O O . LEU D 1 52 ? -18.155 -30.933 14.434 1.00 34.94 546 LEU D O 1
ATOM 5928 N N . PHE D 1 53 ? -20.206 -30.621 13.557 1.00 37.21 547 PHE D N 1
ATOM 5929 C CA . PHE D 1 53 ? -20.833 -30.238 14.820 1.00 38.04 547 PHE D CA 1
ATOM 5930 C C . PHE D 1 53 ? -21.770 -31.326 15.343 1.00 39.33 547 PHE D C 1
ATOM 5931 O O . PHE D 1 53 ? -22.701 -31.737 14.658 1.00 39.74 547 PHE D O 1
ATOM 5939 N N . TYR D 1 54 ? -21.518 -31.777 16.567 1.00 42.09 548 TYR D N 1
ATOM 5940 C CA . TYR D 1 54 ? -22.328 -32.814 17.196 1.00 45.09 548 TYR D CA 1
ATOM 5941 C C . TYR D 1 54 ? -23.025 -32.286 18.452 1.00 46.28 548 TYR D C 1
ATOM 5942 O O . TYR D 1 54 ? -22.437 -31.527 19.225 1.00 45.75 548 TYR D O 1
ATOM 5951 N N . GLU D 1 55 ? -24.274 -32.704 18.650 1.00 47.78 549 GLU D N 1
ATOM 5952 C CA . GLU D 1 55 ? -25.061 -32.287 19.809 1.00 49.35 549 GLU D CA 1
ATOM 5953 C C . GLU D 1 55 ? -24.753 -33.166 21.018 1.00 49.61 549 GLU D C 1
ATOM 5954 O O . GLU D 1 55 ? -23.787 -32.926 21.746 1.00 50.94 549 GLU D O 1
ATOM 5956 N N . PRO D 1 68 ? -23.533 -35.739 12.059 1.00 69.65 562 PRO D N 1
ATOM 5957 C CA . PRO D 1 68 ? -23.442 -34.408 12.666 1.00 69.61 562 PRO D CA 1
ATOM 5958 C C . PRO D 1 68 ? -24.736 -33.621 12.502 1.00 69.91 562 PRO D C 1
ATOM 5959 O O . PRO D 1 68 ? -25.610 -34.002 11.724 1.00 70.68 562 PRO D O 1
ATOM 5963 N N . ARG D 1 69 ? -24.860 -32.526 13.243 1.00 69.92 563 ARG D N 1
ATOM 5964 C CA . ARG D 1 69 ? -26.045 -31.685 13.145 1.00 69.47 563 ARG D CA 1
ATOM 5965 C C . ARG D 1 69 ? -25.869 -30.784 11.927 1.00 67.92 563 ARG D C 1
ATOM 5966 O O . ARG D 1 69 ? -26.827 -30.489 11.218 1.00 68.20 563 ARG D O 1
ATOM 5974 N N . CYS D 1 70 ? -24.630 -30.362 11.690 1.00 66.29 564 CYS D N 1
ATOM 5975 C CA . CYS D 1 70 ? -24.294 -29.510 10.553 1.00 64.11 564 CYS D CA 1
ATOM 5976 C C . CYS D 1 70 ? -22.794 -29.577 10.248 1.00 61.49 564 CYS D C 1
ATOM 5977 O O . CYS D 1 70 ? -21.995 -29.997 11.089 1.00 60.59 564 CYS D O 1
ATOM 5980 N N . ALA D 1 71 ? -22.420 -29.178 9.036 1.00 57.81 565 ALA D N 1
ATOM 5981 C CA . ALA D 1 71 ? -21.021 -29.202 8.620 1.00 54.32 565 ALA D CA 1
ATOM 5982 C C . ALA D 1 71 ? -20.566 -27.842 8.110 1.00 51.72 565 ALA D C 1
ATOM 5983 O O . ALA D 1 71 ? -21.277 -27.175 7.360 1.00 51.68 565 ALA D O 1
ATOM 5985 N N . LEU D 1 72 ? -19.370 -27.441 8.519 1.00 48.33 566 LEU D N 1
ATOM 5986 C CA . LEU D 1 72 ? -18.813 -26.165 8.106 1.00 45.26 566 LEU D CA 1
ATOM 5987 C C . LEU D 1 72 ? -17.527 -26.387 7.310 1.00 43.68 566 LEU D C 1
ATOM 5988 O O . LEU D 1 72 ? -16.519 -26.827 7.859 1.00 42.59 566 LEU D O 1
ATOM 5993 N N . PHE D 1 73 ? -17.574 -26.091 6.013 1.00 42.41 567 PHE D N 1
ATOM 5994 C CA . PHE D 1 73 ? -16.415 -26.250 5.135 1.00 41.69 567 PHE D CA 1
ATOM 5995 C C . PHE D 1 73 ? -15.428 -25.120 5.387 1.00 39.73 567 PHE D C 1
ATOM 5996 O O . PHE D 1 73 ? -15.709 -23.960 5.074 1.00 39.09 567 PHE D O 1
ATOM 6004 N N . ALA D 1 74 ? -14.271 -25.468 5.947 1.00 35.34 568 ALA D N 1
ATOM 6005 C CA . ALA D 1 74 ? -13.245 -24.482 6.281 1.00 34.16 568 ALA D CA 1
ATOM 6006 C C . ALA D 1 74 ? -12.124 -24.270 5.261 1.00 32.69 568 ALA D C 1
ATOM 6007 O O . ALA D 1 74 ? -11.098 -23.676 5.591 1.00 33.42 568 ALA D O 1
ATOM 6009 N N . GLU D 1 75 ? -12.306 -24.742 4.034 1.00 31.31 569 GLU D N 1
ATOM 6010 C CA . GLU D 1 75 ? -11.286 -24.564 3.006 1.00 30.62 569 GLU D CA 1
ATOM 6011 C C . GLU D 1 75 ? -10.861 -23.103 2.844 1.00 28.47 569 GLU D C 1
ATOM 6012 O O . GLU D 1 75 ? -11.700 -22.204 2.787 1.00 27.63 569 GLU D O 1
ATOM 6018 N N . ASP D 1 76 ? -9.548 -22.888 2.770 1.00 26.32 570 ASP D N 1
ATOM 6019 C CA . ASP D 1 76 ? -8.950 -21.559 2.606 1.00 27.27 570 ASP D CA 1
ATOM 6020 C C . ASP D 1 76 ? -9.335 -20.546 3.682 1.00 26.32 570 ASP D C 1
ATOM 6021 O O . ASP D 1 76 ? -9.434 -19.351 3.419 1.00 24.76 570 ASP D O 1
ATOM 6026 N N . SER D 1 77 ? -9.515 -21.017 4.905 1.00 26.46 571 SER D N 1
ATOM 6027 C CA . SER D 1 77 ? -9.893 -20.129 5.986 1.00 26.90 571 SER D CA 1
ATOM 6028 C C . SER D 1 77 ? -8.732 -19.452 6.698 1.00 27.73 571 SER D C 1
ATOM 6029 O O . SER D 1 77 ? -7.565 -19.821 6.536 1.00 25.50 571 SER D O 1
ATOM 6032 N N . ILE D 1 78 ? -9.088 -18.435 7.475 1.00 27.68 572 ILE D N 1
ATOM 6033 C CA . ILE D 1 78 ? -8.153 -17.691 8.293 1.00 25.88 572 ILE D CA 1
ATOM 6034 C C . ILE D 1 78 ? -8.765 -17.753 9.681 1.00 25.88 572 ILE D C 1
ATOM 6035 O O . ILE D 1 78 ? -9.974 -17.585 9.846 1.00 27.31 572 ILE D O 1
ATOM 6040 N N . VAL D 1 79 ? -7.932 -18.020 10.676 1.00 24.90 573 VAL D N 1
ATOM 6041 C CA . VAL D 1 79 ? -8.384 -18.101 12.046 1.00 23.64 573 VAL D CA 1
ATOM 6042 C C . VAL D 1 79 ? -7.629 -17.049 12.857 1.00 25.24 573 VAL D C 1
ATOM 6043 O O . VAL D 1 79 ? -6.403 -16.950 12.773 1.00 25.51 573 VAL D O 1
ATOM 6047 N N . GLN D 1 80 ? -8.363 -16.265 13.638 1.00 25.19 574 GLN D N 1
ATOM 6048 C CA . GLN D 1 80 ? -7.765 -15.210 14.454 1.00 24.22 574 GLN D CA 1
ATOM 6049 C C . GLN D 1 80 ? -8.299 -15.268 15.881 1.00 26.69 574 GLN D C 1
ATOM 6050 O O . GLN D 1 80 ? -9.491 -15.508 16.091 1.00 24.84 574 GLN D O 1
ATOM 6056 N N . SER D 1 81 ? -7.427 -15.051 16.863 1.00 26.69 575 SER D N 1
ATOM 6057 C CA . SER D 1 81 ? -7.867 -15.059 18.255 1.00 26.94 575 SER D CA 1
ATOM 6058 C C . SER D 1 81 ? -8.575 -13.730 18.491 1.00 26.16 575 SER D C 1
ATOM 6059 O O . SER D 1 81 ? -8.306 -12.752 17.796 1.00 26.45 575 SER D O 1
ATOM 6062 N N . VAL D 1 82 ? -9.488 -13.692 19.454 1.00 26.37 576 VAL D N 1
ATOM 6063 C CA . VAL D 1 82 ? -10.208 -12.457 19.761 1.00 26.83 576 VAL D CA 1
ATOM 6064 C C . VAL D 1 82 ? -10.106 -12.211 21.267 1.00 27.12 576 VAL D C 1
ATOM 6065 O O . VAL D 1 82 ? -11.108 -12.244 21.983 1.00 24.50 576 VAL D O 1
ATOM 6069 N N . PRO D 1 83 ? -8.881 -11.975 21.768 1.00 27.12 577 PRO D N 1
ATOM 6070 C CA . PRO D 1 83 ? -8.692 -11.736 23.201 1.00 26.67 577 PRO D CA 1
ATOM 6071 C C . PRO D 1 83 ? -9.445 -10.524 23.739 1.00 28.73 577 PRO D C 1
ATOM 6072 O O . PRO D 1 83 ? -9.752 -10.459 24.925 1.00 26.63 577 PRO D O 1
ATOM 6076 N N . GLU D 1 84 ? -9.752 -9.575 22.861 1.00 31.88 578 GLU D N 1
ATOM 6077 C CA . GLU D 1 84 ? -10.453 -8.365 23.268 1.00 33.32 578 GLU D CA 1
ATOM 6078 C C . GLU D 1 84 ? -11.931 -8.592 23.575 1.00 35.03 578 GLU D C 1
ATOM 6079 O O . GLU D 1 84 ? -12.585 -7.703 24.111 1.00 35.53 578 GLU D O 1
ATOM 6085 N N . HIS D 1 85 ? -12.464 -9.767 23.243 1.00 34.71 579 HIS D N 1
ATOM 6086 C CA . HIS D 1 85 ? -13.874 -10.032 23.507 1.00 35.53 579 HIS D CA 1
ATOM 6087 C C . HIS D 1 85 ? -14.215 -9.584 24.932 1.00 37.17 579 HIS D C 1
ATOM 6088 O O . HIS D 1 85 ? -13.599 -10.020 25.909 1.00 35.46 579 HIS D O 1
ATOM 6095 N N . PRO D 1 86 ? -15.215 -8.700 25.059 1.00 38.72 580 PRO D N 1
ATOM 6096 C CA . PRO D 1 86 ? -15.685 -8.134 26.325 1.00 39.06 580 PRO D CA 1
ATOM 6097 C C . PRO D 1 86 ? -16.032 -9.089 27.455 1.00 38.97 580 PRO D C 1
ATOM 6098 O O . PRO D 1 86 ? -15.589 -8.896 28.587 1.00 39.54 580 PRO D O 1
ATOM 6102 N N . LYS D 1 87 ? -16.806 -10.122 27.158 1.00 39.46 581 LYS D N 1
ATOM 6103 C CA . LYS D 1 87 ? -17.235 -11.029 28.210 1.00 41.64 581 LYS D CA 1
ATOM 6104 C C . LYS D 1 87 ? -16.560 -12.384 28.366 1.00 40.73 581 LYS D C 1
ATOM 6105 O O . LYS D 1 87 ? -16.586 -12.955 29.457 1.00 42.30 581 LYS D O 1
ATOM 6111 N N . LYS D 1 88 ? -15.963 -12.918 27.308 1.00 39.00 582 LYS D N 1
ATOM 6112 C CA . LYS D 1 88 ? -15.319 -14.224 27.442 1.00 37.38 582 LYS D CA 1
ATOM 6113 C C . LYS D 1 88 ? -13.876 -14.303 26.976 1.00 35.01 582 LYS D C 1
ATOM 6114 O O . LYS D 1 88 ? -13.417 -13.501 26.157 1.00 34.59 582 LYS D O 1
ATOM 6120 N N . GLU D 1 89 ? -13.168 -15.283 27.521 1.00 31.76 583 GLU D N 1
ATOM 6121 C CA . GLU D 1 89 ? -11.780 -15.522 27.170 1.00 32.16 583 GLU D CA 1
ATOM 6122 C C . GLU D 1 89 ? -11.727 -16.698 26.201 1.00 28.94 583 GLU D C 1
ATOM 6123 O O . GLU D 1 89 ? -12.698 -17.438 26.057 1.00 27.08 583 GLU D O 1
ATOM 6129 N N . HIS D 1 90 ? -10.590 -16.849 25.533 1.00 29.55 584 HIS D N 1
ATOM 6130 C CA . HIS D 1 90 ? -10.363 -17.953 24.598 1.00 28.40 584 HIS D CA 1
ATOM 6131 C C . HIS D 1 90 ? -11.290 -17.969 23.390 1.00 26.86 584 HIS D C 1
ATOM 6132 O O . HIS D 1 90 ? -11.614 -19.029 22.847 1.00 29.25 584 HIS D O 1
ATOM 6139 N N . VAL D 1 91 ? -11.718 -16.790 22.959 1.00 27.81 585 VAL D N 1
ATOM 6140 C CA . VAL D 1 91 ? -12.583 -16.703 21.791 1.00 27.14 585 VAL D CA 1
ATOM 6141 C C . VAL D 1 91 ? -11.725 -16.608 20.532 1.00 26.27 585 VAL D C 1
ATOM 6142 O O . VAL D 1 91 ? -10.724 -15.902 20.525 1.00 28.03 585 VAL D O 1
ATOM 6146 N N . PHE D 1 92 ? -12.086 -17.340 19.483 1.00 24.61 586 PHE D N 1
ATOM 6147 C CA . PHE D 1 92 ? -11.354 -17.209 18.231 1.00 25.48 586 PHE D CA 1
ATOM 6148 C C . PHE D 1 92 ? -12.349 -17.097 17.094 1.00 26.68 586 PHE D C 1
ATOM 6149 O O . PHE D 1 92 ? -13.487 -17.558 17.201 1.00 27.62 586 PHE D O 1
ATOM 6157 N N . CYS D 1 93 ? -11.917 -16.461 16.013 1.00 24.81 587 CYS D N 1
ATOM 6158 C CA . CYS D 1 93 ? -12.784 -16.212 14.878 1.00 26.17 587 CYS D CA 1
ATOM 6159 C C . CYS D 1 93 ? -12.287 -16.817 13.577 1.00 24.91 587 CYS D C 1
ATOM 6160 O O . CYS D 1 93 ? -11.124 -16.648 13.201 1.00 24.77 587 CYS D O 1
ATOM 6163 N N . LEU D 1 94 ? -13.182 -17.519 12.894 1.00 26.32 588 LEU D N 1
ATOM 6164 C CA . LEU D 1 94 ? -12.858 -18.140 11.613 1.00 25.93 588 LEU D CA 1
ATOM 6165 C C . LEU D 1 94 ? -13.634 -17.487 10.484 1.00 24.77 588 LEU D C 1
ATOM 6166 O O . LEU D 1 94 ? -14.847 -17.306 10.572 1.00 24.96 588 LEU D O 1
ATOM 6171 N N . SER D 1 95 ? -12.923 -17.111 9.428 1.00 25.75 589 SER D N 1
ATOM 6172 C CA . SER D 1 95 ? -13.555 -16.519 8.257 1.00 25.51 589 SER D CA 1
ATOM 6173 C C . SER D 1 95 ? -13.197 -17.436 7.091 1.00 26.11 589 SER D C 1
ATOM 6174 O O . SER D 1 95 ? -12.014 -17.686 6.834 1.00 25.18 589 SER D O 1
ATOM 6177 N N . ASN D 1 96 ? -14.213 -17.966 6.411 1.00 27.13 590 ASN D N 1
ATOM 6178 C CA . ASN D 1 96 ? -13.976 -18.883 5.297 1.00 31.47 590 ASN D CA 1
ATOM 6179 C C . ASN D 1 96 ? -13.872 -18.171 3.958 1.00 32.60 590 ASN D C 1
ATOM 6180 O O . ASN D 1 96 ? -13.881 -16.943 3.895 1.00 32.86 590 ASN D O 1
ATOM 6185 N N . SER D 1 97 ? -13.764 -18.947 2.886 1.00 33.12 591 SER D N 1
ATOM 6186 C CA . SER D 1 97 ? -13.636 -18.369 1.556 1.00 35.02 591 SER D CA 1
ATOM 6187 C C . SER D 1 97 ? -14.996 -18.067 0.945 1.00 36.98 591 SER D C 1
ATOM 6188 O O . SER D 1 97 ? -15.083 -17.550 -0.165 1.00 36.53 591 SER D O 1
ATOM 6191 N N . CYS D 1 98 ? -16.057 -18.380 1.682 1.00 39.87 592 CYS D N 1
ATOM 6192 C CA . CYS D 1 98 ? -17.416 -18.149 1.201 1.00 42.63 592 CYS D CA 1
ATOM 6193 C C . CYS D 1 98 ? -17.945 -16.771 1.590 1.00 41.13 592 CYS D C 1
ATOM 6194 O O . CYS D 1 98 ? -19.013 -16.360 1.141 1.00 41.13 592 CYS D O 1
ATOM 6197 N N . GLY D 1 99 ? -17.189 -16.062 2.424 1.00 39.55 593 GLY D N 1
ATOM 6198 C CA . GLY D 1 99 ? -17.604 -14.742 2.865 1.00 35.46 593 GLY D CA 1
ATOM 6199 C C . GLY D 1 99 ? -18.259 -14.763 4.234 1.00 33.78 593 GLY D C 1
ATOM 6200 O O . GLY D 1 99 ? -18.777 -13.750 4.697 1.00 33.56 593 GLY D O 1
ATOM 6201 N N . ASP D 1 100 ? -18.239 -15.918 4.890 1.00 32.75 594 ASP D N 1
ATOM 6202 C CA . ASP D 1 100 ? -18.842 -16.037 6.208 1.00 32.09 594 ASP D CA 1
ATOM 6203 C C . ASP D 1 100 ? -17.808 -15.910 7.320 1.00 31.69 594 ASP D C 1
ATOM 6204 O O . ASP D 1 100 ? -16.615 -16.140 7.110 1.00 28.45 594 ASP D O 1
ATOM 6209 N N . VAL D 1 101 ? -18.281 -15.536 8.503 1.00 30.06 595 VAL D N 1
ATOM 6210 C CA . VAL D 1 101 ? -17.424 -15.369 9.670 1.00 30.80 595 VAL D CA 1
ATOM 6211 C C . VAL D 1 101 ? -18.121 -15.981 10.879 1.00 30.50 595 VAL D C 1
ATOM 6212 O O . VAL D 1 101 ? -19.281 -15.680 11.145 1.00 32.21 595 VAL D O 1
ATOM 6216 N N . TYR D 1 102 ? -17.409 -16.830 11.609 1.00 29.84 596 TYR D N 1
ATOM 6217 C CA . TYR D 1 102 ? -17.968 -17.489 12.778 1.00 28.85 596 TYR D CA 1
ATOM 6218 C C . TYR D 1 102 ? -17.115 -17.244 14.019 1.00 30.52 596 TYR D C 1
ATOM 6219 O O . TYR D 1 102 ? -15.923 -16.944 13.928 1.00 31.41 596 TYR D O 1
ATOM 6228 N N . LEU D 1 103 ? -17.730 -17.391 15.183 1.00 30.07 597 LEU D N 1
ATOM 6229 C CA . LEU D 1 103 ? -17.015 -17.219 16.433 1.00 29.52 597 LEU D CA 1
ATOM 6230 C C . LEU D 1 103 ? -17.013 -18.545 17.178 1.00 28.72 597 LEU D C 1
ATOM 6231 O O . LEU D 1 103 ? -17.969 -19.315 17.096 1.00 29.65 597 LEU D O 1
ATOM 6236 N N . PHE D 1 104 ? -15.919 -18.816 17.880 1.00 27.05 598 PHE D N 1
ATOM 6237 C CA . PHE D 1 104 ? -15.767 -20.042 18.658 1.00 26.38 598 PHE D CA 1
ATOM 6238 C C . PHE D 1 104 ? -15.138 -19.663 19.988 1.00 25.17 598 PHE D C 1
ATOM 6239 O O . PHE D 1 104 ? -14.482 -18.632 20.093 1.00 25.37 598 PHE D O 1
ATOM 6247 N N . GLN D 1 105 ? -15.354 -20.489 21.006 1.00 26.10 599 GLN D N 1
ATOM 6248 C CA . GLN D 1 105 ? -14.734 -20.262 22.299 1.00 26.93 599 GLN D CA 1
ATOM 6249 C C . GLN D 1 105 ? -14.125 -21.593 22.724 1.00 28.14 599 GLN D C 1
ATOM 6250 O O . GLN D 1 105 ? -14.832 -22.599 22.837 1.00 27.16 599 GLN D O 1
ATOM 6256 N N . ALA D 1 106 ? -12.810 -21.599 22.930 1.00 27.38 600 ALA D N 1
ATOM 6257 C CA . ALA D 1 106 ? -12.097 -22.803 23.341 1.00 27.50 600 ALA D CA 1
ATOM 6258 C C . ALA D 1 106 ? -12.132 -22.931 24.868 1.00 28.00 600 ALA D C 1
ATOM 6259 O O . ALA D 1 106 ? -12.644 -22.051 25.555 1.00 30.01 600 ALA D O 1
ATOM 6261 N N . THR D 1 107 ? -11.580 -24.013 25.405 1.00 31.24 601 THR D N 1
ATOM 6262 C CA . THR D 1 107 ? -11.586 -24.218 26.856 1.00 32.77 601 THR D CA 1
ATOM 6263 C C . THR D 1 107 ? -10.432 -23.524 27.580 1.00 33.73 601 THR D C 1
ATOM 6264 O O . THR D 1 107 ? -10.464 -23.361 28.804 1.00 35.97 601 THR D O 1
ATOM 6268 N N . SER D 1 108 ? -9.410 -23.126 26.831 1.00 32.88 602 SER D N 1
ATOM 6269 C CA . SER D 1 108 ? -8.252 -22.453 27.414 1.00 31.87 602 SER D CA 1
ATOM 6270 C C . SER D 1 108 ? -7.432 -21.798 26.314 1.00 31.59 602 SER D C 1
ATOM 6271 O O . SER D 1 108 ? -7.747 -21.932 25.131 1.00 31.48 602 SER D O 1
ATOM 6274 N N . GLN D 1 109 ? -6.378 -21.093 26.702 1.00 29.79 603 GLN D N 1
ATOM 6275 C CA . GLN D 1 109 ? -5.524 -20.434 25.725 1.00 31.43 603 GLN D CA 1
ATOM 6276 C C . GLN D 1 109 ? -4.772 -21.485 24.912 1.00 31.58 603 GLN D C 1
ATOM 6277 O O . GLN D 1 109 ? -4.542 -21.298 23.715 1.00 31.81 603 GLN D O 1
ATOM 6283 N N . THR D 1 110 ? -4.394 -22.586 25.563 1.00 30.18 604 THR D N 1
ATOM 6284 C CA . THR D 1 110 ? -3.682 -23.663 24.878 1.00 29.72 604 THR D CA 1
ATOM 6285 C C . THR D 1 110 ? -4.626 -24.345 23.892 1.00 27.81 604 THR D C 1
ATOM 6286 O O . THR D 1 110 ? -4.233 -24.688 22.777 1.00 26.03 604 THR D O 1
ATOM 6290 N N . ASP D 1 111 ? -5.874 -24.531 24.310 1.00 26.78 605 ASP D N 1
ATOM 6291 C CA . ASP D 1 111 ? -6.881 -25.170 23.468 1.00 27.92 605 ASP D CA 1
ATOM 6292 C C . ASP D 1 111 ? -7.137 -24.318 22.230 1.00 28.51 605 ASP D C 1
ATOM 6293 O O . ASP D 1 111 ? -7.254 -24.831 21.112 1.00 26.74 605 ASP D O 1
ATOM 6298 N N . LEU D 1 112 ? -7.222 -23.009 22.433 1.00 28.19 606 LEU D N 1
ATOM 6299 C CA . LEU D 1 112 ? -7.431 -22.098 21.323 1.00 28.81 606 LEU D CA 1
ATOM 6300 C C . LEU D 1 112 ? -6.265 -22.258 20.354 1.00 29.25 606 LEU D C 1
ATOM 6301 O O . LEU D 1 112 ? -6.460 -22.472 19.156 1.00 30.63 606 LEU D O 1
ATOM 6306 N N . GLU D 1 113 ? -5.047 -22.179 20.880 1.00 29.60 607 GLU D N 1
ATOM 6307 C CA . GLU D 1 113 ? -3.868 -22.295 20.035 1.00 30.47 607 GLU D CA 1
ATOM 6308 C C . GLU D 1 113 ? -3.833 -23.614 19.267 1.00 28.22 607 GLU D C 1
ATOM 6309 O O . GLU D 1 113 ? -3.380 -23.652 18.124 1.00 26.94 607 GLU D O 1
ATOM 6315 N N . ASN D 1 114 ? -4.319 -24.687 19.887 1.00 27.86 608 ASN D N 1
ATOM 6316 C CA . ASN D 1 114 ? -4.350 -25.990 19.222 1.00 28.68 608 ASN D CA 1
ATOM 6317 C C . ASN D 1 114 ? -5.362 -26.011 18.083 1.00 27.84 608 ASN D C 1
ATOM 6318 O O . ASN D 1 114 ? -5.125 -26.630 17.039 1.00 25.63 608 ASN D O 1
ATOM 6323 N N . TRP D 1 115 ? -6.492 -25.336 18.284 1.00 27.62 609 TRP D N 1
ATOM 6324 C CA . TRP D 1 115 ? -7.517 -25.279 17.248 1.00 27.49 609 TRP D CA 1
ATOM 6325 C C . TRP D 1 115 ? -7.063 -24.427 16.065 1.00 25.21 609 TRP D C 1
ATOM 6326 O O . TRP D 1 115 ? -7.306 -24.789 14.915 1.00 24.60 609 TRP D O 1
ATOM 6337 N N . VAL D 1 116 ? -6.417 -23.295 16.348 1.00 24.72 610 VAL D N 1
ATOM 6338 C CA . VAL D 1 116 ? -5.929 -22.414 15.288 1.00 23.79 610 VAL D CA 1
ATOM 6339 C C . VAL D 1 116 ? -4.911 -23.180 14.435 1.00 25.40 610 VAL D C 1
ATOM 6340 O O . VAL D 1 116 ? -4.967 -23.169 13.202 1.00 24.28 610 VAL D O 1
ATOM 6344 N N . THR D 1 117 ? -3.990 -23.852 15.114 1.00 24.38 611 THR D N 1
ATOM 6345 C CA . THR D 1 117 ? -2.958 -24.635 14.458 1.00 25.78 611 THR D CA 1
ATOM 6346 C C . THR D 1 117 ? -3.543 -25.750 13.596 1.00 26.11 611 THR D C 1
ATOM 6347 O O . THR D 1 117 ? -3.166 -25.899 12.437 1.00 23.71 611 THR D O 1
ATOM 6351 N N . ALA D 1 118 ? -4.466 -26.526 14.164 1.00 24.75 612 ALA D N 1
ATOM 6352 C CA . ALA D 1 118 ? -5.094 -27.626 13.436 1.00 26.31 612 ALA D CA 1
ATOM 6353 C C . ALA D 1 118 ? -5.869 -27.157 12.196 1.00 26.08 612 ALA D C 1
ATOM 6354 O O . ALA D 1 118 ? -5.734 -27.736 11.109 1.00 23.92 612 ALA D O 1
ATOM 6356 N N . ILE D 1 119 ? -6.676 -26.110 12.351 1.00 25.16 613 ILE D N 1
ATOM 6357 C CA . ILE D 1 119 ? -7.443 -25.602 11.221 1.00 23.28 613 ILE D CA 1
ATOM 6358 C C . ILE D 1 119 ? -6.511 -25.069 10.122 1.00 23.33 613 ILE D C 1
ATOM 6359 O O . ILE D 1 119 ? -6.661 -25.412 8.949 1.00 23.83 613 ILE D O 1
ATOM 6364 N N . HIS D 1 120 ? -5.541 -24.247 10.497 1.00 24.76 614 HIS D N 1
ATOM 6365 C CA . HIS D 1 120 ? -4.602 -23.719 9.518 1.00 25.26 614 HIS D CA 1
ATOM 6366 C C . HIS D 1 120 ? -3.826 -24.850 8.827 1.00 26.42 614 HIS D C 1
ATOM 6367 O O . HIS D 1 120 ? -3.610 -24.802 7.616 1.00 25.30 614 HIS D O 1
ATOM 6374 N N . SER D 1 121 ? -3.408 -25.858 9.593 1.00 23.98 615 SER D N 1
ATOM 6375 C CA . SER D 1 121 ? -2.672 -26.991 9.027 1.00 25.81 615 SER D CA 1
ATOM 6376 C C . SER D 1 121 ? -3.545 -27.737 8.012 1.00 25.04 615 SER D C 1
ATOM 6377 O O . SER D 1 121 ? -3.071 -28.142 6.964 1.00 24.89 615 SER D O 1
ATOM 6380 N N . ALA D 1 122 ? -4.821 -27.916 8.333 1.00 24.78 616 ALA D N 1
ATOM 6381 C CA . ALA D 1 122 ? -5.735 -28.601 7.435 1.00 25.78 616 ALA D CA 1
ATOM 6382 C C . ALA D 1 122 ? -5.926 -27.771 6.166 1.00 27.45 616 ALA D C 1
ATOM 6383 O O . ALA D 1 122 ? -6.014 -28.317 5.070 1.00 29.78 616 ALA D O 1
ATOM 6385 N N . CYS D 1 123 ? -5.996 -26.449 6.310 1.00 25.17 617 CYS D N 1
ATOM 6386 C CA . CYS D 1 123 ? -6.166 -25.591 5.147 1.00 25.51 617 CYS D CA 1
ATOM 6387 C C . CYS D 1 123 ? -4.918 -25.587 4.273 1.00 25.22 617 CYS D C 1
ATOM 6388 O O . CYS D 1 123 ? -5.012 -25.624 3.049 1.00 25.67 617 CYS D O 1
ATOM 6391 N N . ALA D 1 124 ? -3.753 -25.546 4.909 1.00 24.33 618 ALA D N 1
ATOM 6392 C CA . ALA D 1 124 ? -2.487 -25.531 4.187 1.00 25.26 618 ALA D CA 1
ATOM 6393 C C . ALA D 1 124 ? -2.325 -26.810 3.368 1.00 25.56 618 ALA D C 1
ATOM 6394 O O . ALA D 1 124 ? -1.870 -26.775 2.228 1.00 24.57 618 ALA D O 1
ATOM 6396 N N . SER D 1 125 ? -2.699 -27.938 3.963 1.00 26.54 619 SER D N 1
ATOM 6397 C CA . SER D 1 125 ? -2.609 -29.221 3.288 1.00 29.35 619 SER D CA 1
ATOM 6398 C C . SER D 1 125 ? -3.497 -29.239 2.039 1.00 30.22 619 SER D C 1
ATOM 6399 O O . SER D 1 125 ? -3.070 -29.666 0.962 1.00 28.06 619 SER D O 1
ATOM 6402 N N . LEU D 1 126 ? -4.738 -28.784 2.196 1.00 28.54 620 LEU D N 1
ATOM 6403 C CA . LEU D 1 126 ? -5.675 -28.754 1.083 1.00 27.56 620 LEU D CA 1
ATOM 6404 C C . LEU D 1 126 ? -5.190 -27.796 0.002 1.00 27.98 620 LEU D C 1
ATOM 6405 O O . LEU D 1 126 ? -5.298 -28.080 -1.188 1.00 26.98 620 LEU D O 1
ATOM 6410 N N . PHE D 1 127 ? -4.657 -26.658 0.426 1.00 26.79 621 PHE D N 1
ATOM 6411 C CA . PHE D 1 127 ? -4.142 -25.664 -0.503 1.00 28.42 621 PHE D CA 1
ATOM 6412 C C . PHE D 1 127 ? -3.019 -26.290 -1.335 1.00 29.02 621 PHE D C 1
ATOM 6413 O O . PHE D 1 127 ? -2.953 -26.112 -2.557 1.00 27.88 621 PHE D O 1
ATOM 6421 N N . ALA D 1 128 ? -2.142 -27.027 -0.660 1.00 28.91 622 ALA D N 1
ATOM 6422 C CA . ALA D 1 128 ? -1.018 -27.685 -1.314 1.00 30.97 622 ALA D CA 1
ATOM 6423 C C . ALA D 1 128 ? -1.514 -28.721 -2.319 1.00 31.81 622 ALA D C 1
ATOM 6424 O O . ALA D 1 128 ? -0.974 -28.837 -3.420 1.00 30.87 622 ALA D O 1
ATOM 6426 N N . LYS D 1 129 ? -2.546 -29.466 -1.940 1.00 32.39 623 LYS D N 1
ATOM 6427 C CA . LYS D 1 129 ? -3.101 -30.476 -2.825 1.00 34.96 623 LYS D CA 1
ATOM 6428 C C . LYS D 1 129 ? -3.726 -29.843 -4.070 1.00 36.28 623 LYS D C 1
ATOM 6429 O O . LYS D 1 129 ? -3.598 -30.377 -5.175 1.00 35.24 623 LYS D O 1
ATOM 6435 N N . LYS D 1 130 ? -4.393 -28.704 -3.898 1.00 34.18 624 LYS D N 1
ATOM 6436 C CA . LYS D 1 130 ? -5.010 -28.034 -5.027 1.00 35.09 624 LYS D CA 1
ATOM 6437 C C . LYS D 1 130 ? -3.948 -27.514 -5.985 1.00 35.57 624 LYS D C 1
ATOM 6438 O O . LYS D 1 130 ? -4.238 -27.214 -7.143 1.00 37.29 624 LYS D O 1
ATOM 6444 N N . HIS D 1 131 ? -2.717 -27.399 -5.503 1.00 35.46 625 HIS D N 1
ATOM 6445 C CA . HIS D 1 131 ? -1.622 -26.934 -6.344 1.00 35.81 625 HIS D CA 1
ATOM 6446 C C . HIS D 1 131 ? -0.765 -28.116 -6.798 1.00 36.61 625 HIS D C 1
ATOM 6447 O O . HIS D 1 131 ? 0.289 -27.925 -7.412 1.00 37.33 625 HIS D O 1
ATOM 6454 N N . GLY D 1 132 ? -1.224 -29.329 -6.490 1.00 34.82 626 GLY D N 1
ATOM 6455 C CA . GLY D 1 132 ? -0.496 -30.534 -6.863 1.00 35.01 626 GLY D CA 1
ATOM 6456 C C . GLY D 1 132 ? 0.901 -30.656 -6.269 1.00 35.31 626 GLY D C 1
ATOM 6457 O O . GLY D 1 132 ? 1.767 -31.317 -6.837 1.00 33.58 626 GLY D O 1
ATOM 6458 N N . LYS D 1 133 ? 1.124 -30.028 -5.119 1.00 35.48 627 LYS D N 1
ATOM 6459 C CA . LYS D 1 133 ? 2.430 -30.068 -4.470 1.00 35.56 627 LYS D CA 1
ATOM 6460 C C . LYS D 1 133 ? 2.444 -30.939 -3.216 1.00 37.01 627 LYS D C 1
ATOM 6461 O O . LYS D 1 133 ? 1.444 -31.040 -2.502 1.00 34.98 627 LYS D O 1
ATOM 6467 N N . GLU D 1 134 ? 3.584 -31.571 -2.952 1.00 38.17 628 GLU D N 1
ATOM 6468 C CA . GLU D 1 134 ? 3.716 -32.418 -1.769 1.00 40.67 628 GLU D CA 1
ATOM 6469 C C . GLU D 1 134 ? 4.394 -31.661 -0.631 1.00 38.38 628 GLU D C 1
ATOM 6470 O O . GLU D 1 134 ? 4.068 -31.862 0.536 1.00 38.90 628 GLU D O 1
ATOM 6476 N N . ASP D 1 135 ? 5.335 -30.790 -0.983 1.00 36.40 629 ASP D N 1
ATOM 6477 C CA . ASP D 1 135 ? 6.062 -29.995 0.001 1.00 36.41 629 ASP D CA 1
ATOM 6478 C C . ASP D 1 135 ? 5.265 -28.723 0.299 1.00 35.30 629 ASP D C 1
ATOM 6479 O O . ASP D 1 135 ? 5.474 -27.687 -0.332 1.00 35.52 629 ASP D O 1
ATOM 6484 N N . THR D 1 136 ? 4.364 -28.808 1.269 1.00 33.46 630 THR D N 1
ATOM 6485 C CA . THR D 1 136 ? 3.517 -27.680 1.639 1.00 32.14 630 THR D CA 1
ATOM 6486 C C . THR D 1 136 ? 4.263 -26.401 2.007 1.00 29.99 630 THR D C 1
ATOM 6487 O O . THR D 1 136 ? 3.944 -25.332 1.496 1.00 29.33 630 THR D O 1
ATOM 6491 N N . VAL D 1 137 ? 5.237 -26.504 2.905 1.00 29.05 631 VAL D N 1
ATOM 6492 C CA . VAL D 1 137 ? 5.997 -25.337 3.327 1.00 28.66 631 VAL D CA 1
ATOM 6493 C C . VAL D 1 137 ? 6.633 -24.623 2.137 1.00 29.56 631 VAL D C 1
ATOM 6494 O O . VAL D 1 137 ? 6.619 -23.394 2.056 1.00 28.55 631 VAL D O 1
ATOM 6498 N N . ARG D 1 138 ? 7.193 -25.403 1.220 1.00 29.49 632 ARG D N 1
ATOM 6499 C CA . ARG D 1 138 ? 7.840 -24.846 0.040 1.00 30.71 632 ARG D CA 1
ATOM 6500 C C . ARG D 1 138 ? 6.853 -24.107 -0.862 1.00 29.08 632 ARG D C 1
ATOM 6501 O O . ARG D 1 138 ? 7.189 -23.083 -1.437 1.00 28.21 632 ARG D O 1
ATOM 6509 N N . LEU D 1 139 ? 5.647 -24.648 -1.008 1.00 29.06 633 LEU D N 1
ATOM 6510 C CA . LEU D 1 139 ? 4.639 -23.999 -1.830 1.00 29.21 633 LEU D CA 1
ATOM 6511 C C . LEU D 1 139 ? 4.220 -22.695 -1.144 1.00 28.99 633 LEU D C 1
ATOM 6512 O O . LEU D 1 139 ? 4.127 -21.654 -1.785 1.00 28.36 633 LEU D O 1
ATOM 6517 N N . LEU D 1 140 ? 3.999 -22.752 0.168 1.00 28.87 634 LEU D N 1
ATOM 6518 C CA . LEU D 1 140 ? 3.592 -21.561 0.913 1.00 28.53 634 LEU D CA 1
ATOM 6519 C C . LEU D 1 140 ? 4.629 -20.451 0.772 1.00 28.36 634 LEU D C 1
ATOM 6520 O O . LEU D 1 140 ? 4.283 -19.306 0.499 1.00 30.07 634 LEU D O 1
ATOM 6525 N N . LYS D 1 141 ? 5.901 -20.783 0.959 1.00 30.28 635 LYS D N 1
ATOM 6526 C CA . LYS D 1 141 ? 6.948 -19.774 0.840 1.00 31.88 635 LYS D CA 1
ATOM 6527 C C . LYS D 1 141 ? 6.966 -19.252 -0.586 1.00 32.13 635 LYS D C 1
ATOM 6528 O O . LYS D 1 141 ? 7.038 -18.045 -0.823 1.00 32.12 635 LYS D O 1
ATOM 6534 N N . SER D 1 142 ? 6.892 -20.178 -1.533 1.00 32.12 636 SER D N 1
ATOM 6535 C CA . SER D 1 142 ? 6.895 -19.825 -2.940 1.00 32.40 636 SER D CA 1
ATOM 6536 C C . SER D 1 142 ? 5.762 -18.848 -3.212 1.00 32.27 636 SER D C 1
ATOM 6537 O O . SER D 1 142 ? 5.935 -17.863 -3.929 1.00 32.09 636 SER D O 1
ATOM 6540 N N . GLN D 1 143 ? 4.597 -19.123 -2.636 1.00 32.61 637 GLN D N 1
ATOM 6541 C CA . GLN D 1 143 ? 3.445 -18.251 -2.826 1.00 32.80 637 GLN D CA 1
ATOM 6542 C C . GLN D 1 143 ? 3.679 -16.869 -2.231 1.00 31.37 637 GLN D C 1
ATOM 6543 O O . GLN D 1 143 ? 3.340 -15.861 -2.848 1.00 30.64 637 GLN D O 1
ATOM 6549 N N . THR D 1 144 ? 4.261 -16.817 -1.035 1.00 31.91 638 THR D N 1
ATOM 6550 C CA . THR D 1 144 ? 4.496 -15.534 -0.382 1.00 32.55 638 THR D CA 1
ATOM 6551 C C . THR D 1 144 ? 5.495 -14.699 -1.179 1.00 33.27 638 THR D C 1
ATOM 6552 O O . THR D 1 144 ? 5.364 -13.481 -1.281 1.00 30.70 638 THR D O 1
ATOM 6556 N N . ARG D 1 145 ? 6.487 -15.367 -1.752 1.00 33.92 639 ARG D N 1
ATOM 6557 C CA . ARG D 1 145 ? 7.513 -14.701 -2.548 1.00 35.21 639 ARG D CA 1
ATOM 6558 C C . ARG D 1 145 ? 6.831 -13.982 -3.705 1.00 34.61 639 ARG D C 1
ATOM 6559 O O . ARG D 1 145 ? 7.063 -12.798 -3.959 1.00 32.00 639 ARG D O 1
ATOM 6567 N N . SER D 1 146 ? 5.975 -14.724 -4.398 1.00 34.16 640 SER D N 1
ATOM 6568 C CA . SER D 1 146 ? 5.245 -14.198 -5.538 1.00 34.35 640 SER D CA 1
ATOM 6569 C C . SER D 1 146 ? 4.332 -13.037 -5.158 1.00 32.25 640 SER D C 1
ATOM 6570 O O . SER D 1 146 ? 4.256 -12.039 -5.876 1.00 31.62 640 SER D O 1
ATOM 6573 N N . LEU D 1 147 ? 3.636 -13.168 -4.035 1.00 30.03 641 LEU D N 1
ATOM 6574 C CA . LEU D 1 147 ? 2.726 -12.117 -3.584 1.00 28.99 641 LEU D CA 1
ATOM 6575 C C . LEU D 1 147 ? 3.480 -10.835 -3.247 1.00 28.49 641 LEU D C 1
ATOM 6576 O O . LEU D 1 147 ? 3.012 -9.728 -3.535 1.00 26.91 641 LEU D O 1
ATOM 6581 N N . LEU D 1 148 ? 4.652 -10.991 -2.641 1.00 29.22 642 LEU D N 1
ATOM 6582 C CA . LEU D 1 148 ? 5.486 -9.854 -2.277 1.00 30.60 642 LEU D CA 1
ATOM 6583 C C . LEU D 1 148 ? 5.889 -9.098 -3.542 1.00 31.84 642 LEU D C 1
ATOM 6584 O O . LEU D 1 148 ? 5.920 -7.865 -3.558 1.00 31.26 642 LEU D O 1
ATOM 6589 N N . GLN D 1 149 ? 6.202 -9.838 -4.601 1.00 31.56 643 GLN D N 1
ATOM 6590 C CA . GLN D 1 149 ? 6.599 -9.207 -5.858 1.00 33.75 643 GLN D CA 1
ATOM 6591 C C . GLN D 1 149 ? 5.442 -8.439 -6.475 1.00 31.25 643 GLN D C 1
ATOM 6592 O O . GLN D 1 149 ? 5.620 -7.315 -6.945 1.00 31.24 643 GLN D O 1
ATOM 6598 N N . LYS D 1 150 ? 4.256 -9.041 -6.468 1.00 31.06 644 LYS D N 1
ATOM 6599 C CA . LYS D 1 150 ? 3.080 -8.388 -7.030 1.00 32.86 644 LYS D CA 1
ATOM 6600 C C . LYS D 1 150 ? 2.703 -7.145 -6.237 1.00 32.09 644 LYS D C 1
ATOM 6601 O O . LYS D 1 150 ? 2.376 -6.110 -6.818 1.00 31.78 644 LYS D O 1
ATOM 6607 N N . ILE D 1 151 ? 2.747 -7.250 -4.912 1.00 30.53 645 ILE D N 1
ATOM 6608 C CA . ILE D 1 151 ? 2.409 -6.123 -4.055 1.00 29.67 645 ILE D CA 1
ATOM 6609 C C . ILE D 1 151 ? 3.390 -4.980 -4.302 1.00 31.31 645 ILE D C 1
ATOM 6610 O O . ILE D 1 151 ? 2.988 -3.818 -4.392 1.00 30.96 645 ILE D O 1
ATOM 6615 N N . ASP D 1 152 ? 4.675 -5.317 -4.411 1.00 32.07 646 ASP D N 1
ATOM 6616 C CA . ASP D 1 152 ? 5.707 -4.319 -4.653 1.00 33.14 646 ASP D CA 1
ATOM 6617 C C . ASP D 1 152 ? 5.444 -3.574 -5.963 1.00 33.40 646 ASP D C 1
ATOM 6618 O O . ASP D 1 152 ? 5.420 -2.344 -5.990 1.00 31.68 646 ASP D O 1
ATOM 6623 N N . MET D 1 153 ? 5.237 -4.320 -7.045 1.00 33.05 647 MET D N 1
ATOM 6624 C CA . MET D 1 153 ? 4.980 -3.704 -8.345 1.00 33.36 647 MET D CA 1
ATOM 6625 C C . MET D 1 153 ? 3.701 -2.872 -8.364 1.00 33.68 647 MET D C 1
ATOM 6626 O O . MET D 1 153 ? 3.723 -1.718 -8.792 1.00 33.62 647 MET D O 1
ATOM 6631 N N . ASP D 1 154 ? 2.586 -3.443 -7.912 1.00 31.89 648 ASP D N 1
ATOM 6632 C CA . ASP D 1 154 ? 1.330 -2.692 -7.933 1.00 34.38 648 ASP D CA 1
ATOM 6633 C C . ASP D 1 154 ? 1.308 -1.480 -7.008 1.00 33.36 648 ASP D C 1
ATOM 6634 O O . ASP D 1 154 ? 0.684 -0.475 -7.323 1.00 34.69 648 ASP D O 1
ATOM 6639 N N . SER D 1 155 ? 1.975 -1.562 -5.867 1.00 35.04 649 SER D N 1
ATOM 6640 C CA . SER D 1 155 ? 1.986 -0.413 -4.975 1.00 36.61 649 SER D CA 1
ATOM 6641 C C . SER D 1 155 ? 2.831 0.696 -5.609 1.00 37.86 649 SER D C 1
ATOM 6642 O O . SER D 1 155 ? 2.475 1.872 -5.534 1.00 38.07 649 SER D O 1
ATOM 6645 N N . LYS D 1 156 ? 3.936 0.323 -6.251 1.00 36.89 650 LYS D N 1
ATOM 6646 C CA . LYS D 1 156 ? 4.791 1.310 -6.894 1.00 38.18 650 LYS D CA 1
ATOM 6647 C C . LYS D 1 156 ? 4.083 1.954 -8.079 1.00 38.80 650 LYS D C 1
ATOM 6648 O O . LYS D 1 156 ? 4.152 3.161 -8.270 1.00 36.68 650 LYS D O 1
ATOM 6654 N N . MET D 1 157 ? 3.395 1.160 -8.885 1.00 38.95 651 MET D N 1
ATOM 6655 C CA . MET D 1 157 ? 2.685 1.748 -10.008 1.00 40.61 651 MET D CA 1
ATOM 6656 C C . MET D 1 157 ? 1.587 2.671 -9.484 1.00 41.04 651 MET D C 1
ATOM 6657 O O . MET D 1 157 ? 1.295 3.713 -10.076 1.00 41.13 651 MET D O 1
ATOM 6662 N N . LYS D 1 158 ? 0.993 2.292 -8.358 1.00 41.21 652 LYS D N 1
ATOM 6663 C CA . LYS D 1 158 ? -0.056 3.097 -7.742 1.00 40.61 652 LYS D CA 1
ATOM 6664 C C . LYS D 1 158 ? 0.516 4.435 -7.284 1.00 39.41 652 LYS D C 1
ATOM 6665 O O . LYS D 1 158 ? -0.128 5.472 -7.432 1.00 38.82 652 LYS D O 1
ATOM 6671 N N . LYS D 1 159 ? 1.723 4.417 -6.726 1.00 38.29 653 LYS D N 1
ATOM 6672 C CA . LYS D 1 159 ? 2.332 5.657 -6.264 1.00 39.76 653 LYS D 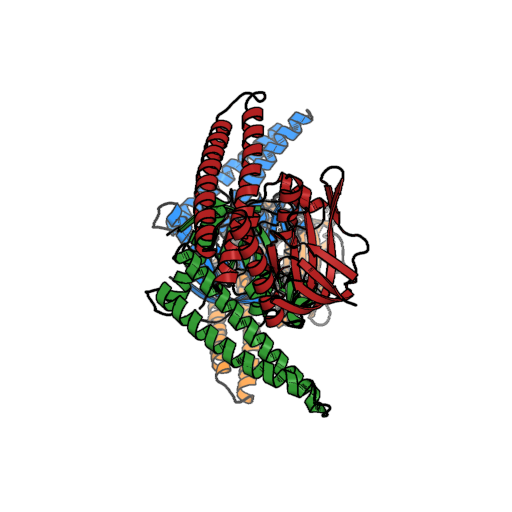CA 1
ATOM 6673 C C . LYS D 1 159 ? 2.612 6.551 -7.472 1.00 40.84 653 LYS D C 1
ATOM 6674 O O . LYS D 1 159 ? 2.383 7.761 -7.432 1.00 39.00 653 LYS D O 1
ATOM 6680 N N . MET D 1 160 ? 3.097 5.945 -8.549 1.00 40.49 654 MET D N 1
ATOM 6681 C CA . MET D 1 160 ? 3.412 6.688 -9.761 1.00 43.30 654 MET D CA 1
ATOM 6682 C C . MET D 1 160 ? 2.171 7.375 -10.320 1.00 44.07 654 MET D C 1
ATOM 6683 O O . MET D 1 160 ? 2.274 8.424 -10.956 1.00 46.22 654 MET D O 1
ATOM 6688 N N . ALA D 1 161 ? 1.002 6.783 -10.087 1.00 44.02 655 ALA D N 1
ATOM 6689 C CA . ALA D 1 161 ? -0.245 7.360 -10.582 1.00 45.03 655 ALA D CA 1
ATOM 6690 C C . ALA D 1 161 ? -0.708 8.486 -9.664 1.00 45.96 655 ALA D C 1
ATOM 6691 O O . ALA D 1 161 ? -1.244 9.490 -10.129 1.00 44.91 655 ALA D O 1
ATOM 6693 N N . GLU D 1 162 ? -0.492 8.317 -8.362 1.00 46.37 656 GLU D N 1
ATOM 6694 C CA . GLU D 1 162 ? -0.874 9.341 -7.404 1.00 47.20 656 GLU D CA 1
ATOM 6695 C C . GLU D 1 162 ? 0.021 10.554 -7.640 1.00 48.23 656 GLU D C 1
ATOM 6696 O O . GLU D 1 162 ? -0.407 11.695 -7.474 1.00 48.39 656 GLU D O 1
ATOM 6702 N N . LEU D 1 163 ? 1.265 10.296 -8.040 1.00 48.73 657 LEU D N 1
ATOM 6703 C CA . LEU D 1 163 ? 2.219 11.361 -8.322 1.00 48.43 657 LEU D CA 1
ATOM 6704 C C . LEU D 1 163 ? 1.761 12.062 -9.592 1.00 47.87 657 LEU D C 1
ATOM 6705 O O . LEU D 1 163 ? 1.885 13.277 -9.721 1.00 45.48 657 LEU D O 1
ATOM 6710 N N . GLN D 1 164 ? 1.228 11.279 -10.525 1.00 48.17 658 GLN D N 1
ATOM 6711 C CA . GLN D 1 164 ? 0.706 11.822 -11.769 1.00 50.98 658 GLN D CA 1
ATOM 6712 C C . GLN D 1 164 ? -0.441 12.746 -11.390 1.00 52.72 658 GLN D C 1
ATOM 6713 O O . GLN D 1 164 ? -0.604 13.826 -11.957 1.00 52.42 658 GLN D O 1
ATOM 6719 N N . LEU D 1 165 ? -1.230 12.303 -10.414 1.00 53.83 659 LEU D N 1
ATOM 6720 C CA . LEU D 1 165 ? -2.376 13.065 -9.936 1.00 55.40 659 LEU D CA 1
ATOM 6721 C C . LEU D 1 165 ? -1.946 14.375 -9.289 1.00 55.76 659 LEU D C 1
ATOM 6722 O O . LEU D 1 165 ? -2.597 15.403 -9.462 1.00 55.89 659 LEU D O 1
ATOM 6727 N N . SER D 1 166 ? -0.841 14.332 -8.550 1.00 56.30 660 SER D N 1
ATOM 6728 C CA . SER D 1 166 ? -0.335 15.511 -7.859 1.00 57.27 660 SER D CA 1
ATOM 6729 C C . SER D 1 166 ? 0.100 16.627 -8.806 1.00 57.60 660 SER D C 1
ATOM 6730 O O . SER D 1 166 ? 0.425 17.726 -8.361 1.00 57.64 660 SER D O 1
ATOM 6733 N N . VAL D 1 167 ? 0.110 16.349 -10.106 1.00 57.82 661 VAL D N 1
ATOM 6734 C CA . VAL D 1 167 ? 0.508 17.354 -11.085 1.00 59.82 661 VAL D CA 1
ATOM 6735 C C . VAL D 1 167 ? -0.374 17.331 -12.327 1.00 61.55 661 VAL D C 1
ATOM 6736 O O . VAL D 1 167 ? 0.012 17.847 -13.375 1.00 60.96 661 VAL D O 1
ATOM 6740 N N . VAL D 1 168 ? -1.554 16.730 -12.211 1.00 63.86 662 VAL D N 1
ATOM 6741 C CA . VAL D 1 168 ? -2.474 16.658 -13.339 1.00 67.14 662 VAL D CA 1
ATOM 6742 C C . VAL D 1 168 ? -3.644 17.620 -13.158 1.00 69.53 662 VAL D C 1
ATOM 6743 O O . VAL D 1 168 ? -4.428 17.501 -12.212 1.00 69.94 662 VAL D O 1
ATOM 6747 N N . SER D 1 169 ? -3.748 18.577 -14.075 1.00 71.65 663 SER D N 1
ATOM 6748 C CA . SER D 1 169 ? -4.811 19.573 -14.042 1.00 73.33 663 SER D CA 1
ATOM 6749 C C . SER D 1 169 ? -6.015 19.101 -14.851 1.00 74.73 663 SER D C 1
ATOM 6750 O O . SER D 1 169 ? -5.940 18.103 -15.572 1.00 74.97 663 SER D O 1
ATOM 6753 N N . ASP D 1 170 ? -7.119 19.829 -14.726 1.00 76.34 664 ASP D N 1
ATOM 6754 C CA . ASP D 1 170 ? -8.358 19.506 -15.426 1.00 78.75 664 ASP D CA 1
ATOM 6755 C C . ASP D 1 170 ? -8.981 18.238 -14.830 1.00 79.78 664 ASP D C 1
ATOM 6756 O O . ASP D 1 170 ? -8.441 17.137 -14.959 1.00 79.61 664 ASP D O 1
ATOM 6761 N N . PRO D 1 171 ? -10.128 18.396 -14.147 1.00 80.59 665 PRO D N 1
ATOM 6762 C CA . PRO D 1 171 ? -10.900 17.340 -13.485 1.00 81.20 665 PRO D CA 1
ATOM 6763 C C . PRO D 1 171 ? -11.274 16.115 -14.317 1.00 81.76 665 PRO D C 1
ATOM 6764 O O . PRO D 1 171 ? -10.992 14.984 -13.919 1.00 82.12 665 PRO D O 1
ATOM 6768 N N . LYS D 1 172 ? -11.911 16.336 -15.463 1.00 81.99 666 LYS D N 1
ATOM 6769 C CA . LYS D 1 172 ? -12.338 15.229 -16.313 1.00 82.47 666 LYS D CA 1
ATOM 6770 C C . LYS D 1 172 ? -11.179 14.468 -16.946 1.00 82.25 666 LYS D C 1
ATOM 6771 O O . LYS D 1 172 ? -11.260 14.029 -18.095 1.00 82.38 666 LYS D O 1
ATOM 6777 N N . ASN D 1 173 ? -10.106 14.316 -16.175 1.00 81.25 667 ASN D N 1
ATOM 6778 C CA . ASN D 1 173 ? -8.907 13.595 -16.595 1.00 80.06 667 ASN D CA 1
ATOM 6779 C C . ASN D 1 173 ? -8.259 13.021 -15.344 1.00 78.83 667 ASN D C 1
ATOM 6780 O O . ASN D 1 173 ? -7.762 11.896 -15.342 1.00 79.08 667 ASN D O 1
ATOM 6785 N N . ARG D 1 174 ? -8.272 13.808 -14.276 1.00 77.21 668 ARG D N 1
ATOM 6786 C CA . ARG D 1 174 ? -7.687 13.384 -13.019 1.00 75.02 668 ARG D CA 1
ATOM 6787 C C . ARG D 1 174 ? -8.632 12.445 -12.278 1.00 74.20 668 ARG D C 1
ATOM 6788 O O . ARG D 1 174 ? -8.296 11.930 -11.212 1.00 74.27 668 ARG D O 1
ATOM 6796 N N . LYS D 1 175 ? -9.815 12.222 -12.843 1.00 72.62 669 LYS D N 1
ATOM 6797 C CA . LYS D 1 175 ? -10.774 11.321 -12.216 1.00 70.96 669 LYS D CA 1
ATOM 6798 C C . LYS D 1 175 ? -10.467 9.913 -12.702 1.00 68.42 669 LYS D C 1
ATOM 6799 O O . LYS D 1 175 ? -10.660 8.938 -11.976 1.00 68.19 669 LYS D O 1
ATOM 6805 N N . ALA D 1 176 ? -9.981 9.821 -13.937 1.00 66.14 670 ALA D N 1
ATOM 6806 C CA . ALA D 1 176 ? -9.625 8.540 -14.538 1.00 63.60 670 ALA D CA 1
ATOM 6807 C C . ALA D 1 176 ? -8.450 7.952 -13.766 1.00 61.94 670 ALA D C 1
ATOM 6808 O O . ALA D 1 176 ? -8.440 6.769 -13.429 1.00 60.82 670 ALA D O 1
ATOM 6810 N N . ILE D 1 177 ? -7.458 8.791 -13.491 1.00 60.89 671 ILE D N 1
ATOM 6811 C CA . ILE D 1 177 ? -6.291 8.362 -12.741 1.00 60.28 671 ILE D CA 1
ATOM 6812 C C . ILE D 1 177 ? -6.776 7.999 -11.335 1.00 59.80 671 ILE D C 1
ATOM 6813 O O . ILE D 1 177 ? -6.281 7.055 -10.719 1.00 59.20 671 ILE D O 1
ATOM 6818 N N . GLU D 1 178 ? -7.763 8.742 -10.842 1.00 59.35 672 GLU D N 1
ATOM 6819 C CA . GLU D 1 178 ? -8.328 8.477 -9.522 1.00 58.98 672 GLU D CA 1
ATOM 6820 C C . GLU D 1 178 ? -9.050 7.136 -9.523 1.00 58.14 672 GLU D C 1
ATOM 6821 O O . GLU D 1 178 ? -8.944 6.360 -8.573 1.00 57.72 672 GLU D O 1
ATOM 6827 N N . ASN D 1 179 ? -9.792 6.870 -10.591 1.00 57.08 673 ASN D N 1
ATOM 6828 C CA . ASN D 1 179 ? -10.506 5.612 -10.707 1.00 56.78 673 ASN D CA 1
ATOM 6829 C C . ASN D 1 179 ? -9.494 4.479 -10.816 1.00 56.34 673 ASN D C 1
ATOM 6830 O O . ASN D 1 179 ? -9.735 3.369 -10.339 1.00 54.91 673 ASN D O 1
ATOM 6835 N N . GLN D 1 180 ? -8.354 4.765 -11.439 1.00 55.92 674 GLN D N 1
ATOM 6836 C CA . GLN D 1 180 ? -7.313 3.760 -11.601 1.00 55.48 674 GLN D CA 1
ATOM 6837 C C . GLN D 1 180 ? -6.644 3.454 -10.263 1.00 53.37 674 GLN D C 1
ATOM 6838 O O . GLN D 1 180 ? -6.292 2.306 -9.989 1.00 52.81 674 GLN D O 1
ATOM 6844 N N . ILE D 1 181 ? -6.464 4.482 -9.437 1.00 50.27 675 ILE D N 1
ATOM 6845 C CA . ILE D 1 181 ? -5.861 4.296 -8.121 1.00 48.54 675 ILE D CA 1
ATOM 6846 C C . ILE D 1 181 ? -6.767 3.349 -7.326 1.00 47.79 675 ILE D C 1
ATOM 6847 O O . ILE D 1 181 ? -6.296 2.478 -6.593 1.00 46.67 675 ILE D O 1
ATOM 6852 N N . ARG D 1 182 ? -8.071 3.531 -7.503 1.00 46.73 676 ARG D N 1
ATOM 6853 C CA . ARG D 1 182 ? -9.088 2.739 -6.832 1.00 47.25 676 ARG D CA 1
ATOM 6854 C C . ARG D 1 182 ? -8.910 1.266 -7.158 1.00 47.92 676 ARG D C 1
ATOM 6855 O O . ARG D 1 182 ? -8.841 0.421 -6.267 1.00 46.58 676 ARG D O 1
ATOM 6863 N N . GLN D 1 183 ? -8.853 0.968 -8.452 1.00 47.78 677 GLN D N 1
ATOM 6864 C CA . GLN D 1 183 ? -8.685 -0.396 -8.930 1.00 47.60 677 GLN D CA 1
ATOM 6865 C C . GLN D 1 183 ? -7.453 -1.006 -8.273 1.00 46.63 677 GLN D C 1
ATOM 6866 O O . GLN D 1 183 ? -7.496 -2.132 -7.784 1.00 46.56 677 GLN D O 1
ATOM 6872 N N . TRP D 1 184 ? -6.358 -0.251 -8.258 1.00 45.77 678 TRP D N 1
ATOM 6873 C CA . TRP D 1 184 ? -5.121 -0.727 -7.652 1.00 46.08 678 TRP D CA 1
ATOM 6874 C C . TRP D 1 184 ? -5.270 -1.028 -6.165 1.00 43.64 678 TRP D C 1
ATOM 6875 O O . TRP D 1 184 ? -4.778 -2.045 -5.685 1.00 43.22 678 TRP D O 1
ATOM 6886 N N . GLU D 1 185 ? -5.933 -0.144 -5.429 1.00 40.67 679 GLU D N 1
ATOM 6887 C CA . GLU D 1 185 ? -6.108 -0.379 -4.004 1.00 39.90 679 GLU D CA 1
ATOM 6888 C C . GLU D 1 185 ? -6.824 -1.706 -3.808 1.00 38.23 679 GLU D C 1
ATOM 6889 O O . GLU D 1 185 ? -6.515 -2.455 -2.884 1.00 37.40 679 GLU D O 1
ATOM 6895 N N . GLN D 1 186 ? -7.784 -1.989 -4.683 1.00 34.82 680 GLN D N 1
ATOM 6896 C CA . GLN D 1 186 ? -8.544 -3.222 -4.592 1.00 35.45 680 GLN D CA 1
ATOM 6897 C C . GLN D 1 186 ? -7.698 -4.460 -4.896 1.00 34.45 680 GLN D C 1
ATOM 6898 O O . GLN D 1 186 ? -7.875 -5.499 -4.262 1.00 32.00 680 GLN D O 1
ATOM 6904 N N . ASN D 1 187 ? -6.785 -4.359 -5.861 1.00 32.98 681 ASN D N 1
ATOM 6905 C CA . ASN D 1 187 ? -5.923 -5.492 -6.186 1.00 34.88 681 ASN D CA 1
ATOM 6906 C C . ASN D 1 187 ? -4.988 -5.761 -5.023 1.00 34.30 681 ASN D C 1
ATOM 6907 O O . ASN D 1 187 ? -4.734 -6.915 -4.671 1.00 35.00 681 ASN D O 1
ATOM 6912 N N . LEU D 1 188 ? -4.467 -4.682 -4.443 1.00 33.70 682 LEU D N 1
ATOM 6913 C CA . LEU D 1 188 ? -3.541 -4.780 -3.327 1.00 33.78 682 LEU D CA 1
ATOM 6914 C C . LEU D 1 188 ? -4.211 -5.378 -2.102 1.00 32.40 682 LEU D C 1
ATOM 6915 O O . LEU D 1 188 ? -3.578 -6.099 -1.340 1.00 33.48 682 LEU D O 1
ATOM 6920 N N . GLU D 1 189 ? -5.491 -5.085 -1.911 1.00 30.75 683 GLU D N 1
ATOM 6921 C CA . GLU D 1 189 ? -6.204 -5.639 -0.774 1.00 30.12 683 GLU D CA 1
ATOM 6922 C C . GLU D 1 189 ? -6.215 -7.151 -0.916 1.00 29.32 683 GLU D C 1
ATOM 6923 O O . GLU D 1 189 ? -5.930 -7.883 0.037 1.00 30.08 683 GLU D O 1
ATOM 6929 N N . LYS D 1 190 ? -6.539 -7.608 -2.119 1.00 27.80 684 LYS D N 1
ATOM 6930 C CA . LYS D 1 190 ? -6.588 -9.033 -2.420 1.00 26.96 684 LYS D CA 1
ATOM 6931 C C . LYS D 1 190 ? -5.226 -9.680 -2.156 1.00 25.12 684 LYS D C 1
ATOM 6932 O O . LYS D 1 190 ? -5.131 -10.697 -1.458 1.00 24.50 684 LYS D O 1
ATOM 6938 N N . PHE D 1 191 ? -4.171 -9.089 -2.708 1.00 22.86 685 PHE D N 1
ATOM 6939 C CA . PHE D 1 191 ? -2.828 -9.633 -2.522 1.00 25.15 685 PHE D CA 1
ATOM 6940 C C . PHE D 1 191 ? -2.398 -9.657 -1.059 1.00 24.96 685 PHE D C 1
ATOM 6941 O O . PHE D 1 191 ? -1.823 -10.642 -0.599 1.00 25.86 685 PHE D O 1
ATOM 6949 N N . HIS D 1 192 ? -2.672 -8.582 -0.324 1.00 25.07 686 HIS D N 1
ATOM 6950 C CA . HIS D 1 192 ? -2.306 -8.560 1.091 1.00 24.59 686 HIS D CA 1
ATOM 6951 C C . HIS D 1 192 ? -3.082 -9.613 1.852 1.00 22.59 686 HIS D C 1
ATOM 6952 O O . HIS D 1 192 ? -2.546 -10.239 2.759 1.00 23.56 686 HIS D O 1
ATOM 6959 N N . MET D 1 193 ? -4.341 -9.818 1.470 1.00 22.24 687 MET D N 1
ATOM 6960 C CA . MET D 1 193 ? -5.171 -10.815 2.130 1.00 21.82 687 MET D CA 1
ATOM 6961 C C . MET D 1 193 ? -4.567 -12.215 1.931 1.00 22.84 687 MET D C 1
ATOM 6962 O O . MET D 1 193 ? -4.432 -12.982 2.891 1.00 22.41 687 MET D O 1
ATOM 6967 N N . ASP D 1 194 ? -4.202 -12.539 0.690 1.00 22.59 688 ASP D N 1
ATOM 6968 C CA . ASP D 1 194 ? -3.597 -13.833 0.376 1.00 23.65 688 ASP D CA 1
ATOM 6969 C C . ASP D 1 194 ? -2.251 -14.017 1.095 1.00 23.78 688 ASP D C 1
ATOM 6970 O O . ASP D 1 194 ? -1.943 -15.105 1.575 1.00 24.82 688 ASP D O 1
ATOM 6975 N N . LEU D 1 195 ? -1.446 -12.957 1.144 1.00 22.25 689 LEU D N 1
ATOM 6976 C CA . LEU D 1 195 ? -0.148 -13.008 1.811 1.00 22.57 689 LEU D CA 1
ATOM 6977 C C . LEU D 1 195 ? -0.351 -13.326 3.289 1.00 23.02 689 LEU D C 1
ATOM 6978 O O . LEU D 1 195 ? 0.315 -14.204 3.850 1.00 21.47 689 LEU D O 1
ATOM 6983 N N . PHE D 1 196 ? -1.278 -12.606 3.915 1.00 22.27 690 PHE D N 1
ATOM 6984 C CA . PHE D 1 196 ? -1.574 -12.811 5.322 1.00 22.61 690 PHE D CA 1
ATOM 6985 C C . PHE D 1 196 ? -1.968 -14.271 5.572 1.00 23.54 690 PHE D C 1
ATOM 6986 O O . PHE D 1 196 ? -1.534 -14.882 6.548 1.00 24.21 690 PHE D O 1
ATOM 6994 N N . ARG D 1 197 ? -2.784 -14.828 4.681 1.00 23.52 691 ARG D N 1
ATOM 6995 C CA . ARG D 1 197 ? -3.231 -16.211 4.825 1.00 24.13 691 ARG D CA 1
ATOM 6996 C C . ARG D 1 197 ? -2.051 -17.173 4.698 1.00 24.55 691 ARG D C 1
ATOM 6997 O O . ARG D 1 197 ? -1.913 -18.126 5.475 1.00 23.49 691 ARG D O 1
ATOM 7005 N N . MET D 1 198 ? -1.191 -16.914 3.723 1.00 22.61 692 MET D N 1
ATOM 7006 C CA . MET D 1 198 ? -0.041 -17.768 3.513 1.00 24.00 692 MET D CA 1
ATOM 7007 C C . MET D 1 198 ? 0.873 -17.727 4.744 1.00 25.42 692 MET D C 1
ATOM 7008 O O . MET D 1 198 ? 1.444 -18.741 5.140 1.00 25.05 692 MET D O 1
ATOM 7013 N N . ARG D 1 199 ? 1.001 -16.554 5.350 1.00 25.45 693 ARG D N 1
ATOM 7014 C CA . ARG D 1 199 ? 1.830 -16.410 6.533 1.00 27.05 693 ARG D CA 1
ATOM 7015 C C . ARG D 1 199 ? 1.185 -17.092 7.734 1.00 26.66 693 ARG D C 1
ATOM 7016 O O . ARG D 1 199 ? 1.881 -17.607 8.601 1.00 25.95 693 ARG D O 1
ATOM 7024 N N . CYS D 1 200 ? -0.143 -17.101 7.783 1.00 26.31 694 CYS D N 1
ATOM 7025 C CA . CYS D 1 200 ? -0.840 -17.776 8.873 1.00 25.67 694 CYS D CA 1
ATOM 7026 C C . CYS D 1 200 ? -0.578 -19.281 8.773 1.00 25.40 694 CYS D C 1
ATOM 7027 O O . CYS D 1 200 ? -0.397 -19.962 9.786 1.00 25.03 694 CYS D O 1
ATOM 7030 N N . TYR D 1 201 ? -0.564 -19.794 7.548 1.00 23.31 695 TYR D N 1
ATOM 7031 C CA . TYR D 1 201 ? -0.337 -21.216 7.338 1.00 24.88 695 TYR D CA 1
ATOM 7032 C C . TYR D 1 201 ? 1.094 -21.601 7.662 1.00 26.62 695 TYR D C 1
ATOM 7033 O O . TYR D 1 201 ? 1.322 -22.624 8.304 1.00 26.74 695 TYR D O 1
ATOM 7042 N N . LEU D 1 202 ? 2.054 -20.776 7.238 1.00 29.16 696 LEU D N 1
ATOM 7043 C CA . LEU D 1 202 ? 3.468 -21.041 7.515 1.00 31.50 696 LEU D CA 1
ATOM 7044 C C . LEU D 1 202 ? 3.736 -21.109 9.008 1.00 31.61 696 LEU D C 1
ATOM 7045 O O . LEU D 1 202 ? 4.423 -22.012 9.484 1.00 31.44 696 LEU D O 1
ATOM 7050 N N . ALA D 1 203 ? 3.185 -20.144 9.740 1.00 31.29 697 ALA D N 1
ATOM 7051 C CA . ALA D 1 203 ? 3.377 -20.062 11.180 1.00 30.47 697 ALA D CA 1
ATOM 7052 C C . ALA D 1 203 ? 2.787 -21.255 11.913 1.00 32.03 697 ALA D C 1
ATOM 7053 O O . ALA D 1 203 ? 3.425 -21.819 12.799 1.00 30.89 697 ALA D O 1
ATOM 7055 N N . SER D 1 204 ? 1.566 -21.637 11.555 1.00 29.90 698 SER D N 1
ATOM 7056 C CA . SER D 1 204 ? 0.936 -22.760 12.228 1.00 31.02 698 SER D CA 1
ATOM 7057 C C . SER D 1 204 ? 1.676 -24.059 11.947 1.00 32.54 698 SER D C 1
ATOM 7058 O O . SER D 1 204 ? 1.786 -24.913 12.829 1.00 32.72 698 SER D O 1
ATOM 7061 N N . LEU D 1 205 ? 2.199 -24.210 10.733 1.00 32.89 699 LEU D N 1
ATOM 7062 C CA . LEU D 1 205 ? 2.938 -25.426 10.402 1.00 33.97 699 LEU D CA 1
ATOM 7063 C C . LEU D 1 205 ? 4.349 -25.431 10.986 1.00 36.50 699 LEU D C 1
ATOM 7064 O O . LEU D 1 205 ? 4.912 -26.495 11.227 1.00 35.93 699 LEU D O 1
ATOM 7069 N N . GLN D 1 206 ? 4.917 -24.247 11.217 1.00 39.29 700 GLN D N 1
ATOM 7070 C CA . GLN D 1 206 ? 6.280 -24.151 11.740 1.00 41.30 700 GLN D CA 1
ATOM 7071 C C . GLN D 1 206 ? 6.374 -23.809 13.219 1.00 41.38 700 GLN D C 1
ATOM 7072 O O . GLN D 1 206 ? 7.471 -23.759 13.776 1.00 41.92 700 GLN D O 1
ATOM 7078 N N . GLY D 1 207 ? 5.232 -23.571 13.851 1.00 40.96 701 GLY D N 1
ATOM 7079 C CA . GLY D 1 207 ? 5.234 -23.251 15.264 1.00 40.05 701 GLY D CA 1
ATOM 7080 C C . GLY D 1 207 ? 5.584 -21.808 15.566 1.00 41.37 701 GLY D C 1
ATOM 7081 O O . GLY D 1 207 ? 5.752 -21.434 16.728 1.00 40.98 701 GLY D O 1
ATOM 7082 N N . GLY D 1 208 ? 5.702 -20.993 14.524 1.00 41.34 702 GLY D N 1
ATOM 7083 C CA . GLY D 1 208 ? 6.018 -19.593 14.726 1.00 42.28 702 GLY D CA 1
ATOM 7084 C C . GLY D 1 208 ? 4.796 -18.779 15.119 1.00 43.22 702 GLY D C 1
ATOM 7085 O O . GLY D 1 208 ? 3.685 -19.301 15.212 1.00 42.81 702 GLY D O 1
ATOM 7086 N N . GLU D 1 209 ? 5.005 -17.490 15.356 1.00 43.97 703 GLU D N 1
ATOM 7087 C CA . GLU D 1 209 ? 3.920 -16.588 15.732 1.00 44.16 703 GLU D CA 1
ATOM 7088 C C . GLU D 1 209 ? 3.169 -16.127 14.477 1.00 41.40 703 GLU D C 1
ATOM 7089 O O . GLU D 1 209 ? 3.778 -15.861 13.439 1.00 40.33 703 GLU D O 1
ATOM 7095 N N . LEU D 1 210 ? 1.846 -16.048 14.569 1.00 39.26 704 LEU D N 1
ATOM 7096 C CA . LEU D 1 210 ? 1.033 -15.626 13.436 1.00 36.67 704 LEU D CA 1
ATOM 7097 C C . LEU D 1 210 ? 1.319 -14.181 13.060 1.00 34.22 704 LEU D C 1
ATOM 7098 O O . LEU D 1 210 ? 1.669 -13.367 13.914 1.00 34.75 704 LEU D O 1
ATOM 7103 N N . PRO D 1 211 ? 1.165 -13.842 11.771 1.00 30.88 705 PRO D N 1
ATOM 7104 C CA . PRO D 1 211 ? 1.418 -12.475 11.313 1.00 29.16 705 PRO D CA 1
ATOM 7105 C C . PRO D 1 211 ? 0.578 -11.435 12.056 1.00 28.56 705 PRO D C 1
ATOM 7106 O O . PRO D 1 211 ? -0.540 -11.715 12.503 1.00 26.76 705 PRO D O 1
ATOM 7110 N N . ASN D 1 212 ? 1.135 -10.236 12.178 1.00 27.75 706 ASN D N 1
ATOM 7111 C CA . ASN D 1 212 ? 0.477 -9.131 12.865 1.00 27.65 706 ASN D CA 1
ATOM 7112 C C . ASN D 1 212 ? -0.742 -8.652 12.063 1.00 25.64 706 ASN D C 1
ATOM 7113 O O . ASN D 1 212 ? -0.615 -8.201 10.934 1.00 25.00 706 ASN D O 1
ATOM 7118 N N . PRO D 1 213 ? -1.946 -8.748 12.647 1.00 26.30 707 PRO D N 1
ATOM 7119 C CA . PRO D 1 213 ? -3.161 -8.313 11.947 1.00 25.29 707 PRO D CA 1
ATOM 7120 C C . PRO D 1 213 ? -3.214 -6.829 11.551 1.00 26.78 707 PRO D C 1
ATOM 7121 O O . PRO D 1 213 ? -3.839 -6.480 10.549 1.00 23.26 707 PRO D O 1
ATOM 7125 N N . LYS D 1 214 ? -2.563 -5.959 12.328 1.00 28.35 708 LYS D N 1
ATOM 7126 C CA . LYS D 1 214 ? -2.558 -4.525 12.023 1.00 29.36 708 LYS D CA 1
ATOM 7127 C C . LYS D 1 214 ? -1.797 -4.214 10.730 1.00 29.16 708 LYS D C 1
ATOM 7128 O O . LYS D 1 214 ? -2.082 -3.229 10.047 1.00 28.44 708 LYS D O 1
ATOM 7134 N N . SER D 1 215 ? -0.817 -5.040 10.391 1.00 27.63 709 SER D N 1
ATOM 7135 C CA . SER D 1 215 ? -0.072 -4.809 9.160 1.00 30.62 709 SER D CA 1
ATOM 7136 C C . SER D 1 215 ? -1.025 -5.008 7.980 1.00 30.50 709 SER D C 1
ATOM 7137 O O . SER D 1 215 ? -0.968 -4.269 6.994 1.00 32.50 709 SER D O 1
ATOM 7140 N N . LEU D 1 216 ? -1.905 -6.002 8.091 1.00 26.59 710 LEU D N 1
ATOM 7141 C CA . LEU D 1 216 ? -2.872 -6.275 7.035 1.00 25.65 710 LEU D CA 1
ATOM 7142 C C . LEU D 1 216 ? -3.936 -5.187 6.975 1.00 24.06 710 LEU D C 1
ATOM 7143 O O . LEU D 1 216 ? -4.237 -4.683 5.906 1.00 25.66 710 LEU D O 1
ATOM 7148 N N . LEU D 1 217 ? -4.503 -4.825 8.121 1.00 24.21 711 LEU D N 1
ATOM 7149 C CA . LEU D 1 217 ? -5.537 -3.797 8.154 1.00 24.99 711 LEU D CA 1
ATOM 7150 C C . LEU D 1 217 ? -5.027 -2.458 7.660 1.00 24.06 711 LEU D C 1
ATOM 7151 O O . LEU D 1 217 ? -5.809 -1.557 7.381 1.00 26.35 711 LEU D O 1
ATOM 7156 N N . ALA D 1 218 ? -3.713 -2.322 7.553 1.00 25.70 712 ALA D N 1
ATOM 7157 C CA . ALA D 1 218 ? -3.130 -1.082 7.062 1.00 25.24 712 ALA D CA 1
ATOM 7158 C C . ALA D 1 218 ? -3.407 -0.976 5.561 1.00 26.76 712 ALA D C 1
ATOM 7159 O O . ALA D 1 218 ? -3.355 0.113 4.975 1.00 26.72 712 ALA D O 1
ATOM 7161 N N . ALA D 1 219 ? -3.716 -2.114 4.946 1.00 26.57 713 ALA D N 1
ATOM 7162 C CA . ALA D 1 219 ? -3.990 -2.158 3.512 1.00 27.99 713 ALA D CA 1
ATOM 7163 C C . ALA D 1 219 ? -5.460 -1.925 3.170 1.00 28.60 713 ALA D C 1
ATOM 7164 O O . ALA D 1 219 ? -5.825 -1.851 1.995 1.00 28.75 713 ALA D O 1
ATOM 7166 N N . THR D 1 220 ? -6.305 -1.806 4.188 1.00 27.90 714 THR D N 1
ATOM 7167 C CA . THR D 1 220 ? -7.729 -1.601 3.952 1.00 30.04 714 THR D CA 1
ATOM 7168 C C . THR D 1 220 ? -7.995 -0.198 3.389 1.00 31.77 714 THR D C 1
ATOM 7169 O O . THR D 1 220 ? -7.668 0.807 4.019 1.00 33.89 714 THR D O 1
ATOM 7173 N N . SER D 1 221 ? -8.579 -0.132 2.196 1.00 32.81 715 SER D N 1
ATOM 7174 C CA . SER D 1 221 ? -8.871 1.158 1.566 1.00 33.51 715 SER D CA 1
ATOM 7175 C C . SER D 1 221 ? -10.015 1.832 2.308 1.00 32.92 715 SER D C 1
ATOM 7176 O O . SER D 1 221 ? -10.793 1.164 2.986 1.00 34.12 715 SER D O 1
ATOM 7179 N N . ARG D 1 222 ? -10.119 3.151 2.183 1.00 34.38 716 ARG D N 1
ATOM 7180 C CA . ARG D 1 222 ? -11.179 3.880 2.865 1.00 36.76 716 ARG D CA 1
ATOM 7181 C C . ARG D 1 222 ? -12.559 3.343 2.477 1.00 36.25 716 ARG D C 1
ATOM 7182 O O . ARG D 1 222 ? -13.428 3.164 3.337 1.00 36.62 716 ARG D O 1
ATOM 7190 N N . PRO D 1 223 ? -12.785 3.084 1.176 1.00 34.71 717 PRO D N 1
ATOM 7191 C CA . PRO D 1 223 ? -14.083 2.558 0.743 1.00 35.28 717 PRO D CA 1
ATOM 7192 C C . PRO D 1 223 ? -14.385 1.231 1.442 1.00 35.64 717 PRO D C 1
ATOM 7193 O O . PRO D 1 223 ? -15.528 0.955 1.814 1.00 36.66 717 PRO D O 1
ATOM 7197 N N . SER D 1 224 ? -13.355 0.409 1.622 1.00 33.16 718 SER D N 1
ATOM 7198 C CA . SER D 1 224 ? -13.532 -0.877 2.288 1.00 32.23 718 SER D CA 1
ATOM 7199 C C . SER D 1 224 ? -13.867 -0.663 3.760 1.00 32.23 718 SER D C 1
ATOM 7200 O O . SER D 1 224 ? -14.773 -1.301 4.290 1.00 30.59 718 SER D O 1
ATOM 7203 N N . LYS D 1 225 ? -13.133 0.236 4.412 1.00 33.15 719 LYS D N 1
ATOM 7204 C CA . LYS D 1 225 ? -13.363 0.536 5.825 1.00 35.85 719 LYS D CA 1
ATOM 7205 C C . LYS D 1 225 ? -14.793 0.981 6.045 1.00 37.36 719 LYS D C 1
ATOM 7206 O O . LYS D 1 225 ? -15.488 0.461 6.915 1.00 37.74 719 LYS D O 1
ATOM 7212 N N . LEU D 1 226 ? -15.222 1.956 5.254 1.00 38.76 720 LEU D N 1
ATOM 7213 C CA . LEU D 1 226 ? -16.575 2.474 5.361 1.00 40.66 720 LEU D CA 1
ATOM 7214 C C . LEU D 1 226 ? -17.591 1.359 5.140 1.00 40.70 720 LEU D C 1
ATOM 7215 O O . LEU D 1 226 ? -18.625 1.305 5.810 1.00 41.55 720 LEU D O 1
ATOM 7220 N N . ALA D 1 227 ? -17.294 0.460 4.210 1.00 39.89 721 ALA D N 1
ATOM 7221 C CA . ALA D 1 227 ? -18.199 -0.648 3.936 1.00 40.14 721 ALA D CA 1
ATOM 7222 C C . ALA D 1 227 ? -18.305 -1.553 5.161 1.00 40.87 721 ALA D C 1
ATOM 7223 O O . ALA D 1 227 ? -19.400 -1.973 5.540 1.00 41.71 721 ALA D O 1
ATOM 7225 N N . LEU D 1 228 ? -17.169 -1.843 5.788 1.00 39.93 722 LEU D N 1
ATOM 7226 C CA . LEU D 1 228 ? -17.156 -2.705 6.965 1.00 39.76 722 LEU D CA 1
ATOM 7227 C C . LEU D 1 228 ? -17.688 -1.990 8.206 1.00 39.71 722 LEU D C 1
ATOM 7228 O O . LEU D 1 228 ? -18.200 -2.629 9.128 1.00 37.24 722 LEU D O 1
ATOM 7233 N N . GLY D 1 229 ? -17.565 -0.667 8.231 1.00 41.05 723 GLY D N 1
ATOM 7234 C CA . GLY D 1 229 ? -18.077 0.090 9.360 1.00 43.65 723 GLY D CA 1
ATOM 7235 C C . GLY D 1 229 ? -19.576 -0.145 9.468 1.00 48.04 723 GLY D C 1
ATOM 7236 O O . GLY D 1 229 ? -20.092 -0.487 10.537 1.00 45.55 723 GLY D O 1
ATOM 7237 N N . ARG D 1 230 ? -20.273 0.032 8.347 1.00 50.81 724 ARG D N 1
ATOM 7238 C CA . ARG D 1 230 ? -21.717 -0.176 8.282 1.00 53.15 724 ARG D CA 1
ATOM 7239 C C . ARG D 1 230 ? -22.041 -1.565 8.804 1.00 54.64 724 ARG D C 1
ATOM 7240 O O . ARG D 1 230 ? -22.974 -1.748 9.590 1.00 55.74 724 ARG D O 1
ATOM 7248 N N . LEU D 1 231 ? -21.269 -2.547 8.350 1.00 55.21 725 LEU D N 1
ATOM 7249 C CA . LEU D 1 231 ? -21.461 -3.926 8.777 1.00 55.21 725 LEU D CA 1
ATOM 7250 C C . LEU D 1 231 ? -21.492 -3.963 10.297 1.00 54.06 725 LEU D C 1
ATOM 7251 O O . LEU D 1 231 ? -22.413 -4.514 10.892 1.00 55.80 725 LEU D O 1
ATOM 7256 N N . GLY D 1 232 ? -20.476 -3.373 10.915 1.00 53.69 726 GLY D N 1
ATOM 7257 C CA . GLY D 1 232 ? -20.405 -3.353 12.362 1.00 53.53 726 GLY D CA 1
ATOM 7258 C C . GLY D 1 232 ? -19.127 -3.960 12.902 1.00 52.29 726 GLY D C 1
ATOM 7259 O O . GLY D 1 232 ? -18.835 -3.854 14.090 1.00 51.76 726 GLY D O 1
ATOM 7260 N N . VAL D 1 233 ? -18.358 -4.597 12.027 1.00 52.28 727 VAL D N 1
ATOM 7261 C CA . VAL D 1 233 ? -17.101 -5.214 12.433 1.00 50.98 727 VAL D CA 1
ATOM 7262 C C . VAL D 1 233 ? -15.953 -4.791 11.517 1.00 48.73 727 VAL D C 1
ATOM 7263 O O . VAL D 1 233 ? -16.074 -4.879 10.295 1.00 48.97 727 VAL D O 1
ATOM 7267 N N . LEU D 1 234 ? -14.853 -4.322 12.108 1.00 45.76 728 LEU D N 1
ATOM 7268 C CA . LEU D 1 234 ? -13.675 -3.924 11.331 1.00 43.38 728 LEU D CA 1
ATOM 7269 C C . LEU D 1 234 ? -12.486 -4.708 11.870 1.00 40.44 728 LEU D C 1
ATOM 7270 O O . LEU D 1 234 ? -11.772 -4.257 12.768 1.00 38.64 728 LEU D O 1
ATOM 7275 N N . SER D 1 235 ? -12.277 -5.883 11.298 1.00 36.62 729 SER D N 1
ATOM 7276 C CA . SER D 1 235 ? -11.205 -6.768 11.720 1.00 32.73 729 SER D CA 1
ATOM 7277 C C . SER D 1 235 ? -10.650 -7.498 10.506 1.00 31.26 729 SER D C 1
ATOM 7278 O O . SER D 1 235 ? -11.185 -7.388 9.403 1.00 28.79 729 SER D O 1
ATOM 7281 N N . VAL D 1 236 ? -9.582 -8.257 10.722 1.00 30.50 730 VAL D N 1
ATOM 7282 C CA . VAL D 1 236 ? -8.992 -9.030 9.647 1.00 28.07 730 VAL D CA 1
ATOM 7283 C C . VAL D 1 236 ? -10.070 -9.958 9.099 1.00 25.85 730 VAL D C 1
ATOM 7284 O O . VAL D 1 236 ? -10.202 -10.117 7.884 1.00 26.71 730 VAL D O 1
ATOM 7288 N N . SER D 1 237 ? -10.847 -10.548 10.006 1.00 24.43 731 SER D N 1
ATOM 7289 C CA . SER D 1 237 ? -11.914 -11.475 9.637 1.00 24.14 731 SER D CA 1
ATOM 7290 C C . SER D 1 237 ? -12.954 -10.838 8.717 1.00 24.52 731 SER D C 1
ATOM 7291 O O . SER D 1 237 ? -13.286 -11.392 7.674 1.00 21.99 731 SER D O 1
ATOM 7294 N N . SER D 1 238 ? -13.461 -9.668 9.092 1.00 24.61 732 SER D N 1
ATOM 7295 C CA . SER D 1 238 ? -14.455 -9.007 8.251 1.00 27.34 732 SER D CA 1
ATOM 7296 C C . SER D 1 238 ? -13.818 -8.547 6.933 1.00 27.89 732 SER D C 1
ATOM 7297 O O . SER D 1 238 ? -14.444 -8.603 5.877 1.00 28.39 732 SER D O 1
ATOM 7300 N N . PHE D 1 239 ? -12.564 -8.115 6.998 1.00 26.56 733 PHE D N 1
ATOM 7301 C CA . PHE D 1 239 ? -11.845 -7.679 5.807 1.00 27.53 733 PHE D CA 1
ATOM 7302 C C . PHE D 1 239 ? -11.691 -8.877 4.846 1.00 28.72 733 PHE D C 1
ATOM 7303 O O . 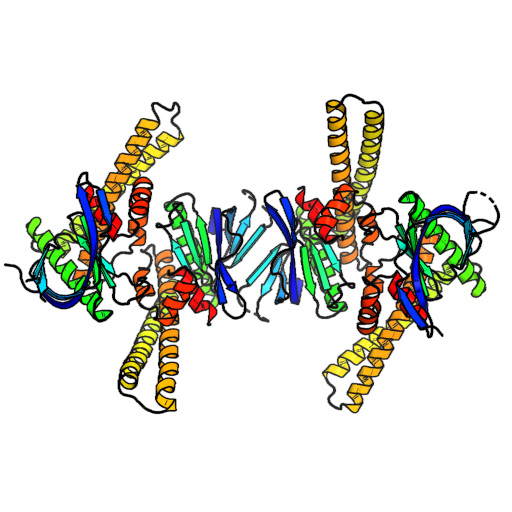PHE D 1 239 ? -11.812 -8.731 3.627 1.00 28.99 733 PHE D O 1
ATOM 7311 N N . HIS D 1 240 ? -11.439 -10.059 5.408 1.00 27.95 734 HIS D N 1
ATOM 7312 C CA . HIS D 1 240 ? -11.295 -11.286 4.618 1.00 27.08 734 HIS D CA 1
ATOM 7313 C C . HIS D 1 240 ? -12.625 -11.570 3.929 1.00 28.23 734 HIS D C 1
ATOM 7314 O O . HIS D 1 240 ? -12.672 -11.835 2.723 1.00 27.86 734 HIS D O 1
ATOM 7321 N N . ALA D 1 241 ? -13.701 -11.518 4.711 1.00 27.20 735 ALA D N 1
ATOM 7322 C CA . ALA D 1 241 ? -15.039 -11.767 4.193 1.00 29.79 735 ALA D CA 1
ATOM 7323 C C . ALA D 1 241 ? -15.386 -10.783 3.081 1.00 30.19 735 ALA D C 1
ATOM 7324 O O . ALA D 1 241 ? -16.075 -11.145 2.133 1.00 30.97 735 ALA D O 1
ATOM 7326 N N . LEU D 1 242 ? -14.905 -9.546 3.193 1.00 30.51 736 LEU D N 1
ATOM 7327 C CA . LEU D 1 242 ? -15.175 -8.535 2.171 1.00 31.39 736 LEU D CA 1
ATOM 7328 C C . LEU D 1 242 ? -14.440 -8.877 0.873 1.00 32.29 736 LEU D C 1
ATOM 7329 O O . LEU D 1 242 ? -15.002 -8.770 -0.223 1.00 32.06 736 LEU D O 1
ATOM 7334 N N . VAL D 1 243 ? -13.181 -9.290 0.995 1.00 31.66 737 VAL D N 1
ATOM 7335 C CA . VAL D 1 243 ? -12.392 -9.651 -0.176 1.00 32.42 737 VAL D CA 1
ATOM 7336 C C . VAL D 1 243 ? -13.008 -10.873 -0.870 1.00 33.42 737 VAL D C 1
ATOM 7337 O O . VAL D 1 243 ? -13.023 -10.961 -2.099 1.00 33.50 737 VAL D O 1
ATOM 7341 N N . CYS D 1 244 ? -13.529 -11.804 -0.080 1.00 32.78 738 CYS D N 1
ATOM 7342 C CA . CYS D 1 244 ? -14.156 -12.999 -0.631 1.00 35.50 738 CYS D CA 1
ATOM 7343 C C . CYS D 1 244 ? -15.436 -12.668 -1.400 1.00 36.50 738 CYS D C 1
ATOM 7344 O O . CYS D 1 244 ? -15.699 -13.251 -2.455 1.00 35.23 738 CYS D O 1
ATOM 7347 N N . SER D 1 245 ? -16.222 -11.728 -0.878 1.00 38.08 739 SER D N 1
ATOM 7348 C CA . SER D 1 245 ? -17.483 -11.354 -1.513 1.00 39.97 739 SER D CA 1
ATOM 7349 C C . SER D 1 245 ? -17.286 -10.723 -2.884 1.00 41.39 739 SER D C 1
ATOM 7350 O O . SER D 1 245 ? -18.235 -10.579 -3.646 1.00 42.54 739 SER D O 1
ATOM 7353 N N . ARG D 1 246 ? -16.052 -10.347 -3.196 1.00 43.94 740 ARG D N 1
ATOM 7354 C CA . ARG D 1 246 ? -15.744 -9.746 -4.490 1.00 45.79 740 ARG D CA 1
ATOM 7355 C C . ARG D 1 246 ? -15.385 -10.829 -5.503 1.00 48.75 740 ARG D C 1
ATOM 7356 O O . ARG D 1 246 ? -15.384 -10.591 -6.712 1.00 49.55 740 ARG D O 1
ATOM 7364 N N . ASP D 1 247 ? -15.084 -12.020 -4.993 1.00 50.92 741 ASP D N 1
ATOM 7365 C CA . ASP D 1 247 ? -14.706 -13.154 -5.831 1.00 53.16 741 ASP D CA 1
ATOM 7366 C C . ASP D 1 247 ? -15.905 -13.716 -6.595 1.00 53.81 741 ASP D C 1
ATOM 7367 O O . ASP D 1 247 ? -15.881 -13.672 -7.847 1.00 54.02 741 ASP D O 1
#

Secondary structure (DSSP, 8-state):
-EEEEEEEEEEEEEEEEGGGEEEEPTT---EEEEEEEETTEEEEESS------SEEEE-TT-EEEE-TT-SS-SSEEEEE-TTS-EEEEE-SSHHHHHHHHHHHHHHHHHHHHHHTT-S-HHHHHHHHHHHHHHHHHHHHHHHHHHHHHHTT---HHHHHHHHHHHHHHHHHHHHHHHHHHHHHHHHHHHHT-PPP-HHHHHTT--HHHHHHHHHHT--SHHHHHHHHHHT-/-EEEEEEEEEEEEEEEETTTEEEE------EEEEEEEETTEEEEES-----SEEEE-TT-EEEE-TT-SS-SSEEEEE-TTS-EEEEE-SSHHHHHHHHHHHHHHHHHHHHHHTT-S-HHHHHHHHHHHHHHHHHHHHHHHHHHHHHHTT---HHHHHHHHHHHHHHHHHHHHHHHHHHHHHHHHHHHHT-PPPPHHHHHTT--HHHHHHHHTTSS--HHHHHHHHHTT--/-EEEEEEEEEEEEEEEETTTEEEE-SS---EEEEEEEETTEEEEES----SEEEE-TT-EEEE-TT-SS-SSEEEEE-TTS-EEEEE-SSHHHHHHHHHHHHHHHHHHHHHTTT-S-HHHHHHHHHHHHHHHHHHHHHHHHHHHHHHHT---TTTTTHHHHHHHHHHHHHHHHHHHHHHHHHHHHHHHT-PPPPHHHHHTT--HHHHHHHHHHT--SHHHHHHHHHHH-/---EEEEEEEEEEEEEEEETTTEEEE-TT---EEEEEEEETTEEEEE---EEEE-TT-EEEE-TT-SS-SSEEEEE-TTS-EEEEE-SSHHHHHHHHHHHHHHHHHHHHHHTT-S-HHHHHHHHHHHHHHHHHHHHHHHHHHHHHHTT--SHHHHHHHHHHHHHHHHHHHHHHHHHHHHHHHHHHHHT-PPPPHHHHHTT--HHHHHHHHHHT--SHHHHHHHHHHT-

Foldseek 3Di:
DWLDKAKKWKWWFWDQDPVLAIAGDPPIDTDIFTWTQDQLKIFTHRDDDCHHGPDIDRAALKAKAFDCVPPPAHQKMWIAHLQLTIMIMHAPDVVRSLSVLLSNLQSNLVVVCVVVVHDPSLVVLVVLLVVLVVLLVVLVVVLVVLVVVLVVDDDDVVNVVSVVVSVVSLLVNLVSLLSNLSSQSSNCSVVVHDRDDFVVSLVSQDPVRQVSCVVNVHRGSNNSSSVSSSVD/DWLDKAKKWKDWAWDQDPPRAIDGPDPDDTAIFTWIQDQQKIFTHNDVPHGPDMDRAALKAKAFDCVPVPAHQKIWIAHLNLTIMIMHAPDVVRSLSVLLSNLQSNLVVVQVVVVHPPSLVVLVVLLVVLVVLLVVLVVVLVVLVVVLVVDDPVVSNVVSVVSNVVSLLVNLLSLLSNLSSQSSNCSVVVHDRDDFVVSVVSQDPVNCVSCVVSPHDGSRNSSSNNSSVVD/DWPDKAKKWKWWFWDADPQLAIAGDDDIDTHIFTWTQDQLKIFTHPPPVGPDIDRAALKAKAACCPPPPDHQKMWIAHLALIIMIMHAPDVVRSLSVLLSNLQSNLCVVCVVVVHDPSLVVLVVLLVVLVVVLVVLVVVLVVLVVCLVVDPDDVVNCVSVVVNVVSLLVNLLSLLVNLSSQSSNCSVVVHDRDDFVVSLVSQDPVRQVSVVVNVDRGSRNSSSSSSSVD/DFAWDDKAKKWKWWFWAADPVRAIATDVPTDTDIFTWICGQQKIQTVCVPDIDRAALKAKAFCCVPPPDHQKMKIAHLRLTIMIMHAPDVVRSLSVLLRNLQSNLCVVCVVVVHDPSLVVLVVLLVVLVVVLVVLVVVLVVLVVVLVPDDDDVVSVVSVVVNVVSLLVNLLSLLSNLSSQSSNCSVVVHDRDDFVVSLVSQDPVNQVSVVVNPDRGSNNSSSSNSSVD

Nearest PDB structures (foldseek):
  3a8p-assembly4_D  TM=1.004E+00  e=7.661E-43  Mus musculus
  3a8p-assembly1_A  TM=9.652E-01  e=2.740E-39  Mus musculus
  3a8p-assembly3_C  TM=9.799E-01  e=7.673E-39  Mus musculus
  4k2o-assembly1_A  TM=9.569E-01  e=9.826E-30  Homo sapiens
  4k2p-assembly3_C  TM=9.569E-01  e=5.875E-29  Homo sapiens

CATH classification: 2.30.29.30 (+1 more: 6.10.140.680)

Radius of gyration: 37.76 Å; Cα contacts (8 Å, |Δi|>4): 1646; chains: 4; bounding box: 56×116×93 Å

GO terms:
  GO:0043204 perikaryon (C, EXP)
  GO:0005737 cytoplasm (C, EXP)
  GO:0005085 guanyl-nucleotide exchange factor activity (F, IDA)
  GO:0005096 GTPase activator activity (F, IDA)
  GO:0005737 cytoplasm (C, IDA)
  GO:0016020 membrane (C, IDA)
  GO:0005515 protein binding (F, IPI)